Protein 8ZPI (pdb70)

Secondary structure (DSSP, 8-state):
--SSSS-TTSS--SS-TTHHHHHHHHHHHHHHHHHHHHTTTTS-S--S----------SSPPPHHHHHHHHHHHHHTS---SSTTB-SSS--PPPHHHHHHHHHHHHHT--SSSTTT-TTHHHHHHHHHHHHHHHHT--TT-EEEEESSHHHHHHHHHHHHHHHHH--SSS-SSS-SSPEEEEEETT--THHHHHHHHTTS-GGGEEEE-B-TTS-B-HHHHHHHHHHHHHSS-EEEEEEEEBS-TTT--B--HHHHHHHHHHHT-EEEEE-TTGGGGGG-TTTGGGGTTGGG-SEEEE-HHHHS---S--EEEEES-HHHIIIII----------SSPPTTTTSS-SS----HHHHHHHHHHH-HHHHHHHHHHHHHHHHHHHHHHSS-TTEEESS--SSSEEEEEE--SS--HHHHHHHHHHHHHHHHHHH--B-B--EETTEE-EEEE---TT--HHHHHHHHHHHHHHHHHSHHHH-/--SSSS-TTSS--SS-TTHHHHHHHHHHHHHHHHHHHHTTTTS-S--S----------SSPPPHHHHHHHHHHHHHTS---SSTTB-SSS--PPPHHHHHHHHHHHHHT--SSSTTT-TTHHHHHHHHHHHHHHHHT--TT-EEEEESSHHHHHHHHHHHHHHHHH--SSS-SSS-SSPEEEEEETT--THHHHHHHHTTS-GGGEEEE-B-TTS-B-HHHHHHHHHHHHHSS-EEEEEEEEBS-SSS--B--HHHHHHHHHHHT-EEEEEETTGGGGGG-TTTGGGGTTGGG-SEEEE-HHHHS---S--EEEEES-HHHIIIII----------SSPPTTTTSS-SS----HHHHHHHHHHH-HHHHHHHHHHHHHHHHHHHHHHSS-TTEEESS--SSSEEEEEE--SS--HHHHHHHHHHHHHHHHHHH--B-B--EETTEE-EEEE---TT--HHHHHHHHHHHHHHHHHSHHHH-

InterPro domains:
  IPR002129 Pyridoxal phosphate-dependent decarboxylase, major domain [PF00282] (70-407)
  IPR015421 Pyridoxal phosphate-dependent transferase, major domain [G3DSA:3.40.640.10] (110-352)
  IPR015424 Pyridoxal phosphate-dependent transferase [SSF53383] (18-472)

Solvent-accessible surface area: 34821 Å² total; per-residue (Å²): 204,135,43,112,43,14,45,95,15,1,9,18,39,1,52,21,132,19,57,113,64,0,35,60,4,3,129,81,2,8,64,28,4,10,113,28,6,15,44,1,48,102,56,71,1,53,37,184,107,61,17,161,108,31,8,136,16,26,101,123,33,60,90,40,109,25,2,18,109,49,3,78,60,2,3,128,9,6,7,4,2,14,1,19,20,8,5,0,24,22,12,8,4,12,1,7,3,0,4,0,0,6,1,0,4,3,14,17,12,8,4,1,62,14,29,74,10,1,7,1,1,0,29,0,5,57,43,0,3,47,64,1,0,123,50,5,42,5,86,124,108,0,4,20,3,3,1,12,2,14,19,0,0,3,5,0,0,1,0,0,0,0,0,75,78,32,80,1,56,112,100,5,0,26,65,47,167,74,33,0,0,4,0,1,5,98,15,29,76,62,7,7,55,24,3,0,0,4,0,0,1,0,21,64,0,20,30,60,1,114,24,66,126,50,1,40,7,54,45,48,7,0,56,128,43,0,73,103,6,86,131,92,50,52,56,19,6,0,0,1,0,6,1,8,7,57,34,2,0,0,8,5,48,4,104,43,0,9,119,24,5,180,132,60,58,18,2,1,0,0,16,0,17,4,0,0,1,0,8,12,0,96,143,26,89,108,97,4,64,4,5,66,102,0,42,0,0,0,1,7,0,17,52,4,1,6,3,0,20,12,0,0,1,0,0,1,100,64,112,94,38,6,58,74,27,0,61,19,82,30,39,183,99,65,144,77,157,53,39,19,11,9,25,15,0,3,0,10,30,7,21,1,12,0,0,2,1,6,2,0,2,14,6,3,0,52,99,8,2,22,56,7,2,37,61,1,9,118,14,5,106,23,0,20,118,21,2,103,130,27,118,26,13,41,33,2,8,86,28,28,1,1,0,0,2,0,11,0,90,9,202,115,26,78,83,170,94,3,33,97,2,0,60,65,0,20,76,64,0,35,139,104,46,77,2,15,1,4,17,14,59,29,91,61,63,69,7,0,10,0,1,2,3,3,14,34,8,64,66,53,27,1,77,134,3,0,113,10,0,44,82,22,50,90,123,21,138,11,127,137,112,203,134,43,112,44,15,45,95,15,2,9,18,40,2,52,23,134,18,57,112,63,0,35,60,4,2,129,79,1,8,65,31,4,11,116,27,6,15,45,1,48,103,54,71,2,54,38,185,108,60,21,162,107,30,10,138,17,26,102,124,35,60,89,40,109,24,2,18,98,43,1,81,46,1,3,136,14,7,7,4,1,14,0,19,19,8,7,0,25,22,12,8,4,10,0,7,3,0,4,0,0,5,1,0,4,3,13,17,13,7,5,2,67,12,28,62,10,0,7,0,0,1,29,0,4,58,45,0,3,46,62,2,0,124,49,6,42,5,86,124,112,0,4,20,4,2,1,12,2,14,19,0,0,3,6,0,0,2,0,0,0,0,0,75,80,33,76,2,58,112,94,4,0,26,64,47,168,74,31,0,0,4,0,1,5,98,15,30,78,60,7,6,56,23,3,0,0,3,0,0,1,0,21,52,0,20,29,61,1,114,24,67,124,48,1,40,7,53,45,48,7,0,57,128,44,0,71,100,6,86,128,90,48,50,59,20,6,0,0,1,0,7,1,9,6,58,34,2,0,0,9,5,48,3,103,42,0,7,118,22,4,180,134,60,58,18,2,2,0,0,16,0,15,4,0,0,1,0,9,11,0,95,144,26,88,108,96,4,64,4,5,67,101,0,44,0,0,0,2,7,0,17,52,5,3,5,4,0,20,12,0,0,0,0,0,1,100,66,114,95,39,6,60,73,29,0,56,21,84,30,45,182,83,60,142,78,156,54,36,19,11,11,27,15,0,4,0,10,31,8,21,3,11,0,0,2,1,6,2,0,0,13,5,3,0,51,98,7,6,22,59,5,5,35,62,1,9,116,14,5,103,24,4,20,116,22,1,103,130,26,116,24,12,43,32,3,8,87,27,28,1,0,0,0,2,0,12,0,92,8,201,118,25,80,81,172,92,4,32,98,1,0,60,65,0,18,75,66,0,35,138,98,41,78,2,16,2,8,18,25,60,29,92,60,62,65,7,0,14,0,1,1,3,3,14,34,8,66,64,63,30,5,77,145,7,0,111,11,1,44,85,21,51,90,120,19,139,11,128,139,116

Foldseek 3Di:
DCPPVDPLQPDCDPVRPSVVVVVVLVVVVVVLVCVLLVCLQVQFQADPDDDDPDDDDDPDDDDSPVVVVVVSVRSSHDGRQAHQQEFAALDHAFDPLLVVLLVVLVVVPFWQLFCVRPVPLVVLVFVVQQVLVVLLPFDNQKGKAKDADLLQQLLLVVLLQCCVPPVCLPPHDPPDDAQEAEEEEPLADPSNLVSCVVRVSHSVRYHYFYADLASEGDLVRVVVVQVVQVVDRHHYAEYEFEQLGRFQGHGYPLQSVLVVCVVVVHAYEYECQPVSLLSLAPPQVCSCPNSNSHQKYKYFCVRQVRRPPGIIMMMGSHVVSLVPSQFDPPDDDDDDPDDRSQRSGPHNTDRSSSRSVVSSCVVQHSVNSNVLQVLLVVLQVLLVVLQPPDVQKDWSHDHSGSKTWIFGHDPPDDQVRRQVLRVVLQVCLCVPVSRHWHWDADPNHTTGMGHNRYSPHDSVNSVVSSVVVVVCVVPDPVVVD/DVPPVDPLPPDCDPVRPSVVVVVVLVVVVVVLVCVLLVCLQVQFQADPDDDDPDDDDDPDDDDSVVVVVVVSVRSSHDGRQAHQQEFAALDHAFDPLLVVLLVVLVVVPFWLLFCVRPVPLVVLVFVVQQVLVVLLPFDNQKGKAKDADLLQQLLLVVLLQCCVPPVCLPPHDPPDDAQEAEEEEPLADPSNLVSCVVRVSHSVRYHYFYADLASEGDLVRVVVVQVVQVVDRHHYAEYEFEQLGRFQGHGYPLQSVLVVCVVVVHAYEYECQPVSLLSLAPVQVCSCPNSNSHQKYKYFCVRQVRRPPGIIMMMGSHPVSLVPSQFDPPDDDDDDPDDRSQRSGPHNTDRSSSRSVVSSCVVQHSVNSNVLQVLLVVLQVLLVVLQPPDVQKDWSHDHSGSKTWIFGHDPPDDQVRRQVLRVVLQVVLCVPVSRHWHWDADPNHTTGMGHNRYSPHDSVNSVVSSVVVVVCVVPDPVVVD

B-factor: mean 50.01, std 15.39, range [26.15, 103.96]

Organism: NCBI:txid81408

Structure (mmCIF, N/CA/C/O backbone):
data_8ZPI
#
_entry.id   8ZPI
#
_cell.length_a   1.00
_cell.length_b   1.00
_cell.length_c   1.00
_cell.angle_alpha   90.00
_cell.angle_beta   90.00
_cell.angle_gamma   90.00
#
_symmetry.space_group_name_H-M   'P 1'
#
loop_
_entity.id
_entity.type
_entity.pdbx_description
1 polymer 'Diaminobutyrate-2-oxoglutarate transaminase'
2 non-polymer "PYRIDOXAL-5'-PHOSPHATE"
#
loop_
_atom_site.group_PDB
_atom_site.id
_atom_site.type_symbol
_atom_site.label_atom_id
_atom_site.label_alt_id
_atom_site.label_comp_id
_atom_site.label_asym_id
_atom_site.label_entity_id
_atom_site.label_seq_id
_atom_site.pdbx_PDB_ins_code
_atom_site.Cartn_x
_atom_site.Cartn_y
_atom_site.Cartn_z
_atom_site.occupancy
_atom_site.B_iso_or_equiv
_atom_site.auth_seq_id
_atom_site.auth_comp_id
_atom_site.auth_asym_id
_atom_site.auth_atom_id
_atom_site.pdbx_PDB_model_num
ATOM 1 N N . MET A 1 1 ? 140.93733 125.88900 139.00033 1.000 88.69547 1 MET A N 1
ATOM 2 C CA . MET A 1 1 ? 141.01733 124.43500 138.93733 1.000 88.69547 1 MET A CA 1
ATOM 3 C C . MET A 1 1 ? 139.66333 123.80100 139.23333 1.000 88.69547 1 MET A C 1
ATOM 4 O O . MET A 1 1 ? 138.78933 124.43200 139.82833 1.000 88.69547 1 MET A O 1
ATOM 9 N N . ASN A 1 2 ? 139.49633 122.54700 138.81433 1.000 83.81256 2 ASN A N 1
ATOM 10 C CA . ASN A 1 2 ? 138.25833 121.80300 139.03933 1.000 83.81256 2 ASN A CA 1
ATOM 11 C C . ASN A 1 2 ? 137.05633 122.49900 138.40733 1.000 83.81256 2 ASN A C 1
ATOM 12 O O . ASN A 1 2 ? 135.93333 122.39800 138.90733 1.000 83.81256 2 ASN A O 1
ATOM 17 N N . LEU A 1 3 ? 137.28233 123.20600 137.30133 1.000 71.63800 3 LEU A N 1
ATOM 18 C CA . LEU A 1 3 ? 136.22233 123.92400 136.59833 1.000 71.63800 3 LEU A CA 1
ATOM 19 C C . LEU A 1 3 ? 135.53933 124.93000 137.52833 1.000 71.63800 3 LEU A C 1
ATOM 20 O O . LEU A 1 3 ? 134.34333 124.84800 137.81533 1.000 71.63800 3 LEU A O 1
ATOM 25 N N . ASP A 1 4 ? 136.33533 125.89100 138.00233 1.000 72.20548 4 ASP A N 1
ATOM 26 C CA . ASP A 1 4 ? 135.81533 126.91900 138.89433 1.000 72.20548 4 ASP A CA 1
ATOM 27 C C . ASP A 1 4 ? 134.93633 127.92800 138.16833 1.000 72.20548 4 ASP A C 1
ATOM 28 O O . ASP A 1 4 ? 134.13433 128.61000 138.81433 1.000 72.20548 4 ASP A O 1
ATOM 33 N N . PHE A 1 5 ? 135.07233 128.04400 136.84633 1.000 59.04395 5 PHE A N 1
ATOM 34 C CA . PHE A 1 5 ? 134.26233 128.99300 136.09233 1.000 59.04395 5 PHE A CA 1
ATOM 35 C C . PHE A 1 5 ? 132.82433 128.52100 135.92733 1.000 59.04395 5 PHE A C 1
ATOM 36 O O . PHE A 1 5 ? 131.90733 129.34900 135.89033 1.000 59.04395 5 PHE A O 1
ATOM 44 N N . LEU A 1 6 ? 132.60533 127.21400 135.82533 1.000 56.23827 6 LEU A N 1
ATOM 45 C CA . LEU A 1 6 ? 131.26833 126.68600 135.61733 1.000 56.23827 6 LEU A CA 1
ATOM 46 C C . LEU A 1 6 ? 130.48933 126.64800 136.93033 1.000 56.23827 6 LEU A C 1
ATOM 47 O O . LEU A 1 6 ? 131.08033 126.57200 138.01033 1.000 56.23827 6 LEU A O 1
ATOM 52 N N . PRO A 1 7 ? 129.15933 126.69700 136.86133 1.000 54.15575 7 PRO A N 1
ATOM 53 C CA . PRO A 1 7 ? 128.35633 126.52500 138.07533 1.000 54.15575 7 PRO A CA 1
ATOM 54 C C . PRO A 1 7 ? 128.56633 125.14200 138.67333 1.000 54.15575 7 PRO A C 1
ATOM 55 O O . PRO A 1 7 ? 128.86633 124.17500 137.97133 1.000 54.15575 7 PRO A O 1
ATOM 59 N N . ASN A 1 8 ? 128.39833 125.05600 139.99433 1.000 56.07085 8 ASN A N 1
ATOM 60 C CA . ASN A 1 8 ? 128.69233 123.81400 140.70033 1.000 56.07085 8 ASN A CA 1
ATOM 61 C C . ASN A 1 8 ? 127.82633 122.65200 140.23133 1.000 56.07085 8 ASN A C 1
ATOM 62 O O . ASN A 1 8 ? 128.18333 121.49400 140.47433 1.000 56.07085 8 ASN A O 1
ATOM 67 N N . ASP A 1 9 ? 126.70233 122.92500 139.56933 1.000 54.55293 9 ASP A N 1
ATOM 68 C CA . ASP A 1 9 ? 125.80333 121.88100 139.09033 1.000 54.55293 9 ASP A CA 1
ATOM 69 C C . ASP A 1 9 ? 125.53933 122.00500 137.59233 1.000 54.55293 9 ASP A C 1
ATOM 70 O O . ASP A 1 9 ? 124.43833 121.71400 137.12433 1.000 54.55293 9 ASP A O 1
ATOM 75 N N . ALA A 1 10 ? 126.54133 122.44400 136.82633 1.000 50.75482 10 ALA A N 1
ATOM 76 C CA . ALA A 1 10 ? 126.38133 122.51800 135.37733 1.000 50.75482 10 ALA A CA 1
ATOM 77 C C . ALA A 1 10 ? 126.43933 121.13300 134.74633 1.000 50.75482 10 ALA A C 1
ATOM 78 O O . ALA A 1 10 ? 125.69333 120.84100 133.80533 1.000 50.75482 10 ALA A O 1
ATOM 80 N N . PHE A 1 11 ? 127.31933 120.27200 135.24733 1.000 46.66970 11 PHE A N 1
ATOM 81 C CA . PHE A 1 11 ? 127.45233 118.90500 134.77233 1.000 46.66970 11 PHE A CA 1
ATOM 82 C C . PHE A 1 11 ? 127.43133 117.96200 135.96533 1.000 46.66970 11 PHE A C 1
ATOM 83 O O . PHE A 1 11 ? 127.62433 118.37500 137.11133 1.000 46.66970 11 PHE A O 1
ATOM 91 N N . ILE A 1 12 ? 127.19133 116.68500 135.68833 1.000 52.02069 12 ILE A N 1
ATOM 92 C CA . ILE A 1 12 ? 127.33033 115.63500 136.69133 1.000 52.02069 12 ILE A CA 1
ATOM 93 C C . ILE A 1 12 ? 128.75433 115.10100 136.59433 1.000 52.02069 12 ILE A C 1
ATOM 94 O O . ILE A 1 12 ? 129.07733 114.33300 135.68533 1.000 52.02069 12 ILE A O 1
ATOM 99 N N . GLU A 1 13 ? 129.60433 115.50300 137.52833 1.000 56.61991 13 GLU A N 1
ATOM 100 C CA . GLU A 1 13 ? 131.01433 115.14300 137.45033 1.000 56.61991 13 GLU A CA 1
ATOM 101 C C . GLU A 1 13 ? 131.17833 113.63000 137.52933 1.000 56.61991 13 GLU A C 1
ATOM 102 O O . GLU A 1 13 ? 130.59833 112.99400 138.41733 1.000 56.61991 13 GLU A O 1
ATOM 108 N N . PRO A 1 14 ? 131.95133 113.01900 136.62933 1.000 56.61851 14 PRO A N 1
ATOM 109 C CA . PRO A 1 14 ? 132.14533 111.56200 136.69933 1.000 56.61851 14 PRO A CA 1
ATOM 110 C C . PRO A 1 14 ? 132.74833 111.09600 138.01133 1.000 56.61851 14 PRO A C 1
ATOM 111 O O . PRO A 1 14 ? 132.43633 109.98900 138.46933 1.000 56.61851 14 PRO A O 1
ATOM 115 N N . SER A 1 15 ? 133.61433 111.90100 138.62833 1.000 59.98621 15 SER A N 1
ATOM 116 C CA . SER A 1 15 ? 134.17133 111.52300 139.92133 1.000 59.98621 15 SER A CA 1
ATOM 117 C C . SER A 1 15 ? 133.08133 111.41800 140.98033 1.000 59.98621 15 SER A C 1
ATOM 118 O O . SER A 1 15 ? 133.10033 110.50300 141.81033 1.000 59.98621 15 SER A O 1
ATOM 121 N N . GLY A 1 16 ? 132.12833 112.34200 140.96733 1.000 58.89294 16 GLY A N 1
ATOM 122 C CA . GLY A 1 16 ? 131.05033 112.35000 141.92533 1.000 58.89294 16 GLY A CA 1
ATOM 123 C C . GLY A 1 16 ? 131.23033 113.27900 143.10333 1.000 58.89294 16 GLY A C 1
ATOM 124 O O . GLY A 1 16 ? 130.69033 112.99600 144.17733 1.000 58.89294 16 GLY A O 1
ATOM 125 N N . GLN A 1 17 ? 131.97233 114.37500 142.94033 1.000 58.90844 17 GLN A N 1
ATOM 126 C CA . GLN A 1 17 ? 132.19133 115.29600 144.04933 1.000 58.90844 17 GLN A CA 1
ATOM 127 C C . GLN A 1 17 ? 130.96933 116.16900 144.31133 1.000 58.90844 17 GLN A C 1
ATOM 128 O O . GLN A 1 17 ? 130.68733 116.51300 145.46433 1.000 58.90844 17 GLN A O 1
ATOM 134 N N . ASN A 1 18 ? 130.23733 116.53900 143.26133 1.000 57.32738 18 ASN A N 1
ATOM 135 C CA . ASN A 1 18 ? 129.07433 117.41600 143.37833 1.000 57.32738 18 ASN A CA 1
ATOM 136 C C . ASN A 1 18 ? 127.76533 116.63900 143.34333 1.000 57.32738 18 ASN A C 1
ATOM 137 O O . ASN A 1 18 ? 126.76133 117.11900 142.80933 1.000 57.32738 18 ASN A O 1
ATOM 142 N N . ILE A 1 19 ? 127.74533 115.43300 143.91433 1.000 57.76384 19 ILE A N 1
ATOM 143 C CA . ILE A 1 19 ? 126.52933 114.62700 143.89133 1.000 57.76384 19 ILE A CA 1
ATOM 144 C C . ILE A 1 19 ? 125.41133 115.30300 144.67433 1.000 57.76384 19 ILE A C 1
ATOM 145 O O . ILE A 1 19 ? 124.23933 115.22700 144.28433 1.000 57.76384 19 ILE A O 1
ATOM 150 N N . ASN A 1 20 ? 125.74133 115.96600 145.78433 1.000 60.78867 20 ASN A N 1
ATOM 151 C CA . ASN A 1 20 ? 124.71133 116.58900 146.61033 1.000 60.78867 20 ASN A CA 1
ATOM 152 C C . ASN A 1 20 ? 123.99333 117.70700 145.86233 1.000 60.78867 20 ASN A C 1
ATOM 153 O O . ASN A 1 20 ? 122.76033 117.79900 145.90633 1.000 60.78867 20 ASN A O 1
ATOM 158 N N . GLU A 1 21 ? 124.74433 118.57000 145.17433 1.000 59.43013 21 GLU A N 1
ATOM 159 C CA . GLU A 1 21 ? 124.12033 119.66600 144.43933 1.000 59.43013 21 GLU A CA 1
ATOM 160 C C . GLU A 1 21 ? 123.24933 119.14500 143.30333 1.000 59.43013 21 GLU A C 1
ATOM 161 O O . GLU A 1 21 ? 122.14533 119.65600 143.07133 1.000 59.43013 21 GLU A O 1
ATOM 167 N N . VAL A 1 22 ? 123.73133 118.13200 142.58233 1.000 54.41784 22 VAL A N 1
ATOM 168 C CA . VAL A 1 22 ? 122.94133 117.54600 141.50533 1.000 54.41784 22 VAL A CA 1
ATOM 169 C C . VAL A 1 22 ? 121.65633 116.95100 142.06033 1.000 54.41784 22 VAL A C 1
ATOM 170 O O . VAL A 1 22 ? 120.57533 117.12000 141.48233 1.000 54.41784 22 VAL A O 1
ATOM 174 N N . ALA A 1 23 ? 121.75133 116.25000 143.19133 1.000 55.99007 23 ALA A N 1
ATOM 175 C CA . ALA A 1 23 ? 120.56033 115.67300 143.80233 1.000 55.99007 23 ALA A CA 1
ATOM 176 C C . ALA A 1 23 ? 119.57033 116.75600 144.20633 1.000 55.99007 23 ALA A C 1
ATOM 177 O O . ALA A 1 23 ? 118.36133 116.61100 143.99433 1.000 55.99007 23 ALA A O 1
ATOM 179 N N . SER A 1 24 ? 120.06233 117.85000 144.79033 1.000 58.37936 24 SER A N 1
ATOM 180 C CA . SER A 1 24 ? 119.16733 118.92600 145.20333 1.000 58.37936 24 SER A CA 1
ATOM 181 C C . SER A 1 24 ? 118.46333 119.55400 144.00533 1.000 58.37936 24 SER A C 1
ATOM 182 O O . SER A 1 24 ? 117.24933 119.79800 144.04333 1.000 58.37936 24 SER A O 1
ATOM 185 N N . LEU A 1 25 ? 119.20733 119.82300 142.93033 1.000 54.83364 25 LEU A N 1
ATOM 186 C CA . LEU A 1 25 ? 118.58933 120.40900 141.74333 1.000 54.83364 25 LEU A CA 1
ATOM 187 C C . LEU A 1 25 ? 117.55833 119.46400 141.13333 1.000 54.83364 25 LEU A C 1
ATOM 188 O O . LEU A 1 25 ? 116.46733 119.89300 140.72833 1.000 54.83364 25 LEU A O 1
ATOM 193 N N . ILE A 1 26 ? 117.88533 118.17100 141.06133 1.000 55.29067 26 ILE A N 1
ATOM 194 C CA . ILE A 1 26 ? 116.94633 117.19900 140.51133 1.000 55.29067 26 ILE A CA 1
ATOM 195 C C . ILE A 1 26 ? 115.68933 117.13700 141.36433 1.000 55.29067 26 ILE A C 1
ATOM 196 O O . ILE A 1 26 ? 114.57233 117.04400 140.84333 1.000 55.29067 26 ILE A O 1
ATOM 201 N N . LYS A 1 27 ? 115.84933 117.17200 142.68833 1.000 57.04803 27 LYS A N 1
ATOM 202 C CA . LYS A 1 27 ? 114.69133 117.14900 143.57433 1.000 57.04803 27 LYS A CA 1
ATOM 203 C C . LYS A 1 27 ? 113.81533 118.37600 143.36433 1.000 57.04803 27 LYS A C 1
ATOM 204 O O . LYS A 1 27 ? 112.58333 118.27100 143.33933 1.000 57.04803 27 LYS A O 1
ATOM 210 N N . LYS A 1 28 ? 114.43133 119.55000 143.21733 1.000 54.79900 28 LYS A N 1
ATOM 211 C CA . LYS A 1 28 ? 113.64733 120.75800 142.97933 1.000 54.79900 28 LYS A CA 1
ATOM 212 C C . LYS A 1 28 ? 112.85233 120.64700 141.68333 1.000 54.79900 28 LYS A C 1
ATOM 213 O O . LYS A 1 28 ? 111.65333 120.95700 141.64333 1.000 54.79900 28 LYS A O 1
ATOM 219 N N . PHE A 1 29 ? 113.50633 120.19400 140.61033 1.000 53.41295 29 PHE A N 1
ATOM 220 C CA . PHE A 1 29 ? 112.80533 120.05800 139.33533 1.000 53.41295 29 PHE A CA 1
ATOM 221 C C . PHE A 1 29 ? 111.67133 119.04400 139.42833 1.000 53.41295 29 PHE A C 1
ATOM 222 O O . PHE A 1 29 ? 110.57533 119.27500 138.90133 1.000 53.41295 29 PHE A O 1
ATOM 230 N N . MET A 1 30 ? 111.91833 117.90900 140.08633 1.000 54.78138 30 MET A N 1
ATOM 231 C CA . MET A 1 30 ? 110.88333 116.89000 140.21733 1.000 54.78138 30 MET A CA 1
ATOM 232 C C . MET A 1 30 ? 109.69333 117.41400 141.00633 1.000 54.78138 30 MET A C 1
ATOM 233 O O . MET A 1 30 ? 108.53833 117.16800 140.63733 1.000 54.78138 30 MET A O 1
ATOM 238 N N . ASP A 1 31 ? 109.95133 118.13300 142.09933 1.000 56.48396 31 ASP A N 1
ATOM 239 C CA . ASP A 1 31 ? 108.85433 118.69300 142.87933 1.000 56.48396 31 ASP A CA 1
ATOM 240 C C . ASP A 1 31 ? 108.04533 119.68100 142.05233 1.000 56.48396 31 ASP A C 1
ATOM 241 O O . ASP A 1 31 ? 106.80833 119.66100 142.08333 1.000 56.48396 31 ASP A O 1
ATOM 246 N N . LEU A 1 32 ? 108.72333 120.55000 141.29733 1.000 54.01729 32 LEU A N 1
ATOM 247 C CA . LEU A 1 32 ? 107.99433 121.50300 140.46533 1.000 54.01729 32 LEU A CA 1
ATOM 248 C C . LEU A 1 32 ? 107.12933 120.78900 139.43333 1.000 54.01729 32 LEU A C 1
ATOM 249 O O . LEU A 1 32 ? 105.95733 121.14000 139.24233 1.000 54.01729 32 LEU A O 1
ATOM 254 N N . VAL A 1 33 ? 107.68733 119.78000 138.76033 1.000 53.36415 33 VAL A N 1
ATOM 255 C CA . VAL A 1 33 ? 106.93033 119.07100 137.73133 1.000 53.36415 33 VAL A CA 1
ATOM 256 C C . VAL A 1 33 ? 105.73133 118.35900 138.34333 1.000 53.36415 33 VAL A C 1
ATOM 257 O O . VAL A 1 33 ? 104.62733 118.37900 137.78433 1.000 53.36415 33 VAL A O 1
ATOM 261 N N . ILE A 1 34 ? 105.92833 117.70700 139.49133 1.000 54.78666 34 ILE A N 1
ATOM 262 C CA . ILE A 1 34 ? 104.83133 116.98900 140.13533 1.000 54.78666 34 ILE A CA 1
ATOM 263 C C . ILE A 1 34 ? 103.72533 117.95700 140.52933 1.000 54.78666 34 ILE A C 1
ATOM 264 O O . ILE A 1 34 ? 102.53733 117.69500 140.30833 1.000 54.78666 34 ILE A O 1
ATOM 269 N N . GLU A 1 35 ? 104.09933 119.09400 141.12133 1.000 58.15883 35 GLU A N 1
ATOM 270 C CA . GLU A 1 35 ? 103.09333 120.06900 141.52333 1.000 58.15883 35 GLU A CA 1
ATOM 271 C C . GLU A 1 35 ? 102.32533 120.59300 140.31833 1.000 58.15883 35 GLU A C 1
ATOM 272 O O . GLU A 1 35 ? 101.10033 120.75300 140.37533 1.000 58.15883 35 GLU A O 1
ATOM 278 N N . ASN A 1 36 ? 103.02533 120.87200 139.21633 1.000 58.13631 36 ASN A N 1
ATOM 279 C CA . ASN A 1 36 ? 102.34533 121.37700 138.02833 1.000 58.13631 36 ASN A CA 1
ATOM 280 C C . ASN A 1 36 ? 101.38733 120.34000 137.45333 1.000 58.13631 36 ASN A C 1
ATOM 281 O O . ASN A 1 36 ? 100.24633 120.66200 137.10533 1.000 58.13631 36 ASN A O 1
ATOM 286 N N . SER A 1 37 ? 101.83333 119.08800 137.34333 1.000 55.77777 37 SER A N 1
ATOM 287 C CA . SER A 1 37 ? 101.03733 118.06900 136.66933 1.000 55.77777 37 SER A CA 1
ATOM 288 C C . SER A 1 37 ? 99.88933 117.54200 137.52233 1.000 55.77777 37 SER A C 1
ATOM 289 O O . SER A 1 37 ? 98.87633 117.10800 136.96633 1.000 55.77777 37 SER A O 1
ATOM 292 N N . ALA A 1 38 ? 100.01933 117.56900 138.84933 1.000 58.06466 38 ALA A N 1
ATOM 293 C CA . ALA A 1 38 ? 98.97033 117.01300 139.69833 1.000 58.06466 38 ALA A CA 1
ATOM 294 C C . ALA A 1 38 ? 97.67133 117.79700 139.57033 1.000 58.06466 38 ALA A C 1
ATOM 295 O O . ALA A 1 38 ? 96.58233 117.22200 139.67633 1.000 58.06466 38 ALA A O 1
ATOM 297 N N . SER A 1 39 ? 97.76033 119.10600 139.34633 1.000 61.25739 39 SER A N 1
ATOM 298 C CA . SER A 1 39 ? 96.58833 119.97700 139.27633 1.000 61.25739 39 SER A CA 1
ATOM 299 C C . SER A 1 39 ? 96.21533 120.31600 137.84033 1.000 61.25739 39 SER A C 1
ATOM 300 O O . SER A 1 39 ? 95.76233 121.42700 137.55233 1.000 61.25739 39 SER A O 1
ATOM 303 N N . SER A 1 40 ? 96.39833 119.37100 136.91733 1.000 61.57546 40 SER A N 1
ATOM 304 C CA . SER A 1 40 ? 96.08033 119.63100 135.51733 1.000 61.57546 40 SER A CA 1
ATOM 305 C C . SER A 1 40 ? 94.59033 119.85700 135.30533 1.000 61.57546 40 SER A C 1
ATOM 306 O O . SER A 1 40 ? 94.20433 120.70900 134.49733 1.000 61.57546 40 SER A O 1
ATOM 309 N N . GLU A 1 41 ? 93.74133 119.11000 136.01333 1.000 64.39054 41 GLU A N 1
ATOM 310 C CA . GLU A 1 41 ? 92.30333 119.21300 135.79033 1.000 64.39054 41 GLU A CA 1
ATOM 311 C C . GLU A 1 41 ? 91.77833 120.59100 136.17533 1.000 64.39054 41 GLU A C 1
ATOM 312 O O . GLU A 1 41 ? 90.84633 121.10300 135.54533 1.000 64.39054 41 GLU A O 1
ATOM 318 N N . GLN A 1 42 ? 92.35733 121.20500 137.20933 1.000 66.71931 42 GLN A N 1
ATOM 319 C CA . GLN A 1 42 ? 91.89933 122.52500 137.63233 1.000 66.71931 42 GLN A CA 1
ATOM 320 C C . GLN A 1 42 ? 92.13533 123.57100 136.54933 1.000 66.71931 42 GLN A C 1
ATOM 321 O O . GLN A 1 42 ? 91.27133 124.42100 136.30133 1.000 66.71931 42 GLN A O 1
ATOM 327 N N . ARG A 1 43 ? 93.29333 123.53200 135.89833 1.000 63.78103 43 ARG A N 1
ATOM 328 C CA . ARG A 1 43 ? 93.61233 124.52900 134.89233 1.000 63.78103 43 ARG A CA 1
ATOM 329 C C . ARG A 1 43 ? 92.79833 124.29200 133.62133 1.000 63.78103 43 ARG A C 1
ATOM 330 O O . ARG A 1 43 ? 92.49533 123.14800 133.26933 1.000 63.78103 43 ARG A O 1
ATOM 338 N N . PRO A 1 44 ? 92.42933 125.36100 132.91333 1.000 67.55579 44 PRO A N 1
ATOM 339 C CA . PRO A 1 44 ? 91.65833 125.19000 131.68533 1.000 67.55579 44 PRO A CA 1
ATOM 340 C C . PRO A 1 44 ? 92.48933 124.50300 130.61733 1.000 67.55579 44 PRO A C 1
ATOM 341 O O . PRO A 1 44 ? 93.72833 124.61000 130.60933 1.000 67.55579 44 PRO A O 1
ATOM 345 N N . PRO A 1 45 ? 91.85133 123.78200 129.69233 1.000 67.63842 45 PRO A N 1
ATOM 346 C CA . PRO A 1 45 ? 92.62333 123.08200 128.65433 1.000 67.63842 45 PRO A CA 1
ATOM 347 C C . PRO A 1 45 ? 93.45633 124.00600 127.78333 1.000 67.63842 45 PRO A C 1
ATOM 348 O O . PRO A 1 45 ? 94.53733 123.60700 127.33433 1.000 67.63842 45 PRO A O 1
ATOM 352 N N . LEU A 1 46 ? 92.99133 125.22700 127.52733 1.000 74.14842 46 LEU A N 1
ATOM 353 C CA . LEU A 1 46 ? 93.70533 126.16600 126.67533 1.000 74.14842 46 LEU A CA 1
ATOM 354 C C . LEU A 1 46 ? 93.81133 127.52000 127.36233 1.000 74.14842 46 LEU A C 1
ATOM 355 O O . LEU A 1 46 ? 92.95733 127.89600 128.16933 1.000 74.14842 46 LEU A O 1
ATOM 360 N N . SER A 1 47 ? 94.87733 128.24700 127.03233 1.000 84.83753 47 SER A N 1
ATOM 361 C CA . SER A 1 47 ? 95.12233 129.58400 127.55633 1.000 84.83753 47 SER A CA 1
ATOM 362 C C . SER A 1 47 ? 95.40133 130.52500 126.39433 1.000 84.83753 47 SER A C 1
ATOM 363 O O . SER A 1 47 ? 96.21233 130.20900 125.51733 1.000 84.83753 47 SER A O 1
ATOM 366 N N . GLN A 1 48 ? 94.72933 131.67800 126.39033 1.000 89.34739 48 GLN A N 1
ATOM 367 C CA . GLN A 1 48 ? 94.87433 132.62600 125.29133 1.000 89.34739 48 GLN A CA 1
ATOM 368 C C . GLN A 1 48 ? 96.19233 133.38800 125.34833 1.000 89.34739 48 GLN A C 1
ATOM 369 O O . GLN A 1 48 ? 96.69733 133.82000 124.30633 1.000 89.34739 48 GLN A O 1
ATOM 375 N N . ILE A 1 49 ? 96.76033 133.56300 126.53633 1.000 82.17430 49 ILE A N 1
ATOM 376 C CA . ILE A 1 49 ? 97.96133 134.37500 126.70033 1.000 82.17430 49 ILE A CA 1
ATOM 377 C C . ILE A 1 49 ? 99.17833 133.59900 126.21633 1.000 82.17430 49 ILE A C 1
ATOM 378 O O . ILE A 1 49 ? 99.25733 132.37300 126.36333 1.000 82.17430 49 ILE A O 1
ATOM 383 N N . GLU A 1 50 ? 100.13533 134.31800 125.63133 1.000 73.39980 50 GLU A N 1
ATOM 384 C CA . GLU A 1 50 ? 101.38333 133.72900 125.16733 1.000 73.39980 50 GLU A CA 1
ATOM 385 C C . GLU A 1 50 ? 102.53633 134.66200 125.50533 1.000 73.39980 50 GLU A C 1
ATOM 386 O O . GLU A 1 50 ? 102.35933 135.87900 125.61033 1.000 73.39980 50 GLU A O 1
ATOM 392 N N . ASN A 1 51 ? 103.72233 134.08100 125.67033 1.000 68.41835 51 ASN A N 1
ATOM 393 C CA . ASN A 1 51 ? 104.91733 134.82200 126.04833 1.000 68.41835 51 ASN A CA 1
ATOM 394 C C . ASN A 1 51 ? 105.78833 135.07300 124.82533 1.000 68.41835 51 ASN A C 1
ATOM 395 O O . ASN A 1 51 ? 105.86333 134.23600 123.92133 1.000 68.41835 51 ASN A O 1
ATOM 400 N N . TYR A 1 52 ? 106.44833 136.23400 124.80033 1.000 68.63156 52 TYR A N 1
ATOM 401 C CA . TYR A 1 52 ? 107.23033 136.64800 123.64233 1.000 68.63156 52 TYR A CA 1
ATOM 402 C C . TYR A 1 52 ? 108.54933 137.32000 124.01033 1.000 68.63156 52 TYR A C 1
ATOM 403 O O . TYR A 1 52 ? 109.13833 137.99800 123.16133 1.000 68.63156 52 TYR A O 1
ATOM 412 N N . THR A 1 53 ? 109.02933 137.15700 125.24233 1.000 65.07336 53 THR A N 1
ATOM 413 C CA . THR A 1 53 ? 110.28033 137.77700 125.67633 1.000 65.07336 53 THR A CA 1
ATOM 414 C C . THR A 1 53 ? 111.36533 136.70500 125.74533 1.000 65.07336 53 THR A C 1
ATOM 415 O O . THR A 1 53 ? 111.64333 136.12400 126.79333 1.000 65.07336 53 THR A O 1
ATOM 419 N N . PHE A 1 54 ? 111.99533 136.45500 124.59733 1.000 53.57546 54 PHE A N 1
ATOM 420 C CA . PHE A 1 54 ? 113.07933 135.48700 124.48633 1.000 53.57546 54 PHE A CA 1
ATOM 421 C C . PHE A 1 54 ? 114.12933 136.03700 123.53033 1.000 53.57546 54 PHE A C 1
ATOM 422 O O . PHE A 1 54 ? 114.04333 137.17800 123.06733 1.000 53.57546 54 PHE A O 1
ATOM 430 N N . GLY A 1 55 ? 115.13033 135.21200 123.23133 1.000 50.09812 55 GLY A N 1
ATOM 431 C CA . GLY A 1 55 ? 116.12433 135.56900 122.24033 1.000 50.09812 55 GLY A CA 1
ATOM 432 C C . GLY A 1 55 ? 117.19333 136.53300 122.69733 1.000 50.09812 55 GLY A C 1
ATOM 433 O O . GLY A 1 55 ? 117.78233 137.22300 121.86033 1.000 50.09812 55 GLY A O 1
ATOM 434 N N . GLU A 1 56 ? 117.46433 136.61100 124.00033 1.000 49.37477 56 GLU A N 1
ATOM 435 C CA . GLU A 1 56 ? 118.51233 137.47500 124.54533 1.000 49.37477 56 GLU A CA 1
ATOM 436 C C . GLU A 1 56 ? 119.30633 136.65800 125.56033 1.000 49.37477 56 GLU A C 1
ATOM 437 O O . GLU A 1 56 ? 118.98733 136.65200 126.75233 1.000 49.37477 56 GLU A O 1
ATOM 443 N N . PHE A 1 57 ? 120.34233 135.97400 125.08633 1.000 41.58297 57 PHE A N 1
ATOM 444 C CA . PHE A 1 57 ? 121.12633 135.11900 125.96333 1.000 41.58297 57 PHE A CA 1
ATOM 445 C C . PHE A 1 57 ? 121.87133 135.96400 126.99433 1.000 41.58297 57 PHE A C 1
ATOM 446 O O . PHE A 1 57 ? 122.41233 137.02200 126.66033 1.000 41.58297 57 PHE A O 1
ATOM 454 N N . PRO A 1 58 ? 121.91333 135.52900 128.25233 1.000 43.09850 58 PRO A N 1
ATOM 455 C CA . PRO A 1 58 ? 122.62733 136.30000 129.27433 1.000 43.09850 58 PRO A CA 1
ATOM 456 C C . PRO A 1 58 ? 124.12833 136.07900 129.19733 1.000 43.09850 58 PRO A C 1
ATOM 457 O O . PRO A 1 58 ? 124.60233 134.98300 128.88933 1.000 43.09850 58 PRO A O 1
ATOM 461 N N . VAL A 1 59 ? 124.88033 137.14200 129.48233 1.000 44.23323 59 VAL A N 1
ATOM 462 C CA . VAL A 1 59 ? 126.33333 137.02900 129.52733 1.000 44.23323 59 VAL A CA 1
ATOM 463 C C . VAL A 1 59 ? 126.76833 136.19600 130.72633 1.000 44.23323 59 VAL A C 1
ATOM 464 O O . VAL A 1 59 ? 127.74033 135.43500 130.65133 1.000 44.23323 59 VAL A O 1
ATOM 468 N N . GLN A 1 60 ? 126.07033 136.33200 131.85033 1.000 49.23412 60 GLN A N 1
ATOM 469 C CA . GLN A 1 60 ? 126.37633 135.59600 133.06833 1.000 49.23412 60 GLN A CA 1
ATOM 470 C C . GLN A 1 60 ? 125.26433 134.60100 133.36833 1.000 49.23412 60 GLN A C 1
ATOM 471 O O . GLN A 1 60 ? 124.07933 134.94300 133.31033 1.000 49.23412 60 GLN A O 1
ATOM 477 N N . GLY A 1 61 ? 125.65233 133.37000 133.68933 1.000 46.85645 61 GLY A N 1
ATOM 478 C CA . GLY A 1 61 ? 124.67033 132.33000 133.94733 1.000 46.85645 61 GLY A CA 1
ATOM 479 C C . GLY A 1 61 ? 123.77133 132.69400 135.11433 1.000 46.85645 61 GLY A C 1
ATOM 480 O O . GLY A 1 61 ? 124.24733 133.07200 136.19133 1.000 46.85645 61 GLY A O 1
ATOM 481 N N . ILE A 1 62 ? 122.46633 132.58100 134.90533 1.000 49.89261 62 ILE A N 1
ATOM 482 C CA . ILE A 1 62 ? 121.50233 132.86000 135.97633 1.000 49.89261 62 ILE A CA 1
ATOM 483 C C . ILE A 1 62 ? 121.50233 131.70100 136.96533 1.000 49.89261 62 ILE A C 1
ATOM 484 O O . ILE A 1 62 ? 121.68933 130.54200 136.55333 1.000 49.89261 62 ILE A O 1
ATOM 489 N N . PRO A 1 63 ? 121.30033 131.94800 138.25733 1.000 55.11295 63 PRO A N 1
ATOM 490 C CA . PRO A 1 63 ? 121.26633 130.84500 139.22533 1.000 55.11295 63 PRO A CA 1
ATOM 491 C C . PRO A 1 63 ? 120.08233 129.92400 138.97133 1.000 55.11295 63 PRO A C 1
ATOM 492 O O . PRO A 1 63 ? 119.18833 130.21100 138.17433 1.000 55.11295 63 PRO A O 1
ATOM 496 N N . THR A 1 64 ? 120.08633 128.78700 139.67233 1.000 58.44362 64 THR A N 1
ATOM 497 C CA . THR A 1 64 ? 118.98733 127.83700 139.53233 1.000 58.44362 64 THR A CA 1
ATOM 498 C C . THR A 1 64 ? 117.65933 128.45700 139.94733 1.000 58.44362 64 THR A C 1
ATOM 499 O O . THR A 1 64 ? 116.63633 128.23500 139.28733 1.000 58.44362 64 THR A O 1
ATOM 503 N N . GLU A 1 65 ? 117.64933 129.22100 141.03533 1.000 60.78700 65 GLU A N 1
ATOM 504 C CA . GLU A 1 65 ? 116.50033 130.04900 141.36533 1.000 60.78700 65 GLU A CA 1
ATOM 505 C C . GLU A 1 65 ? 116.42733 131.20400 140.37633 1.000 60.78700 65 GLU A C 1
ATOM 506 O O . GLU A 1 65 ? 117.45833 131.73000 139.94733 1.000 60.78700 65 GLU A O 1
ATOM 512 N N . GLY A 1 66 ? 115.21233 131.59700 140.01533 1.000 59.53024 66 GLY A N 1
ATOM 513 C CA . GLY A 1 66 ? 115.03233 132.53400 138.92633 1.000 59.53024 66 GLY A CA 1
ATOM 514 C C . GLY A 1 66 ? 114.82433 131.77600 137.63433 1.000 59.53024 66 GLY A C 1
ATOM 515 O O . GLY A 1 66 ? 113.83033 131.98700 136.93333 1.000 59.53024 66 GLY A O 1
ATOM 516 N N . ILE A 1 67 ? 115.74133 130.85800 137.32633 1.000 54.85655 67 ILE A N 1
ATOM 517 C CA . ILE A 1 67 ? 115.49333 129.91900 136.23733 1.000 54.85655 67 ILE A CA 1
ATOM 518 C C . ILE A 1 67 ? 114.26233 129.08300 136.54533 1.000 54.85655 67 ILE A C 1
ATOM 519 O O . ILE A 1 67 ? 113.41333 128.85500 135.67733 1.000 54.85655 67 ILE A O 1
ATOM 524 N N . LEU A 1 68 ? 114.14133 128.61700 137.79033 1.000 54.71300 68 LEU A N 1
ATOM 525 C CA . LEU A 1 68 ? 112.95833 127.85700 138.17733 1.000 54.71300 68 LEU A CA 1
ATOM 526 C C . LEU A 1 68 ? 111.69633 128.70800 138.08533 1.000 54.71300 68 LEU A C 1
ATOM 527 O O . LEU A 1 68 ? 110.64433 128.22500 137.65233 1.000 54.71300 68 LEU A O 1
ATOM 532 N N . LEU A 1 69 ? 111.77633 129.97600 138.49433 1.000 57.01161 69 LEU A N 1
ATOM 533 C CA . LEU A 1 69 ? 110.61233 130.85400 138.41433 1.000 57.01161 69 LEU A CA 1
ATOM 534 C C . LEU A 1 69 ? 110.17833 131.06200 136.96733 1.000 57.01161 69 LEU A C 1
ATOM 535 O O . LEU A 1 69 ? 108.98533 130.99400 136.64433 1.000 57.01161 69 LEU A O 1
ATOM 540 N N . GLN A 1 70 ? 111.14133 131.31800 136.07933 1.000 56.91054 70 GLN A N 1
ATOM 541 C CA . GLN A 1 70 ? 110.82333 131.48200 134.66533 1.000 56.91054 70 GLN A CA 1
ATOM 542 C C . GLN A 1 70 ? 110.24333 130.20000 134.08133 1.000 56.91054 70 GLN A C 1
ATOM 543 O O . GLN A 1 70 ? 109.30433 130.24100 133.27633 1.000 56.91054 70 GLN A O 1
ATOM 549 N N . LEU A 1 71 ? 110.79333 129.04800 134.47133 1.000 55.70893 71 LEU A N 1
ATOM 550 C CA . LEU A 1 71 ? 110.27133 127.77700 133.98533 1.000 55.70893 71 LEU A CA 1
ATOM 551 C C . LEU A 1 71 ? 108.83633 127.56000 134.44633 1.000 55.70893 71 LEU A C 1
ATOM 552 O O . LEU A 1 71 ? 107.99633 127.08200 133.67733 1.000 55.70893 71 LEU A O 1
ATOM 557 N N . LYS A 1 72 ? 108.53833 127.89200 135.70333 1.000 56.51657 72 LYS A N 1
ATOM 558 C CA . LYS A 1 72 ? 107.17133 127.75800 136.19533 1.000 56.51657 72 LYS A CA 1
ATOM 559 C C . LYS A 1 72 ? 106.22633 128.68700 135.44633 1.000 56.51657 72 LYS A C 1
ATOM 560 O O . LYS A 1 72 ? 105.10633 128.29700 135.08933 1.000 56.51657 72 LYS A O 1
ATOM 566 N N . GLU A 1 73 ? 106.66533 129.92200 135.19033 1.000 59.79406 73 GLU A N 1
ATOM 567 C CA . GLU A 1 73 ? 105.84233 130.84900 134.42233 1.000 59.79406 73 GLU A CA 1
ATOM 568 C C . GLU A 1 73 ? 105.55933 130.30500 133.02833 1.000 59.79406 73 GLU A C 1
ATOM 569 O O . GLU A 1 73 ? 104.42933 130.39300 132.53633 1.000 59.79406 73 GLU A O 1
ATOM 575 N N . ILE A 1 74 ? 106.57633 129.74100 132.37533 1.000 57.82934 74 ILE A N 1
ATOM 576 C CA . ILE A 1 74 ? 106.37333 129.15700 131.05233 1.000 57.82934 74 ILE A CA 1
ATOM 577 C C . ILE A 1 74 ? 105.40733 127.98100 131.12633 1.000 57.82934 74 ILE A C 1
ATOM 578 O O . ILE A 1 74 ? 104.50933 127.84500 130.28833 1.000 57.82934 74 ILE A O 1
ATOM 583 N N . LEU A 1 75 ? 105.57433 127.11500 132.12733 1.000 57.46455 75 LEU A N 1
ATOM 584 C CA . LEU A 1 75 ? 104.71833 125.93900 132.24433 1.000 57.46455 75 LEU A CA 1
ATOM 585 C C . LEU A 1 75 ? 103.25933 126.33000 132.43033 1.000 57.46455 75 LEU A C 1
ATOM 586 O O . LEU A 1 75 ? 102.36433 125.71700 131.83633 1.000 57.46455 75 LEU A O 1
ATOM 591 N N . ARG A 1 76 ? 102.99433 127.33900 133.26133 1.000 62.25230 76 ARG A N 1
ATOM 592 C CA . ARG A 1 76 ? 101.61133 127.73100 133.50933 1.000 62.25230 76 ARG A CA 1
ATOM 593 C C . ARG A 1 76 ? 100.90633 128.13000 132.21833 1.000 62.25230 76 ARG A C 1
ATOM 594 O O . ARG A 1 76 ? 99.69933 127.90800 132.06733 1.000 62.25230 76 ARG A O 1
ATOM 602 N N . ASN A 1 77 ? 101.64033 128.71500 131.27533 1.000 62.99065 77 ASN A N 1
ATOM 603 C CA . ASN A 1 77 ? 101.06333 129.20600 130.03133 1.000 62.99065 77 ASN A CA 1
ATOM 604 C C . ASN A 1 77 ? 101.11633 128.18900 128.89833 1.000 62.99065 77 ASN A C 1
ATOM 605 O O . ASN A 1 77 ? 100.71733 128.51500 127.77533 1.000 62.99065 77 ASN A O 1
ATOM 610 N N . SER A 1 78 ? 101.60133 126.97900 129.15533 1.000 60.58558 78 SER A N 1
ATOM 611 C CA . SER A 1 78 ? 101.66733 125.96000 128.12233 1.000 60.58558 78 SER A CA 1
ATOM 612 C C . SER A 1 78 ? 100.30533 125.29800 127.93133 1.000 60.58558 78 SER A C 1
ATOM 613 O O . SER A 1 78 ? 99.42433 125.36500 128.79133 1.000 60.58558 78 SER A O 1
ATOM 616 N N . MET A 1 79 ? 100.14233 124.65200 126.78033 1.000 61.00685 79 MET A N 1
ATOM 617 C CA . MET A 1 79 ? 98.90533 123.94200 126.48833 1.000 61.00685 79 MET A CA 1
ATOM 618 C C . MET A 1 79 ? 98.70833 122.79900 127.47733 1.000 61.00685 79 MET A C 1
ATOM 619 O O . MET A 1 79 ? 99.67033 122.16800 127.92133 1.000 61.00685 79 MET A O 1
ATOM 624 N N . ASN A 1 80 ? 97.44733 122.53000 127.81833 1.000 60.20074 80 ASN A N 1
ATOM 625 C CA . ASN A 1 80 ? 97.09133 121.55600 128.85033 1.000 60.20074 80 ASN A CA 1
ATOM 626 C C . ASN A 1 80 ? 96.21333 120.47000 128.24433 1.000 60.20074 80 ASN A C 1
ATOM 627 O O . ASN A 1 80 ? 94.97733 120.54100 128.32533 1.000 60.20074 80 ASN A O 1
ATOM 632 N N . PRO A 1 81 ? 96.80433 119.44600 127.63233 1.000 56.60094 81 PRO A N 1
ATOM 633 C CA . PRO A 1 81 ? 96.02233 118.30700 127.14033 1.000 56.60094 81 PRO A CA 1
ATOM 634 C C . PRO A 1 81 ? 95.80633 117.20400 128.16433 1.000 56.60094 81 PRO A C 1
ATOM 635 O O . PRO A 1 81 ? 95.11633 116.22700 127.85533 1.000 56.60094 81 PRO A O 1
ATOM 639 N N . LEU A 1 82 ? 96.37533 117.33600 129.36333 1.000 53.81513 82 LEU A N 1
ATOM 640 C CA . LEU A 1 82 ? 96.27533 116.29400 130.37633 1.000 53.81513 82 LEU A CA 1
ATOM 641 C C . LEU A 1 82 ? 94.95133 116.32200 131.12733 1.000 53.81513 82 LEU A C 1
ATOM 642 O O . LEU A 1 82 ? 94.62833 115.35200 131.82033 1.000 53.81513 82 LEU A O 1
ATOM 647 N N . THR A 1 83 ? 94.18833 117.40400 131.01733 1.000 56.00240 83 THR A N 1
ATOM 648 C CA . THR A 1 83 ? 92.90433 117.47300 131.69133 1.000 56.00240 83 THR A CA 1
ATOM 649 C C . THR A 1 83 ? 91.86833 116.63100 130.94733 1.000 56.00240 83 THR A C 1
ATOM 650 O O . THR A 1 83 ? 91.93633 116.48600 129.72333 1.000 56.00240 83 THR A O 1
ATOM 654 N N . PRO A 1 84 ? 90.89933 116.06100 131.66533 1.000 52.16707 84 PRO A N 1
ATOM 655 C CA . PRO A 1 84 ? 89.87033 115.25100 130.99333 1.000 52.16707 84 PRO A CA 1
ATOM 656 C C . PRO A 1 84 ? 89.02133 116.03600 130.01133 1.000 52.16707 84 PRO A C 1
ATOM 657 O O . PRO A 1 84 ? 88.38833 115.42800 129.14033 1.000 52.16707 84 PRO A O 1
ATOM 661 N N . ASN A 1 85 ? 88.98033 117.35900 130.12033 1.000 53.18803 85 ASN A N 1
ATOM 662 C CA . ASN A 1 85 ? 88.12833 118.18600 129.28033 1.000 53.18803 85 ASN A CA 1
ATOM 663 C C . ASN A 1 85 ? 88.78833 118.58000 127.96433 1.000 53.18803 85 ASN A C 1
ATOM 664 O O . ASN A 1 85 ? 88.37733 119.57100 127.35333 1.000 53.18803 85 ASN A O 1
ATOM 669 N N . TYR A 1 86 ? 89.79833 117.84100 127.51933 1.000 52.38294 86 TYR A N 1
ATOM 670 C CA . TYR A 1 86 ? 90.47633 118.10100 126.25133 1.000 52.38294 86 TYR A CA 1
ATOM 671 C C . TYR A 1 86 ? 90.23933 116.90300 125.33833 1.000 52.38294 86 TYR A C 1
ATOM 672 O O . TYR A 1 86 ? 90.96633 115.90900 125.40233 1.000 52.38294 86 TYR A O 1
ATOM 681 N N . ILE A 1 87 ? 89.22133 117.00400 124.48633 1.000 44.73649 87 ILE A N 1
ATOM 682 C CA . ILE A 1 87 ? 88.85533 115.91700 123.58633 1.000 44.73649 87 ILE A CA 1
ATOM 683 C C . ILE A 1 87 ? 88.80033 116.43400 122.15533 1.000 44.73649 87 ILE A C 1
ATOM 684 O O . ILE A 1 87 ? 88.00633 115.95200 121.34033 1.000 44.73649 87 ILE A O 1
ATOM 689 N N . GLY A 1 88 ? 89.63933 117.41600 121.83933 1.000 44.81475 88 GLY A N 1
ATOM 690 C CA . GLY A 1 88 ? 89.60333 118.03800 120.53233 1.000 44.81475 88 GLY A CA 1
ATOM 691 C C . GLY A 1 88 ? 90.63533 117.53600 119.54333 1.000 44.81475 88 GLY A C 1
ATOM 692 O O . GLY A 1 88 ? 90.39533 117.56600 118.33433 1.000 44.81475 88 GLY A O 1
ATOM 693 N N . HIS A 1 89 ? 91.78533 117.07700 120.03233 1.000 48.50106 89 HIS A N 1
ATOM 694 C CA . HIS A 1 89 ? 92.88533 116.66400 119.17233 1.000 48.50106 89 HIS A CA 1
ATOM 695 C C . HIS A 1 89 ? 93.39033 115.29200 119.59733 1.000 48.50106 89 HIS A C 1
ATOM 696 O O . HIS A 1 89 ? 93.02333 114.76400 120.65033 1.000 48.50106 89 HIS A O 1
ATOM 703 N N . MET A 1 90 ? 94.25033 114.71800 118.75833 1.000 44.27420 90 MET A N 1
ATOM 704 C CA . MET A 1 90 ? 94.80233 113.38900 118.99033 1.000 44.27420 90 MET A CA 1
ATOM 705 C C . MET A 1 90 ? 95.82433 113.35200 120.11933 1.000 44.27420 90 MET A C 1
ATOM 706 O O . MET A 1 90 ? 96.25133 112.25900 120.50833 1.000 44.27420 90 MET A O 1
ATOM 711 N N . ASP A 1 91 ? 96.23833 114.50400 120.64033 1.000 49.90040 91 ASP A N 1
ATOM 712 C CA . ASP A 1 91 ? 97.12833 114.54500 121.79233 1.000 49.90040 91 ASP A CA 1
ATOM 713 C C . ASP A 1 91 ? 96.37333 114.14500 123.05233 1.000 49.90040 91 ASP A C 1
ATOM 714 O O . ASP A 1 91 ? 95.20433 114.49900 123.23133 1.000 49.90040 91 ASP A O 1
ATOM 719 N N . SER A 1 92 ? 97.04433 113.40600 123.93033 1.000 43.44528 92 SER A N 1
ATOM 720 C CA . SER A 1 92 ? 96.40433 112.88200 125.12933 1.000 43.44528 92 SER A CA 1
ATOM 721 C C . SER A 1 92 ? 97.43233 112.82000 126.25333 1.000 43.44528 92 SER A C 1
ATOM 722 O O . SER A 1 92 ? 98.53133 113.37300 126.14833 1.000 43.44528 92 SER A O 1
ATOM 725 N N . ILE A 1 93 ? 97.06533 112.14600 127.33433 1.000 40.74007 93 ILE A N 1
ATOM 726 C CA . ILE A 1 93 ? 97.93633 112.02500 128.50533 1.000 40.74007 93 ILE A CA 1
ATOM 727 C C . ILE A 1 93 ? 98.95133 110.91200 128.25533 1.000 40.74007 93 ILE A C 1
ATOM 728 O O . ILE A 1 93 ? 98.55733 109.80800 127.84933 1.000 40.74007 93 ILE A O 1
ATOM 733 N N . PRO A 1 94 ? 100.24133 111.15600 128.47033 1.000 37.73072 94 PRO A N 1
ATOM 734 C CA . PRO A 1 94 ? 101.24333 110.10500 128.29133 1.000 37.73072 94 PRO A CA 1
ATOM 735 C C . PRO A 1 94 ? 101.50333 109.31800 129.56533 1.000 37.73072 94 PRO A C 1
ATOM 736 O O . PRO A 1 94 ? 101.33633 109.80500 130.68433 1.000 37.73072 94 PRO A O 1
ATOM 740 N N . THR A 1 95 ? 101.92833 108.07300 129.37333 1.000 37.12322 95 THR A N 1
ATOM 741 C CA . THR A 1 95 ? 102.26633 107.21400 130.49833 1.000 37.12322 95 THR A CA 1
ATOM 742 C C . THR A 1 95 ? 103.47033 107.77200 131.24833 1.000 37.12322 95 THR A C 1
ATOM 743 O O . THR A 1 95 ? 104.39833 108.31700 130.64633 1.000 37.12322 95 THR A O 1
ATOM 747 N N . LEU A 1 96 ? 103.44733 107.63700 132.57533 1.000 37.70797 96 LEU A N 1
ATOM 748 C CA . LEU A 1 96 ? 104.54133 108.15200 133.39433 1.000 37.70797 96 LEU A CA 1
ATOM 749 C C . LEU A 1 96 ? 105.84333 107.41400 133.10833 1.000 37.70797 96 LEU A C 1
ATOM 750 O O . LEU A 1 96 ? 106.91833 108.02800 133.03633 1.000 37.70797 96 LEU A O 1
ATOM 755 N N . ILE A 1 97 ? 105.76333 106.09300 132.93833 1.000 36.85150 97 ILE A N 1
ATOM 756 C CA . ILE A 1 97 ? 106.96533 105.29500 132.72833 1.000 36.85150 97 ILE A CA 1
ATOM 757 C C . ILE A 1 97 ? 107.66333 105.70100 131.44133 1.000 36.85150 97 ILE A C 1
ATOM 758 O O . ILE A 1 97 ? 108.89533 105.67200 131.36233 1.000 36.85150 97 ILE A O 1
ATOM 763 N N . SER A 1 98 ? 106.90133 106.08100 130.41433 1.000 34.89033 98 SER A N 1
ATOM 764 C CA . SER A 1 98 ? 107.51533 106.54800 129.17533 1.000 34.89033 98 SER A CA 1
ATOM 765 C C . SER A 1 98 ? 108.31133 107.82900 129.39933 1.000 34.89033 98 SER A C 1
ATOM 766 O O . SER A 1 98 ? 109.41533 107.98100 128.86533 1.000 34.89033 98 SER A O 1
ATOM 769 N N . CYS A 1 99 ? 107.76733 108.76500 130.17933 1.000 38.63972 99 CYS A N 1
ATOM 770 C CA . CYS A 1 99 ? 108.49833 109.99300 130.47733 1.000 38.63972 99 CYS A CA 1
ATOM 771 C C . CYS A 1 99 ? 109.77433 109.70100 131.25933 1.000 38.63972 99 CYS A C 1
ATOM 772 O O . CYS A 1 99 ? 110.83933 110.26700 130.96933 1.000 38.63972 99 CYS A O 1
ATOM 775 N N . LEU A 1 100 ? 109.68933 108.82000 132.25733 1.000 41.78627 100 LEU A N 1
ATOM 776 C CA . LEU A 1 100 ? 110.88333 108.47800 133.02333 1.000 41.78627 100 LEU A CA 1
ATOM 777 C C . LEU A 1 100 ? 111.92333 107.78500 132.14833 1.000 41.78627 100 LEU A C 1
ATOM 778 O O . LEU A 1 100 ? 113.12733 108.03700 132.28133 1.000 41.78627 100 LEU A O 1
ATOM 783 N N . GLY A 1 101 ? 111.48033 106.90700 131.24733 1.000 40.43001 101 GLY A N 1
ATOM 784 C CA . GLY A 1 101 ? 112.41033 106.27100 130.33033 1.000 40.43001 101 GLY A CA 1
ATOM 785 C C . GLY A 1 101 ? 113.06633 107.26200 129.38933 1.000 40.43001 101 GLY A C 1
ATOM 786 O O . GLY A 1 101 ? 114.25033 107.14000 129.07033 1.000 40.43001 101 GLY A O 1
ATOM 787 N N . GLU A 1 102 ? 112.30533 108.25300 128.92533 1.000 43.93021 102 GLU A N 1
ATOM 788 C CA . GLU A 1 102 ? 112.89333 109.30300 128.10133 1.000 43.93021 102 GLU A CA 1
ATOM 789 C C . GLU A 1 102 ? 113.96233 110.06600 128.87133 1.000 43.93021 102 GLU A C 1
ATOM 790 O O . GLU A 1 102 ? 115.03833 110.35800 128.33433 1.000 43.93021 102 GLU A O 1
ATOM 796 N N . PHE A 1 103 ? 113.68433 110.39600 130.13433 1.000 44.03328 103 PHE A N 1
ATOM 797 C CA . PHE A 1 103 ? 114.68833 111.07900 130.94633 1.000 44.03328 103 PHE A CA 1
ATOM 798 C C . PHE A 1 103 ? 115.94033 110.22500 131.10933 1.000 44.03328 103 PHE A C 1
ATOM 799 O O . PHE A 1 103 ? 117.06633 110.72800 130.99933 1.000 44.03328 103 PHE A O 1
ATOM 807 N N . VAL A 1 104 ? 115.76433 108.93000 131.37133 1.000 41.89865 104 VAL A N 1
ATOM 808 C CA . VAL A 1 104 ? 116.91333 108.04400 131.53033 1.000 41.89865 104 VAL A CA 1
ATOM 809 C C . VAL A 1 104 ? 117.72333 107.98400 130.24233 1.000 41.89865 104 VAL A C 1
ATOM 810 O O . VAL A 1 104 ? 118.96033 108.02800 130.26533 1.000 41.89865 104 VAL A O 1
ATOM 814 N N . THR A 1 105 ? 117.04333 107.87900 129.09933 1.000 43.32289 105 THR A N 1
ATOM 815 C CA . THR A 1 105 ? 117.74733 107.82100 127.82333 1.000 43.32289 105 THR A CA 1
ATOM 816 C C . THR A 1 105 ? 118.53233 109.10000 127.56833 1.000 43.32289 105 THR A C 1
ATOM 817 O O . THR A 1 105 ? 119.66933 109.05200 127.08633 1.000 43.32289 105 THR A O 1
ATOM 821 N N . THR A 1 106 ? 117.94133 110.25700 127.87733 1.000 43.39911 106 THR A N 1
ATOM 822 C CA . THR A 1 106 ? 118.67133 111.51000 127.71233 1.000 43.39911 106 THR A CA 1
ATOM 823 C C . THR A 1 106 ? 119.89333 111.55800 128.61833 1.000 43.39911 106 THR A C 1
ATOM 824 O O . THR A 1 106 ? 120.96133 112.02500 128.20533 1.000 43.39911 106 THR A O 1
ATOM 828 N N . THR A 1 107 ? 119.75933 111.08500 129.85933 1.000 43.95192 107 THR A N 1
ATOM 829 C CA . THR A 1 107 ? 120.90533 111.07300 130.76333 1.000 43.95192 107 THR A CA 1
ATOM 830 C C . THR A 1 107 ? 122.01733 110.16800 130.24333 1.000 43.95192 107 THR A C 1
ATOM 831 O O . THR A 1 107 ? 123.20033 110.51100 130.33833 1.000 43.95192 107 THR A O 1
ATOM 835 N N . LEU A 1 108 ? 121.65933 109.00100 129.70033 1.000 48.16876 108 LEU A N 1
ATOM 836 C CA . LEU A 1 108 ? 122.67733 108.07700 129.20433 1.000 48.16876 108 LEU A CA 1
ATOM 837 C C . LEU A 1 108 ? 123.46733 108.68200 128.05133 1.000 48.16876 108 LEU A C 1
ATOM 838 O O . LEU A 1 108 ? 124.69633 108.55800 127.99833 1.000 48.16876 108 LEU A O 1
ATOM 843 N N . ASN A 1 109 ? 122.77933 109.33600 127.11633 1.000 47.67459 109 ASN A N 1
ATOM 844 C CA . ASN A 1 109 ? 123.42033 109.99500 125.97733 1.000 47.67459 109 ASN A CA 1
ATOM 845 C C . ASN A 1 109 ? 124.07733 108.98300 125.03733 1.000 47.67459 109 ASN A C 1
ATOM 846 O O . ASN A 1 109 ? 125.24833 109.10800 124.67333 1.000 47.67459 109 ASN A O 1
ATOM 851 N N . ASN A 1 110 ? 123.30833 107.97300 124.63933 1.000 52.30983 110 ASN A N 1
ATOM 852 C CA . ASN A 1 110 ? 123.74433 107.03300 123.62033 1.000 52.30983 110 ASN A CA 1
ATOM 853 C C . ASN A 1 110 ? 123.26033 107.49600 122.24733 1.000 52.30983 110 ASN A C 1
ATOM 854 O O . ASN A 1 110 ? 122.53933 108.48800 122.11433 1.000 52.30983 110 ASN A O 1
ATOM 859 N N . ASN A 1 111 ? 123.66233 106.76900 121.20633 1.000 55.34316 111 ASN A N 1
ATOM 860 C CA . ASN A 1 111 ? 123.31833 107.13100 119.84033 1.000 55.34316 111 ASN A CA 1
ATOM 861 C C . ASN A 1 111 ? 122.88933 105.89100 119.06933 1.000 55.34316 111 ASN A C 1
ATOM 862 O O . ASN A 1 111 ? 123.38833 104.78800 119.30533 1.000 55.34316 111 ASN A O 1
ATOM 867 N N . MET A 1 112 ? 121.95933 106.09000 118.13833 1.000 54.76094 112 MET A N 1
ATOM 868 C CA . MET A 1 112 ? 121.46133 105.02900 117.27533 1.000 54.76094 112 MET A CA 1
ATOM 869 C C . MET A 1 112 ? 122.16333 104.99500 115.92533 1.000 54.76094 112 MET A C 1
ATOM 870 O O . MET A 1 112 ? 121.73033 104.26100 115.03233 1.000 54.76094 112 MET A O 1
ATOM 875 N N . LEU A 1 113 ? 123.22733 105.78100 115.75333 1.000 58.40324 113 LEU A N 1
ATOM 876 C CA . LEU A 1 113 ? 123.93233 105.80700 114.47733 1.000 58.40324 113 LEU A CA 1
ATOM 877 C C . LEU A 1 113 ? 124.54033 104.44900 114.15033 1.000 58.40324 113 LEU A C 1
ATOM 878 O O . LEU A 1 113 ? 124.46533 103.99000 113.00433 1.000 58.40324 113 LEU A O 1
ATOM 883 N N . SER A 1 114 ? 125.14233 103.79100 115.13733 1.000 62.07746 114 SER A N 1
ATOM 884 C CA . SER A 1 114 ? 125.80633 102.51500 114.92733 1.000 62.07746 114 SER A CA 1
ATOM 885 C C . SER A 1 114 ? 125.63033 101.64600 116.16333 1.000 62.07746 114 SER A C 1
ATOM 886 O O . SER A 1 114 ? 125.25033 102.12100 117.23633 1.000 62.07746 114 SER A O 1
ATOM 889 N N . LEU A 1 115 ? 125.91033 100.35100 116.00033 1.000 64.17703 115 LEU A N 1
ATOM 890 C CA . LEU A 1 115 ? 125.77833 99.42100 117.11533 1.000 64.17703 115 LEU A CA 1
ATOM 891 C C . LEU A 1 115 ? 126.73533 99.76100 118.24933 1.000 64.17703 115 LEU A C 1
ATOM 892 O O . LEU A 1 115 ? 126.36733 99.64600 119.42333 1.000 64.17703 115 LEU A O 1
ATOM 897 N N . GLU A 1 116 ? 127.96033 100.18100 117.92233 1.000 66.32376 116 GLU A N 1
ATOM 898 C CA . GLU A 1 116 ? 128.93133 100.50900 118.96133 1.000 66.32376 116 GLU A CA 1
ATOM 899 C C . GLU A 1 116 ? 128.38933 101.57100 119.90733 1.000 66.32376 116 GLU A C 1
ATOM 900 O O . GLU A 1 116 ? 128.62333 101.51300 121.12033 1.000 66.32376 116 GLU A O 1
ATOM 906 N N . MET A 1 117 ? 127.66933 102.55600 119.37033 1.000 63.25970 117 MET A N 1
ATOM 907 C CA . MET A 1 117 ? 127.11533 103.62000 120.19533 1.000 63.25970 117 MET A CA 1
ATOM 908 C C . MET A 1 117 ? 125.90033 103.17500 120.99833 1.000 63.25970 117 MET A C 1
ATOM 909 O O . MET A 1 117 ? 125.63033 103.75300 122.05633 1.000 63.25970 117 MET A O 1
ATOM 914 N N . SER A 1 118 ? 125.16233 102.17300 120.52433 1.000 60.08397 118 SER A N 1
ATOM 915 C CA . SER A 1 118 ? 123.99533 101.63700 121.22533 1.000 60.08397 118 SER A CA 1
ATOM 916 C C . SER A 1 118 ? 124.10733 100.11900 121.25933 1.000 60.08397 118 SER A C 1
ATOM 917 O O . SER A 1 118 ? 123.43833 99.41600 120.49033 1.000 60.08397 118 SER A O 1
ATOM 920 N N . PRO A 1 119 ? 124.95433 99.57600 122.13633 1.000 63.04036 119 PRO A N 1
ATOM 921 C CA . PRO A 1 119 ? 125.15533 98.11800 122.13933 1.000 63.04036 119 PRO A CA 1
ATOM 922 C C . PRO A 1 119 ? 123.88433 97.32600 122.38833 1.000 63.04036 119 PRO A C 1
ATOM 923 O O . PRO A 1 119 ? 123.70333 96.25400 121.79733 1.000 63.04036 119 PRO A O 1
ATOM 927 N N . VAL A 1 120 ? 122.99433 97.82100 123.24733 1.000 58.32495 120 VAL A N 1
ATOM 928 C CA . VAL A 1 120 ? 121.79433 97.08800 123.61333 1.000 58.32495 120 VAL A CA 1
ATOM 929 C C . VAL A 1 120 ? 120.52933 97.68200 123.00233 1.000 58.32495 120 VAL A C 1
ATOM 930 O O . VAL A 1 120 ? 119.60233 96.92900 122.67633 1.000 58.32495 120 VAL A O 1
ATOM 934 N N . PHE A 1 121 ? 120.46033 99.00700 122.84633 1.000 51.44809 121 PHE A N 1
ATOM 935 C CA . PHE A 1 121 ? 119.25933 99.62800 122.29933 1.000 51.44809 121 PHE A CA 1
ATOM 936 C C . PHE A 1 121 ? 118.99833 99.16900 120.87133 1.000 51.44809 121 PHE A C 1
ATOM 937 O O . PHE A 1 121 ? 117.84233 99.00600 120.47333 1.000 51.44809 121 PHE A O 1
ATOM 945 N N . SER A 1 122 ? 120.05233 98.96800 120.08033 1.000 55.60306 122 SER A N 1
ATOM 946 C CA . SER A 1 122 ? 119.86133 98.52200 118.70433 1.000 55.60306 122 SER A CA 1
ATOM 947 C C . SER A 1 122 ? 119.16533 97.16700 118.65833 1.000 55.60306 122 SER A C 1
ATOM 948 O O . SER A 1 122 ? 118.18233 96.98000 117.92833 1.000 55.60306 122 SER A O 1
ATOM 951 N N . GLN A 1 123 ? 119.65833 96.20700 119.44233 1.000 55.41160 123 GLN A N 1
ATOM 952 C CA . GLN A 1 123 ? 119.03833 94.88600 119.47233 1.000 55.41160 123 GLN A CA 1
ATOM 953 C C . GLN A 1 123 ? 117.62733 94.95100 120.04033 1.000 55.41160 123 GLN A C 1
ATOM 954 O O . GLN A 1 123 ? 116.72033 94.26900 119.54533 1.000 55.41160 123 GLN A O 1
ATOM 960 N N . MET A 1 124 ? 117.42233 95.76100 121.08333 1.000 46.10864 124 MET A N 1
ATOM 961 C CA . MET A 1 124 ? 116.08433 95.89500 121.64633 1.000 46.10864 124 MET A CA 1
ATOM 962 C C . MET A 1 124 ? 115.10733 96.42300 120.60733 1.000 46.10864 124 MET A C 1
ATOM 963 O O . MET A 1 124 ? 113.99233 95.90500 120.47233 1.000 46.10864 124 MET A O 1
ATOM 968 N N . GLU A 1 125 ? 115.51033 97.45200 119.86033 1.000 45.69282 125 GLU A N 1
ATOM 969 C CA . GLU A 1 125 ? 114.64233 98.01200 118.83133 1.000 45.69282 125 GLU A CA 1
ATOM 970 C C . GLU A 1 125 ? 114.35533 96.98800 117.74633 1.000 45.69282 125 GLU A C 1
ATOM 971 O O . GLU A 1 125 ? 113.21133 96.84300 117.30133 1.000 45.69282 125 GLU A O 1
ATOM 977 N N . VAL A 1 126 ? 115.38433 96.26400 117.30433 1.000 44.76376 126 VAL A N 1
ATOM 978 C CA . VAL A 1 126 ? 115.17933 95.27100 116.25533 1.000 44.76376 126 VAL A CA 1
ATOM 979 C C . VAL A 1 126 ? 114.15433 94.23800 116.70433 1.000 44.76376 126 VAL A C 1
ATOM 980 O O . VAL A 1 126 ? 113.19633 93.93000 115.98433 1.000 44.76376 126 VAL A O 1
ATOM 984 N N . GLN A 1 127 ? 114.32533 93.70700 117.91733 1.000 45.65026 127 GLN A N 1
ATOM 985 C CA . GLN A 1 127 ? 113.42533 92.66000 118.39033 1.000 45.65026 127 GLN A CA 1
ATOM 986 C C . GLN A 1 127 ? 112.00833 93.18500 118.60233 1.000 45.65026 127 GLN A C 1
ATOM 987 O O . GLN A 1 127 ? 111.03133 92.51600 118.23933 1.000 45.65026 127 GLN A O 1
ATOM 993 N N . VAL A 1 128 ? 111.86933 94.37800 119.18533 1.000 40.58638 128 VAL A N 1
ATOM 994 C CA . VAL A 1 128 ? 110.53933 94.92000 119.44233 1.000 40.58638 128 VAL A CA 1
ATOM 995 C C . VAL A 1 128 ? 109.80933 95.20100 118.13433 1.000 40.58638 128 VAL A C 1
ATOM 996 O O . VAL A 1 128 ? 108.61833 94.89200 117.99433 1.000 40.58638 128 VAL A O 1
ATOM 1000 N N . LEU A 1 129 ? 110.49933 95.79500 117.15833 1.000 37.83006 129 LEU A N 1
ATOM 1001 C CA . LEU A 1 129 ? 109.86933 96.04100 115.86733 1.000 37.83006 129 LEU A CA 1
ATOM 1002 C C . LEU A 1 129 ? 109.51733 94.74100 115.15933 1.000 37.83006 129 LEU A C 1
ATOM 1003 O O . LEU A 1 129 ? 108.48433 94.66900 114.48533 1.000 37.83006 129 LEU A O 1
ATOM 1008 N N . ARG A 1 130 ? 110.35033 93.70700 115.29333 1.000 39.45200 130 ARG A N 1
ATOM 1009 C CA . ARG A 1 130 ? 109.99833 92.41500 114.71433 1.000 39.45200 130 ARG A CA 1
ATOM 1010 C C . ARG A 1 130 ? 108.73133 91.85700 115.34933 1.000 39.45200 130 ARG A C 1
ATOM 1011 O O . ARG A 1 130 ? 107.86033 91.32200 114.65333 1.000 39.45200 130 ARG A O 1
ATOM 1019 N N . LYS A 1 131 ? 108.60933 91.97500 116.67333 1.000 37.95612 131 LYS A N 1
ATOM 1020 C CA . LYS A 1 131 ? 107.39833 91.50500 117.34133 1.000 37.95612 131 LYS A CA 1
ATOM 1021 C C . LYS A 1 131 ? 106.17233 92.27800 116.86933 1.000 37.95612 131 LYS A C 1
ATOM 1022 O O . LYS A 1 131 ? 105.11033 91.69100 116.63033 1.000 37.95612 131 LYS A O 1
ATOM 1028 N N . ILE A 1 132 ? 106.29833 93.59900 116.72933 1.000 34.86920 132 ILE A N 1
ATOM 1029 C CA . ILE A 1 132 ? 105.17133 94.40100 116.25733 1.000 34.86920 132 ILE A CA 1
ATOM 1030 C C . ILE A 1 132 ? 104.77533 93.98700 114.84533 1.000 34.86920 132 ILE A C 1
ATOM 1031 O O . ILE A 1 132 ? 103.58633 93.83100 114.53533 1.000 34.86920 132 ILE A O 1
ATOM 1036 N N . ALA A 1 133 ? 105.76333 93.80100 113.96833 1.000 34.49836 133 ALA A N 1
ATOM 1037 C CA . ALA A 1 133 ? 105.46733 93.38200 112.60333 1.000 34.49836 133 ALA A CA 1
ATOM 1038 C C . ALA A 1 133 ? 104.77533 92.02800 112.58633 1.000 34.49836 133 ALA A C 1
ATOM 1039 O O . ALA A 1 133 ? 103.84433 91.80700 111.80333 1.000 34.49836 133 ALA A O 1
ATOM 1041 N N . ARG A 1 134 ? 105.21733 91.10500 113.44133 1.000 38.07697 134 ARG A N 1
ATOM 1042 C CA . ARG A 1 134 ? 104.53733 89.81900 113.54533 1.000 38.07697 134 ARG A CA 1
ATOM 1043 C C . ARG A 1 134 ? 103.09433 90.00100 113.99733 1.000 38.07697 134 ARG A C 1
ATOM 1044 O O . ARG A 1 134 ? 102.19133 89.30700 113.51633 1.000 38.07697 134 ARG A O 1
ATOM 1052 N N . MET A 1 135 ? 102.85933 90.92700 114.92833 1.000 35.58362 135 MET A N 1
ATOM 1053 C CA . MET A 1 135 ? 101.49733 91.20200 115.37333 1.000 35.58362 135 MET A CA 1
ATOM 1054 C C . MET A 1 135 ? 100.63133 91.79300 114.26733 1.000 35.58362 135 MET A C 1
ATOM 1055 O O . MET A 1 135 ? 99.41733 91.56800 114.26733 1.000 35.58362 135 MET A O 1
ATOM 1060 N N . PHE A 1 136 ? 101.21733 92.54700 113.33433 1.000 33.19438 136 PHE A N 1
ATOM 1061 C CA . PHE A 1 136 ? 100.45433 93.03600 112.18933 1.000 33.19438 136 PHE A CA 1
ATOM 1062 C C . PHE A 1 136 ? 100.12833 91.94900 111.17333 1.000 33.19438 136 PHE A C 1
ATOM 1063 O O . PHE A 1 136 ? 99.27233 92.17400 110.31233 1.000 33.19438 136 PHE A O 1
ATOM 1071 N N . GLY A 1 137 ? 100.77533 90.78700 111.24633 1.000 35.78742 137 GLY A N 1
ATOM 1072 C CA . GLY A 1 137 ? 100.51133 89.69600 110.32733 1.000 35.78742 137 GLY A CA 1
ATOM 1073 C C . GLY A 1 137 ? 101.61033 89.40400 109.32833 1.000 35.78742 137 GLY A C 1
ATOM 1074 O O . GLY A 1 137 ? 101.41033 88.55500 108.45233 1.000 35.78742 137 GLY A O 1
ATOM 1075 N N . TYR A 1 138 ? 102.75733 90.07100 109.42133 1.000 34.74021 138 TYR A N 1
ATOM 1076 C CA . TYR A 1 138 ? 103.87433 89.79600 108.53333 1.000 34.74021 138 TYR A CA 1
ATOM 1077 C C . TYR A 1 138 ? 104.64033 88.55200 108.98033 1.000 34.74021 138 TYR A C 1
ATOM 1078 O O . TYR A 1 138 ? 104.49233 88.05900 110.10133 1.000 34.74021 138 TYR A O 1
ATOM 1087 N N . ASP A 1 139 ? 105.47033 88.04600 108.07133 1.000 43.42703 139 ASP A N 1
ATOM 1088 C CA . ASP A 1 139 ? 106.26933 86.85400 108.30733 1.000 43.42703 139 ASP A CA 1
ATOM 1089 C C . ASP A 1 139 ? 107.62233 87.24600 108.89833 1.000 43.42703 139 ASP A C 1
ATOM 1090 O O . ASP A 1 139 ? 107.82933 88.37700 109.34433 1.000 43.42703 139 ASP A O 1
ATOM 1095 N N . GLU A 1 140 ? 108.56333 86.30000 108.91533 1.000 44.06320 140 GLU A N 1
ATOM 1096 C CA . GLU A 1 140 ? 109.88833 86.58800 109.45133 1.000 44.06320 140 GLU A CA 1
ATOM 1097 C C . GLU A 1 140 ? 110.70433 87.46300 108.50833 1.000 44.06320 140 GLU A C 1
ATOM 1098 O O . GLU A 1 140 ? 111.64333 88.13500 108.95033 1.000 44.06320 140 GLU A O 1
ATOM 1104 N N . GLN A 1 141 ? 110.37333 87.46800 107.21533 1.000 42.58635 141 GLN A N 1
ATOM 1105 C CA . GLN A 1 141 ? 111.09133 88.30900 106.26533 1.000 42.58635 141 GLN A CA 1
ATOM 1106 C C . GLN A 1 141 ? 110.80233 89.79000 106.45433 1.000 42.58635 141 GLN A C 1
ATOM 1107 O O . GLN A 1 141 ? 111.55833 90.61900 105.93933 1.000 42.58635 141 GLN A O 1
ATOM 1113 N N . SER A 1 142 ? 109.73933 90.14100 107.17033 1.000 37.44159 142 SER A N 1
ATOM 1114 C CA . SER A 1 142 ? 109.40233 91.53900 107.37733 1.000 37.44159 142 SER A CA 1
ATOM 1115 C C . SER A 1 142 ? 110.44033 92.21500 108.26633 1.000 37.44159 142 SER A C 1
ATOM 1116 O O . SER A 1 142 ? 111.14233 91.57200 109.04933 1.000 37.44159 142 SER A O 1
ATOM 1119 N N . GLY A 1 143 ? 110.53433 93.53400 108.13333 1.000 33.55123 143 GLY A N 1
ATOM 1120 C CA . GLY A 1 143 ? 111.47233 94.29500 108.93533 1.000 33.55123 143 GLY A CA 1
ATOM 1121 C C . GLY A 1 143 ? 111.12133 95.76500 108.99633 1.000 33.55123 143 GLY A C 1
ATOM 1122 O O . GLY A 1 143 ? 110.56333 96.30600 108.04333 1.000 33.55123 143 GLY A O 1
ATOM 1123 N N . GLY A 1 144 ? 111.45033 96.43500 110.09733 1.000 32.97597 144 GLY A N 1
ATOM 1124 C CA . GLY A 1 144 ? 111.01733 97.80600 110.26633 1.000 32.97597 144 GLY A CA 1
ATOM 1125 C C . GLY A 1 144 ? 112.13733 98.70500 110.73633 1.000 32.97597 144 GLY A C 1
ATOM 1126 O O . GLY A 1 144 ? 113.24733 98.25900 111.03433 1.000 32.97597 144 GLY A O 1
ATOM 1127 N N . VAL A 1 145 ? 111.82333 99.99600 110.78933 1.000 32.22151 145 VAL A N 1
ATOM 1128 C CA . VAL A 1 145 ? 112.74133 101.00600 111.29733 1.000 32.22151 145 VAL A CA 1
ATOM 1129 C C . VAL A 1 145 ? 111.93633 102.11500 111.95733 1.000 32.22151 145 VAL A C 1
ATOM 1130 O O . VAL A 1 145 ? 110.85733 102.48800 111.48833 1.000 32.22151 145 VAL A O 1
ATOM 1134 N N . MET A 1 146 ? 112.47233 102.64700 113.05233 1.000 34.71533 146 MET A N 1
ATOM 1135 C CA . MET A 1 146 ? 111.83733 103.74500 113.76233 1.000 34.71533 146 MET A CA 1
ATOM 1136 C C . MET A 1 146 ? 112.34933 105.08400 113.25233 1.000 34.71533 146 MET A C 1
ATOM 1137 O O . MET A 1 146 ? 113.54033 105.24500 112.97133 1.000 34.71533 146 MET A O 1
ATOM 1142 N N . VAL A 1 147 ? 111.43533 106.04200 113.13533 1.000 35.59268 147 VAL A N 1
ATOM 1143 C CA . VAL A 1 147 ? 111.72833 107.38000 112.65533 1.000 35.59268 147 VAL A CA 1
ATOM 1144 C C . VAL A 1 147 ? 111.11533 108.38500 113.62533 1.000 35.59268 147 VAL A C 1
ATOM 1145 O O . VAL A 1 147 ? 110.61333 108.02400 114.68833 1.000 35.59268 147 VAL A O 1
ATOM 1149 N N . SER A 1 148 ? 111.17633 109.66100 113.25233 1.000 38.98908 148 SER A N 1
ATOM 1150 C CA . SER A 1 148 ? 110.60633 110.74300 114.05333 1.000 38.98908 148 SER A CA 1
ATOM 1151 C C . SER A 1 148 ? 109.35233 111.24900 113.34533 1.000 38.98908 148 SER A C 1
ATOM 1152 O O . SER A 1 148 ? 109.39733 112.20100 112.56633 1.000 38.98908 148 SER A O 1
ATOM 1155 N N . GLY A 1 149 ? 108.22533 110.60800 113.62633 1.000 37.33231 149 GLY A N 1
ATOM 1156 C CA . GLY A 1 149 ? 106.95933 111.00800 113.05233 1.000 37.33231 149 GLY A CA 1
ATOM 1157 C C . GLY A 1 149 ? 106.57833 110.16500 111.84633 1.000 37.33231 149 GLY A C 1
ATOM 1158 O O . GLY A 1 149 ? 107.40833 109.50900 111.21433 1.000 37.33231 149 GLY A O 1
ATOM 1159 N N . GLY A 1 150 ? 105.28333 110.18800 111.52633 1.000 38.01206 150 GLY A N 1
ATOM 1160 C CA . GLY A 1 150 ? 104.77633 109.41300 110.40833 1.000 38.01206 150 GLY A CA 1
ATOM 1161 C C . GLY A 1 150 ? 105.10533 109.99100 109.04833 1.000 38.01206 150 GLY A C 1
ATOM 1162 O O . GLY A 1 150 ? 105.08333 109.25800 108.05533 1.000 38.01206 150 GLY A O 1
ATOM 1163 N N . SER A 1 151 ? 105.40333 111.28900 108.97733 1.000 36.57525 151 SER A N 1
ATOM 1164 C CA . SER A 1 151 ? 105.76733 111.88800 107.69833 1.000 36.57525 151 SER A CA 1
ATOM 1165 C C . SER A 1 151 ? 107.04533 111.26800 107.14933 1.000 36.57525 151 SER A C 1
ATOM 1166 O O . SER A 1 151 ? 107.13733 110.96400 105.95333 1.000 36.57525 151 SER A O 1
ATOM 1169 N N . LEU A 1 152 ? 108.04033 111.06300 108.01433 1.000 35.16225 152 LEU A N 1
ATOM 1170 C CA . LEU A 1 152 ? 109.27733 110.42500 107.58233 1.000 35.16225 152 LEU A CA 1
ATOM 1171 C C . LEU A 1 152 ? 109.03133 108.98500 107.15133 1.000 35.16225 152 LEU A C 1
ATOM 1172 O O . LEU A 1 152 ? 109.64733 108.50300 106.19633 1.000 35.16225 152 LEU A O 1
ATOM 1177 N N . ALA A 1 153 ? 108.14133 108.27800 107.85033 1.000 32.73235 153 ALA A N 1
ATOM 1178 C CA . ALA A 1 153 ? 107.81533 106.91100 107.45433 1.000 32.73235 153 ALA A CA 1
ATOM 1179 C C . ALA A 1 153 ? 107.17033 106.87300 106.07433 1.000 32.73235 153 ALA A C 1
ATOM 1180 O O . ALA A 1 153 ? 107.52133 106.03100 105.23733 1.000 32.73235 153 ALA A O 1
ATOM 1182 N N . ASN A 1 154 ? 106.22333 107.77700 105.81833 1.000 31.35905 154 ASN A N 1
ATOM 1183 C CA . ASN A 1 154 ? 105.60433 107.83400 104.49933 1.000 31.35905 154 ASN A CA 1
ATOM 1184 C C . ASN A 1 154 ? 106.63633 108.15600 103.42833 1.000 31.35905 154 ASN A C 1
ATOM 1185 O O . ASN A 1 154 ? 106.63933 107.54600 102.35133 1.000 31.35905 154 ASN A O 1
ATOM 1190 N N . LEU A 1 155 ? 107.52433 109.11300 103.70833 1.000 32.97889 155 LEU A N 1
ATOM 1191 C CA . LEU A 1 155 ? 108.56333 109.46200 102.74533 1.000 32.97889 155 LEU A CA 1
ATOM 1192 C C . LEU A 1 155 ? 109.46833 108.27300 102.45433 1.000 32.97889 155 LEU A C 1
ATOM 1193 O O . LEU A 1 155 ? 109.81133 108.01400 101.29633 1.000 32.97889 155 LEU A O 1
ATOM 1198 N N . GLN A 1 156 ? 109.86733 107.53800 103.49433 1.000 35.19443 156 GLN A N 1
ATOM 1199 C CA . GLN A 1 156 ? 110.73833 106.38500 103.29733 1.000 35.19443 156 GLN A CA 1
ATOM 1200 C C . GLN A 1 156 ? 110.05233 105.30400 102.47433 1.000 35.19443 156 GLN A C 1
ATOM 1201 O O . GLN A 1 156 ? 110.65933 104.72600 101.56433 1.000 35.19443 156 GLN A O 1
ATOM 1207 N N . ALA A 1 157 ? 108.78433 105.01500 102.77633 1.000 32.52572 157 ALA A N 1
ATOM 1208 C CA . ALA A 1 157 ? 108.06733 103.99700 102.01633 1.000 32.52572 157 ALA A CA 1
ATOM 1209 C C . ALA A 1 157 ? 107.92833 104.39600 100.55333 1.000 32.52572 157 ALA A C 1
ATOM 1210 O O . ALA A 1 157 ? 108.14533 103.57500 99.65133 1.000 32.52572 157 ALA A O 1
ATOM 1212 N N . LEU A 1 158 ? 107.57233 105.65600 100.29533 1.000 32.28178 158 LEU A N 1
ATOM 1213 C CA . LEU A 1 158 ? 107.42433 106.10700 98.91633 1.000 32.28178 158 LEU A CA 1
ATOM 1214 C C . LEU A 1 158 ? 108.75433 106.07300 98.17433 1.000 32.28178 158 LEU A C 1
ATOM 1215 O O . LEU A 1 158 ? 108.80433 105.69400 96.99933 1.000 32.28178 158 LEU A O 1
ATOM 1220 N N . ALA A 1 159 ? 109.84333 106.46900 98.83933 1.000 33.63649 159 ALA A N 1
ATOM 1221 C CA . ALA A 1 159 ? 111.15433 106.41800 98.20133 1.000 33.63649 159 ALA A CA 1
ATOM 1222 C C . ALA A 1 159 ? 111.55033 104.98600 97.86633 1.000 33.63649 159 ALA A C 1
ATOM 1223 O O . ALA A 1 159 ? 112.08033 104.71800 96.78133 1.000 33.63649 159 ALA A O 1
ATOM 1225 N N . VAL A 1 160 ? 111.29833 104.05000 98.78433 1.000 35.21188 160 VAL A N 1
ATOM 1226 C CA . VAL A 1 160 ? 111.62433 102.65300 98.51633 1.000 35.21188 160 VAL A CA 1
ATOM 1227 C C . VAL A 1 160 ? 110.81633 102.13600 97.33233 1.000 35.21188 160 VAL A C 1
ATOM 1228 O O . VAL A 1 160 ? 111.34833 101.44900 96.45233 1.000 35.21188 160 VAL A O 1
ATOM 1232 N N . ALA A 1 161 ? 109.52133 102.45400 97.28933 1.000 35.78721 161 ALA A N 1
ATOM 1233 C CA . ALA A 1 161 ? 108.69533 101.99900 96.17433 1.000 35.78721 161 ALA A CA 1
ATOM 1234 C C . ALA A 1 161 ? 109.18533 102.57500 94.85133 1.000 35.78721 161 ALA A C 1
ATOM 1235 O O . ALA A 1 161 ? 109.26233 101.86000 93.84033 1.000 35.78721 161 ALA A O 1
ATOM 1237 N N . ARG A 1 162 ? 109.50933 103.87000 94.83433 1.000 37.53742 162 ARG A N 1
ATOM 1238 C CA . ARG A 1 162 ? 109.97533 104.49800 93.60433 1.000 37.53742 162 ARG A CA 1
ATOM 1239 C C . ARG A 1 162 ? 111.28033 103.87400 93.13233 1.000 37.53742 162 ARG A C 1
ATOM 1240 O O . ARG A 1 162 ? 111.43833 103.57100 91.94233 1.000 37.53742 162 ARG A O 1
ATOM 1248 N N . ASN A 1 163 ? 112.22433 103.66000 94.05233 1.000 40.85813 163 ASN A N 1
ATOM 1249 C CA . ASN A 1 163 ? 113.48333 103.03100 93.67433 1.000 40.85813 163 ASN A CA 1
ATOM 1250 C C . ASN A 1 163 ? 113.26833 101.61300 93.16633 1.000 40.85813 163 ASN A C 1
ATOM 1251 O O . ASN A 1 163 ? 113.93233 101.19200 92.21233 1.000 40.85813 163 ASN A O 1
ATOM 1256 N N . HIS A 1 164 ? 112.35633 100.86300 93.78833 1.000 42.38173 164 HIS A N 1
ATOM 1257 C CA . HIS A 1 164 ? 112.14033 99.48100 93.37833 1.000 42.38173 164 HIS A CA 1
ATOM 1258 C C . HIS A 1 164 ? 111.52433 99.39700 91.98733 1.000 42.38173 164 HIS A C 1
ATOM 1259 O O . HIS A 1 164 ? 111.96033 98.58700 91.16233 1.000 42.38173 164 HIS A O 1
ATOM 1266 N N . TYR A 1 165 ? 110.51233 100.22100 91.70033 1.000 40.69970 165 TYR A N 1
ATOM 1267 C CA . TYR A 1 165 ? 109.85833 100.10900 90.39633 1.000 40.69970 165 TYR A CA 1
ATOM 1268 C C . TYR A 1 165 ? 110.64633 100.77700 89.27433 1.000 40.69970 165 TYR A C 1
ATOM 1269 O O . TYR A 1 165 ? 110.66633 100.26300 88.15033 1.000 40.69970 165 TYR A O 1
ATOM 1278 N N . PHE A 1 166 ? 111.29833 101.91000 89.53433 1.000 43.29255 166 PHE A N 1
ATOM 1279 C CA . PHE A 1 166 ? 111.95033 102.63700 88.45133 1.000 43.29255 166 PHE A CA 1
ATOM 1280 C C . PHE A 1 166 ? 113.46433 102.47900 88.42233 1.000 43.29255 166 PHE A C 1
ATOM 1281 O O . PHE A 1 166 ? 114.06933 102.69000 87.36633 1.000 43.29255 166 PHE A O 1
ATOM 1289 N N . SER A 1 167 ? 114.08733 102.10900 89.53933 1.000 46.53159 167 SER A N 1
ATOM 1290 C CA . SER A 1 167 ? 115.53633 101.93500 89.60333 1.000 46.53159 167 SER A CA 1
ATOM 1291 C C . SER A 1 167 ? 116.25733 103.23600 89.24133 1.000 46.53159 167 SER A C 1
ATOM 1292 O O . SER A 1 167 ? 117.06133 103.30300 88.30933 1.000 46.53159 167 SER A O 1
ATOM 1295 N N . VAL A 1 168 ? 115.94433 104.27900 90.00233 1.000 45.17371 168 VAL A N 1
ATOM 1296 C CA . VAL A 1 168 ? 116.58533 105.57700 89.86133 1.000 45.17371 168 VAL A CA 1
ATOM 1297 C C . VAL A 1 168 ? 117.52433 105.85200 91.03233 1.000 45.17371 168 VAL A C 1
ATOM 1298 O O . VAL A 1 168 ? 117.80333 107.00500 91.35033 1.000 45.17371 168 VAL A O 1
ATOM 1302 N N . LYS A 1 169 ? 118.01133 104.79500 91.68333 1.000 49.33401 169 LYS A N 1
ATOM 1303 C CA . LYS A 1 169 ? 118.87533 104.96600 92.84533 1.000 49.33401 169 LYS A CA 1
ATOM 1304 C C . LYS A 1 169 ? 120.19433 105.62400 92.46533 1.000 49.33401 169 LYS A C 1
ATOM 1305 O O . LYS A 1 169 ? 120.71333 106.46200 93.21133 1.000 49.33401 169 LYS A O 1
ATOM 1311 N N . GLU A 1 170 ? 120.75433 105.26000 91.31133 1.000 52.26272 170 GLU A N 1
ATOM 1312 C CA . GLU A 1 170 ? 122.05333 105.76200 90.89233 1.000 52.26272 170 GLU A CA 1
ATOM 1313 C C . GLU A 1 170 ? 121.99833 106.68900 89.68633 1.000 52.26272 170 GLU A C 1
ATOM 1314 O O . GLU A 1 170 ? 122.98133 107.39100 89.42633 1.000 52.26272 170 GLU A O 1
ATOM 1320 N N . ASP A 1 171 ? 120.88833 106.72100 88.94833 1.000 50.46029 171 ASP A N 1
ATOM 1321 C CA . ASP A 1 171 ? 120.79033 107.53100 87.73833 1.000 50.46029 171 ASP A CA 1
ATOM 1322 C C . ASP A 1 171 ? 119.97433 108.80100 87.95733 1.000 50.46029 171 ASP A C 1
ATOM 1323 O O . ASP A 1 171 ? 120.48133 109.90900 87.76133 1.000 50.46029 171 ASP A O 1
ATOM 1328 N N . GLY A 1 172 ? 118.72233 108.66100 88.36833 1.000 45.14538 172 GLY A N 1
ATOM 1329 C CA . GLY A 1 172 ? 117.83133 109.78800 88.55233 1.000 45.14538 172 GLY A CA 1
ATOM 1330 C C . GLY A 1 172 ? 116.57133 109.66200 87.71233 1.000 45.14538 172 GLY A C 1
ATOM 1331 O O . GLY A 1 172 ? 116.39133 108.73000 86.93133 1.000 45.14538 172 GLY A O 1
ATOM 1332 N N . LEU A 1 173 ? 115.69433 110.64500 87.89533 1.000 46.21286 173 LEU A N 1
ATOM 1333 C CA . LEU A 1 173 ? 114.38933 110.65600 87.24833 1.000 46.21286 173 LEU A CA 1
ATOM 1334 C C . LEU A 1 173 ? 114.37233 111.43600 85.94033 1.000 46.21286 173 LEU A C 1
ATOM 1335 O O . LEU A 1 173 ? 113.31733 111.52200 85.30433 1.000 46.21286 173 LEU A O 1
ATOM 1340 N N . THR A 1 174 ? 115.50433 112.00800 85.52533 1.000 51.65762 174 THR A N 1
ATOM 1341 C CA . THR A 1 174 ? 115.51633 112.81800 84.31133 1.000 51.65762 174 THR A CA 1
ATOM 1342 C C . THR A 1 174 ? 115.31433 111.97500 83.05833 1.000 51.65762 174 THR A C 1
ATOM 1343 O O . THR A 1 174 ? 114.65133 112.42000 82.11533 1.000 51.65762 174 THR A O 1
ATOM 1347 N N . GLY A 1 175 ? 115.87333 110.76700 83.02433 1.000 54.09533 175 GLY A N 1
ATOM 1348 C CA . GLY A 1 175 ? 115.76533 109.93200 81.84233 1.000 54.09533 175 GLY A CA 1
ATOM 1349 C C . GLY A 1 175 ? 114.43333 109.24400 81.64733 1.000 54.09533 175 GLY A C 1
ATOM 1350 O O . GLY A 1 175 ? 114.15933 108.76000 80.54533 1.000 54.09533 175 GLY A O 1
ATOM 1351 N N . LEU A 1 176 ? 113.59833 109.18800 82.68133 1.000 52.47648 176 LEU A N 1
ATOM 1352 C CA . LEU A 1 176 ? 112.30933 108.52500 82.56233 1.000 52.47648 176 LEU A CA 1
ATOM 1353 C C . LEU A 1 176 ? 111.41733 109.25100 81.56233 1.000 52.47648 176 LEU A C 1
ATOM 1354 O O . LEU A 1 176 ? 111.43933 110.47900 81.44833 1.000 52.47648 176 LEU A O 1
ATOM 1359 N N . ILE A 1 177 ? 110.62533 108.47200 80.83133 1.000 56.75128 177 ILE A N 1
ATOM 1360 C CA . ILE A 1 177 ? 109.74533 109.02100 79.80433 1.000 56.75128 177 ILE A CA 1
ATOM 1361 C C . ILE A 1 177 ? 108.38133 109.38400 80.37533 1.000 56.75128 177 ILE A C 1
ATOM 1362 O O . ILE A 1 177 ? 107.89533 110.50200 80.18533 1.000 56.75128 177 ILE A O 1
ATOM 1367 N N . GLU A 1 178 ? 107.74433 108.45500 81.08233 1.000 55.90136 178 GLU A N 1
ATOM 1368 C CA . GLU A 1 178 ? 106.40833 108.66200 81.62433 1.000 55.90136 178 GLU A CA 1
ATOM 1369 C C . GLU A 1 178 ? 106.48533 109.05000 83.09433 1.000 55.90136 178 GLU A C 1
ATOM 1370 O O . GLU A 1 178 ? 107.26133 108.47300 83.86133 1.000 55.90136 178 GLU A O 1
ATOM 1376 N N . GLN A 1 179 ? 105.67533 110.02600 83.47833 1.000 50.33678 179 GLN A N 1
ATOM 1377 C CA . GLN A 1 179 ? 105.67633 110.50200 84.85633 1.000 50.33678 179 GLN A CA 1
ATOM 1378 C C . GLN A 1 179 ? 105.00333 109.48100 85.76833 1.000 50.33678 179 GLN A C 1
ATOM 1379 O O . GLN A 1 179 ? 103.88033 109.04800 85.48333 1.000 50.33678 179 GLN A O 1
ATOM 1385 N N . PRO A 1 180 ? 105.64633 109.07100 86.85833 1.000 45.65442 180 PRO A N 1
ATOM 1386 C CA . PRO A 1 180 ? 104.99533 108.14800 87.79433 1.000 45.65442 180 PRO A CA 1
ATOM 1387 C C . PRO A 1 180 ? 103.80233 108.80000 88.47333 1.000 45.65442 180 PRO A C 1
ATOM 1388 O O . PRO A 1 180 ? 103.75433 110.01700 88.66533 1.000 45.65442 180 PRO A O 1
ATOM 1392 N N . VAL A 1 181 ? 102.82833 107.97000 88.83933 1.000 40.93978 181 VAL A N 1
ATOM 1393 C CA . VAL A 1 181 ? 101.59333 108.44000 89.45533 1.000 40.93978 181 VAL A CA 1
ATOM 1394 C C . VAL A 1 181 ? 101.33533 107.65300 90.73233 1.000 40.93978 181 VAL A C 1
ATOM 1395 O O . VAL A 1 181 ? 101.51433 106.43000 90.76433 1.000 40.93978 181 VAL A O 1
ATOM 1399 N N . ILE A 1 182 ? 100.91633 108.35900 91.78133 1.000 38.25953 182 ILE A N 1
ATOM 1400 C CA . ILE A 1 182 ? 100.50533 107.76200 93.04633 1.000 38.25953 182 ILE A CA 1
ATOM 1401 C C . ILE A 1 182 ? 99.04833 108.13500 93.28333 1.000 38.25953 182 ILE A C 1
ATOM 1402 O O . ILE A 1 182 ? 98.70233 109.32100 93.28133 1.000 38.25953 182 ILE A O 1
ATOM 1407 N N . LEU A 1 183 ? 98.20333 107.13200 93.49533 1.000 36.08606 183 LEU A N 1
ATOM 1408 C CA . LEU A 1 183 ? 96.77833 107.34800 93.70833 1.000 36.08606 183 LEU A CA 1
ATOM 1409 C C . LEU A 1 183 ? 96.47533 107.31000 95.19933 1.000 36.08606 183 LEU A C 1
ATOM 1410 O O . LEU A 1 183 ? 96.86433 106.36500 95.89133 1.000 36.08606 183 LEU A O 1
ATOM 1415 N N . ALA A 1 184 ? 95.78233 108.33600 95.68933 1.000 34.53898 184 ALA A N 1
ATOM 1416 C CA . ALA A 1 184 ? 95.46033 108.43800 97.10433 1.000 34.53898 184 ALA A CA 1
ATOM 1417 C C . ALA A 1 184 ? 94.00733 108.85600 97.26633 1.000 34.53898 184 ALA A C 1
ATOM 1418 O O . ALA A 1 184 ? 93.41033 109.46000 96.37433 1.000 34.53898 184 ALA A O 1
ATOM 1420 N N . SER A 1 185 ? 93.44033 108.52200 98.42133 1.000 36.52570 185 SER A N 1
ATOM 1421 C CA . SER A 1 185 ? 92.07633 108.92700 98.72433 1.000 36.52570 185 SER A CA 1
ATOM 1422 C C . SER A 1 185 ? 91.99933 110.43800 98.90733 1.000 36.52570 185 SER A C 1
ATOM 1423 O O . SER A 1 185 ? 92.96333 111.08700 99.31933 1.000 36.52570 185 SER A O 1
ATOM 1426 N N . GLU A 1 186 ? 90.83133 111.00000 98.59433 1.000 38.84012 186 GLU A N 1
ATOM 1427 C CA . GLU A 1 186 ? 90.64733 112.44000 98.71733 1.000 38.84012 186 GLU A CA 1
ATOM 1428 C C . GLU A 1 186 ? 90.63533 112.91000 100.16533 1.000 38.84012 186 GLU A C 1
ATOM 1429 O O . GLU A 1 186 ? 90.67833 114.12100 100.40533 1.000 38.84012 186 GLU A O 1
ATOM 1435 N N . ALA A 1 187 ? 90.57133 111.99200 101.12933 1.000 37.73588 187 ALA A N 1
ATOM 1436 C CA . ALA A 1 187 ? 90.65633 112.32500 102.54433 1.000 37.73588 187 ALA A CA 1
ATOM 1437 C C . ALA A 1 187 ? 91.99133 111.90800 103.15133 1.000 37.73588 187 ALA A C 1
ATOM 1438 O O . ALA A 1 187 ? 92.08933 111.74000 104.37033 1.000 37.73588 187 ALA A O 1
ATOM 1440 N N . SER A 1 188 ? 93.01833 111.73600 102.32433 1.000 36.55949 188 SER A N 1
ATOM 1441 C CA . SER A 1 188 ? 94.32133 111.30000 102.79333 1.000 36.55949 188 SER A CA 1
ATOM 1442 C C . SER A 1 188 ? 95.04133 112.43400 103.51833 1.000 36.55949 188 SER A C 1
ATOM 1443 O O . SER A 1 188 ? 94.63333 113.59800 103.47733 1.000 36.55949 188 SER A O 1
ATOM 1446 N N . HIS A 1 189 ? 96.13033 112.07900 104.19433 1.000 40.30311 189 HIS A N 1
ATOM 1447 C CA . HIS A 1 189 ? 96.89733 113.06000 104.94333 1.000 40.30311 189 HIS A CA 1
ATOM 1448 C C . HIS A 1 189 ? 97.66033 113.98600 104.00133 1.000 40.30311 189 HIS A C 1
ATOM 1449 O O . HIS A 1 189 ? 97.94533 113.65400 102.84833 1.000 40.30311 189 HIS A O 1
ATOM 1456 N N . THR A 1 190 ? 97.99233 115.16900 104.51633 1.000 45.09604 190 THR A N 1
ATOM 1457 C CA . THR A 1 190 ? 98.71633 116.16600 103.74133 1.000 45.09604 190 THR A CA 1
ATOM 1458 C C . THR A 1 190 ? 100.19233 115.83300 103.57433 1.000 45.09604 190 THR A C 1
ATOM 1459 O O . THR A 1 190 ? 100.87433 116.50200 102.79133 1.000 45.09604 190 THR A O 1
ATOM 1463 N N . SER A 1 191 ? 100.70233 114.82800 104.28733 1.000 41.02224 191 SER A N 1
ATOM 1464 C CA . SER A 1 191 ? 102.10933 114.47100 104.16233 1.000 41.02224 191 SER A CA 1
ATOM 1465 C C . SER A 1 191 ? 102.41433 113.77200 102.84633 1.000 41.02224 191 SER A C 1
ATOM 1466 O O . SER A 1 191 ? 103.57633 113.74600 102.42833 1.000 41.02224 191 SER A O 1
ATOM 1469 N N . LEU A 1 192 ? 101.40333 113.20000 102.18933 1.000 40.38933 192 LEU A N 1
ATOM 1470 C CA . LEU A 1 192 ? 101.63933 112.53900 100.91133 1.000 40.38933 192 LEU A CA 1
ATOM 1471 C C . LEU A 1 192 ? 102.10433 113.53100 99.85433 1.000 40.38933 192 LEU A C 1
ATOM 1472 O O . LEU A 1 192 ? 103.01433 113.23200 99.07333 1.000 40.38933 192 LEU A O 1
ATOM 1477 N N . HIS A 1 193 ? 101.49233 114.71600 99.81233 1.000 40.99107 193 HIS A N 1
ATOM 1478 C CA . HIS A 1 193 ? 101.90633 115.72500 98.84333 1.000 40.99107 193 HIS A CA 1
ATOM 1479 C C . HIS A 1 193 ? 103.34333 116.16700 99.08733 1.000 40.99107 193 HIS A C 1
ATOM 1480 O O . HIS A 1 193 ? 104.12733 116.30800 98.14133 1.000 40.99107 193 HIS A O 1
ATOM 1487 N N . LYS A 1 194 ? 103.70733 116.38800 100.35033 1.000 40.07066 194 LYS A N 1
ATOM 1488 C CA . LYS A 1 194 ? 105.07433 116.78900 100.66533 1.000 40.07066 194 LYS A CA 1
ATOM 1489 C C . LYS A 1 194 ? 106.06733 115.69200 100.30733 1.000 40.07066 194 LYS A C 1
ATOM 1490 O O . LYS A 1 194 ? 107.14033 115.96800 99.75833 1.000 40.07066 194 LYS A O 1
ATOM 1496 N N . ALA A 1 195 ? 105.72833 114.43600 100.60733 1.000 35.87724 195 ALA A N 1
ATOM 1497 C CA . ALA A 1 195 ? 106.61433 113.33200 100.26033 1.000 35.87724 195 ALA A CA 1
ATOM 1498 C C . ALA A 1 195 ? 106.79233 113.22300 98.75233 1.000 35.87724 195 ALA A C 1
ATOM 1499 O O . ALA A 1 195 ? 107.90433 112.99000 98.26633 1.000 35.87724 195 ALA A O 1
ATOM 1501 N N . ALA A 1 196 ? 105.70633 113.38400 97.99333 1.000 35.35794 196 ALA A N 1
ATOM 1502 C CA . ALA A 1 196 ? 105.81033 113.34600 96.53933 1.000 35.35794 196 ALA A CA 1
ATOM 1503 C C . ALA A 1 196 ? 106.66133 114.49400 96.01733 1.000 35.35794 196 ALA A C 1
ATOM 1504 O O . ALA A 1 196 ? 107.44733 114.31500 95.08133 1.000 35.35794 196 ALA A O 1
ATOM 1506 N N . MET A 1 197 ? 106.50833 115.68600 96.59733 1.000 37.28084 197 MET A N 1
ATOM 1507 C CA . MET A 1 197 ? 107.30733 116.82600 96.15833 1.000 37.28084 197 MET A CA 1
ATOM 1508 C C . MET A 1 197 ? 108.78733 116.60900 96.44133 1.000 37.28084 197 MET A C 1
ATOM 1509 O O . MET A 1 197 ? 109.63633 116.92000 95.59933 1.000 37.28084 197 MET A O 1
ATOM 1514 N N . LEU A 1 198 ? 109.11533 116.07400 97.61933 1.000 33.87274 198 LEU A N 1
ATOM 1515 C CA . LEU A 1 198 ? 110.51333 115.92000 98.00733 1.000 33.87274 198 LEU A CA 1
ATOM 1516 C C . LEU A 1 198 ? 111.23733 114.85900 97.19233 1.000 33.87274 198 LEU A C 1
ATOM 1517 O O . LEU A 1 198 ? 112.46633 114.91000 97.09233 1.000 33.87274 198 LEU A O 1
ATOM 1522 N N . LEU A 1 199 ? 110.51333 113.90600 96.61233 1.000 31.69787 199 LEU A N 1
ATOM 1523 C CA . LEU A 1 199 ? 111.11533 112.82800 95.84133 1.000 31.69787 199 LEU A CA 1
ATOM 1524 C C . LEU A 1 199 ? 111.24633 113.15400 94.36133 1.000 31.69787 199 LEU A C 1
ATOM 1525 O O . LEU A 1 199 ? 111.66933 112.29100 93.58833 1.000 31.69787 199 LEU A O 1
ATOM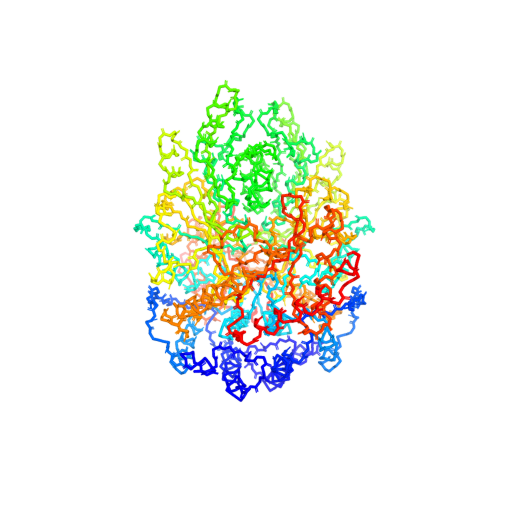 1530 N N . GLY A 1 200 ? 110.88733 114.36500 93.94733 1.000 37.03545 200 GLY A N 1
ATOM 1531 C CA . GLY A 1 200 ? 110.97733 114.75000 92.55733 1.000 37.03545 200 GLY A CA 1
ATOM 1532 C C . GLY A 1 200 ? 109.82633 114.29700 91.68933 1.000 37.03545 200 GLY A C 1
ATOM 1533 O O . GLY A 1 200 ? 109.82933 114.58900 90.48733 1.000 37.03545 200 GLY A O 1
ATOM 1534 N N . LEU A 1 201 ? 108.84333 113.59200 92.25233 1.000 36.07674 201 LEU A N 1
ATOM 1535 C CA . LEU A 1 201 ? 107.71833 113.12800 91.44933 1.000 36.07674 201 LEU A CA 1
ATOM 1536 C C . LEU A 1 201 ? 106.81033 114.28400 91.04833 1.000 36.07674 201 LEU A C 1
ATOM 1537 O O . LEU A 1 201 ? 106.29733 114.31600 89.92433 1.000 36.07674 201 LEU A O 1
ATOM 1542 N N . GLY A 1 202 ? 106.60433 115.24300 91.94733 1.000 42.13320 202 GLY A N 1
ATOM 1543 C CA . GLY A 1 202 ? 105.75833 116.38400 91.66033 1.000 42.13320 202 GLY A CA 1
ATOM 1544 C C . GLY A 1 202 ? 104.53933 116.46100 92.55533 1.000 42.13320 202 GLY A C 1
ATOM 1545 O O . GLY A 1 202 ? 103.87033 115.45200 92.79033 1.000 42.13320 202 GLY A O 1
ATOM 1546 N N . THR A 1 203 ? 104.23533 117.66000 93.05733 1.000 44.99636 203 THR A N 1
ATOM 1547 C CA . THR A 1 203 ? 103.09233 117.81500 93.95233 1.000 44.99636 203 THR A CA 1
ATOM 1548 C C . THR A 1 203 ? 101.79233 117.41700 93.26433 1.000 44.99636 203 THR A C 1
ATOM 1549 O O . THR A 1 203 ? 100.84833 116.96400 93.92133 1.000 44.99636 203 THR A O 1
ATOM 1553 N N . SER A 1 204 ? 101.72333 117.58100 91.94533 1.000 46.63636 204 SER A N 1
ATOM 1554 C CA . SER A 1 204 ? 100.54633 117.18700 91.18333 1.000 46.63636 204 SER A CA 1
ATOM 1555 C C . SER A 1 204 ? 100.55733 115.71300 90.80533 1.000 46.63636 204 SER A C 1
ATOM 1556 O O . SER A 1 204 ? 99.61233 115.25000 90.15733 1.000 46.63636 204 SER A O 1
ATOM 1559 N N . SER A 1 205 ? 101.60133 114.97200 91.18133 1.000 41.71233 205 SER A N 1
ATOM 1560 C CA . SER A 1 205 ? 101.64633 113.54600 90.88033 1.000 41.71233 205 SER A CA 1
ATOM 1561 C C . SER A 1 205 ? 100.56033 112.77800 91.62033 1.000 41.71233 205 SER A C 1
ATOM 1562 O O . SER A 1 205 ? 100.02533 111.80000 91.08733 1.000 41.71233 205 SER A O 1
ATOM 1565 N N . VAL A 1 206 ? 100.22133 113.19700 92.83833 1.000 40.92338 206 VAL A N 1
ATOM 1566 C CA . VAL A 1 206 ? 99.20733 112.49600 93.61533 1.000 40.92338 206 VAL A CA 1
ATOM 1567 C C . VAL A 1 206 ? 97.83533 112.75200 93.00933 1.000 40.92338 206 VAL A C 1
ATOM 1568 O O . VAL A 1 206 ? 97.42233 113.90500 92.82433 1.000 40.92338 206 VAL A O 1
ATOM 1572 N N . VAL A 1 207 ? 97.11733 111.67400 92.70733 1.000 38.35165 207 VAL A N 1
ATOM 1573 C CA . VAL A 1 207 ? 95.80233 111.73400 92.07933 1.000 38.35165 207 VAL A CA 1
ATOM 1574 C C . VAL A 1 207 ? 94.76033 111.33100 93.11133 1.000 38.35165 207 VAL A C 1
ATOM 1575 O O . VAL A 1 207 ? 94.84533 110.24600 93.69833 1.000 38.35165 207 VAL A O 1
ATOM 1579 N N . ALA A 1 208 ? 93.77633 112.20000 93.32533 1.000 38.19265 208 ALA A N 1
ATOM 1580 C CA . ALA A 1 208 ? 92.77533 111.97900 94.35833 1.000 38.19265 208 ALA A CA 1
ATOM 1581 C C . ALA A 1 208 ? 91.63533 111.11200 93.84233 1.000 38.19265 208 ALA A C 1
ATOM 1582 O O . ALA A 1 208 ? 91.17433 111.27200 92.70933 1.000 38.19265 208 ALA A O 1
ATOM 1584 N N . VAL A 1 209 ? 91.18133 110.19200 94.69033 1.000 39.78021 209 VAL A N 1
ATOM 1585 C CA . VAL A 1 209 ? 90.09733 109.27200 94.37033 1.000 39.78021 209 VAL A CA 1
ATOM 1586 C C . VAL A 1 209 ? 88.88133 109.63800 95.20933 1.000 39.78021 209 VAL A C 1
ATOM 1587 O O . VAL A 1 209 ? 89.01833 110.12200 96.33933 1.000 39.78021 209 VAL A O 1
ATOM 1591 N N . LYS A 1 210 ? 87.69333 109.40700 94.65633 1.000 43.62972 210 LYS A N 1
ATOM 1592 C CA . LYS A 1 210 ? 86.46233 109.76200 95.34533 1.000 43.62972 210 LYS A CA 1
ATOM 1593 C C . LYS A 1 210 ? 86.23833 108.86000 96.55633 1.000 43.62972 210 LYS A C 1
ATOM 1594 O O . LYS A 1 210 ? 86.79833 107.76700 96.66633 1.000 43.62972 210 LYS A O 1
ATOM 1600 N N . THR A 1 211 ? 85.40433 109.33800 97.47433 1.000 41.46917 211 THR A N 1
ATOM 1601 C CA . THR A 1 211 ? 85.07733 108.61700 98.69433 1.000 41.46917 211 THR A CA 1
ATOM 1602 C C . THR A 1 211 ? 83.56533 108.53800 98.85033 1.000 41.46917 211 THR A C 1
ATOM 1603 O O . THR A 1 211 ? 82.82333 109.39200 98.36033 1.000 41.46917 211 THR A O 1
ATOM 1607 N N . ASN A 1 212 ? 83.11533 107.49800 99.54533 1.000 42.62114 212 ASN A N 1
ATOM 1608 C CA . ASN A 1 212 ? 81.69533 107.31000 99.80233 1.000 42.62114 212 ASN A CA 1
ATOM 1609 C C . ASN A 1 212 ? 81.26033 108.25200 100.92333 1.000 42.62114 212 ASN A C 1
ATOM 1610 O O . ASN A 1 212 ? 82.01133 109.12800 101.35933 1.000 42.62114 212 ASN A O 1
ATOM 1615 N N . GLN A 1 213 ? 80.02733 108.08500 101.40333 1.000 44.54201 213 GLN A N 1
ATOM 1616 C CA . GLN A 1 213 ? 79.51533 108.98100 102.43333 1.000 44.54201 213 GLN A CA 1
ATOM 1617 C C . GLN A 1 213 ? 80.29133 108.85100 103.73733 1.000 44.54201 213 GLN A C 1
ATOM 1618 O O . GLN A 1 213 ? 80.34633 109.80600 104.51933 1.000 44.54201 213 GLN A O 1
ATOM 1624 N N . ASN A 1 214 ? 80.89333 107.68900 103.99133 1.000 42.02113 214 ASN A N 1
ATOM 1625 C CA . ASN A 1 214 ? 81.62633 107.43800 105.22333 1.000 42.02113 214 ASN A CA 1
ATOM 1626 C C . ASN A 1 214 ? 83.10933 107.76900 105.10733 1.000 42.02113 214 ASN A C 1
ATOM 1627 O O . ASN A 1 214 ? 83.91233 107.25100 105.89133 1.000 42.02113 214 ASN A O 1
ATOM 1632 N N . SER A 1 215 ? 83.49133 108.61400 104.15133 1.000 42.69561 215 SER A N 1
ATOM 1633 C CA . SER A 1 215 ? 84.88533 109.02100 103.98033 1.000 42.69561 215 SER A CA 1
ATOM 1634 C C . SER A 1 215 ? 85.79233 107.82200 103.71733 1.000 42.69561 215 SER A C 1
ATOM 1635 O O . SER A 1 215 ? 86.91933 107.75300 104.21133 1.000 42.69561 215 SER A O 1
ATOM 1638 N N . GLN A 1 216 ? 85.30233 106.87000 102.93033 1.000 41.42004 216 GLN A N 1
ATOM 1639 C CA . GLN A 1 216 ? 86.05833 105.68100 102.57033 1.000 41.42004 216 GLN A CA 1
ATOM 1640 C C . GLN A 1 216 ? 86.27933 105.64400 101.06533 1.000 41.42004 216 GLN A C 1
ATOM 1641 O O . GLN A 1 216 ? 85.45133 106.12800 100.28733 1.000 41.42004 216 GLN A O 1
ATOM 1647 N N . MET A 1 217 ? 87.40533 105.06500 100.65933 1.000 40.39606 217 MET A N 1
ATOM 1648 C CA . MET A 1 217 ? 87.75633 105.03900 99.24733 1.000 40.39606 217 MET A CA 1
ATOM 1649 C C . MET A 1 217 ? 86.73133 104.24200 98.45433 1.000 40.39606 217 MET A C 1
ATOM 1650 O O . MET A 1 217 ? 86.17733 103.25100 98.93733 1.000 40.39606 217 MET A O 1
ATOM 1655 N N . ASP A 1 218 ? 86.47833 104.68600 97.22733 1.000 46.77359 218 ASP A N 1
ATOM 1656 C CA . ASP A 1 218 ? 85.54533 104.02600 96.32233 1.000 46.77359 218 ASP A CA 1
ATOM 1657 C C . ASP A 1 218 ? 86.35833 103.17800 95.34933 1.000 46.77359 218 ASP A C 1
ATOM 1658 O O . ASP A 1 218 ? 87.08533 103.71200 94.50633 1.000 46.77359 218 ASP A O 1
ATOM 1663 N N . THR A 1 219 ? 86.23133 101.85400 95.46733 1.000 46.45370 219 THR A N 1
ATOM 1664 C CA . THR A 1 219 ? 87.06433 100.95600 94.67333 1.000 46.45370 219 THR A CA 1
ATOM 1665 C C . THR A 1 219 ? 86.81633 101.13600 93.18133 1.000 46.45370 219 THR A C 1
ATOM 1666 O O . THR A 1 219 ? 87.76033 101.12600 92.38233 1.000 46.45370 219 THR A O 1
ATOM 1670 N N . SER A 1 220 ? 85.55233 101.28900 92.78233 1.000 48.07763 220 SER A N 1
ATOM 1671 C CA . SER A 1 220 ? 85.25733 101.50800 91.37033 1.000 48.07763 220 SER A CA 1
ATOM 1672 C C . SER A 1 220 ? 85.90133 102.79500 90.87233 1.000 48.07763 220 SER A C 1
ATOM 1673 O O . SER A 1 220 ? 86.44433 102.84100 89.76133 1.000 48.07763 220 SER A O 1
ATOM 1676 N N . ASP A 1 221 ? 85.85233 103.85300 91.68533 1.000 46.96758 221 ASP A N 1
ATOM 1677 C CA . ASP A 1 221 ? 86.51633 105.09900 91.31833 1.000 46.96758 221 ASP A CA 1
ATOM 1678 C C . ASP A 1 221 ? 88.02333 104.91000 91.21333 1.000 46.96758 221 ASP A C 1
ATOM 1679 O O . ASP A 1 221 ? 88.66633 105.48400 90.32933 1.000 46.96758 221 ASP A O 1
ATOM 1684 N N . LEU A 1 222 ? 88.60833 104.12100 92.11633 1.000 45.31626 222 LEU A N 1
ATOM 1685 C CA . LEU A 1 222 ? 90.03933 103.84600 92.03833 1.000 45.31626 222 LEU A CA 1
ATOM 1686 C C . LEU A 1 222 ? 90.39133 103.14100 90.73533 1.000 45.31626 222 LEU A C 1
ATOM 1687 O O . LEU A 1 222 ? 91.37033 103.49800 90.06833 1.000 45.31626 222 LEU A O 1
ATOM 1692 N N . GLU A 1 223 ? 89.59933 102.13900 90.35433 1.000 48.44838 223 GLU A N 1
ATOM 1693 C CA . GLU A 1 223 ? 89.85133 101.43600 89.10133 1.000 48.44838 223 GLU A CA 1
ATOM 1694 C C . GLU A 1 223 ? 89.71533 102.37200 87.90633 1.000 48.44838 223 GLU A C 1
ATOM 1695 O O . GLU A 1 223 ? 90.53833 102.34000 86.98133 1.000 48.44838 223 GLU A O 1
ATOM 1701 N N . LYS A 1 224 ? 88.67933 103.21500 87.90833 1.000 49.02779 224 LYS A N 1
ATOM 1702 C CA . LYS A 1 224 ? 88.49133 104.15200 86.80533 1.000 49.02779 224 LYS A CA 1
ATOM 1703 C C . LYS A 1 224 ? 89.65333 105.13000 86.70833 1.000 49.02779 224 LYS A C 1
ATOM 1704 O O . LYS A 1 224 ? 90.12333 105.43900 85.60833 1.000 49.02779 224 LYS A O 1
ATOM 1710 N N . LYS A 1 225 ? 90.12433 105.63700 87.84933 1.000 46.50605 225 LYS A N 1
ATOM 1711 C CA . LYS A 1 225 ? 91.26433 106.54700 87.83833 1.000 46.50605 225 LYS A CA 1
ATOM 1712 C C . LYS A 1 225 ? 92.51333 105.85300 87.31733 1.000 46.50605 225 LYS A C 1
ATOM 1713 O O . LYS A 1 225 ? 93.28233 106.44100 86.54833 1.000 46.50605 225 LYS A O 1
ATOM 1719 N N . ILE A 1 226 ? 92.73833 104.60300 87.72833 1.000 47.74994 226 ILE A N 1
ATOM 1720 C CA . ILE A 1 226 ? 93.90233 103.86500 87.24233 1.000 47.74994 226 ILE A CA 1
ATOM 1721 C C . ILE A 1 226 ? 93.84533 103.73400 85.72733 1.000 47.74994 226 ILE A C 1
ATOM 1722 O O . ILE A 1 226 ? 94.82833 103.99700 85.02433 1.000 47.74994 226 ILE A O 1
ATOM 1727 N N . ASN A 1 227 ? 92.68633 103.33300 85.20133 1.000 51.09213 227 ASN A N 1
ATOM 1728 C CA . ASN A 1 227 ? 92.55433 103.17300 83.75533 1.000 51.09213 227 ASN A CA 1
ATOM 1729 C C . ASN A 1 227 ? 92.74233 104.49900 83.02533 1.000 51.09213 227 ASN A C 1
ATOM 1730 O O . ASN A 1 227 ? 93.41733 104.55800 81.98933 1.000 51.09213 227 ASN A O 1
ATOM 1735 N N . LYS A 1 228 ? 92.14733 105.57500 83.54833 1.000 52.30535 228 LYS A N 1
ATOM 1736 C CA . LYS A 1 228 ? 92.23833 106.87500 82.89233 1.000 52.30535 228 LYS A CA 1
ATOM 1737 C C . LYS A 1 228 ? 93.66633 107.40300 82.89033 1.000 52.30535 228 LYS A C 1
ATOM 1738 O O . LYS A 1 228 ? 94.10933 108.00600 81.90733 1.000 52.30535 228 LYS A O 1
ATOM 1744 N N . THR A 1 229 ? 94.39533 107.21100 83.98633 1.000 51.11571 229 THR A N 1
ATOM 1745 C CA . THR A 1 229 ? 95.78433 107.64600 84.01433 1.000 51.11571 229 THR A CA 1
ATOM 1746 C C . THR A 1 229 ? 96.67033 106.76900 83.14133 1.000 51.11571 229 THR A C 1
ATOM 1747 O O . THR A 1 229 ? 97.64233 107.26600 82.56433 1.000 51.11571 229 THR A O 1
ATOM 1751 N N . ILE A 1 230 ? 96.36033 105.47500 83.02833 1.000 51.24255 230 ILE A N 1
ATOM 1752 C CA . ILE A 1 230 ? 97.14533 104.61000 82.15333 1.000 51.24255 230 ILE A CA 1
ATOM 1753 C C . ILE A 1 230 ? 96.94933 104.99700 80.69433 1.000 51.24255 230 ILE A C 1
ATOM 1754 O O . ILE A 1 230 ? 97.91233 105.04800 79.92033 1.000 51.24255 230 ILE A O 1
ATOM 1759 N N . GLU A 1 231 ? 95.70633 105.27600 80.28833 1.000 56.88204 231 GLU A N 1
ATOM 1760 C CA . GLU A 1 231 ? 95.47833 105.66100 78.89933 1.000 56.88204 231 GLU A CA 1
ATOM 1761 C C . GLU A 1 231 ? 96.27933 106.90800 78.54933 1.000 56.88204 231 GLU A C 1
ATOM 1762 O O . GLU A 1 231 ? 96.84533 107.00700 77.45533 1.000 56.88204 231 GLU A O 1
ATOM 1768 N N . GLU A 1 232 ? 96.34133 107.86800 79.46933 1.000 56.94078 232 GLU A N 1
ATOM 1769 C CA . GLU A 1 232 ? 97.20133 109.02600 79.30333 1.000 56.94078 232 GLU A CA 1
ATOM 1770 C C . GLU A 1 232 ? 98.66833 108.60300 79.37133 1.000 56.94078 232 GLU A C 1
ATOM 1771 O O . GLU A 1 232 ? 99.00133 107.42800 79.54933 1.000 56.94078 232 GLU A O 1
ATOM 1777 N N . GLY A 1 233 ? 99.55833 109.58400 79.22033 1.000 55.40885 233 GLY A N 1
ATOM 1778 C CA . GLY A 1 233 ? 100.98133 109.29500 79.25233 1.000 55.40885 233 GLY A CA 1
ATOM 1779 C C . GLY A 1 233 ? 101.47133 108.74600 80.57533 1.000 55.40885 233 GLY A C 1
ATOM 1780 O O . GLY A 1 233 ? 102.36033 107.88800 80.58833 1.000 55.40885 233 GLY A O 1
ATOM 1781 N N . LYS A 1 234 ? 100.90733 109.20800 81.68733 1.000 50.69556 234 LYS A N 1
ATOM 1782 C CA . LYS A 1 234 ? 101.39833 108.82100 83.00033 1.000 50.69556 234 LYS A CA 1
ATOM 1783 C C . LYS A 1 234 ? 101.14133 107.33900 83.26133 1.000 50.69556 234 LYS A C 1
ATOM 1784 O O . LYS A 1 234 ? 100.29933 106.70200 82.62333 1.000 50.69556 234 LYS A O 1
ATOM 1790 N N . GLN A 1 235 ? 101.89233 106.78800 84.22033 1.000 48.77392 235 GLN A N 1
ATOM 1791 C CA . GLN A 1 235 ? 101.77233 105.38800 84.60833 1.000 48.77392 235 GLN A CA 1
ATOM 1792 C C . GLN A 1 235 ? 101.69433 105.30300 86.12933 1.000 48.77392 235 GLN A C 1
ATOM 1793 O O . GLN A 1 235 ? 102.53633 105.89700 86.82533 1.000 48.77392 235 GLN A O 1
ATOM 1799 N N . PRO A 1 236 ? 100.69833 104.61200 86.67333 1.000 42.10683 236 PRO A N 1
ATOM 1800 C CA . PRO A 1 236 ? 100.61933 104.44800 88.12733 1.000 42.10683 236 PRO A CA 1
ATOM 1801 C C . PRO A 1 236 ? 101.65533 103.46400 88.64233 1.000 42.10683 236 PRO A C 1
ATOM 1802 O O . PRO A 1 236 ? 102.04333 102.51400 87.95833 1.000 42.10683 236 PRO A O 1
ATOM 1806 N N . PHE A 1 237 ? 102.11233 103.70600 89.87033 1.000 36.49950 237 PHE A N 1
ATOM 1807 C CA . PHE A 1 237 ? 102.99133 102.74000 90.52533 1.000 36.49950 237 PHE A CA 1
ATOM 1808 C C . PHE A 1 237 ? 102.66233 102.46100 91.98533 1.000 36.49950 237 PHE A C 1
ATOM 1809 O O . PHE A 1 237 ? 103.06433 101.40500 92.48533 1.000 36.49950 237 PHE A O 1
ATOM 1817 N N . ALA A 1 238 ? 101.94333 103.33300 92.69033 1.000 33.49859 238 ALA A N 1
ATOM 1818 C CA . ALA A 1 238 ? 101.64733 103.11200 94.09733 1.000 33.49859 238 ALA A CA 1
ATOM 1819 C C . ALA A 1 238 ? 100.20533 103.49200 94.39333 1.000 33.49859 238 ALA A C 1
ATOM 1820 O O . ALA A 1 238 ? 99.62033 104.34500 93.72433 1.000 33.49859 238 ALA A O 1
ATOM 1822 N N . VAL A 1 239 ? 99.64333 102.83900 95.40633 1.000 29.60308 239 VAL A N 1
ATOM 1823 C CA . VAL A 1 239 ? 98.31533 103.14100 95.92633 1.000 29.60308 239 VAL A CA 1
ATOM 1824 C C . VAL A 1 239 ? 98.41533 103.21700 97.44133 1.000 29.60308 239 VAL A C 1
ATOM 1825 O O . VAL A 1 239 ? 99.00433 102.33200 98.07233 1.000 29.60308 239 VAL A O 1
ATOM 1829 N N . VAL A 1 240 ? 97.83233 104.26300 98.02233 1.000 28.09090 240 VAL A N 1
ATOM 1830 C CA . VAL A 1 240 ? 97.93233 104.53700 99.45133 1.000 28.09090 240 VAL A CA 1
ATOM 1831 C C . VAL A 1 240 ? 96.56233 104.32500 100.08133 1.000 28.09090 240 VAL A C 1
ATOM 1832 O O . VAL A 1 240 ? 95.57433 104.93800 99.65833 1.000 28.09090 240 VAL A O 1
ATOM 1836 N N . ALA A 1 241 ? 96.50733 103.46200 101.09233 1.000 29.71314 241 ALA A N 1
ATOM 1837 C CA . ALA A 1 241 ? 95.29233 103.19000 101.84533 1.000 29.71314 241 ALA A CA 1
ATOM 1838 C C . ALA A 1 241 ? 95.45233 103.72600 103.26033 1.000 29.71314 241 ALA A C 1
ATOM 1839 O O . ALA A 1 241 ? 96.40933 103.37300 103.95933 1.000 29.71314 241 ALA A O 1
ATOM 1841 N N . THR A 1 242 ? 94.51133 104.56500 103.68233 1.000 31.20873 242 THR A N 1
ATOM 1842 C CA . THR A 1 242 ? 94.57933 105.24700 104.96833 1.000 31.20873 242 THR A CA 1
ATOM 1843 C C . THR A 1 242 ? 93.62133 104.58000 105.94433 1.000 31.20873 242 THR A C 1
ATOM 1844 O O . THR A 1 242 ? 92.42333 104.46900 105.66633 1.000 31.20873 242 THR A O 1
ATOM 1848 N N . ALA A 1 243 ? 94.15033 104.14200 107.08033 1.000 30.42743 243 ALA A N 1
ATOM 1849 C CA . ALA A 1 243 ? 93.35233 103.61200 108.17633 1.000 30.42743 243 ALA A CA 1
ATOM 1850 C C . ALA A 1 243 ? 93.30833 104.66300 109.27433 1.000 30.42743 243 ALA A C 1
ATOM 1851 O O . ALA A 1 243 ? 94.35533 105.07600 109.78333 1.000 30.42743 243 ALA A O 1
ATOM 1853 N N . GLY A 1 244 ? 92.10333 105.09000 109.63933 1.000 32.86856 244 GLY A N 1
ATOM 1854 C CA . GLY A 1 244 ? 91.95633 106.16400 110.59933 1.000 32.86856 244 GLY A CA 1
ATOM 1855 C C . GLY A 1 244 ? 92.34733 107.51300 110.03233 1.000 32.86856 244 GLY A C 1
ATOM 1856 O O . GLY A 1 244 ? 93.36633 108.08400 110.42833 1.000 32.86856 244 GLY A O 1
ATOM 1857 N N . THR A 1 245 ? 91.55333 108.02700 109.09633 1.000 34.14457 245 THR A N 1
ATOM 1858 C CA . THR A 1 245 ? 91.84133 109.32200 108.50033 1.000 34.14457 245 THR A CA 1
ATOM 1859 C C . THR A 1 245 ? 91.86733 110.40700 109.57733 1.000 34.14457 245 THR A C 1
ATOM 1860 O O . THR A 1 245 ? 91.45233 110.20400 110.71933 1.000 34.14457 245 THR A O 1
ATOM 1864 N N . THR A 1 246 ? 92.37233 111.57900 109.19433 1.000 35.17510 246 THR A N 1
ATOM 1865 C CA . THR A 1 246 ? 92.61433 112.63300 110.17333 1.000 35.17510 246 THR A CA 1
ATOM 1866 C C . THR A 1 246 ? 91.31033 113.20800 110.71633 1.000 35.17510 246 THR A C 1
ATOM 1867 O O . THR A 1 246 ? 91.14233 113.34600 111.93233 1.000 35.17510 246 THR A O 1
ATOM 1871 N N . VAL A 1 247 ? 90.37333 113.54400 109.83333 1.000 34.73067 247 VAL A N 1
ATOM 1872 C CA . VAL A 1 247 ? 89.20033 114.30900 110.25133 1.000 34.73067 247 VAL A CA 1
ATOM 1873 C C . VAL A 1 247 ? 88.19233 113.41700 110.96433 1.000 34.73067 247 VAL A C 1
ATOM 1874 O O . VAL A 1 247 ? 87.89533 113.60900 112.14833 1.000 34.73067 247 VAL A O 1
ATOM 1878 N N . THR A 1 248 ? 87.65233 112.42500 110.25733 1.000 34.44586 248 THR A N 1
ATOM 1879 C CA . THR A 1 248 ? 86.58733 111.59600 110.80433 1.000 34.44586 248 THR A CA 1
ATOM 1880 C C . THR A 1 248 ? 87.08333 110.29400 111.41833 1.000 34.44586 248 THR A C 1
ATOM 1881 O O . THR A 1 248 ? 86.29433 109.58900 112.05333 1.000 34.44586 248 THR A O 1
ATOM 1885 N N . GLY A 1 249 ? 88.35933 109.96400 111.25733 1.000 34.02255 249 GLY A N 1
ATOM 1886 C CA . GLY A 1 249 ? 88.87933 108.72700 111.81233 1.000 34.02255 249 GLY A CA 1
ATOM 1887 C C . GLY A 1 249 ? 88.25433 107.47700 111.23433 1.000 34.02255 249 GLY A C 1
ATOM 1888 O O . GLY A 1 249 ? 87.93733 106.54600 111.98433 1.000 34.02255 249 GLY A O 1
ATOM 1889 N N . ASN A 1 250 ? 88.06833 107.43100 109.91933 1.000 34.33301 250 ASN A N 1
ATOM 1890 C CA . ASN A 1 250 ? 87.49033 106.28100 109.24133 1.000 34.33301 250 ASN A CA 1
ATOM 1891 C C . ASN A 1 250 ? 88.58733 105.39700 108.65533 1.000 34.33301 250 ASN A C 1
ATOM 1892 O O . ASN A 1 250 ? 89.74633 105.79600 108.53133 1.000 34.33301 250 ASN A O 1
ATOM 1897 N N . ILE A 1 251 ? 88.20133 104.17700 108.29033 1.000 33.31111 251 ILE A N 1
ATOM 1898 C CA . ILE A 1 251 ? 89.12533 103.16400 107.79533 1.000 33.31111 251 ILE A CA 1
ATOM 1899 C C . ILE A 1 251 ? 88.69933 102.75900 106.39133 1.000 33.31111 251 ILE A C 1
ATOM 1900 O O . ILE A 1 251 ? 87.51733 102.48500 106.15033 1.000 33.31111 251 ILE A O 1
ATOM 1905 N N . ASP A 1 252 ? 89.65933 102.72800 105.47033 1.000 36.73637 252 ASP A N 1
ATOM 1906 C CA . ASP A 1 252 ? 89.38333 102.33300 104.10133 1.000 36.73637 252 ASP A CA 1
ATOM 1907 C C . ASP A 1 252 ? 89.24833 100.81600 103.99233 1.000 36.73637 252 ASP A C 1
ATOM 1908 O O . ASP A 1 252 ? 89.72733 100.07500 104.85233 1.000 36.73637 252 ASP A O 1
ATOM 1913 N N . PRO A 1 253 ? 88.59133 100.33000 102.93633 1.000 37.36299 253 PRO A N 1
ATOM 1914 C CA . PRO A 1 253 ? 88.51733 98.88000 102.71433 1.000 37.36299 253 PRO A CA 1
ATOM 1915 C C . PRO A 1 253 ? 89.81933 98.32400 102.15933 1.000 37.36299 253 PRO A C 1
ATOM 1916 O O . PRO A 1 253 ? 89.96833 98.16300 100.94433 1.000 37.36299 253 PRO A O 1
ATOM 1920 N N . ILE A 1 254 ? 90.76833 98.02600 103.05033 1.000 35.51635 254 ILE A N 1
ATOM 1921 C CA . ILE A 1 254 ? 92.11733 97.66400 102.62333 1.000 35.51635 254 ILE A CA 1
ATOM 1922 C C . ILE A 1 254 ? 92.12133 96.38700 101.79733 1.000 35.51635 254 ILE A C 1
ATOM 1923 O O . ILE A 1 254 ? 92.98833 96.20300 100.93633 1.000 35.51635 254 ILE A O 1
ATOM 1928 N N . LEU A 1 255 ? 91.17433 95.48300 102.04333 1.000 38.19906 255 LEU A N 1
ATOM 1929 C CA . LEU A 1 255 ? 91.17833 94.19900 101.34733 1.000 38.19906 255 LEU A CA 1
ATOM 1930 C C . LEU A 1 255 ? 90.92033 94.37800 99.85433 1.000 38.19906 255 LEU A C 1
ATOM 1931 O O . LEU A 1 255 ? 91.66433 93.85400 99.01533 1.000 38.19906 255 LEU A O 1
ATOM 1936 N N . SER A 1 256 ? 89.86933 95.12200 99.50333 1.000 37.68376 256 SER A N 1
ATOM 1937 C CA . SER A 1 256 ? 89.55833 95.35400 98.09633 1.000 37.68376 256 SER A CA 1
ATOM 1938 C C . SER A 1 256 ? 90.65433 96.16100 97.41033 1.000 37.68376 256 SER A C 1
ATOM 1939 O O . SER A 1 256 ? 90.99533 95.89800 96.25033 1.000 37.68376 256 SER A O 1
ATOM 1942 N N . ILE A 1 257 ? 91.20833 97.15500 98.10633 1.000 36.25007 257 ILE A N 1
ATOM 1943 C CA . ILE A 1 257 ? 92.28733 97.95100 97.52933 1.000 36.25007 257 ILE A CA 1
ATOM 1944 C C . ILE A 1 257 ? 93.49633 97.07200 97.24333 1.000 36.25007 257 ILE A C 1
ATOM 1945 O O . ILE A 1 257 ? 94.13733 97.19400 96.19233 1.000 36.25007 257 ILE A O 1
ATOM 1950 N N . ALA A 1 258 ? 93.83633 96.18300 98.17933 1.000 37.66355 258 ALA A N 1
ATOM 1951 C CA . ALA A 1 258 ? 94.95333 95.27000 97.96433 1.000 37.66355 258 ALA A CA 1
ATOM 1952 C C . ALA A 1 258 ? 94.68233 94.34100 96.79133 1.000 37.66355 258 ALA A C 1
ATOM 1953 O O . ALA A 1 258 ? 95.57933 94.06400 95.98833 1.000 37.66355 258 ALA A O 1
ATOM 1955 N N . GLU A 1 259 ? 93.44933 93.84700 96.67633 1.000 41.81113 259 GLU A N 1
ATOM 1956 C CA . GLU A 1 259 ? 93.10933 93.00200 95.53733 1.000 41.81113 259 GLU A CA 1
ATOM 1957 C C . GLU A 1 259 ? 93.29533 93.75100 94.22433 1.000 41.81113 259 GLU A C 1
ATOM 1958 O O . GLU A 1 259 ? 93.86833 93.21400 93.26933 1.000 41.81113 259 GLU A O 1
ATOM 1964 N N . ILE A 1 260 ? 92.82933 94.99900 94.16233 1.000 39.36592 260 ILE A N 1
ATOM 1965 C CA . ILE A 1 260 ? 92.95233 95.77400 92.93033 1.000 39.36592 260 ILE A CA 1
ATOM 1966 C C . ILE A 1 260 ? 94.41733 96.03700 92.60133 1.000 39.36592 260 ILE A C 1
ATOM 1967 O O . ILE A 1 260 ? 94.84033 95.91300 91.44433 1.000 39.36592 260 ILE A O 1
ATOM 1972 N N . THR A 1 261 ? 95.21433 96.41100 93.60433 1.000 35.87791 261 THR A N 1
ATOM 1973 C CA . THR A 1 261 ? 96.62933 96.67400 93.35833 1.000 35.87791 261 THR A CA 1
ATOM 1974 C C . THR A 1 261 ? 97.34433 95.41700 92.88133 1.000 35.87791 261 THR A C 1
ATOM 1975 O O . THR A 1 261 ? 98.19333 95.48100 91.98633 1.000 35.87791 261 THR A O 1
ATOM 1979 N N . LYS A 1 262 ? 97.02033 94.26300 93.46833 1.000 39.10858 262 LYS A N 1
ATOM 1980 C CA . LYS A 1 262 ? 97.59633 93.01200 92.98833 1.000 39.10858 262 LYS A CA 1
ATOM 1981 C C . LYS A 1 262 ? 97.18633 92.74000 91.54933 1.000 39.10858 262 LYS A C 1
ATOM 1982 O O . LYS A 1 262 ? 97.99433 92.26800 90.74233 1.000 39.10858 262 LYS A O 1
ATOM 1988 N N . LYS A 1 263 ? 95.92933 93.03000 91.20933 1.000 43.23919 263 LYS A N 1
ATOM 1989 C CA . LYS A 1 263 ? 95.47633 92.84200 89.83633 1.000 43.23919 263 LYS A CA 1
ATOM 1990 C C . LYS A 1 263 ? 96.26433 93.71700 88.87033 1.000 43.23919 263 LYS A C 1
ATOM 1991 O O . LYS A 1 263 ? 96.62833 93.27300 87.77633 1.000 43.23919 263 LYS A O 1
ATOM 1997 N N . TYR A 1 264 ? 96.53033 94.96500 89.25233 1.000 43.12751 264 TYR A N 1
ATOM 1998 C CA . TYR A 1 264 ? 97.24133 95.90200 88.39133 1.000 43.12751 264 TYR A CA 1
ATOM 1999 C C . TYR A 1 264 ? 98.73033 96.00500 88.69933 1.000 43.12751 264 TYR A C 1
ATOM 2000 O O . TYR A 1 264 ? 99.42733 96.78500 88.04533 1.000 43.12751 264 TYR A O 1
ATOM 2009 N N . GLY A 1 265 ? 99.23633 95.23900 89.66233 1.000 39.30459 265 GLY A N 1
ATOM 2010 C CA . GLY A 1 265 ? 100.65633 95.24300 89.96433 1.000 39.30459 265 GLY A CA 1
ATOM 2011 C C . GLY A 1 265 ? 101.21333 96.55400 90.48633 1.000 39.30459 265 GLY A C 1
ATOM 2012 O O . GLY A 1 265 ? 102.25033 97.02200 90.01033 1.000 39.30459 265 GLY A O 1
ATOM 2013 N N . LEU A 1 266 ? 100.53833 97.15600 91.46233 1.000 35.33926 266 LEU A N 1
ATOM 2014 C CA . LEU A 1 266 ? 100.97533 98.39900 92.07733 1.000 35.33926 266 LEU A CA 1
ATOM 2015 C C . LEU A 1 266 ? 101.43333 98.14300 93.50733 1.000 35.33926 266 LEU A C 1
ATOM 2016 O O . LEU A 1 266 ? 101.09733 97.12600 94.11933 1.000 35.33926 266 LEU A O 1
ATOM 2021 N N . TRP A 1 267 ? 102.21133 99.08500 94.03633 1.000 31.60616 267 TRP A N 1
ATOM 2022 C CA . TRP A 1 267 ? 102.73233 98.99300 95.39533 1.000 31.60616 267 TRP A CA 1
ATOM 2023 C C . TRP A 1 267 ? 101.71233 99.56200 96.37433 1.000 31.60616 267 TRP A C 1
ATOM 2024 O O . TRP A 1 267 ? 101.39533 100.75300 96.32133 1.000 31.60616 267 TRP A O 1
ATOM 2035 N N . LEU A 1 268 ? 101.20633 98.72400 97.27533 1.000 28.56783 268 LEU A N 1
ATOM 2036 C CA . LEU A 1 268 ? 100.19133 99.13400 98.23833 1.000 28.56783 268 LEU A CA 1
ATOM 2037 C C . LEU A 1 268 ? 100.86833 99.55400 99.53633 1.000 28.56783 268 LEU A C 1
ATOM 2038 O O . LEU A 1 268 ? 101.62833 98.77800 100.12333 1.000 28.56783 268 LEU A O 1
ATOM 2043 N N . HIS A 1 269 ? 100.58933 100.77600 99.98233 1.000 26.14785 269 HIS A N 1
ATOM 2044 C CA . HIS A 1 269 ? 101.16033 101.32000 101.20733 1.000 26.14785 269 HIS A CA 1
ATOM 2045 C C . HIS A 1 269 ? 100.03233 101.68400 102.15833 1.000 26.14785 269 HIS A C 1
ATOM 2046 O O . HIS A 1 269 ? 99.12533 102.43400 101.78633 1.000 26.14785 269 HIS A O 1
ATOM 2053 N N . VAL A 1 270 ? 100.09033 101.16800 103.38433 1.000 27.46382 270 VAL A N 1
ATOM 2054 C CA . VAL A 1 270 ? 99.04733 101.38600 104.37933 1.000 27.46382 270 VAL A CA 1
ATOM 2055 C C . VAL A 1 270 ? 99.56233 102.37300 105.41633 1.000 27.46382 270 VAL A C 1
ATOM 2056 O O . VAL A 1 270 ? 100.65633 102.19300 105.96733 1.000 27.46382 270 VAL A O 1
ATOM 2060 N N . ASP A 1 271 ? 98.77933 103.41300 105.67833 1.000 29.19025 271 ASP A N 1
ATOM 2061 C CA . ASP A 1 271 ? 99.13633 104.45200 106.64133 1.000 29.19025 271 ASP A CA 1
ATOM 2062 C C . ASP A 1 271 ? 98.21533 104.31300 107.85133 1.000 29.19025 271 ASP A C 1
ATOM 2063 O O . ASP A 1 271 ? 97.18433 104.97900 107.94233 1.000 29.19025 271 ASP A O 1
ATOM 2068 N N . ALA A 1 272 ? 98.59833 103.44800 108.78733 1.000 29.80946 272 ALA A N 1
ATOM 2069 C CA . ALA A 1 272 ? 97.80333 103.16100 109.97333 1.000 29.80946 272 ALA A CA 1
ATOM 2070 C C . ALA A 1 272 ? 98.35933 103.89300 111.19033 1.000 29.80946 272 ALA A C 1
ATOM 2071 O O . ALA A 1 272 ? 98.42933 103.34100 112.28833 1.000 29.80946 272 ALA A O 1
ATOM 2073 N N . ALA A 1 273 ? 98.77633 105.14700 110.99433 1.000 31.40924 273 ALA A N 1
ATOM 2074 C CA . ALA A 1 273 ? 99.38033 105.91000 112.08133 1.000 31.40924 273 ALA A CA 1
ATOM 2075 C C . ALA A 1 273 ? 98.47633 105.95000 113.30633 1.000 31.40924 273 ALA A C 1
ATOM 2076 O O . ALA A 1 273 ? 98.95933 105.92200 114.44333 1.000 31.40924 273 ALA A O 1
ATOM 2078 N N . TYR A 1 274 ? 97.16233 106.01800 113.09933 1.000 30.12837 274 TYR A N 1
ATOM 2079 C CA . TYR A 1 274 ? 96.20633 106.00800 114.19933 1.000 30.12837 274 TYR A CA 1
ATOM 2080 C C . TYR A 1 274 ? 95.50133 104.66700 114.34833 1.000 30.12837 274 TYR A C 1
ATOM 2081 O O . TYR A 1 274 ? 95.29833 104.19500 115.47033 1.000 30.12837 274 TYR A O 1
ATOM 2090 N N . GLY A 1 275 ? 95.12433 104.03600 113.23533 1.000 31.37705 275 GLY A N 1
ATOM 2091 C CA . GLY A 1 275 ? 94.39933 102.78100 113.30633 1.000 31.37705 275 GLY A CA 1
ATOM 2092 C C . GLY A 1 275 ? 95.24333 101.59400 113.71833 1.000 31.37705 275 GLY A C 1
ATOM 2093 O O . GLY A 1 275 ? 94.69333 100.59000 114.18033 1.000 31.37705 275 GLY A O 1
ATOM 2094 N N . GLY A 1 276 ? 96.56633 101.68700 113.57433 1.000 32.62249 276 GLY A N 1
ATOM 2095 C CA . GLY A 1 276 ? 97.43033 100.56300 113.89233 1.000 32.62249 276 GLY A CA 1
ATOM 2096 C C . GLY A 1 276 ? 97.26133 100.03900 115.30133 1.000 32.62249 276 GLY A C 1
ATOM 2097 O O . GLY A 1 276 ? 97.36833 98.82700 115.52133 1.000 32.62249 276 GLY A O 1
ATOM 2098 N N . ALA A 1 277 ? 96.96433 100.91600 116.25933 1.000 33.09023 277 ALA A N 1
ATOM 2099 C CA . ALA A 1 277 ? 96.79333 100.47500 117.63533 1.000 33.09023 277 ALA A CA 1
ATOM 2100 C C . ALA A 1 277 ? 95.69733 99.43400 117.77333 1.000 33.09023 277 ALA A C 1
ATOM 2101 O O . ALA A 1 277 ? 95.69333 98.69100 118.76033 1.000 33.09023 277 ALA A O 1
ATOM 2103 N N . LEU A 1 278 ? 94.77833 99.35700 116.80933 1.000 34.66604 278 LEU A N 1
ATOM 2104 C CA . LEU A 1 278 ? 93.73533 98.34300 116.85833 1.000 34.66604 278 LEU A CA 1
ATOM 2105 C C . LEU A 1 278 ? 94.30733 96.93600 116.92133 1.000 34.66604 278 LEU A C 1
ATOM 2106 O O . LEU A 1 278 ? 93.64633 96.03700 117.45233 1.000 34.66604 278 LEU A O 1
ATOM 2111 N N . VAL A 1 279 ? 95.52133 96.71800 116.40733 1.000 34.94282 279 VAL A N 1
ATOM 2112 C CA . VAL A 1 279 ? 96.11933 95.38800 116.46933 1.000 34.94282 279 VAL A CA 1
ATOM 2113 C C . VAL A 1 279 ? 96.40333 94.94400 117.89433 1.000 34.94282 279 VAL A C 1
ATOM 2114 O O . VAL A 1 279 ? 96.73033 93.77300 118.11633 1.000 34.94282 279 VAL A O 1
ATOM 2118 N N . PHE A 1 280 ? 96.29533 95.84800 118.86433 1.000 35.08271 280 PHE A N 1
ATOM 2119 C CA . PHE A 1 280 ? 96.42433 95.50100 120.27133 1.000 35.08271 280 PHE A CA 1
ATOM 2120 C C . PHE A 1 280 ? 95.08733 95.18400 120.92533 1.000 35.08271 280 PHE A C 1
ATOM 2121 O O . PHE A 1 280 ? 95.06033 94.85000 122.11333 1.000 35.08271 280 PHE A O 1
ATOM 2129 N N . SER A 1 281 ? 93.98533 95.27700 120.18633 1.000 39.21779 281 SER A N 1
ATOM 2130 C CA . SER A 1 281 ? 92.65233 95.02100 120.71533 1.000 39.21779 281 SER A CA 1
ATOM 2131 C C . SER A 1 281 ? 92.10833 93.74500 120.09233 1.000 39.21779 281 SER A C 1
ATOM 2132 O O . SER A 1 281 ? 92.01633 93.64000 118.86433 1.000 39.21779 281 SER A O 1
ATOM 2135 N N . ASP A 1 282 ? 91.74333 92.78200 120.94033 1.000 42.74082 282 ASP A N 1
ATOM 2136 C CA . ASP A 1 282 ? 91.24033 91.50600 120.44433 1.000 42.74082 282 ASP A CA 1
ATOM 2137 C C . ASP A 1 282 ? 89.90033 91.67000 119.73933 1.000 42.74082 282 ASP A C 1
ATOM 2138 O O . ASP A 1 282 ? 89.65333 91.03600 118.70633 1.000 42.74082 282 ASP A O 1
ATOM 2143 N N . LYS A 1 283 ? 89.02033 92.51000 120.28633 1.000 44.60464 283 LYS A N 1
ATOM 2144 C CA . LYS A 1 283 ? 87.66933 92.62100 119.74733 1.000 44.60464 283 LYS A CA 1
ATOM 2145 C C . LYS A 1 283 ? 87.64333 93.39000 118.43133 1.000 44.60464 283 LYS A C 1
ATOM 2146 O O . LYS A 1 283 ? 86.92133 93.01200 117.50233 1.000 44.60464 283 LYS A O 1
ATOM 2152 N N . HIS A 1 284 ? 88.41433 94.47300 118.33233 1.000 40.92383 284 HIS A N 1
ATOM 2153 C CA . HIS A 1 284 ? 88.31433 95.39500 117.20833 1.000 40.92383 284 HIS A CA 1
ATOM 2154 C C . HIS A 1 284 ? 89.46933 95.27600 116.22233 1.000 40.92383 284 HIS A C 1
ATOM 2155 O O . HIS A 1 284 ? 89.56433 96.09000 115.29933 1.000 40.92383 284 HIS A O 1
ATOM 2162 N N . ARG A 1 285 ? 90.34533 94.28600 116.38633 1.000 39.98109 285 ARG A N 1
ATOM 2163 C CA . ARG A 1 285 ? 91.44833 94.12700 115.44433 1.000 39.98109 285 ARG A CA 1
ATOM 2164 C C . ARG A 1 285 ? 90.94433 93.84500 114.03633 1.000 39.98109 285 ARG A C 1
ATOM 2165 O O . ARG A 1 285 ? 91.55233 94.29200 113.05533 1.000 39.98109 285 ARG A O 1
ATOM 2173 N N . GLU A 1 286 ? 89.82333 93.13600 113.91533 1.000 39.33914 286 GLU A N 1
ATOM 2174 C CA . GLU A 1 286 ? 89.32633 92.72900 112.60833 1.000 39.33914 286 GLU A CA 1
ATOM 2175 C C . GLU A 1 286 ? 88.99033 93.91100 111.71333 1.000 39.33914 286 GLU A C 1
ATOM 2176 O O . GLU A 1 286 ? 88.85333 93.72600 110.49933 1.000 39.33914 286 GLU A O 1
ATOM 2182 N N . ARG A 1 287 ? 88.85033 95.11400 112.27433 1.000 34.55041 287 ARG A N 1
ATOM 2183 C CA . ARG A 1 287 ? 88.60833 96.29000 111.44933 1.000 34.55041 287 ARG A CA 1
ATOM 2184 C C . ARG A 1 287 ? 89.75633 96.56600 110.48933 1.000 34.55041 287 ARG A C 1
ATOM 2185 O O . ARG A 1 287 ? 89.56733 97.29700 109.51333 1.000 34.55041 287 ARG A O 1
ATOM 2193 N N . LEU A 1 288 ? 90.93933 96.00500 110.74433 1.000 33.40493 288 LEU A N 1
ATOM 2194 C CA . LEU A 1 288 ? 92.10033 96.20400 109.88433 1.000 33.40493 288 LEU A CA 1
ATOM 2195 C C . LEU A 1 288 ? 92.36033 95.00800 108.97633 1.000 33.40493 288 LEU A C 1
ATOM 2196 O O . LEU A 1 288 ? 93.50533 94.76800 108.58333 1.000 33.40493 288 LEU A O 1
ATOM 2201 N N . SER A 1 289 ? 91.31933 94.25400 108.63433 1.000 33.59169 289 SER A N 1
ATOM 2202 C CA . SER A 1 289 ? 91.50133 93.05800 107.82333 1.000 33.59169 289 SER A CA 1
ATOM 2203 C C . SER A 1 289 ? 92.14233 93.41000 106.48933 1.000 33.59169 289 SER A C 1
ATOM 2204 O O . SER A 1 289 ? 91.80333 94.41800 105.86333 1.000 33.59169 289 SER A O 1
ATOM 2207 N N . GLY A 1 290 ? 93.07433 92.56800 106.05333 1.000 34.16548 290 GLY A N 1
ATOM 2208 C CA . GLY A 1 290 ? 93.78233 92.78400 104.81333 1.000 34.16548 290 GLY A CA 1
ATOM 2209 C C . GLY A 1 290 ? 95.03033 93.63000 104.92033 1.000 34.16548 290 GLY A C 1
ATOM 2210 O O . GLY A 1 290 ? 95.70533 93.83600 103.90433 1.000 34.16548 290 GLY A O 1
ATOM 2211 N N . ILE A 1 291 ? 95.36333 94.12600 106.11433 1.000 32.19217 291 ILE A N 1
ATOM 2212 C CA . ILE A 1 291 ? 96.56533 94.93500 106.27133 1.000 32.19217 291 ILE A CA 1
ATOM 2213 C C . ILE A 1 291 ? 97.82633 94.13100 105.99533 1.000 32.19217 291 ILE A C 1
ATOM 2214 O O . ILE A 1 291 ? 98.87833 94.71400 105.71433 1.000 32.19217 291 ILE A O 1
ATOM 2219 N N . GLU A 1 292 ? 97.75233 92.80100 106.07333 1.000 35.06796 292 GLU A N 1
ATOM 2220 C CA . GLU A 1 292 ? 98.90233 91.95600 105.77433 1.000 35.06796 292 GLU A CA 1
ATOM 2221 C C . GLU A 1 292 ? 99.23433 91.91600 104.29033 1.000 35.06796 292 GLU A C 1
ATOM 2222 O O . GLU A 1 292 ? 100.29233 91.39200 103.92733 1.000 35.06796 292 GLU A O 1
ATOM 2228 N N . LYS A 1 293 ? 98.35933 92.43700 103.43033 1.000 32.67404 293 LYS A N 1
ATOM 2229 C CA . LYS A 1 293 ? 98.60733 92.47500 101.99533 1.000 32.67404 293 LYS A CA 1
ATOM 2230 C C . LYS A 1 293 ? 99.46733 93.65600 101.57033 1.000 32.67404 293 LYS A C 1
ATOM 2231 O O . LYS A 1 293 ? 99.98533 93.65200 100.44833 1.000 32.67404 293 LYS A O 1
ATOM 2237 N N . ALA A 1 294 ? 99.63433 94.65600 102.42933 1.000 29.62284 294 ALA A N 1
ATOM 2238 C CA . ALA A 1 294 ? 100.37233 95.85300 102.06233 1.000 29.62284 294 ALA A CA 1
ATOM 2239 C C . ALA A 1 294 ? 101.86633 95.57100 101.97633 1.000 29.62284 294 ALA A C 1
ATOM 2240 O O . ALA A 1 294 ? 102.40933 94.74400 102.71233 1.000 29.62284 294 ALA A O 1
ATOM 2242 N N . ASP A 1 295 ? 102.53433 96.27700 101.06233 1.000 30.41127 295 ASP A N 1
ATOM 2243 C CA . ASP A 1 295 ? 103.98233 96.17300 100.93933 1.000 30.41127 295 ASP A CA 1
ATOM 2244 C C . ASP A 1 295 ? 104.71933 97.00300 101.98033 1.000 30.41127 295 ASP A C 1
ATOM 2245 O O . ASP A 1 295 ? 105.92833 96.81800 102.15333 1.000 30.41127 295 ASP A O 1
ATOM 2250 N N . SER A 1 296 ? 104.02933 97.91500 102.66233 1.000 26.90547 296 SER A N 1
ATOM 2251 C CA . SER A 1 296 ? 104.63133 98.68400 103.74233 1.000 26.90547 296 SER A CA 1
ATOM 2252 C C . SER A 1 296 ? 103.52733 99.29300 104.59333 1.000 26.90547 296 SER A C 1
ATOM 2253 O O . SER A 1 296 ? 102.41533 99.53400 104.11433 1.000 26.90547 296 SER A O 1
ATOM 2256 N N . ILE A 1 297 ? 103.85633 99.54500 105.85933 1.000 27.49396 297 ILE A N 1
ATOM 2257 C CA . ILE A 1 297 ? 102.91733 100.07300 106.84433 1.000 27.49396 297 ILE A CA 1
ATOM 2258 C C . ILE A 1 297 ? 103.58933 101.19200 107.62533 1.000 27.49396 297 ILE A C 1
ATOM 2259 O O . ILE A 1 297 ? 104.78033 101.11300 107.93833 1.000 27.49396 297 ILE A O 1
ATOM 2264 N N . THR A 1 298 ? 102.82633 102.23600 107.93633 1.000 29.09503 298 THR A N 1
ATOM 2265 C CA . THR A 1 298 ? 103.28933 103.33600 108.77833 1.000 29.09503 298 THR A CA 1
ATOM 2266 C C . THR A 1 298 ? 102.46833 103.34900 110.06133 1.000 29.09503 298 THR A C 1
ATOM 2267 O O . THR A 1 298 ? 101.23833 103.44000 110.00433 1.000 29.09503 298 THR A O 1
ATOM 2271 N N . PHE A 1 299 ? 103.14133 103.28300 111.21433 1.000 30.80347 299 PHE A N 1
ATOM 2272 C CA . PHE A 1 299 ? 102.46733 103.14300 112.50133 1.000 30.80347 299 PHE A CA 1
ATOM 2273 C C . PHE A 1 299 ? 103.02433 104.16200 113.48833 1.000 30.80347 299 PHE A C 1
ATOM 2274 O O . PHE A 1 299 ? 104.23533 104.39600 113.52433 1.000 30.80347 299 PHE A O 1
ATOM 2282 N N . ASN A 1 300 ? 102.14233 104.78700 114.26633 1.000 31.79025 300 ASN A N 1
ATOM 2283 C CA . ASN A 1 300 ? 102.53433 105.77600 115.27433 1.000 31.79025 300 ASN A CA 1
ATOM 2284 C C . ASN A 1 300 ? 102.05233 105.34900 116.65233 1.000 31.79025 300 ASN A C 1
ATOM 2285 O O . ASN A 1 300 ? 100.89833 105.62900 117.02233 1.000 31.79025 300 ASN A O 1
ATOM 2290 N N . PRO A 1 301 ? 102.88533 104.68500 117.45333 1.000 31.85662 301 PRO A N 1
ATOM 2291 C CA . PRO A 1 301 ? 102.44433 104.29100 118.80033 1.000 31.85662 301 PRO A CA 1
ATOM 2292 C C . PRO A 1 301 ? 102.13333 105.46300 119.71233 1.000 31.85662 301 PRO A C 1
ATOM 2293 O O . PRO A 1 301 ? 101.44333 105.27300 120.71933 1.000 31.85662 301 PRO A O 1
ATOM 2297 N N . GLN A 1 302 ? 102.61933 106.66700 119.40333 1.000 34.05896 302 GLN A N 1
ATOM 2298 C CA . GLN A 1 302 ? 102.44633 107.79400 120.31233 1.000 34.05896 302 GLN A CA 1
ATOM 2299 C C . GLN A 1 302 ? 101.00933 108.29300 120.37433 1.000 34.05896 302 GLN A C 1
ATOM 2300 O O . GLN A 1 302 ? 100.66933 109.03600 121.29933 1.000 34.05896 302 GLN A O 1
ATOM 2306 N N . LYS A 1 303 ? 100.16333 107.92100 119.41333 1.000 30.64017 303 LYS A N 1
ATOM 2307 C CA . LYS A 1 303 ? 98.81233 108.46900 119.37033 1.000 30.64017 303 LYS A CA 1
ATOM 2308 C C . LYS A 1 303 ? 97.85433 107.68800 120.26533 1.000 30.64017 303 LYS A C 1
ATOM 2309 O O . LYS A 1 303 ? 97.35433 108.21300 121.26433 1.000 30.64017 303 LYS A O 1
ATOM 2315 N N . TRP A 1 304 ? 97.59333 106.42800 119.92533 1.000 29.86902 304 TRP A N 1
ATOM 2316 C CA . TRP A 1 304 ? 96.59933 105.62500 120.62433 1.000 29.86902 304 TRP A CA 1
ATOM 2317 C C . TRP A 1 304 ? 97.20533 104.69300 121.66433 1.000 29.86902 304 TRP A C 1
ATOM 2318 O O . TRP A 1 304 ? 96.47233 103.91400 122.27833 1.000 29.86902 304 TRP A O 1
ATOM 2329 N N . MET A 1 305 ? 98.51833 104.75100 121.87833 1.000 31.48954 305 MET A N 1
ATOM 2330 C CA . MET A 1 305 ? 99.18233 103.91500 122.86833 1.000 31.48954 305 MET A CA 1
ATOM 2331 C C . MET A 1 305 ? 99.69133 104.71600 124.05933 1.000 31.48954 305 MET A C 1
ATOM 2332 O O . MET A 1 305 ? 100.28133 104.13700 124.97633 1.000 31.48954 305 MET A O 1
ATOM 2337 N N . TYR A 1 306 ? 99.47333 106.03000 124.06933 1.000 32.94013 306 TYR A N 1
ATOM 2338 C CA . TYR A 1 306 ? 99.84433 106.88200 125.19633 1.000 32.94013 306 TYR A CA 1
ATOM 2339 C C . TYR A 1 306 ? 101.33833 106.78300 125.50033 1.000 32.94013 306 TYR A C 1
ATOM 2340 O O . TYR A 1 306 ? 101.75233 106.54100 126.63533 1.000 32.94013 306 TYR A O 1
ATOM 2349 N N . VAL A 1 307 ? 102.15333 106.97600 124.46833 1.000 34.15334 307 VAL A N 1
ATOM 2350 C CA . VAL A 1 307 ? 103.60533 106.99400 124.59033 1.000 34.15334 307 VAL A CA 1
ATOM 2351 C C . VAL A 1 307 ? 104.09333 108.40700 124.30933 1.000 34.15334 307 VAL A C 1
ATOM 2352 O O . VAL A 1 307 ? 103.67233 109.03700 123.33233 1.000 34.15334 307 VAL A O 1
ATOM 2356 N N . ALA A 1 308 ? 104.97933 108.90600 125.16733 1.000 34.26397 308 ALA A N 1
ATOM 2357 C CA . ALA A 1 308 ? 105.47133 110.26800 125.01933 1.000 34.26397 308 ALA A CA 1
ATOM 2358 C C . ALA A 1 308 ? 106.13133 110.45400 123.65933 1.000 34.26397 308 ALA A C 1
ATOM 2359 O O . ALA A 1 308 ? 106.83933 109.57200 123.16733 1.000 34.26397 308 ALA A O 1
ATOM 2361 N N . LYS A 1 309 ? 105.88933 111.61000 123.04833 1.000 38.95605 309 LYS A N 1
ATOM 2362 C CA . LYS A 1 309 ? 106.44633 111.89600 121.73433 1.000 38.95605 309 LYS A CA 1
ATOM 2363 C C . LYS A 1 309 ? 107.96733 111.95200 121.79533 1.000 38.95605 309 LYS A C 1
ATOM 2364 O O . LYS A 1 309 ? 108.54833 112.42000 122.77733 1.000 38.95605 309 LYS A O 1
ATOM 2370 N N . THR A 1 310 ? 108.61333 111.47200 120.73633 1.000 38.43133 310 THR A N 1
ATOM 2371 C CA . THR A 1 310 ? 107.91433 110.93600 119.57333 1.000 38.43133 310 THR A CA 1
ATOM 2372 C C . THR A 1 310 ? 108.27333 109.47300 119.33533 1.000 38.43133 310 THR A C 1
ATOM 2373 O O . THR A 1 310 ? 109.42533 109.07600 119.49233 1.000 38.43133 310 THR A O 1
ATOM 2377 N N . CYS A 1 311 ? 107.27633 108.67600 118.95533 1.000 34.60457 311 CYS A N 1
ATOM 2378 C CA . CYS A 1 311 ? 107.47833 107.26600 118.64133 1.000 34.60457 311 CYS A CA 1
ATOM 2379 C C . CYS A 1 311 ? 106.71933 106.94200 117.36533 1.000 34.60457 311 CYS A C 1
ATOM 2380 O O . CYS A 1 311 ? 105.49533 107.09200 117.31933 1.000 34.60457 311 CYS A O 1
ATOM 2383 N N . ALA A 1 312 ? 107.43833 106.50600 116.33333 1.000 30.76438 312 ALA A N 1
ATOM 2384 C CA . ALA A 1 312 ? 106.81733 106.15800 115.06433 1.000 30.76438 312 ALA A CA 1
ATOM 2385 C C . ALA A 1 312 ? 107.72233 105.18700 114.32333 1.000 30.76438 312 ALA A C 1
ATOM 2386 O O . ALA A 1 312 ? 108.94633 105.28500 114.41433 1.000 30.76438 312 ALA A O 1
ATOM 2388 N N . MET A 1 313 ? 107.11533 104.26800 113.57533 1.000 30.21224 313 MET A N 1
ATOM 2389 C CA . MET A 1 313 ? 107.85833 103.22800 112.88233 1.000 30.21224 313 MET A CA 1
ATOM 2390 C C . MET A 1 313 ? 107.25233 102.97800 111.50933 1.000 30.21224 313 MET A C 1
ATOM 2391 O O . MET A 1 313 ? 106.08333 103.27800 111.25033 1.000 30.21224 313 MET A O 1
ATOM 2396 N N . VAL A 1 314 ? 108.08133 102.43100 110.62333 1.000 28.50250 314 VAL A N 1
ATOM 2397 C CA . VAL A 1 314 ? 107.66133 101.99500 109.29833 1.000 28.50250 314 VAL A CA 1
ATOM 2398 C C . VAL A 1 314 ? 108.11333 100.55500 109.11333 1.000 28.50250 314 VAL A C 1
ATOM 2399 O O . VAL A 1 314 ? 109.27433 100.22100 109.37433 1.000 28.50250 314 VAL A O 1
ATOM 2403 N N . LEU A 1 315 ? 107.19433 99.70600 108.66333 1.000 28.21431 315 LEU A N 1
ATOM 2404 C CA . LEU A 1 315 ? 107.42233 98.27500 108.52833 1.000 28.21431 315 LEU A CA 1
ATOM 2405 C C . LEU A 1 315 ? 107.32133 97.87700 107.06333 1.000 28.21431 315 LEU A C 1
ATOM 2406 O O . LEU A 1 315 ? 106.49133 98.41400 106.32533 1.000 28.21431 315 LEU A O 1
ATOM 2411 N N . PHE A 1 316 ? 108.15433 96.92400 106.65033 1.000 30.83767 316 PHE A N 1
ATOM 2412 C CA . PHE A 1 316 ? 108.23433 96.47900 105.26933 1.000 30.83767 316 PHE A CA 1
ATOM 2413 C C . PHE A 1 316 ? 108.06133 94.97100 105.20833 1.000 30.83767 316 PHE A C 1
ATOM 2414 O O . PHE A 1 316 ? 108.58133 94.24000 106.05833 1.000 30.83767 316 PHE A O 1
ATOM 2422 N N . LYS A 1 317 ? 107.33433 94.51500 104.18633 1.000 34.27126 317 LYS A N 1
ATOM 2423 C CA . LYS A 1 317 ? 107.09033 93.08800 104.01533 1.000 34.27126 317 LYS A CA 1
ATOM 2424 C C . LYS A 1 317 ? 108.37933 92.32000 103.76033 1.000 34.27126 317 LYS A C 1
ATOM 2425 O O . LYS A 1 317 ? 108.49533 91.15600 104.15733 1.000 34.27126 317 LYS A O 1
ATOM 2431 N N . ASN A 1 318 ? 109.34833 92.94300 103.09533 1.000 40.54902 318 ASN A N 1
ATOM 2432 C CA . ASN A 1 318 ? 110.61233 92.30100 102.76033 1.000 40.54902 318 ASN A CA 1
ATOM 2433 C C . ASN A 1 318 ? 111.75933 93.16700 103.25433 1.000 40.54902 318 ASN A C 1
ATOM 2434 O O . ASN A 1 318 ? 111.78433 94.37400 102.99833 1.000 40.54902 318 ASN A O 1
ATOM 2439 N N . ARG A 1 319 ? 112.70433 92.55000 103.96533 1.000 44.74648 319 ARG A N 1
ATOM 2440 C CA . ARG A 1 319 ? 113.87533 93.27600 104.44333 1.000 44.74648 319 ARG A CA 1
ATOM 2441 C C . ARG A 1 319 ? 114.88833 93.52200 103.33233 1.000 44.74648 319 ARG A C 1
ATOM 2442 O O . ARG A 1 319 ? 115.59833 94.53500 103.35733 1.000 44.74648 319 ARG A O 1
ATOM 2450 N N . ASP A 1 320 ? 114.97533 92.61200 102.36133 1.000 49.51969 320 ASP A N 1
ATOM 2451 C CA . ASP A 1 320 ? 115.93833 92.77900 101.27933 1.000 49.51969 320 ASP A CA 1
ATOM 2452 C C . ASP A 1 320 ? 115.65033 94.03100 100.46433 1.000 49.51969 320 ASP A C 1
ATOM 2453 O O . ASP A 1 320 ? 116.57933 94.66200 99.94733 1.000 49.51969 320 ASP A O 1
ATOM 2458 N N . LEU A 1 321 ? 114.37733 94.40700 100.33333 1.000 47.99676 321 LEU A N 1
ATOM 2459 C CA . LEU A 1 321 ? 114.05033 95.63600 99.62033 1.000 47.99676 321 LEU A CA 1
ATOM 2460 C C . LEU A 1 321 ? 114.67933 96.84500 100.29933 1.000 47.99676 321 LEU A C 1
ATOM 2461 O O . LEU A 1 321 ? 115.24433 97.71600 99.63233 1.000 47.99676 321 LEU A O 1
ATOM 2466 N N . LEU A 1 322 ? 114.59133 96.91700 101.62733 1.000 48.26515 322 LEU A N 1
ATOM 2467 C CA . LEU A 1 322 ? 115.25333 98.00000 102.34633 1.000 48.26515 322 LEU A CA 1
ATOM 2468 C C . LEU A 1 322 ? 116.76733 97.89100 102.23333 1.000 48.26515 322 LEU A C 1
ATOM 2469 O O . LEU A 1 322 ? 117.46033 98.90500 102.09433 1.000 48.26515 322 LEU A O 1
ATOM 2474 N N . GLU A 1 323 ? 117.30133 96.66900 102.29633 1.000 55.47087 323 GLU A N 1
ATOM 2475 C CA . GLU A 1 323 ? 118.74933 96.49600 102.23533 1.000 55.47087 323 GLU A CA 1
ATOM 2476 C C . GLU A 1 323 ? 119.31933 96.93200 100.89233 1.000 55.47087 323 GLU A C 1
ATOM 2477 O O . GLU A 1 323 ? 120.46133 97.39900 100.83133 1.000 55.47087 323 GLU A O 1
ATOM 2483 N N . THR A 1 324 ? 118.55433 96.78000 99.81133 1.000 54.53339 324 THR A N 1
ATOM 2484 C CA . THR A 1 324 ? 119.05133 97.06400 98.46733 1.000 54.53339 324 THR A CA 1
ATOM 2485 C C . THR A 1 324 ? 118.62533 98.43800 97.95733 1.000 54.53339 324 THR A C 1
ATOM 2486 O O . THR A 1 324 ? 119.47333 99.26400 97.61033 1.000 54.53339 324 THR A O 1
ATOM 2490 N N . GLU A 1 325 ? 117.31733 98.69600 97.89933 1.000 53.42007 325 GLU A N 1
ATOM 2491 C CA . GLU A 1 325 ? 116.82733 99.92400 97.28033 1.000 53.42007 325 GLU A CA 1
ATOM 2492 C C . GLU A 1 325 ? 117.28033 101.16300 98.04433 1.000 53.42007 325 GLU A C 1
ATOM 2493 O O . GLU A 1 325 ? 117.67633 102.16200 97.43333 1.000 53.42007 325 GLU A O 1
ATOM 2499 N N . PHE A 1 326 ? 117.22733 101.12400 99.37433 1.000 48.53194 326 PHE A N 1
ATOM 2500 C CA . PHE A 1 326 ? 117.52833 102.30700 100.17133 1.000 48.53194 326 PHE A CA 1
ATOM 2501 C C . PHE A 1 326 ? 118.98433 102.36600 100.61333 1.000 48.53194 326 PHE A C 1
ATOM 2502 O O . PHE A 1 326 ? 119.59733 103.43700 100.57733 1.000 48.53194 326 PHE A O 1
ATOM 2510 N N . ARG A 1 327 ? 119.55033 101.23800 101.03033 1.000 61.27373 327 ARG A N 1
ATOM 2511 C CA . ARG A 1 327 ? 120.89233 101.23800 101.59433 1.000 61.27373 327 ARG A CA 1
ATOM 2512 C C . ARG A 1 327 ? 121.92733 101.63300 100.54933 1.000 61.27373 327 ARG A C 1
ATOM 2513 O O . ARG A 1 327 ? 121.84933 101.22900 99.38633 1.000 61.27373 327 ARG A O 1
ATOM 2521 N N . ILE A 1 328 ? 122.90133 102.43200 100.97433 1.000 68.47180 328 ILE A N 1
ATOM 2522 C CA . ILE A 1 328 ? 124.03133 102.82900 100.14333 1.000 68.47180 328 ILE A CA 1
ATOM 2523 C C . ILE A 1 328 ? 125.30933 102.41900 100.85933 1.000 68.47180 328 ILE A C 1
ATOM 2524 O O . ILE A 1 328 ? 125.49733 102.74600 102.03733 1.000 68.47180 328 ILE A O 1
ATOM 2529 N N . SER A 1 329 ? 126.18233 101.70800 100.15033 1.000 80.06488 329 SER A N 1
ATOM 2530 C CA . SER A 1 329 ? 127.41433 101.19300 100.73233 1.000 80.06488 329 SER A CA 1
ATOM 2531 C C . SER A 1 329 ? 128.51933 102.23800 100.81533 1.000 80.06488 329 SER A C 1
ATOM 2532 O O . SER A 1 329 ? 129.68033 101.87200 101.02733 1.000 80.06488 329 SER A O 1
ATOM 2535 N N . ALA A 1 330 ? 128.19133 103.51900 100.65033 1.000 85.18462 330 ALA A N 1
ATOM 2536 C CA . ALA A 1 330 ? 129.21533 104.56000 100.71733 1.000 85.18462 330 ALA A CA 1
ATOM 2537 C C . ALA A 1 330 ? 129.93333 104.59200 102.05833 1.000 85.18462 330 ALA A C 1
ATOM 2538 O O . ALA A 1 330 ? 131.17433 104.66400 102.06933 1.000 85.18462 330 ALA A O 1
ATOM 2540 N N . PRO A 1 331 ? 129.24933 104.55000 103.20233 1.000 85.74702 331 PRO A N 1
ATOM 2541 C CA . PRO A 1 331 ? 129.96433 104.58100 104.48433 1.000 85.74702 331 PRO A CA 1
ATOM 2542 C C . PRO A 1 331 ? 130.93233 103.41400 104.61033 1.000 85.74702 331 PRO A C 1
ATOM 2543 O O . PRO A 1 331 ? 130.65633 102.30000 104.15833 1.000 85.74702 331 PRO A O 1
ATOM 2547 N N . TYR A 1 332 ? 132.07633 103.68000 105.23533 1.000 93.99694 332 TYR A N 1
ATOM 2548 C CA . TYR A 1 332 ? 133.14933 102.70200 105.39733 1.000 93.99694 332 TYR A CA 1
ATOM 2549 C C . TYR A 1 332 ? 133.54333 102.58000 106.86433 1.000 93.99694 332 TYR A C 1
ATOM 2550 O O . TYR A 1 332 ? 134.72233 102.60600 107.22533 1.000 93.99694 332 TYR A O 1
ATOM 2559 N N . MET A 1 333 ? 132.54733 102.44900 107.73533 1.000 101.16453 333 MET A N 1
ATOM 2560 C CA . MET A 1 333 ? 132.79833 102.27900 109.15733 1.000 101.16453 333 MET A CA 1
ATOM 2561 C C . MET A 1 333 ? 133.27533 100.85600 109.44433 1.000 101.16453 333 MET A C 1
ATOM 2562 O O . MET A 1 333 ? 133.48733 100.04500 108.53833 1.000 101.16453 333 MET A O 1
ATOM 2567 N N . ASN A 1 334 ? 133.44933 100.55100 110.72833 1.000 99.26976 334 ASN A N 1
ATOM 2568 C CA . ASN A 1 334 ? 133.92733 99.23400 111.12433 1.000 99.26976 334 ASN A CA 1
ATOM 2569 C C . ASN A 1 334 ? 132.98333 98.15000 110.62133 1.000 99.26976 334 ASN A C 1
ATOM 2570 O O . ASN A 1 334 ? 131.75833 98.29300 110.67433 1.000 99.26976 334 ASN A O 1
ATOM 2575 N N . ASP A 1 335 ? 133.56333 97.05800 110.13033 1.000 101.70714 335 ASP A N 1
ATOM 2576 C CA . ASP A 1 335 ? 132.78233 95.96500 109.56833 1.000 101.70714 335 ASP A CA 1
ATOM 2577 C C . ASP A 1 335 ? 132.12233 95.17400 110.69133 1.000 101.70714 335 ASP A C 1
ATOM 2578 O O . ASP A 1 335 ? 132.79833 94.72200 111.62133 1.000 101.70714 335 ASP A O 1
ATOM 2583 N N . THR A 1 336 ? 130.80433 95.01200 110.60433 1.000 96.90780 336 THR A N 1
ATOM 2584 C CA . THR A 1 336 ? 130.04433 94.23800 111.57233 1.000 96.90780 336 THR A CA 1
ATOM 2585 C C . THR A 1 336 ? 128.87133 93.57500 110.86733 1.000 96.90780 336 THR A C 1
ATOM 2586 O O . THR A 1 336 ? 128.28633 94.13900 109.93933 1.000 96.90780 336 THR A O 1
ATOM 2590 N N . ASP A 1 337 ? 128.53333 92.36400 111.31633 1.000 91.63963 337 ASP A N 1
ATOM 2591 C CA . ASP A 1 337 ? 127.41433 91.64700 110.71233 1.000 91.63963 337 ASP A CA 1
ATOM 2592 C C . ASP A 1 337 ? 126.10633 92.40300 110.90433 1.000 91.63963 337 ASP A C 1
ATOM 2593 O O . ASP A 1 337 ? 125.30033 92.50700 109.97133 1.000 91.63963 337 ASP A O 1
ATOM 2598 N N . PHE A 1 338 ? 125.87733 92.93700 112.10033 1.000 78.16465 338 PHE A N 1
ATOM 2599 C CA . PHE A 1 338 ? 124.66633 93.70300 112.35933 1.000 78.16465 338 PHE A CA 1
ATOM 2600 C C . PHE A 1 338 ? 124.65433 94.95800 111.49633 1.000 78.16465 338 PHE A C 1
ATOM 2601 O O . PHE A 1 338 ? 125.63533 95.70600 111.45533 1.000 78.16465 338 PHE A O 1
ATOM 2609 N N . THR A 1 339 ? 123.54133 95.18800 110.80533 1.000 73.66888 339 THR A N 1
ATOM 2610 C CA . THR A 1 339 ? 123.42033 96.34300 109.92733 1.000 73.66888 339 THR A CA 1
ATOM 2611 C C . THR A 1 339 ? 123.15033 97.59700 110.74833 1.000 73.66888 339 THR A C 1
ATOM 2612 O O . THR A 1 339 ? 122.24233 97.62000 111.58333 1.000 73.66888 339 THR A O 1
ATOM 2616 N N . ASN A 1 340 ? 123.94133 98.63900 110.50933 1.000 66.55618 340 ASN A N 1
ATOM 2617 C CA . ASN A 1 340 ? 123.76033 99.89100 111.22833 1.000 66.55618 340 ASN A CA 1
ATOM 2618 C C . ASN A 1 340 ? 122.41333 100.51000 110.88133 1.000 66.55618 340 ASN A C 1
ATOM 2619 O O . ASN A 1 340 ? 122.00533 100.54000 109.71833 1.000 66.55618 340 ASN A O 1
ATOM 2624 N N . LEU A 1 341 ? 121.71933 101.00900 111.90533 1.000 60.77353 341 LEU A N 1
ATOM 2625 C CA . LEU A 1 341 ? 120.39333 101.57400 111.69133 1.000 60.77353 341 LEU A CA 1
ATOM 2626 C C . LEU A 1 341 ? 120.43933 102.89600 110.93933 1.000 60.77353 341 LEU A C 1
ATOM 2627 O O . LEU A 1 341 ? 119.41133 103.32300 110.40133 1.000 60.77353 341 LEU A O 1
ATOM 2632 N N . GLY A 1 342 ? 121.59833 103.55700 110.89333 1.000 58.37900 342 GLY A N 1
ATOM 2633 C CA . GLY A 1 342 ? 121.70833 104.81000 110.16833 1.000 58.37900 342 GLY A CA 1
ATOM 2634 C C . GLY A 1 342 ? 121.83333 104.66300 108.66933 1.000 58.37900 342 GLY A C 1
ATOM 2635 O O . GLY A 1 342 ? 121.55533 105.61900 107.93933 1.000 58.37900 342 GLY A O 1
ATOM 2636 N N . GLU A 1 343 ? 122.24833 103.48800 108.19333 1.000 60.56663 343 GLU A N 1
ATOM 2637 C CA . GLU A 1 343 ? 122.40633 103.27400 106.76033 1.000 60.56663 343 GLU A CA 1
ATOM 2638 C C . GLU A 1 343 ? 121.07433 103.05400 106.05633 1.000 60.56663 343 GLU A C 1
ATOM 2639 O O . GLU A 1 343 ? 120.90533 103.48600 104.91133 1.000 60.56663 343 GLU A O 1
ATOM 2645 N N . ILE A 1 344 ? 120.12533 102.39300 106.71233 1.000 54.13502 344 ILE A N 1
ATOM 2646 C CA . ILE A 1 344 ? 118.83733 102.08600 106.11133 1.000 54.13502 344 ILE A CA 1
ATOM 2647 C C . ILE A 1 344 ? 117.74133 103.02100 106.62533 1.000 54.13502 344 ILE A C 1
ATOM 2648 O O . ILE A 1 344 ? 116.56333 102.67200 106.58233 1.000 54.13502 344 ILE A O 1
ATOM 2653 N N . SER A 1 345 ? 118.10933 104.20300 107.10833 1.000 50.74774 345 SER A N 1
ATOM 2654 C CA . SER A 1 345 ? 117.15433 105.15700 107.64833 1.000 50.74774 345 SER A CA 1
ATOM 2655 C C . SER A 1 345 ? 117.34033 106.51000 106.97733 1.000 50.74774 345 SER A C 1
ATOM 2656 O O . SER A 1 345 ? 118.41033 106.82800 106.45233 1.000 50.74774 345 SER A O 1
ATOM 2659 N N . VAL A 1 346 ? 116.27133 107.30800 106.99733 1.000 47.20931 346 VAL A N 1
ATOM 2660 C CA . VAL A 1 346 ? 116.32933 108.64600 106.41633 1.000 47.20931 346 VAL A CA 1
ATOM 2661 C C . VAL A 1 346 ? 117.30133 109.52700 107.19133 1.000 47.20931 346 VAL A C 1
ATOM 2662 O O . VAL A 1 346 ? 117.98133 110.38200 106.61333 1.000 47.20931 346 VAL A O 1
ATOM 2666 N N . GLN A 1 347 ? 117.37633 109.34100 108.50633 1.000 46.45991 347 GLN A N 1
ATOM 2667 C CA . GLN A 1 347 ? 118.24733 110.12500 109.36733 1.000 46.45991 347 GLN A CA 1
ATOM 2668 C C . GLN A 1 347 ? 119.30133 109.22800 110.00333 1.000 46.45991 347 GLN A C 1
ATOM 2669 O O . GLN A 1 347 ? 119.05533 108.04900 110.27433 1.000 46.45991 347 GLN A O 1
ATOM 2675 N N . GLY A 1 348 ? 120.48033 109.79900 110.23733 1.000 49.79625 348 GLY A N 1
ATOM 2676 C CA . GLY A 1 348 ? 121.58533 109.05300 110.80733 1.000 49.79625 348 GLY A CA 1
ATOM 2677 C C . GLY A 1 348 ? 121.58933 109.00400 112.32133 1.000 49.79625 348 GLY A C 1
ATOM 2678 O O . GLY A 1 348 ? 121.56933 107.92000 112.91133 1.000 49.79625 348 GLY A O 1
ATOM 2679 N N . THR A 1 349 ? 121.61233 110.16900 112.96333 1.000 47.79378 349 THR A N 1
ATOM 2680 C CA . THR A 1 349 ? 121.62833 110.25600 114.41833 1.000 47.79378 349 THR A CA 1
ATOM 2681 C C . THR A 1 349 ? 120.20133 110.41500 114.92733 1.000 47.79378 349 THR A C 1
ATOM 2682 O O . THR A 1 349 ? 119.50233 111.35900 114.54433 1.000 47.79378 349 THR A O 1
ATOM 2686 N N . ARG A 1 350 ? 119.77433 109.49700 115.78933 1.000 50.66066 350 ARG A N 1
ATOM 2687 C CA . ARG A 1 350 ? 118.42633 109.51700 116.33533 1.000 50.66066 350 ARG A CA 1
ATOM 2688 C C . ARG A 1 350 ? 118.46933 109.21400 117.82433 1.000 50.66066 350 ARG A C 1
ATOM 2689 O O . ARG A 1 350 ? 119.23833 108.35900 118.27033 1.000 50.66066 350 ARG A O 1
ATOM 2697 N N . HIS A 1 351 ? 117.64033 109.92300 118.58633 1.000 45.44504 351 HIS A N 1
ATOM 2698 C CA . HIS A 1 351 ? 117.49933 109.64200 120.00833 1.000 45.44504 351 HIS A CA 1
ATOM 2699 C C . HIS A 1 351 ? 116.81033 108.29800 120.21133 1.000 45.44504 351 HIS A C 1
ATOM 2700 O O . HIS A 1 351 ? 115.89933 107.93000 119.46533 1.000 45.44504 351 HIS A O 1
ATOM 2707 N N . ALA A 1 352 ? 117.24533 107.56500 121.23333 1.000 45.98936 352 ALA A N 1
ATOM 2708 C CA . ALA A 1 352 ? 116.74033 106.21700 121.48633 1.000 45.98936 352 ALA A CA 1
ATOM 2709 C C . ALA A 1 352 ? 115.30233 106.30100 121.98033 1.000 45.98936 352 ALA A C 1
ATOM 2710 O O . ALA A 1 352 ? 115.04933 106.54900 123.16133 1.000 45.98936 352 ALA A O 1
ATOM 2712 N N . ASP A 1 353 ? 114.34933 106.08500 121.07633 1.000 43.91496 353 ASP A N 1
ATOM 2713 C CA . ASP A 1 353 ? 112.93233 106.12600 121.40833 1.000 43.91496 353 ASP A CA 1
ATOM 2714 C C . ASP A 1 353 ? 112.35633 104.75500 121.73833 1.000 43.91496 353 ASP A C 1
ATOM 2715 O O . ASP A 1 353 ? 111.19033 104.67000 122.13633 1.000 43.91496 353 ASP A O 1
ATOM 2720 N N . ILE A 1 354 ? 113.13633 103.68500 121.58233 1.000 41.25492 354 ILE A N 1
ATOM 2721 C CA . ILE A 1 354 ? 112.61833 102.34800 121.85233 1.000 41.25492 354 ILE A CA 1
ATOM 2722 C C . ILE A 1 354 ? 112.38633 102.14200 123.34233 1.000 41.25492 354 ILE A C 1
ATOM 2723 O O . ILE A 1 354 ? 111.48733 101.38900 123.73933 1.000 41.25492 354 ILE A O 1
ATOM 2728 N N . LEU A 1 355 ? 113.18833 102.78900 124.19033 1.000 39.95414 355 LEU A N 1
ATOM 2729 C CA . LEU A 1 355 ? 113.12033 102.51300 125.62133 1.000 39.95414 355 LEU A CA 1
ATOM 2730 C C . LEU A 1 355 ? 111.76233 102.88100 126.20333 1.000 39.95414 355 LEU A C 1
ATOM 2731 O O . LEU A 1 355 ? 111.21633 102.13500 127.02133 1.000 39.95414 355 LEU A O 1
ATOM 2736 N N . LYS A 1 356 ? 111.20633 104.03000 125.81633 1.000 36.67933 356 LYS A N 1
ATOM 2737 C CA . LYS A 1 356 ? 109.92033 104.42700 126.38133 1.000 36.67933 356 LYS A CA 1
ATOM 2738 C C . LYS A 1 356 ? 108.80733 103.47500 125.95733 1.000 36.67933 356 LYS A C 1
ATOM 2739 O O . LYS A 1 356 ? 107.95633 103.10900 126.77433 1.000 36.67933 356 LYS A O 1
ATOM 2745 N N . LEU A 1 357 ? 108.79433 103.05900 124.68833 1.000 35.32352 357 LEU A N 1
ATOM 2746 C CA . LEU A 1 357 ? 107.78433 102.10300 124.24133 1.000 35.32352 357 LEU A CA 1
ATOM 2747 C C . LEU A 1 357 ? 107.92333 100.77100 124.96933 1.000 35.32352 357 LEU A C 1
ATOM 2748 O O . LEU A 1 357 ? 106.92533 100.18300 125.40633 1.000 35.32352 357 LEU A O 1
ATOM 2753 N N . TYR A 1 358 ? 109.15733 100.28200 125.11033 1.000 38.33065 358 TYR A N 1
ATOM 2754 C CA . TYR A 1 358 ? 109.38433 99.02200 125.81033 1.000 38.33065 358 TYR A CA 1
ATOM 2755 C C . TYR A 1 358 ? 108.93333 99.11000 127.26333 1.000 38.33065 358 TYR A C 1
ATOM 2756 O O . TYR A 1 358 ? 108.26633 98.20200 127.77533 1.000 38.33065 358 TYR A O 1
ATOM 2765 N N . LEU A 1 359 ? 109.27933 100.20600 127.94133 1.000 36.08873 359 LEU A N 1
ATOM 2766 C CA . LEU A 1 359 ? 108.88433 100.38100 129.33233 1.000 36.08873 359 LEU A CA 1
ATOM 2767 C C . LEU A 1 359 ? 107.37233 100.48100 129.47233 1.000 36.08873 359 LEU A C 1
ATOM 2768 O O . LEU A 1 359 ? 106.79533 99.92300 130.41033 1.000 36.08873 359 LEU A O 1
ATOM 2773 N N . SER A 1 360 ? 106.71233 101.19600 128.55833 1.000 36.90769 360 SER A N 1
ATOM 2774 C CA . SER A 1 360 ? 105.25733 101.29400 128.60933 1.000 36.90769 360 SER A CA 1
ATOM 2775 C C . SER A 1 360 ? 104.61533 99.92500 128.44233 1.000 36.90769 360 SER A C 1
ATOM 2776 O O . SER A 1 360 ? 103.70233 99.55600 129.19233 1.000 36.90769 360 SER A O 1
ATOM 2779 N N . LEU A 1 361 ? 105.08933 99.14800 127.46533 1.000 37.33810 361 LEU A N 1
ATOM 2780 C CA . LEU A 1 361 ? 104.52233 97.82200 127.24633 1.000 37.33810 361 LEU A CA 1
ATOM 2781 C C . LEU A 1 361 ? 104.73333 96.92600 128.45933 1.000 37.33810 361 LEU A C 1
ATOM 2782 O O . LEU A 1 361 ? 103.84133 96.15900 128.83633 1.000 37.33810 361 LEU A O 1
ATOM 2787 N N . GLN A 1 362 ? 105.91433 96.99900 129.07733 1.000 40.69694 362 GLN A N 1
ATOM 2788 C CA . GLN A 1 362 ? 106.17133 96.17700 130.25633 1.000 40.69694 362 GLN A CA 1
ATOM 2789 C C . GLN A 1 362 ? 105.30033 96.59800 131.43533 1.000 40.69694 362 GLN A C 1
ATOM 2790 O O . GLN A 1 362 ? 104.75633 95.74500 132.14533 1.000 40.69694 362 GLN A O 1
ATOM 2796 N N . HIS A 1 363 ? 105.15633 97.90400 131.66233 1.000 40.35521 363 HIS A N 1
ATOM 2797 C CA . HIS A 1 363 ? 104.44333 98.37500 132.84533 1.000 40.35521 363 HIS A CA 1
ATOM 2798 C C . HIS A 1 363 ? 102.94133 98.15500 132.72333 1.000 40.35521 363 HIS A C 1
ATOM 2799 O O . HIS A 1 363 ? 102.30033 97.69100 133.67233 1.000 40.35521 363 HIS A O 1
ATOM 2806 N N . ILE A 1 364 ? 102.35933 98.48000 131.57033 1.000 38.95525 364 ILE A N 1
ATOM 2807 C CA . ILE A 1 364 ? 100.90833 98.39500 131.42533 1.000 38.95525 364 ILE A CA 1
ATOM 2808 C C . ILE A 1 364 ? 100.47933 96.96600 131.11533 1.000 38.95525 364 ILE A C 1
ATOM 2809 O O . ILE A 1 364 ? 99.65233 96.38000 131.82433 1.000 38.95525 364 ILE A O 1
ATOM 2814 N N . GLY A 1 365 ? 101.03433 96.38300 130.06033 1.000 39.10076 365 GLY A N 1
ATOM 2815 C CA . GLY A 1 365 ? 100.67933 95.04300 129.64533 1.000 39.10076 365 GLY A CA 1
ATOM 2816 C C . GLY A 1 365 ? 99.71733 95.04300 128.47033 1.000 39.10076 365 GLY A C 1
ATOM 2817 O O . GLY A 1 365 ? 99.16033 96.06800 128.07133 1.000 39.10076 365 GLY A O 1
ATOM 2818 N N . LEU A 1 366 ? 99.53133 93.85100 127.90133 1.000 39.45540 366 LEU A N 1
ATOM 2819 C CA . LEU A 1 366 ? 98.65633 93.71800 126.74033 1.000 39.45540 366 LEU A CA 1
ATOM 2820 C C . LEU A 1 366 ? 97.18733 93.84600 127.12833 1.000 39.45540 366 LEU A C 1
ATOM 2821 O O . LEU A 1 366 ? 96.41533 94.54500 126.45633 1.000 39.45540 366 LEU A O 1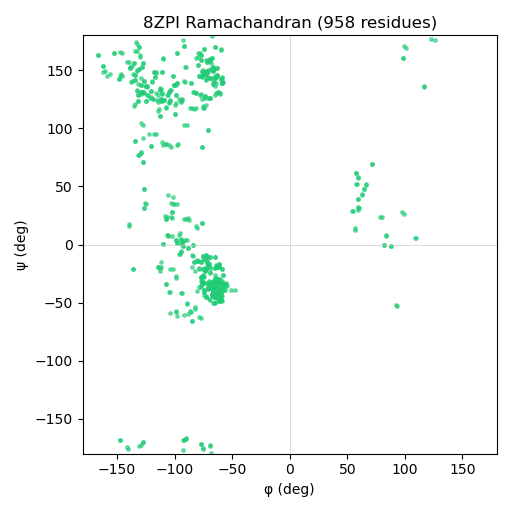
ATOM 2826 N N . LYS A 1 367 ? 96.78333 93.18400 128.21533 1.000 41.80992 367 LYS A N 1
ATOM 2827 C CA . LYS A 1 367 ? 95.38233 93.20600 128.61733 1.000 41.80992 367 LYS A CA 1
ATOM 2828 C C . LYS A 1 367 ? 94.92833 94.61600 128.96533 1.000 41.80992 367 LYS A C 1
ATOM 2829 O O . LYS A 1 367 ? 93.80733 95.01600 128.63133 1.000 41.80992 367 LYS A O 1
ATOM 2835 N N . SER A 1 368 ? 95.78033 95.38500 129.64533 1.000 41.59829 368 SER A N 1
ATOM 2836 C CA . SER A 1 368 ? 95.41033 96.74900 130.00633 1.000 41.59829 368 SER A CA 1
ATOM 2837 C C . SER A 1 368 ? 95.24233 97.62700 128.77133 1.000 41.59829 368 SER A C 1
ATOM 2838 O O . SER A 1 368 ? 94.33533 98.46500 128.72133 1.000 41.59829 368 SER A O 1
ATOM 2841 N N . TYR A 1 369 ? 96.10933 97.46600 127.77033 1.000 37.82800 369 TYR A N 1
ATOM 2842 C CA . TYR A 1 369 ? 95.94633 98.23200 126.53733 1.000 37.82800 369 TYR A CA 1
ATOM 2843 C C . TYR A 1 369 ? 94.65633 97.85200 125.81933 1.000 37.82800 369 TYR A C 1
ATOM 2844 O O . TYR A 1 369 ? 93.94233 98.72300 125.29933 1.000 37.82800 369 TYR A O 1
ATOM 2853 N N . ASP A 1 370 ? 94.33733 96.55700 125.78833 1.000 40.56703 370 ASP A N 1
ATOM 2854 C CA . ASP A 1 370 ? 93.06933 96.13400 125.20533 1.000 40.56703 370 ASP A CA 1
ATOM 2855 C C . ASP A 1 370 ? 91.89533 96.76700 125.94233 1.000 40.56703 370 ASP A C 1
ATOM 2856 O O . ASP A 1 370 ? 90.93733 97.24100 125.31833 1.000 40.56703 370 ASP A O 1
ATOM 2861 N N . GLN A 1 371 ? 91.96233 96.79700 127.27433 1.000 42.60546 371 GLN A N 1
ATOM 2862 C CA . GLN A 1 371 ? 90.89333 97.40200 128.06133 1.000 42.60546 371 GLN A CA 1
ATOM 2863 C C . GLN A 1 371 ? 90.77033 98.89400 127.77733 1.000 42.60546 371 GLN A C 1
ATOM 2864 O O . GLN A 1 371 ? 89.65933 99.42700 127.69333 1.000 42.60546 371 GLN A O 1
ATOM 2870 N N . LEU A 1 372 ? 91.90133 99.58800 127.64333 1.000 40.12699 372 LEU A N 1
ATOM 2871 C CA . LEU A 1 372 ? 91.86333 101.01700 127.34533 1.000 40.12699 372 LEU A CA 1
ATOM 2872 C C . LEU A 1 372 ? 91.20033 101.28000 125.99833 1.000 40.12699 372 LEU A C 1
ATOM 2873 O O . LEU A 1 372 ? 90.37033 102.19200 125.86633 1.000 40.12699 372 LEU A O 1
ATOM 2878 N N . ILE A 1 373 ? 91.55033 100.48500 124.98533 1.000 37.87348 373 ILE A N 1
ATOM 2879 C CA . ILE A 1 373 ? 90.92933 100.65300 123.67333 1.000 37.87348 373 ILE A CA 1
ATOM 2880 C C . ILE A 1 373 ? 89.43133 100.37900 123.75333 1.000 37.87348 373 ILE A C 1
ATOM 2881 O O . ILE A 1 373 ? 88.61633 101.09600 123.15333 1.000 37.87348 373 ILE A O 1
ATOM 2886 N N . ASN A 1 374 ? 89.04333 99.34100 124.49633 1.000 40.60570 374 ASN A N 1
ATOM 2887 C CA . ASN A 1 374 ? 87.62333 99.03700 124.64533 1.000 40.60570 374 ASN A CA 1
ATOM 2888 C C . ASN A 1 374 ? 86.88133 100.18300 125.32133 1.000 40.60570 374 ASN A C 1
ATOM 2889 O O . ASN A 1 374 ? 85.76033 100.52200 124.92833 1.000 40.60570 374 ASN A O 1
ATOM 2894 N N . GLU A 1 375 ? 87.48333 100.78000 126.35133 1.000 40.80586 375 GLU A N 1
ATOM 2895 C CA . GLU A 1 375 ? 86.84533 101.90400 127.03033 1.000 40.80586 375 GLU A CA 1
ATOM 2896 C C . GLU A 1 375 ? 86.68133 103.09200 126.09133 1.000 40.80586 375 GLU A C 1
ATOM 2897 O O . GLU A 1 375 ? 85.64633 103.77200 126.11133 1.000 40.80586 375 GLU A O 1
ATOM 2903 N N . GLY A 1 376 ? 87.69533 103.36400 125.26833 1.000 37.83321 376 GLY A N 1
ATOM 2904 C CA . GLY A 1 376 ? 87.55633 104.42900 124.28633 1.000 37.83321 376 GLY A CA 1
ATOM 2905 C C . GLY A 1 376 ? 86.41533 104.17600 123.31733 1.000 37.83321 376 GLY A C 1
ATOM 2906 O O . GLY A 1 376 ? 85.63933 105.08400 122.99733 1.000 37.83321 376 GLY A O 1
ATOM 2907 N N . TYR A 1 377 ? 86.29233 102.93500 122.84233 1.000 38.18010 377 TYR A N 1
ATOM 2908 C CA . TYR A 1 377 ? 85.18833 102.60400 121.94533 1.000 38.18010 377 TYR A CA 1
ATOM 2909 C C . TYR A 1 377 ? 83.84233 102.74700 122.64433 1.000 38.18010 377 TYR A C 1
ATOM 2910 O O . TYR A 1 377 ? 82.86233 103.18400 122.03433 1.000 38.18010 377 TYR A O 1
ATOM 2919 N N . LEU A 1 378 ? 83.76833 102.37200 123.92133 1.000 40.20608 378 LEU A N 1
ATOM 2920 C CA . LEU A 1 378 ? 82.52433 102.55100 124.66433 1.000 40.20608 378 LEU A CA 1
ATOM 2921 C C . LEU A 1 378 ? 82.14733 104.02400 124.74633 1.000 40.20608 378 LEU A C 1
ATOM 2922 O O . LEU A 1 378 ? 80.98033 104.39300 124.55233 1.000 40.20608 378 LEU A O 1
ATOM 2927 N N . ARG A 1 379 ? 83.12733 104.88200 125.03233 1.000 39.40018 379 ARG A N 1
ATOM 2928 C CA . ARG A 1 379 ? 82.85133 106.31300 125.09533 1.000 39.40018 379 ARG A CA 1
ATOM 2929 C C . ARG A 1 379 ? 82.36433 106.83700 123.75133 1.000 39.40018 379 ARG A C 1
ATOM 2930 O O . ARG A 1 379 ? 81.42133 107.63600 123.69233 1.000 39.40018 379 ARG A O 1
ATOM 2938 N N . VAL A 1 380 ? 82.99133 106.40000 122.65533 1.000 42.10784 380 VAL A N 1
ATOM 2939 C CA . VAL A 1 380 ? 82.56333 106.89100 121.34633 1.000 42.10784 380 VAL A CA 1
ATOM 2940 C C . VAL A 1 380 ? 81.16633 106.38600 121.00233 1.000 42.10784 380 VAL A C 1
ATOM 2941 O O . VAL A 1 380 ? 80.37733 107.10400 120.37733 1.000 42.10784 380 VAL A O 1
ATOM 2945 N N . GLU A 1 381 ? 80.83733 105.14800 121.38133 1.000 44.77083 381 GLU A N 1
ATOM 2946 C CA . GLU A 1 381 ? 79.49233 104.63400 121.13633 1.000 44.77083 381 GLU A CA 1
ATOM 2947 C C . GLU A 1 381 ? 78.45033 105.43300 121.90833 1.000 44.77083 381 GLU A C 1
ATOM 2948 O O . GLU A 1 381 ? 77.38333 105.75800 121.37333 1.000 44.77083 381 GLU A O 1
ATOM 2954 N N . GLU A 1 382 ? 78.74033 105.75900 123.17033 1.000 47.18285 382 GLU A N 1
ATOM 2955 C CA . GLU A 1 382 ? 77.82433 106.60000 123.93733 1.000 47.18285 382 GLU A CA 1
ATOM 2956 C C . GLU A 1 382 ? 77.68633 107.98000 123.30633 1.000 47.18285 382 GLU A C 1
ATOM 2957 O O . GLU A 1 382 ? 76.58533 108.54200 123.25233 1.000 47.18285 382 GLU A O 1
ATOM 2963 N N . PHE A 1 383 ? 78.79633 108.54400 122.82933 1.000 46.32335 383 PHE A N 1
ATOM 2964 C CA . PHE A 1 383 ? 78.74633 109.84400 122.16933 1.000 46.32335 383 PHE A CA 1
ATOM 2965 C C . PHE A 1 383 ? 77.86433 109.79900 120.92833 1.000 46.32335 383 PHE A C 1
ATOM 2966 O O . PHE A 1 383 ? 77.04933 110.70100 120.70333 1.000 46.32335 383 PHE A O 1
ATOM 2974 N N . VAL A 1 384 ? 78.01233 108.75600 120.10933 1.000 46.40651 384 VAL A N 1
ATOM 2975 C CA . VAL A 1 384 ? 77.18733 108.63100 118.91133 1.000 46.40651 384 VAL A CA 1
ATOM 2976 C C . VAL A 1 384 ? 75.72033 108.47000 119.28733 1.000 46.40651 384 VAL A C 1
ATOM 2977 O O . VAL A 1 384 ? 74.83733 109.06400 118.65933 1.000 46.40651 384 VAL A O 1
ATOM 2981 N N . LYS A 1 385 ? 75.43433 107.66400 120.31133 1.000 48.32733 385 LYS A N 1
ATOM 2982 C CA . LYS A 1 385 ? 74.05133 107.50100 120.74833 1.000 48.32733 385 LYS A CA 1
ATOM 2983 C C . LYS A 1 385 ? 73.44933 108.83200 121.17233 1.000 48.32733 385 LYS A C 1
ATOM 2984 O O . LYS A 1 385 ? 72.30633 109.14600 120.82333 1.000 48.32733 385 LYS A O 1
ATOM 2990 N N . GLN A 1 386 ? 74.20433 109.63100 121.92833 1.000 55.17443 386 GLN A N 1
ATOM 2991 C CA . GLN A 1 386 ? 73.69033 110.92700 122.35833 1.000 55.17443 386 GLN A CA 1
ATOM 2992 C C . GLN A 1 386 ? 73.54033 111.89200 121.18933 1.000 55.17443 386 GLN A C 1
ATOM 2993 O O . GLN A 1 386 ? 72.62833 112.72500 121.19033 1.000 55.17443 386 GLN A O 1
ATOM 2999 N N . VAL A 1 387 ? 74.41833 111.79800 120.18733 1.000 52.66575 387 VAL A N 1
ATOM 3000 C CA . VAL A 1 387 ? 74.34333 112.70600 119.04533 1.000 52.66575 387 VAL A CA 1
ATOM 3001 C C . VAL A 1 387 ? 73.02533 112.52700 118.30633 1.000 52.66575 387 VAL A C 1
ATOM 3002 O O . VAL A 1 387 ? 72.37433 113.50600 117.92333 1.000 52.66575 387 VAL A O 1
ATOM 3006 N N . LYS A 1 388 ? 72.60933 111.28500 118.09633 1.000 54.97757 388 LYS A N 1
ATOM 3007 C CA . LYS A 1 388 ? 71.32233 111.01300 117.47433 1.000 54.97757 388 LYS A CA 1
ATOM 3008 C C . LYS A 1 388 ? 70.21933 111.42700 118.44633 1.000 54.97757 388 LYS A C 1
ATOM 3009 O O . LYS A 1 388 ? 70.46933 112.03200 119.49133 1.000 54.97757 388 LYS A O 1
ATOM 3015 N N . GLN A 1 389 ? 68.97533 111.11600 118.09733 1.000 60.12813 389 GLN A N 1
ATOM 3016 C CA . GLN A 1 389 ? 67.79133 111.49100 118.86433 1.000 60.12813 389 GLN A CA 1
ATOM 3017 C C . GLN A 1 389 ? 67.68733 112.99600 119.07333 1.000 60.12813 389 GLN A C 1
ATOM 3018 O O . GLN A 1 389 ? 66.90033 113.44900 119.91033 1.000 60.12813 389 GLN A O 1
ATOM 3024 N N . ARG A 1 390 ? 68.46333 113.78100 118.33633 1.000 62.18590 390 ARG A N 1
ATOM 3025 C CA . ARG A 1 390 ? 68.36733 115.24000 118.36633 1.000 62.18590 390 ARG A CA 1
ATOM 3026 C C . ARG A 1 390 ? 68.26233 115.75400 116.93933 1.000 62.18590 390 ARG A C 1
ATOM 3027 O O . ARG A 1 390 ? 69.27533 115.77500 116.21533 1.000 62.18590 390 ARG A O 1
ATOM 3035 N N . PRO A 1 391 ? 67.07633 116.16600 116.48933 1.000 64.82549 391 PRO A N 1
ATOM 3036 C CA . PRO A 1 391 ? 66.91433 116.53800 115.08133 1.000 64.82549 391 PRO A CA 1
ATOM 3037 C C . PRO A 1 391 ? 67.94833 117.52500 114.56833 1.000 64.82549 391 PRO A C 1
ATOM 3038 O O . PRO A 1 391 ? 68.39533 117.39200 113.42233 1.000 64.82549 391 PRO A O 1
ATOM 3042 N N . TYR A 1 392 ? 68.34333 118.51500 115.37133 1.000 67.87396 392 TYR A N 1
ATOM 3043 C CA . TYR A 1 392 ? 69.21633 119.56600 114.86133 1.000 67.87396 392 TYR A CA 1
ATOM 3044 C C . TYR A 1 392 ? 70.65733 119.10400 114.68733 1.000 67.87396 392 TYR A C 1
ATOM 3045 O O . TYR A 1 392 ? 71.44533 119.81100 114.05033 1.000 67.87396 392 TYR A O 1
ATOM 3054 N N . LEU A 1 393 ? 71.02133 117.94600 115.23033 1.000 60.33766 393 LEU A N 1
ATOM 3055 C CA . LEU A 1 393 ? 72.38933 117.45400 115.14533 1.000 60.33766 393 LEU A CA 1
ATOM 3056 C C . LEU A 1 393 ? 72.51833 116.40700 114.04633 1.000 60.33766 393 LEU A C 1
ATOM 3057 O O . LEU A 1 393 ? 71.65733 115.53600 113.89533 1.000 60.33766 393 LEU A O 1
ATOM 3062 N N . GLU A 1 394 ? 73.60333 116.50100 113.27933 1.000 57.10408 394 GLU A N 1
ATOM 3063 C CA . GLU A 1 394 ? 73.88133 115.56100 112.20533 1.000 57.10408 394 GLU A CA 1
ATOM 3064 C C . GLU A 1 394 ? 75.34133 115.13600 112.26333 1.000 57.10408 394 GLU A C 1
ATOM 3065 O O . GLU A 1 394 ? 76.22533 115.92600 112.60733 1.000 57.10408 394 GLU A O 1
ATOM 3071 N N . LEU A 1 395 ? 75.58333 113.87900 111.90433 1.000 49.22713 395 LEU A N 1
ATOM 3072 C CA . LEU A 1 395 ? 76.91533 113.29100 111.91033 1.000 49.22713 395 LEU A CA 1
ATOM 3073 C C . LEU A 1 395 ? 77.50433 113.32000 110.50733 1.000 49.22713 395 LEU A C 1
ATOM 3074 O O . LEU A 1 395 ? 76.80733 113.05500 109.52333 1.000 49.22713 395 LEU A O 1
ATOM 3079 N N . ALA A 1 396 ? 78.79633 113.64400 110.42033 1.000 45.94759 396 ALA A N 1
ATOM 3080 C CA . ALA A 1 396 ? 79.47333 113.61300 109.12933 1.000 45.94759 396 ALA A CA 1
ATOM 3081 C C . ALA A 1 396 ? 79.49033 112.20400 108.55233 1.000 45.94759 396 ALA A C 1
ATOM 3082 O O . ALA A 1 396 ? 79.26833 112.01300 107.35133 1.000 45.94759 396 ALA A O 1
ATOM 3084 N N . SER A 1 397 ? 79.75733 111.20700 109.39033 1.000 44.74046 397 SER A N 1
ATOM 3085 C CA . SER A 1 397 ? 79.75333 109.81200 108.96833 1.000 44.74046 397 SER A CA 1
ATOM 3086 C C . SER A 1 397 ? 79.76733 108.94200 110.21733 1.000 44.74046 397 SER A C 1
ATOM 3087 O O . SER A 1 397 ? 80.08533 109.40600 111.31533 1.000 44.74046 397 SER A O 1
ATOM 3090 N N . GLU A 1 398 ? 79.41833 107.67600 110.03533 1.000 43.49936 398 GLU A N 1
ATOM 3091 C CA . GLU A 1 398 ? 79.40333 106.74000 111.15433 1.000 43.49936 398 GLU A CA 1
ATOM 3092 C C . GLU A 1 398 ? 80.82933 106.45400 111.61133 1.000 43.49936 398 GLU A C 1
ATOM 3093 O O . GLU A 1 398 ? 81.66933 106.05800 110.79533 1.000 43.49936 398 GLU A O 1
ATOM 3099 N N . PRO A 1 399 ? 81.14033 106.63600 112.89033 1.000 39.55363 399 PRO A N 1
ATOM 3100 C CA . PRO A 1 399 ? 82.52733 106.48600 113.34033 1.000 39.55363 399 PRO A CA 1
ATOM 3101 C C . PRO A 1 399 ? 83.02533 105.05400 113.22533 1.000 39.55363 399 PRO A C 1
ATOM 3102 O O . PRO A 1 399 ? 82.26333 104.09100 113.33233 1.000 39.55363 399 PRO A O 1
ATOM 3106 N N . ASP A 1 400 ? 84.33633 104.92900 112.99533 1.000 36.91360 400 ASP A N 1
ATOM 3107 C CA . ASP A 1 400 ? 85.03533 103.65500 113.07933 1.000 36.91360 400 ASP A CA 1
ATOM 3108 C C . ASP A 1 400 ? 86.05833 103.60800 114.20433 1.000 36.91360 400 ASP A C 1
ATOM 3109 O O . ASP A 1 400 ? 86.45833 102.51300 114.60833 1.000 36.91360 400 ASP A O 1
ATOM 3114 N N . THR A 1 401 ? 86.48633 104.76200 114.70933 1.000 35.48796 401 THR A N 1
ATOM 3115 C CA . THR A 1 401 ? 87.39433 104.84900 115.84433 1.000 35.48796 401 THR A CA 1
ATOM 3116 C C . THR A 1 401 ? 86.78433 105.76800 116.89433 1.000 35.48796 401 THR A C 1
ATOM 3117 O O . THR A 1 401 ? 85.61433 106.14300 116.78533 1.000 35.48796 401 THR A O 1
ATOM 3121 N N . ASN A 1 402 ? 87.55533 106.13500 117.91433 1.000 33.35645 402 ASN A N 1
ATOM 3122 C CA . ASN A 1 402 ? 87.04833 106.98000 118.98633 1.000 33.35645 402 ASN A CA 1
ATOM 3123 C C . ASN A 1 402 ? 86.92233 108.44900 118.58533 1.000 33.35645 402 ASN A C 1
ATOM 3124 O O . ASN A 1 402 ? 86.83633 109.30900 119.46833 1.000 33.35645 402 ASN A O 1
ATOM 3129 N N . ILE A 1 403 ? 86.90733 108.75800 117.29033 1.000 33.36385 403 ILE A N 1
ATOM 3130 C CA . ILE A 1 403 ? 86.76233 110.12500 116.79733 1.000 33.36385 403 ILE A CA 1
ATOM 3131 C C . ILE A 1 403 ? 85.34933 110.30300 116.26233 1.000 33.36385 403 ILE A C 1
ATOM 3132 O O . ILE A 1 403 ? 84.86833 109.47700 115.47733 1.000 33.36385 403 ILE A O 1
ATOM 3137 N N . CYS A 1 404 ? 84.68333 111.37800 116.68133 1.000 38.96459 404 CYS A N 1
ATOM 3138 C CA . CYS A 1 404 ? 83.32333 111.67400 116.24433 1.000 38.96459 404 CYS A CA 1
ATOM 3139 C C . CYS A 1 404 ? 83.24233 113.12900 115.80933 1.000 38.96459 404 CYS A C 1
ATOM 3140 O O . CYS A 1 404 ? 83.56033 114.03100 116.59033 1.000 38.96459 404 CYS A O 1
ATOM 3143 N N . CYS A 1 405 ? 82.81333 113.35500 114.56933 1.000 42.06281 405 CYS A N 1
ATOM 3144 C CA . CYS A 1 405 ? 82.64133 114.69300 114.01333 1.000 42.06281 405 CYS A CA 1
ATOM 3145 C C . CYS A 1 405 ? 81.15433 114.92100 113.77433 1.000 42.06281 405 CYS A C 1
ATOM 3146 O O . CYS A 1 405 ? 80.53933 114.22600 112.95933 1.000 42.06281 405 CYS A O 1
ATOM 3149 N N . PHE A 1 406 ? 80.57933 115.89700 114.47233 1.000 47.91043 406 PHE A N 1
ATOM 3150 C CA . PHE A 1 406 ? 79.15833 116.19400 114.36233 1.000 47.91043 406 PHE A CA 1
ATOM 3151 C C . PHE A 1 406 ? 78.95833 117.69700 114.23433 1.000 47.91043 406 PHE A C 1
ATOM 3152 O O . PHE A 1 406 ? 79.86933 118.48900 114.47633 1.000 47.91043 406 PHE A O 1
ATOM 3160 N N . ARG A 1 407 ? 77.74833 118.09400 113.84833 1.000 57.60223 407 ARG A N 1
ATOM 3161 C CA . ARG A 1 407 ? 77.46633 119.51100 113.66633 1.000 57.60223 407 ARG A CA 1
ATOM 3162 C C . ARG A 1 407 ? 75.98433 119.77100 113.88733 1.000 57.60223 407 ARG A C 1
ATOM 3163 O O . ARG A 1 407 ? 75.16733 118.84800 113.92733 1.000 57.60223 407 ARG A O 1
ATOM 3171 N N . GLY A 1 408 ? 75.65033 121.04800 114.05833 1.000 63.57324 408 GLY A N 1
ATOM 3172 C CA . GLY A 1 408 ? 74.27433 121.47000 114.24833 1.000 63.57324 408 GLY A CA 1
ATOM 3173 C C . GLY A 1 408 ? 73.72633 122.08600 112.97533 1.000 63.57324 408 GLY A C 1
ATOM 3174 O O . GLY A 1 408 ? 74.37633 122.92500 112.34733 1.000 63.57324 408 GLY A O 1
ATOM 3175 N N . ARG A 1 409 ? 72.52133 121.65900 112.60433 1.000 69.47782 409 ARG A N 1
ATOM 3176 C CA . ARG A 1 409 ? 71.87833 122.07800 111.35933 1.000 69.47782 409 ARG A CA 1
ATOM 3177 C C . ARG A 1 409 ? 70.46533 122.56100 111.65633 1.000 69.47782 409 ARG A C 1
ATOM 3178 O O . ARG A 1 409 ? 69.48833 121.83000 111.44633 1.000 69.47782 409 ARG A O 1
ATOM 3186 N N . PRO A 1 410 ? 70.31833 123.78800 112.15133 1.000 77.52361 410 PRO A N 1
ATOM 3187 C CA . PRO A 1 410 ? 68.97333 124.34200 112.33833 1.000 77.52361 410 PRO A CA 1
ATOM 3188 C C . PRO A 1 410 ? 68.22433 124.39600 111.01533 1.000 77.52361 410 PRO A C 1
ATOM 3189 O O . PRO A 1 410 ? 68.79933 124.68900 109.96433 1.000 77.52361 410 PRO A O 1
ATOM 3193 N N . LYS A 1 411 ? 66.92233 124.11000 111.07633 1.000 83.92739 411 LYS A N 1
ATOM 3194 C CA . LYS A 1 411 ? 66.12733 124.04100 109.85433 1.000 83.92739 411 LYS A CA 1
ATOM 3195 C C . LYS A 1 411 ? 66.05533 125.39200 109.15333 1.000 83.92739 411 LYS A C 1
ATOM 3196 O O . LYS A 1 411 ? 66.17233 125.46600 107.92433 1.000 83.92739 411 LYS A O 1
ATOM 3202 N N . ASN A 1 412 ? 65.86133 126.47000 109.91333 1.000 86.79724 412 ASN A N 1
ATOM 3203 C CA . ASN A 1 412 ? 65.68533 127.78400 109.30533 1.000 86.79724 412 ASN A CA 1
ATOM 3204 C C . ASN A 1 412 ? 66.99833 128.38500 108.82033 1.000 86.79724 412 ASN A C 1
ATOM 3205 O O . ASN A 1 412 ? 66.99733 129.16900 107.86533 1.000 86.79724 412 ASN A O 1
ATOM 3210 N N . LEU A 1 413 ? 68.11533 128.03800 109.45233 1.000 85.30410 413 LEU A N 1
ATOM 3211 C CA . LEU A 1 413 ? 69.39433 128.65100 109.12633 1.000 85.30410 413 LEU A CA 1
ATOM 3212 C C . LEU A 1 413 ? 69.95333 128.10700 107.81533 1.000 85.30410 413 LEU A C 1
ATOM 3213 O O . LEU A 1 413 ? 69.70333 126.96000 107.43433 1.000 85.30410 413 LEU A O 1
ATOM 3218 N N . ASP A 1 414 ? 70.71833 128.95000 107.12533 1.000 83.68111 414 ASP A N 1
ATOM 3219 C CA . ASP A 1 414 ? 71.38833 128.56300 105.89333 1.000 83.68111 414 ASP A CA 1
ATOM 3220 C C . ASP A 1 414 ? 72.80233 128.07300 106.21233 1.000 83.68111 414 ASP A C 1
ATOM 3221 O O . ASP A 1 414 ? 73.15733 127.83900 107.37033 1.000 83.68111 414 ASP A O 1
ATOM 3226 N N . GLU A 1 415 ? 73.62833 127.91400 105.17533 1.000 79.35652 415 GLU A N 1
ATOM 3227 C CA . GLU A 1 415 ? 74.96433 127.35700 105.36733 1.000 79.35652 415 GLU A CA 1
ATOM 3228 C C . GLU A 1 415 ? 75.83733 128.27400 106.21833 1.000 79.35652 415 GLU A C 1
ATOM 3229 O O . GLU A 1 415 ? 76.46733 127.82600 107.18333 1.000 79.35652 415 GLU A O 1
ATOM 3235 N N . LYS A 1 416 ? 75.89833 129.56200 105.87133 1.000 82.25751 416 LYS A N 1
ATOM 3236 C CA . LYS A 1 416 ? 76.72033 130.49000 106.64233 1.000 82.25751 416 LYS A CA 1
ATOM 3237 C C . LYS A 1 416 ? 76.20333 130.63100 108.06933 1.000 82.25751 416 LYS A C 1
ATOM 3238 O O . LYS A 1 416 ? 76.99233 130.66400 109.02433 1.000 82.25751 416 LYS A O 1
ATOM 3244 N N . GLN A 1 417 ? 74.88333 130.72200 108.23433 1.000 81.38911 417 GLN A N 1
ATOM 3245 C CA . GLN A 1 417 ? 74.31833 130.75900 109.57633 1.000 81.38911 417 GLN A CA 1
ATOM 3246 C C . GLN A 1 417 ? 74.61233 129.47400 110.33733 1.000 81.38911 417 GLN A C 1
ATOM 3247 O O . GLN A 1 417 ? 74.87233 129.52000 111.54333 1.000 81.38911 417 GLN A O 1
ATOM 3253 N N . CYS A 1 418 ? 74.58333 128.32600 109.65733 1.000 76.02842 418 CYS A N 1
ATOM 3254 C CA . CYS A 1 418 ? 74.93133 127.07100 110.31733 1.000 76.02842 418 CYS A CA 1
ATOM 3255 C C . CYS A 1 418 ? 76.38033 127.07900 110.79033 1.000 76.02842 418 CYS A C 1
ATOM 3256 O O . CYS A 1 418 ? 76.68233 126.62800 111.90233 1.000 76.02842 418 CYS A O 1
ATOM 3259 N N . ASP A 1 419 ? 77.29533 127.57700 109.95433 1.000 72.72644 419 ASP A N 1
ATOM 3260 C CA . ASP A 1 419 ? 78.69833 127.63900 110.35133 1.000 72.72644 419 ASP A CA 1
ATOM 3261 C C . ASP A 1 419 ? 78.89433 128.57000 111.54133 1.000 72.72644 419 ASP A C 1
ATOM 3262 O O . ASP A 1 419 ? 79.63933 128.25100 112.47833 1.000 72.72644 419 ASP A O 1
ATOM 3267 N N . GLN A 1 420 ? 78.23533 129.72900 111.52033 1.000 71.88338 420 GLN A N 1
ATOM 3268 C CA . GLN A 1 420 ? 78.32733 130.63800 112.65633 1.000 71.88338 420 GLN A CA 1
ATOM 3269 C C . GLN A 1 420 ? 77.75833 129.99700 113.91533 1.000 71.88338 420 GLN A C 1
ATOM 3270 O O . GLN A 1 420 ? 78.31333 130.15400 115.00833 1.000 71.88338 420 GLN A O 1
ATOM 3276 N N . TRP A 1 421 ? 76.64833 129.26900 113.77833 1.000 69.46213 421 TRP A N 1
ATOM 3277 C CA . TRP A 1 421 ? 76.06033 128.57300 114.91633 1.000 69.46213 421 TRP A CA 1
ATOM 3278 C C . TRP A 1 421 ? 77.03233 127.55300 115.49233 1.000 69.46213 421 TRP A C 1
ATOM 3279 O O . TRP A 1 421 ? 77.18833 127.45300 116.71333 1.000 69.46213 421 TRP A O 1
ATOM 3290 N N . ASN A 1 422 ? 77.70033 126.78900 114.62533 1.000 66.53048 422 ASN A N 1
ATOM 3291 C CA . ASN A 1 422 ? 78.66133 125.79800 115.09933 1.000 66.53048 422 ASN A CA 1
ATOM 3292 C C . ASN A 1 422 ? 79.82933 126.45900 115.82033 1.000 66.53048 422 ASN A C 1
ATOM 3293 O O . ASN A 1 422 ? 80.26333 125.99000 116.88033 1.000 66.53048 422 ASN A O 1
ATOM 3298 N N . LEU A 1 423 ? 80.35933 127.54800 115.25733 1.000 66.78289 423 LEU A N 1
ATOM 3299 C CA . LEU A 1 423 ? 81.47133 128.23500 115.90933 1.000 66.78289 423 LEU A CA 1
ATOM 3300 C C . LEU A 1 423 ? 81.05633 128.79100 117.26633 1.000 66.78289 423 LEU A C 1
ATOM 3301 O O . LEU A 1 423 ? 81.79933 128.67800 118.25333 1.000 66.78289 423 LEU A O 1
ATOM 3306 N N . GLU A 1 424 ? 79.86733 129.39100 117.33833 1.000 68.58528 424 GLU A N 1
ATOM 3307 C CA . GLU A 1 424 ? 79.38733 129.92400 118.60533 1.000 68.58528 424 GLU A CA 1
ATOM 3308 C C . GLU A 1 424 ? 79.18233 128.81200 119.62333 1.000 68.58528 424 GLU A C 1
ATOM 3309 O O . GLU A 1 424 ? 79.47433 128.98900 120.80933 1.000 68.58528 424 GLU A O 1
ATOM 3315 N N . LEU A 1 425 ? 78.67333 127.66000 119.18133 1.000 64.10272 425 LEU A N 1
ATOM 3316 C CA . LEU A 1 425 ? 78.50633 126.53500 120.09433 1.000 64.10272 425 LEU A CA 1
ATOM 3317 C C . LEU A 1 425 ? 79.84833 126.04800 120.62033 1.000 64.10272 425 LEU A C 1
ATOM 3318 O O . LEU A 1 425 ? 79.97733 125.72600 121.80633 1.000 64.10272 425 LEU A O 1
ATOM 3323 N N . GLN A 1 426 ? 80.85933 125.97500 119.75233 1.000 60.20483 426 GLN A N 1
ATOM 3324 C CA . GLN A 1 426 ? 82.17933 125.56100 120.21633 1.000 60.20483 426 GLN A CA 1
ATOM 3325 C C . GLN A 1 426 ? 82.71333 126.53000 121.26133 1.000 60.20483 426 GLN A C 1
ATOM 3326 O O . GLN A 1 426 ? 83.23233 126.11600 122.30533 1.000 60.20483 426 GLN A O 1
ATOM 3332 N N . GLN A 1 427 ? 82.59033 127.83400 120.99633 1.000 66.01718 427 GLN A N 1
ATOM 3333 C CA . GLN A 1 427 ? 83.06733 128.82300 121.96033 1.000 66.01718 427 GLN A CA 1
ATOM 3334 C C . GLN A 1 427 ? 82.30933 128.71900 123.27933 1.000 66.01718 427 GLN A C 1
ATOM 3335 O O . GLN A 1 427 ? 82.91033 128.79000 124.35933 1.000 66.01718 427 GLN A O 1
ATOM 3341 N N . PHE A 1 428 ? 80.98833 128.55100 123.20933 1.000 63.99227 428 PHE A N 1
ATOM 3342 C CA . PHE A 1 428 ? 80.17833 128.44100 124.41633 1.000 63.99227 428 PHE A CA 1
ATOM 3343 C C . PHE A 1 428 ? 80.57033 127.21800 125.23533 1.000 63.99227 428 PHE A C 1
ATOM 3344 O O . PHE A 1 428 ? 80.70633 127.29900 126.46133 1.000 63.99227 428 PHE A O 1
ATOM 3352 N N . LEU A 1 429 ? 80.75833 126.07400 124.57333 1.000 62.18662 429 LEU A N 1
ATOM 3353 C CA . LEU A 1 429 ? 81.17133 124.87100 125.28733 1.000 62.18662 429 LEU A CA 1
ATOM 3354 C C . LEU A 1 429 ? 82.54433 125.05000 125.91933 1.000 62.18662 429 LEU A C 1
ATOM 3355 O O . LEU A 1 429 ? 82.76333 124.64600 127.06633 1.000 62.18662 429 LEU A O 1
ATOM 3360 N N . LEU A 1 430 ? 83.48133 125.65900 125.19033 1.000 61.82787 430 LEU A N 1
ATOM 3361 C CA . LEU A 1 430 ? 84.81433 125.86700 125.74233 1.000 61.82787 430 LEU A CA 1
ATOM 3362 C C . LEU A 1 430 ? 84.76933 126.77300 126.96433 1.000 61.82787 430 LEU A C 1
ATOM 3363 O O . LEU A 1 430 ? 85.47733 126.53500 127.95033 1.000 61.82787 430 LEU A O 1
ATOM 3368 N N . HIS A 1 431 ? 83.94433 127.82100 126.91933 1.000 67.04554 431 HIS A N 1
ATOM 3369 C CA . HIS A 1 431 ? 83.93233 128.79800 128.00333 1.000 67.04554 431 HIS A CA 1
ATOM 3370 C C . HIS A 1 431 ? 83.08933 128.35400 129.19433 1.000 67.04554 431 HIS A C 1
ATOM 3371 O O . HIS A 1 431 ? 83.30733 128.84200 130.30833 1.000 67.04554 431 HIS A O 1
ATOM 3378 N N . LYS A 1 432 ? 82.13233 127.44600 128.99533 1.000 68.03166 432 LYS A N 1
ATOM 3379 C CA . LYS A 1 432 ? 81.24333 127.05700 130.08833 1.000 68.03166 432 LYS A CA 1
ATOM 3380 C C . LYS A 1 432 ? 81.80733 125.90400 130.91733 1.000 68.03166 432 LYS A C 1
ATOM 3381 O O . LYS A 1 432 ? 82.01133 126.04600 132.12633 1.000 68.03166 432 LYS A O 1
ATOM 3387 N N . GLU A 1 433 ? 82.05733 124.75800 130.28633 1.000 67.45500 433 GLU A N 1
ATOM 3388 C CA . GLU A 1 433 ? 82.55833 123.58200 130.98533 1.000 67.45500 433 GLU A CA 1
ATOM 3389 C C . GLU A 1 433 ? 84.02333 123.29200 130.69133 1.000 67.45500 433 GLU A C 1
ATOM 3390 O O . GLU A 1 433 ? 84.53033 122.24500 131.10133 1.000 67.45500 433 GLU A O 1
ATOM 3396 N N . ARG A 1 434 ? 84.71633 124.19200 129.99733 1.000 63.07876 434 ARG A N 1
ATOM 3397 C CA . ARG A 1 434 ? 86.12633 124.00200 129.66833 1.000 63.07876 434 ARG A CA 1
ATOM 3398 C C . ARG A 1 434 ? 86.34833 122.74100 128.83733 1.000 63.07876 434 ARG A C 1
ATOM 3399 O O . ARG A 1 434 ? 87.39833 122.10200 128.92633 1.000 63.07876 434 ARG A O 1
ATOM 3407 N N . VAL A 1 435 ? 85.36333 122.37800 128.02233 1.000 56.19364 435 VAL A N 1
ATOM 3408 C CA . VAL A 1 435 ? 85.46733 121.22800 127.13233 1.000 56.19364 435 VAL A CA 1
ATOM 3409 C C . VAL A 1 435 ? 85.90633 121.71600 125.75933 1.000 56.19364 435 VAL A C 1
ATOM 3410 O O . VAL A 1 435 ? 85.26533 122.59300 125.16833 1.000 56.19364 435 VAL A O 1
ATOM 3414 N N . PHE A 1 436 ? 86.99533 121.15100 125.24933 1.000 51.18571 436 PHE A N 1
ATOM 3415 C CA . PHE A 1 436 ? 87.59533 121.59900 124.00033 1.000 51.18571 436 PHE A CA 1
ATOM 3416 C C . PHE A 1 436 ? 87.16033 120.68400 122.86133 1.000 51.18571 436 PHE A C 1
ATOM 3417 O O . PHE A 1 436 ? 87.39733 119.47200 122.90533 1.000 51.18571 436 PHE A O 1
ATOM 3425 N N . PHE A 1 437 ? 86.52633 121.26900 121.84933 1.000 48.70991 437 PHE A N 1
ATOM 3426 C CA . PHE A 1 437 ? 86.16833 120.58000 120.61833 1.000 48.70991 437 PHE A CA 1
ATOM 3427 C C . PHE A 1 437 ? 86.92933 121.21700 119.46733 1.000 48.70991 437 PHE A C 1
ATOM 3428 O O . PHE A 1 437 ? 86.91933 122.44300 119.31933 1.000 48.70991 437 PHE A O 1
ATOM 3436 N N . SER A 1 438 ? 87.58633 120.39600 118.65433 1.000 45.03479 438 SER A N 1
ATOM 3437 C CA . SER A 1 438 ? 88.25033 120.95900 117.49133 1.000 45.03479 438 SER A CA 1
ATOM 3438 C C . SER A 1 438 ? 87.20833 121.37400 116.45833 1.000 45.03479 438 SER A C 1
ATOM 3439 O O . SER A 1 438 ? 86.07433 120.89500 116.45933 1.000 45.03479 438 SER A O 1
ATOM 3442 N N . LEU A 1 439 ? 87.59933 122.28300 115.56933 1.000 49.55974 439 LEU A N 1
ATOM 3443 C CA . LEU A 1 439 ? 86.68333 122.85400 114.58333 1.000 49.55974 439 LEU A CA 1
ATOM 3444 C C . LEU A 1 439 ? 87.28833 122.71200 113.19433 1.000 49.55974 439 LEU A C 1
ATOM 3445 O O . LEU A 1 439 ? 87.71533 123.70000 112.58433 1.000 49.55974 439 LEU A O 1
ATOM 3450 N N . PRO A 1 440 ? 87.34233 121.49500 112.66533 1.000 48.80740 440 PRO A N 1
ATOM 3451 C CA . PRO A 1 440 ? 87.84233 121.29900 111.30433 1.000 48.80740 440 PRO A CA 1
ATOM 3452 C C . PRO A 1 440 ? 86.80733 121.68100 110.25633 1.000 48.80740 440 PRO A C 1
ATOM 3453 O O . PRO A 1 440 ? 85.61233 121.82100 110.52933 1.000 48.80740 440 PRO A O 1
ATOM 3457 N N . THR A 1 441 ? 87.30433 121.85900 109.03533 1.000 52.53894 441 THR A N 1
ATOM 3458 C CA . THR A 1 441 ? 86.48433 122.16300 107.86933 1.000 52.53894 441 THR A CA 1
ATOM 3459 C C . THR A 1 441 ? 86.55033 120.96800 106.92933 1.000 52.53894 441 THR A C 1
ATOM 3460 O O . THR A 1 441 ? 87.59733 120.69800 106.33233 1.000 52.53894 441 THR A O 1
ATOM 3464 N N . TYR A 1 442 ? 85.43633 120.25600 106.80233 1.000 49.96669 442 TYR A N 1
ATOM 3465 C CA . TYR A 1 442 ? 85.34533 119.07500 105.95833 1.000 49.96669 442 TYR A CA 1
ATOM 3466 C C . TYR A 1 442 ? 84.19033 119.24400 104.98433 1.000 49.96669 442 TYR A C 1
ATOM 3467 O O . TYR A 1 442 ? 83.11233 119.71100 105.36233 1.000 49.96669 442 TYR A O 1
ATOM 3476 N N . ARG A 1 443 ? 84.42633 118.87600 103.72633 1.000 51.87300 443 ARG A N 1
ATOM 3477 C CA . ARG A 1 443 ? 83.39933 118.93300 102.68833 1.000 51.87300 443 ARG A CA 1
ATOM 3478 C C . ARG A 1 443 ? 82.77633 120.32200 102.58233 1.000 51.87300 443 ARG A C 1
ATOM 3479 O O . ARG A 1 443 ? 81.61433 120.46600 102.19433 1.000 51.87300 443 ARG A O 1
ATOM 3487 N N . GLY A 1 444 ? 83.54433 121.35500 102.92133 1.000 55.98514 444 GLY A N 1
ATOM 3488 C CA . GLY A 1 444 ? 83.06833 122.71900 102.82633 1.000 55.98514 444 GLY A CA 1
ATOM 3489 C C . GLY A 1 444 ? 82.25433 123.21400 103.99933 1.000 55.98514 444 GLY A C 1
ATOM 3490 O O . GLY A 1 444 ? 81.69433 124.31300 103.91933 1.000 55.98514 444 GLY A O 1
ATOM 3491 N N . LYS A 1 445 ? 82.16533 122.44700 105.08333 1.000 55.87377 445 LYS A N 1
ATOM 3492 C CA . LYS A 1 445 ? 81.39933 122.84600 106.25433 1.000 55.87377 445 LYS A CA 1
ATOM 3493 C C . LYS A 1 445 ? 82.22233 122.61600 107.51233 1.000 55.87377 445 LYS A C 1
ATOM 3494 O O . LYS A 1 445 ? 83.06833 121.72100 107.56533 1.000 55.87377 445 LYS A O 1
ATOM 3500 N N . ARG A 1 446 ? 81.96633 123.43400 108.52933 1.000 54.74502 446 ARG A N 1
ATOM 3501 C CA . ARG A 1 446 ? 82.66433 123.30700 109.80033 1.000 54.74502 446 ARG A CA 1
ATOM 3502 C C . ARG A 1 446 ? 81.99233 122.24700 110.66433 1.000 54.74502 446 ARG A C 1
ATOM 3503 O O . ARG A 1 446 ? 80.76933 122.25300 110.82933 1.000 54.74502 446 ARG A O 1
ATOM 3511 N N . TRP A 1 447 ? 82.79333 121.33700 111.21833 1.000 49.83917 447 TRP A N 1
ATOM 3512 C CA . TRP A 1 447 ? 82.28333 120.27700 112.07533 1.000 49.83917 447 TRP A CA 1
ATOM 3513 C C . TRP A 1 447 ? 82.98533 120.31700 113.42333 1.000 49.83917 447 TRP A C 1
ATOM 3514 O O . TRP A 1 447 ? 84.20433 120.48000 113.49833 1.000 49.83917 447 TRP A O 1
ATOM 3525 N N . LEU A 1 448 ? 82.20833 120.16400 114.49433 1.000 44.59695 448 LEU A N 1
ATOM 3526 C CA . LEU A 1 448 ? 82.78133 119.98700 115.82033 1.000 44.59695 448 LEU A CA 1
ATOM 3527 C C . LEU A 1 448 ? 83.31833 118.56600 115.92333 1.000 44.59695 448 LEU A C 1
ATOM 3528 O O . LEU A 1 448 ? 82.55833 117.59800 115.80933 1.000 44.59695 448 LEU A O 1
ATOM 3533 N N . ARG A 1 449 ? 84.62433 118.44400 116.12533 1.000 39.16615 449 ARG A N 1
ATOM 3534 C CA . ARG A 1 449 ? 85.31533 117.16500 116.15233 1.000 39.16615 449 ARG A CA 1
ATOM 3535 C C . ARG A 1 449 ? 85.77933 116.87100 117.57033 1.000 39.16615 449 ARG A C 1
ATOM 3536 O O . ARG A 1 449 ? 86.40633 117.72300 118.21133 1.000 39.16615 449 ARG A O 1
ATOM 3544 N N . ALA A 1 450 ? 85.46833 115.66900 118.05233 1.000 37.45584 450 ALA A N 1
ATOM 3545 C CA . ALA A 1 450 ? 85.85133 115.22300 119.38333 1.000 37.45584 450 ALA A CA 1
ATOM 3546 C C . ALA A 1 450 ? 86.61433 113.91300 119.26233 1.000 37.45584 450 ALA A C 1
ATOM 3547 O O . ALA A 1 450 ? 86.09933 112.94000 118.70033 1.000 37.45584 450 ALA A O 1
ATOM 3549 N N . VAL A 1 451 ? 87.83233 113.89000 119.79233 1.000 37.10056 451 VAL A N 1
ATOM 3550 C CA . VAL A 1 451 ? 88.65333 112.68800 119.85633 1.000 37.10056 451 VAL A CA 1
ATOM 3551 C C . VAL A 1 451 ? 88.68833 112.24100 121.30933 1.000 37.10056 451 VAL A C 1
ATOM 3552 O O . VAL A 1 451 ? 89.17633 112.97100 122.18033 1.000 37.10056 451 VAL A O 1
ATOM 3556 N N . LEU A 1 452 ? 88.17033 111.04300 121.57033 1.000 35.65787 452 LEU A N 1
ATOM 3557 C CA . LEU A 1 452 ? 87.98033 110.55000 122.93233 1.000 35.65787 452 LEU A CA 1
ATOM 3558 C C . LEU A 1 452 ? 89.15933 109.65600 123.30233 1.000 35.65787 452 LEU A C 1
ATOM 3559 O O . LEU A 1 452 ? 89.12433 108.43600 123.15833 1.000 35.65787 452 LEU A O 1
ATOM 3564 N N . LEU A 1 453 ? 90.22533 110.29000 123.79633 1.000 37.75411 453 LEU A N 1
ATOM 3565 C CA . LEU A 1 453 ? 91.43733 109.58200 124.18033 1.000 37.75411 453 LEU A CA 1
ATOM 3566 C C . LEU A 1 453 ? 91.71733 109.59500 125.67533 1.000 37.75411 453 LEU A C 1
ATOM 3567 O O . LEU A 1 453 ? 92.42933 108.70900 126.15633 1.000 37.75411 453 LEU A O 1
ATOM 3572 N N . ASN A 1 454 ? 91.18533 110.55600 126.41333 1.000 42.96178 454 ASN A N 1
ATOM 3573 C CA . ASN A 1 454 ? 91.51533 110.67900 127.82733 1.000 42.96178 454 ASN A CA 1
ATOM 3574 C C . ASN A 1 454 ? 90.83633 109.56900 128.61833 1.000 42.96178 454 ASN A C 1
ATOM 3575 O O . ASN A 1 454 ? 89.60233 109.48800 128.61533 1.000 42.96178 454 ASN A O 1
ATOM 3580 N N . PRO A 1 455 ? 91.58533 108.70700 129.30933 1.000 40.41994 455 PRO A N 1
ATOM 3581 C CA . PRO A 1 455 ? 90.94633 107.59900 130.03633 1.000 40.41994 455 PRO A CA 1
ATOM 3582 C C . PRO A 1 455 ? 90.02733 108.04500 131.15933 1.000 40.41994 455 PRO A C 1
ATOM 3583 O O . PRO A 1 455 ? 89.19333 107.24500 131.60133 1.000 40.41994 455 PRO A O 1
ATOM 3587 N N . PHE A 1 456 ? 90.15033 109.27900 131.63933 1.000 45.31333 456 PHE A N 1
ATOM 3588 C CA . PHE A 1 456 ? 89.41433 109.73100 132.81133 1.000 45.31333 456 PHE A CA 1
ATOM 3589 C C . PHE A 1 456 ? 88.10633 110.43700 132.47733 1.000 45.31333 456 PHE A C 1
ATOM 3590 O O . PHE A 1 456 ? 87.43933 110.92900 133.39333 1.000 45.31333 456 PHE A O 1
ATOM 3598 N N . THR A 1 457 ? 87.71833 110.50100 131.21033 1.000 45.61442 457 THR A N 1
ATOM 3599 C CA . THR A 1 457 ? 86.46233 111.14600 130.84933 1.000 45.61442 457 THR A CA 1
ATOM 3600 C C . THR A 1 457 ? 85.30333 110.18300 131.08133 1.000 45.61442 457 THR A C 1
ATOM 3601 O O . THR A 1 457 ? 85.24933 109.13000 130.43633 1.000 45.61442 457 THR A O 1
ATOM 3605 N N . PRO A 1 458 ? 84.37233 110.49400 131.97633 1.000 51.54197 458 PRO A N 1
ATOM 3606 C CA . PRO A 1 458 ? 83.24633 109.59700 132.23533 1.000 51.54197 458 PRO A CA 1
ATOM 3607 C C . PRO A 1 458 ? 82.03833 109.92300 131.36133 1.000 51.54197 458 PRO A C 1
ATOM 3608 O O . PRO A 1 458 ? 81.99233 110.93700 130.66333 1.000 51.54197 458 PRO A O 1
ATOM 3612 N N . ILE A 1 459 ? 81.04933 109.02900 131.42033 1.000 53.81936 459 ILE A N 1
ATOM 3613 C CA . ILE A 1 459 ? 79.82633 109.21400 130.64533 1.000 53.81936 459 ILE A CA 1
ATOM 3614 C C . ILE A 1 459 ? 79.05133 110.42600 131.14433 1.000 53.81936 459 ILE A C 1
ATOM 3615 O O . ILE A 1 459 ? 78.40933 111.13800 130.36033 1.000 53.81936 459 ILE A O 1
ATOM 3620 N N . SER A 1 460 ? 79.08333 110.67300 132.45633 1.000 56.91823 460 SER A N 1
ATOM 3621 C CA . SER A 1 460 ? 78.37833 111.82400 133.00733 1.000 56.91823 460 SER A CA 1
ATOM 3622 C C . SER A 1 460 ? 78.84933 113.11900 132.35933 1.000 56.91823 460 SER A C 1
ATOM 3623 O O . SER A 1 460 ? 78.05433 114.04400 132.15433 1.000 56.91823 460 SER A O 1
ATOM 3626 N N . THR A 1 461 ? 80.13833 113.20500 132.02733 1.000 56.14328 461 THR A N 1
ATOM 3627 C CA . THR A 1 461 ? 80.64033 114.38600 131.33233 1.000 56.14328 461 THR A CA 1
ATOM 3628 C C . THR A 1 461 ? 79.97733 114.54300 129.97033 1.000 56.14328 461 THR A C 1
ATOM 3629 O O . THR A 1 461 ? 79.60233 115.65300 129.57833 1.000 56.14328 461 THR A O 1
ATOM 3633 N N . ILE A 1 462 ? 79.82033 113.44000 129.23633 1.000 55.11979 462 ILE A N 1
ATOM 3634 C CA . ILE A 1 462 ? 79.17133 113.50200 127.92933 1.000 55.11979 462 ILE A CA 1
ATOM 3635 C C . ILE A 1 462 ? 77.71833 113.93000 128.07533 1.000 55.11979 462 ILE A C 1
ATOM 3636 O O . ILE A 1 462 ? 77.21433 114.76100 127.30533 1.000 55.11979 462 ILE A O 1
ATOM 3641 N N . GLN A 1 463 ? 77.01733 113.36900 129.06233 1.000 58.61503 463 GLN A N 1
ATOM 3642 C CA . GLN A 1 463 ? 75.62333 113.74200 129.27433 1.000 58.61503 463 GLN A CA 1
ATOM 3643 C C . GLN A 1 463 ? 75.49533 115.21800 129.63133 1.000 58.61503 463 GLN A C 1
ATOM 3644 O O . GLN A 1 463 ? 74.59833 115.90900 129.13433 1.000 58.61503 463 GLN A O 1
ATOM 3650 N N . LYS A 1 464 ? 76.38333 115.72100 130.49233 1.000 60.89268 464 LYS A N 1
ATOM 3651 C CA . LYS A 1 464 ? 76.34933 117.13600 130.85033 1.000 60.89268 464 LYS A CA 1
ATOM 3652 C C . LYS A 1 464 ? 76.66333 118.01800 129.64833 1.000 60.89268 464 LYS A C 1
ATOM 3653 O O . LYS A 1 464 ? 76.05533 119.08100 129.47433 1.000 60.89268 464 LYS A O 1
ATOM 3659 N N . ILE A 1 465 ? 77.61033 117.59600 128.80933 1.000 61.17638 465 ILE A N 1
ATOM 3660 C CA . ILE A 1 465 ? 77.93133 118.36100 127.60833 1.000 61.17638 465 ILE A CA 1
ATOM 3661 C C . ILE A 1 465 ? 76.71833 118.44500 126.69533 1.000 61.17638 465 ILE A C 1
ATOM 3662 O O . ILE A 1 465 ? 76.41033 119.50600 126.14033 1.000 61.17638 465 ILE A O 1
ATOM 3667 N N . PHE A 1 466 ? 76.00733 117.33000 126.52233 1.000 60.41753 466 PHE A N 1
ATOM 3668 C CA . PHE A 1 466 ? 74.83533 117.35600 125.65433 1.000 60.41753 466 PHE A CA 1
ATOM 3669 C C . PHE A 1 466 ? 73.69433 118.15900 126.26733 1.000 60.41753 466 PHE A C 1
ATOM 3670 O O . PHE A 1 466 ? 72.94533 118.82100 125.54033 1.000 60.41753 466 PHE A O 1
ATOM 3678 N N . LYS A 1 467 ? 73.54533 118.12800 127.59333 1.000 64.21705 467 LYS A N 1
ATOM 3679 C CA . LYS A 1 467 ? 72.55533 118.98800 128.23433 1.000 64.21705 467 LYS A CA 1
ATOM 3680 C C . LYS A 1 467 ? 72.88133 120.45900 128.00133 1.000 64.21705 467 LYS A C 1
ATOM 3681 O O . LYS A 1 467 ? 71.98733 121.26800 127.72333 1.000 64.21705 467 LYS A O 1
ATOM 3687 N N . THR A 1 468 ? 74.15933 120.82300 128.11233 1.000 65.97898 468 THR A N 1
ATOM 3688 C CA . THR A 1 468 ? 74.56433 122.19300 127.81733 1.000 65.97898 468 THR A CA 1
ATOM 3689 C C . THR A 1 468 ? 74.29833 122.54100 126.35933 1.000 65.97898 468 THR A C 1
ATOM 3690 O O . THR A 1 468 ? 73.91033 123.67100 126.04333 1.000 65.97898 468 THR A O 1
ATOM 3694 N N . ILE A 1 469 ? 74.52233 121.58800 125.45433 1.000 66.65818 469 ILE A N 1
ATOM 3695 C CA . ILE A 1 469 ? 74.23233 121.82400 124.04233 1.000 66.65818 469 ILE A CA 1
ATOM 3696 C C . ILE A 1 469 ? 72.74933 122.10900 123.84733 1.000 66.65818 469 ILE A C 1
ATOM 3697 O O . ILE A 1 469 ? 72.36733 123.02500 123.10833 1.000 66.65818 469 ILE A O 1
ATOM 3702 N N . ASP A 1 470 ? 71.89133 121.32300 124.49933 1.000 69.78837 470 ASP A N 1
ATOM 3703 C CA . ASP A 1 470 ? 70.45333 121.55600 124.39933 1.000 69.78837 470 ASP A CA 1
ATOM 3704 C C . ASP A 1 470 ? 70.08033 122.92300 124.95933 1.000 69.78837 470 ASP A C 1
ATOM 3705 O O . ASP A 1 470 ? 69.24233 123.63100 124.38633 1.000 69.78837 470 ASP A O 1
ATOM 3710 N N . GLU A 1 471 ? 70.68333 123.30700 126.08533 1.000 74.29258 471 GLU A N 1
ATOM 3711 C CA . GLU A 1 471 ? 70.39833 124.61700 126.66233 1.000 74.29258 471 GLU A CA 1
ATOM 3712 C C . GLU A 1 471 ? 70.81833 125.73700 125.71733 1.000 74.29258 471 GLU A C 1
ATOM 3713 O O . GLU A 1 471 ? 70.09233 126.72200 125.54733 1.000 74.29258 471 GLU A O 1
ATOM 3719 N N . PHE A 1 472 ? 71.99133 125.60400 125.09633 1.000 72.25544 472 PHE A N 1
ATOM 3720 C CA . PHE A 1 472 ? 72.43533 126.60900 124.13533 1.000 72.25544 472 PHE A CA 1
ATOM 3721 C C . PHE A 1 472 ? 71.49033 126.68500 122.94633 1.000 72.25544 472 PHE A C 1
ATOM 3722 O O . PHE A 1 472 ? 71.15433 127.77900 122.47733 1.000 72.25544 472 PHE A O 1
ATOM 3730 N N . TYR A 1 473 ? 71.05233 125.53100 122.43933 1.000 75.96731 473 TYR A N 1
ATOM 3731 C CA . TYR A 1 473 ? 70.12933 125.52800 121.30933 1.000 75.96731 473 TYR A CA 1
ATOM 3732 C C . TYR A 1 473 ? 68.81633 126.20800 121.66833 1.000 75.96731 473 TYR A C 1
ATOM 3733 O O . TYR A 1 473 ? 68.28133 126.99700 120.88033 1.000 75.96731 473 TYR A O 1
ATOM 3742 N N . ILE A 1 474 ? 68.27933 125.91600 122.85433 1.000 79.43079 474 ILE A N 1
ATOM 3743 C CA . ILE A 1 474 ? 67.00933 126.51400 123.24833 1.000 79.43079 474 ILE A CA 1
ATOM 3744 C C . ILE A 1 474 ? 67.16333 128.01000 123.48933 1.000 79.43079 474 ILE A C 1
ATOM 3745 O O . ILE A 1 474 ? 66.26133 128.79300 123.16933 1.000 79.43079 474 ILE A O 1
ATOM 3750 N N . ASN A 1 475 ? 68.29333 128.43600 124.05133 1.000 82.77494 475 ASN A N 1
ATOM 3751 C CA . ASN A 1 475 ? 68.50733 129.83700 124.38533 1.000 82.77494 475 ASN A CA 1
ATOM 3752 C C . ASN A 1 475 ? 69.01933 130.66500 123.21433 1.000 82.77494 475 ASN A C 1
ATOM 3753 O O . ASN A 1 475 ? 69.07133 131.89500 123.32333 1.000 82.77494 475 ASN A O 1
ATOM 3758 N N . HIS A 1 476 ? 69.39833 130.03200 122.10733 1.000 86.61784 476 HIS A N 1
ATOM 3759 C CA . HIS A 1 476 ? 69.89333 130.77100 120.95433 1.000 86.61784 476 HIS A CA 1
ATOM 3760 C C . HIS A 1 476 ? 68.75333 131.52400 120.27633 1.000 86.61784 476 HIS A C 1
ATOM 3761 O O . HIS A 1 476 ? 67.59533 131.10000 120.30233 1.000 86.61784 476 HIS A O 1
ATOM 3768 N N . HIS A 1 477 ? 69.09433 132.65900 119.66333 1.000 92.94815 477 HIS A N 1
ATOM 3769 C CA . HIS 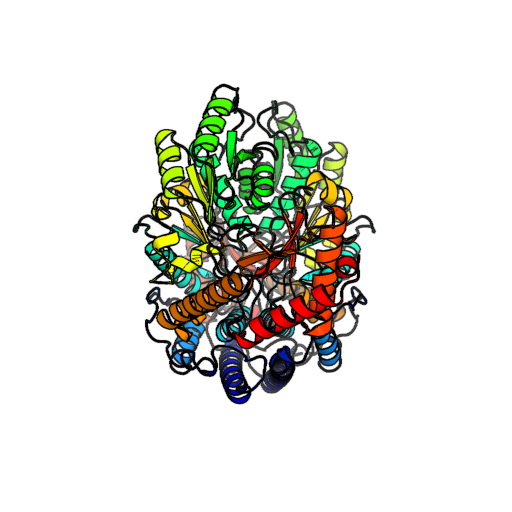A 1 477 ? 68.07633 133.52500 119.07833 1.000 92.94815 477 HIS A CA 1
ATOM 3770 C C . HIS A 1 477 ? 67.42833 132.93200 117.83433 1.000 92.94815 477 HIS A C 1
ATOM 3771 O O . HIS A 1 477 ? 66.33133 133.36700 117.46533 1.000 92.94815 477 HIS A O 1
ATOM 3778 N N . SER A 1 478 ? 68.06733 131.95900 117.18233 1.000 94.54761 478 SER A N 1
ATOM 3779 C CA . SER A 1 478 ? 67.47833 131.37100 115.98333 1.000 94.54761 478 SER A CA 1
ATOM 3780 C C . SER A 1 478 ? 66.16033 130.67800 116.30033 1.000 94.54761 478 SER A C 1
ATOM 3781 O O . SER A 1 478 ? 65.19933 130.77000 115.52633 1.000 94.54761 478 SER A O 1
ATOM 3784 N N . TYR A 1 479 ? 66.09333 129.97900 117.43533 1.000 97.46876 479 TYR A N 1
ATOM 3785 C CA . TYR A 1 479 ? 64.88233 129.24400 117.78233 1.000 97.46876 479 TYR A CA 1
ATOM 3786 C C . TYR A 1 479 ? 63.67833 130.16800 117.90633 1.000 97.46876 479 TYR A C 1
ATOM 3787 O O . TYR A 1 479 ? 62.56633 129.78800 117.52333 1.000 97.46876 479 TYR A O 1
ATOM 3796 N N . ASN A 1 480 ? 63.87433 131.37800 118.43633 1.000 102.28939 480 ASN A N 1
ATOM 3797 C CA . ASN A 1 480 ? 62.76233 132.31300 118.57133 1.000 102.28939 480 ASN A CA 1
ATOM 3798 C C . ASN A 1 480 ? 62.17033 132.66800 117.21433 1.000 102.28939 480 ASN A C 1
ATOM 3799 O O . ASN A 1 480 ? 60.94433 132.71900 117.05733 1.000 102.28939 480 ASN A O 1
ATOM 3804 N N . SER A 1 481 ? 63.02033 132.91600 116.22433 1.000 103.12397 481 SER A N 1
ATOM 3805 C CA . SER A 1 481 ? 62.55733 133.26900 114.88733 1.000 103.12397 481 SER A CA 1
ATOM 3806 C C . SER A 1 481 ? 61.75633 132.13000 114.26733 1.000 103.12397 481 SER A C 1
ATOM 3807 O O . SER A 1 481 ? 61.78333 130.99900 114.75133 1.000 103.12397 481 SER A O 1
ATOM 3811 N N . MET B 1 1 ? 85.73633 100.72100 138.90433 1.000 89.80126 1 MET B N 1
ATOM 3812 C CA . MET B 1 1 ? 85.62933 102.17500 138.89933 1.000 89.80126 1 MET B CA 1
ATOM 3813 C C . MET B 1 1 ? 86.97533 102.82300 139.20233 1.000 89.80126 1 MET B C 1
ATOM 3814 O O . MET B 1 1 ? 87.85133 102.20200 139.80433 1.000 89.80126 1 MET B O 1
ATOM 3819 N N . ASN B 1 2 ? 87.13233 104.07800 138.78333 1.000 84.89622 2 ASN B N 1
ATOM 3820 C CA . ASN B 1 2 ? 88.36133 104.83400 139.01333 1.000 84.89622 2 ASN B CA 1
ATOM 3821 C C . ASN B 1 2 ? 89.57333 104.14500 138.39433 1.000 84.89622 2 ASN B C 1
ATOM 3822 O O . ASN B 1 2 ? 90.68833 104.24300 138.91233 1.000 84.89622 2 ASN B O 1
ATOM 3827 N N . LEU B 1 3 ? 89.36733 103.44700 137.27833 1.000 71.56545 3 LEU B N 1
ATOM 3828 C CA . LEU B 1 3 ? 90.43933 102.73600 136.58633 1.000 71.56545 3 LEU B CA 1
ATOM 3829 C C . LEU B 1 3 ? 91.11633 101.73200 137.52233 1.000 71.56545 3 LEU B C 1
ATOM 3830 O O . LEU B 1 3 ? 92.31033 101.81700 137.81833 1.000 71.56545 3 LEU B O 1
ATOM 3835 N N . ASP B 1 4 ? 90.31933 100.77000 137.99033 1.000 71.91617 4 ASP B N 1
ATOM 3836 C CA . ASP B 1 4 ? 90.83533 99.74300 138.88633 1.000 71.91617 4 ASP B CA 1
ATOM 3837 C C . ASP B 1 4 ? 91.72333 98.73600 138.16733 1.000 71.91617 4 ASP B C 1
ATOM 3838 O O . ASP B 1 4 ? 92.52333 98.05800 138.82033 1.000 71.91617 4 ASP B O 1
ATOM 3843 N N . PHE B 1 5 ? 91.59833 98.62000 136.84433 1.000 58.52140 5 PHE B N 1
ATOM 3844 C CA . PHE B 1 5 ? 92.41633 97.67200 136.09833 1.000 58.52140 5 PHE B CA 1
ATOM 3845 C C . PHE B 1 5 ? 93.85433 98.14800 135.94233 1.000 58.52140 5 PHE B C 1
ATOM 3846 O O . PHE B 1 5 ? 94.77433 97.32300 135.91133 1.000 58.52140 5 PHE B O 1
ATOM 3854 N N . LEU B 1 6 ? 94.06933 99.45600 135.84033 1.000 55.72173 6 LEU B N 1
ATOM 3855 C CA . LEU B 1 6 ? 95.40633 99.98600 135.63533 1.000 55.72173 6 LEU B CA 1
ATOM 3856 C C . LEU B 1 6 ? 96.18333 100.02600 136.95033 1.000 55.72173 6 LEU B C 1
ATOM 3857 O O . LEU B 1 6 ? 95.58933 100.10200 138.02933 1.000 55.72173 6 LEU B O 1
ATOM 3862 N N . PRO B 1 7 ? 97.51233 99.97700 136.88433 1.000 53.55055 7 PRO B N 1
ATOM 3863 C CA . PRO B 1 7 ? 98.31333 100.15200 138.09933 1.000 53.55055 7 PRO B CA 1
ATOM 3864 C C . PRO B 1 7 ? 98.10633 101.53800 138.69033 1.000 53.55055 7 PRO B C 1
ATOM 3865 O O . PRO B 1 7 ? 97.80233 102.50100 137.98333 1.000 53.55055 7 PRO B O 1
ATOM 3869 N N . ASN B 1 8 ? 98.28233 101.63300 140.00933 1.000 55.28751 8 ASN B N 1
ATOM 3870 C CA . ASN B 1 8 ? 97.99433 102.88000 140.70833 1.000 55.28751 8 ASN B CA 1
ATOM 3871 C C . ASN B 1 8 ? 98.85733 104.03700 140.22433 1.000 55.28751 8 ASN B C 1
ATOM 3872 O O . ASN B 1 8 ? 98.50233 105.19800 140.45833 1.000 55.28751 8 ASN B O 1
ATOM 3877 N N . ASP B 1 9 ? 99.97933 103.75700 139.56033 1.000 53.93255 9 ASP B N 1
ATOM 3878 C CA . ASP B 1 9 ? 100.87233 104.80200 139.07233 1.000 53.93255 9 ASP B CA 1
ATOM 3879 C C . ASP B 1 9 ? 101.13333 104.66100 137.57633 1.000 53.93255 9 ASP B C 1
ATOM 3880 O O . ASP B 1 9 ? 102.23933 104.93700 137.10633 1.000 53.93255 9 ASP B O 1
ATOM 3885 N N . ALA B 1 10 ? 100.12733 104.22500 136.81433 1.000 49.92895 10 ALA B N 1
ATOM 3886 C CA . ALA B 1 10 ? 100.28433 104.15100 135.36533 1.000 49.92895 10 ALA B CA 1
ATOM 3887 C C . ALA B 1 10 ? 100.22433 105.53500 134.73233 1.000 49.92895 10 ALA B C 1
ATOM 3888 O O . ALA B 1 10 ? 100.97133 105.82800 133.79333 1.000 49.92895 10 ALA B O 1
ATOM 3890 N N . PHE B 1 11 ? 99.34233 106.39400 135.23333 1.000 45.36935 11 PHE B N 1
ATOM 3891 C CA . PHE B 1 11 ? 99.20733 107.76100 134.76033 1.000 45.36935 11 PHE B CA 1
ATOM 3892 C C . PHE B 1 11 ? 99.22133 108.70100 135.95733 1.000 45.36935 11 PHE B C 1
ATOM 3893 O O . PHE B 1 11 ? 98.99233 108.29000 137.09733 1.000 45.36935 11 PHE B O 1
ATOM 3901 N N . ILE B 1 12 ? 99.49633 109.97300 135.68933 1.000 51.10243 12 ILE B N 1
ATOM 3902 C CA . ILE B 1 12 ? 99.35633 111.02200 136.69233 1.000 51.10243 12 ILE B CA 1
ATOM 3903 C C . ILE B 1 12 ? 97.93033 111.55100 136.60033 1.000 51.10243 12 ILE B C 1
ATOM 3904 O O . ILE B 1 12 ? 97.60033 112.31800 135.69233 1.000 51.10243 12 ILE B O 1
ATOM 3909 N N . GLU B 1 13 ? 97.08533 111.14600 137.53733 1.000 55.94412 13 GLU B N 1
ATOM 3910 C CA . GLU B 1 13 ? 95.67333 111.49900 137.46333 1.000 55.94412 13 GLU B CA 1
ATOM 3911 C C . GLU B 1 13 ? 95.50233 113.01200 137.54133 1.000 55.94412 13 GLU B C 1
ATOM 3912 O O . GLU B 1 13 ? 96.07833 113.65000 138.43033 1.000 55.94412 13 GLU B O 1
ATOM 3918 N N . PRO B 1 14 ? 94.72833 113.61900 136.63933 1.000 56.09976 14 PRO B N 1
ATOM 3919 C CA . PRO B 1 14 ? 94.53133 115.07500 136.70733 1.000 56.09976 14 PRO B CA 1
ATOM 3920 C C . PRO B 1 14 ? 93.92433 115.54200 138.01733 1.000 56.09976 14 PRO B C 1
ATOM 3921 O O . PRO B 1 14 ? 94.23633 116.64800 138.47633 1.000 56.09976 14 PRO B O 1
ATOM 3925 N N . SER B 1 15 ? 93.05633 114.73800 138.63233 1.000 59.47324 15 SER B N 1
ATOM 3926 C CA . SER B 1 15 ? 92.49033 115.12000 139.92033 1.000 59.47324 15 SER B CA 1
ATOM 3927 C C . SER B 1 15 ? 93.57333 115.23200 140.98533 1.000 59.47324 15 SER B C 1
ATOM 3928 O O . SER B 1 15 ? 93.54833 116.15500 141.80833 1.000 59.47324 15 SER B O 1
ATOM 3931 N N . GLY B 1 16 ? 94.52533 114.30900 140.98733 1.000 58.70897 16 GLY B N 1
ATOM 3932 C CA . GLY B 1 16 ? 95.59833 114.31000 141.95133 1.000 58.70897 16 GLY B CA 1
ATOM 3933 C C . GLY B 1 16 ? 95.42133 113.37400 143.12433 1.000 58.70897 16 GLY B C 1
ATOM 3934 O O . GLY B 1 16 ? 95.98033 113.64000 144.19333 1.000 58.70897 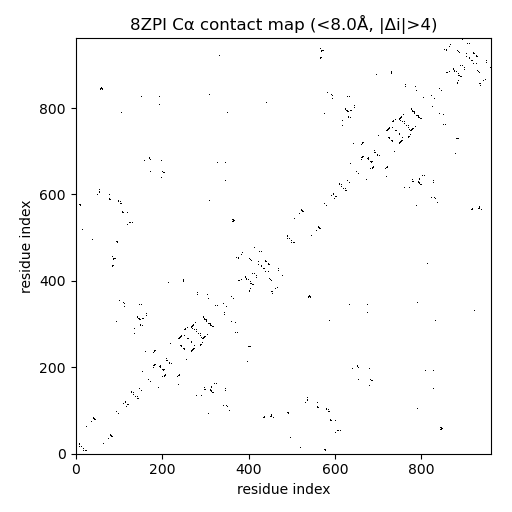16 GLY B O 1
ATOM 3935 N N . GLN B 1 17 ? 94.66333 112.29000 142.96333 1.000 58.19404 17 GLN B N 1
ATOM 3936 C CA . GLN B 1 17 ? 94.44133 111.36600 144.07033 1.000 58.19404 17 GLN B CA 1
ATOM 3937 C C . GLN B 1 17 ? 95.66033 110.48900 144.33033 1.000 58.19404 17 GLN B C 1
ATOM 3938 O O . GLN B 1 17 ? 95.92133 110.11200 145.47833 1.000 58.19404 17 GLN B O 1
ATOM 3944 N N . ASN B 1 18 ? 96.41733 110.15400 143.28333 1.000 56.87696 18 ASN B N 1
ATOM 3945 C CA . ASN B 1 18 ? 97.57733 109.27900 143.40033 1.000 56.87696 18 ASN B CA 1
ATOM 3946 C C . ASN B 1 18 ? 98.89333 110.04900 143.35033 1.000 56.87696 18 ASN B C 1
ATOM 3947 O O . ASN B 1 18 ? 99.88233 109.55400 142.80033 1.000 56.87696 18 ASN B O 1
ATOM 3952 N N . ILE B 1 19 ? 98.92733 111.25200 143.92633 1.000 57.03303 19 ILE B N 1
ATOM 3953 C CA . ILE B 1 19 ? 100.15033 112.04800 143.89533 1.000 57.03303 19 ILE B CA 1
ATOM 3954 C C . ILE B 1 19 ? 101.26433 111.36800 144.67933 1.000 57.03303 19 ILE B C 1
ATOM 3955 O O . ILE B 1 19 ? 102.43833 111.44600 144.29533 1.000 57.03303 19 ILE B O 1
ATOM 3960 N N . ASN B 1 20 ? 100.92833 110.69700 145.78333 1.000 59.61462 20 ASN B N 1
ATOM 3961 C CA . ASN B 1 20 ? 101.95533 110.07000 146.61033 1.000 59.61462 20 ASN B CA 1
ATOM 3962 C C . ASN B 1 20 ? 102.67433 108.95300 145.86133 1.000 59.61462 20 ASN B C 1
ATOM 3963 O O . ASN B 1 20 ? 103.90733 108.86200 145.90533 1.000 59.61462 20 ASN B O 1
ATOM 3968 N N . GLU B 1 21 ? 101.92333 108.09100 145.17233 1.000 58.70527 21 GLU B N 1
ATOM 3969 C CA . GLU B 1 21 ? 102.54733 106.99600 144.43533 1.000 58.70527 21 GLU B CA 1
ATOM 3970 C C . GLU B 1 21 ? 103.41833 107.51800 143.30133 1.000 58.70527 21 GLU B C 1
ATOM 3971 O O . GLU B 1 21 ? 104.52333 107.00700 143.06833 1.000 58.70527 21 GLU B O 1
ATOM 3977 N N . VAL B 1 22 ? 102.93633 108.53200 142.58033 1.000 53.48696 22 VAL B N 1
ATOM 3978 C CA . VAL B 1 22 ? 103.72633 109.11900 141.50433 1.000 53.48696 22 VAL B CA 1
ATOM 3979 C C . VAL B 1 22 ? 105.01233 109.71300 142.05933 1.000 53.48696 22 VAL B C 1
ATOM 3980 O O . VAL B 1 22 ? 106.09333 109.54500 141.48133 1.000 53.48696 22 VAL B O 1
ATOM 3984 N N . ALA B 1 23 ? 104.91733 110.41400 143.19133 1.000 54.57597 23 ALA B N 1
ATOM 3985 C CA . ALA B 1 23 ? 106.10733 110.99000 143.80333 1.000 54.57597 23 ALA B CA 1
ATOM 3986 C C . ALA B 1 23 ? 107.09733 109.90600 144.20633 1.000 54.57597 23 ALA B C 1
ATOM 3987 O O . ALA B 1 23 ? 108.30633 110.05200 143.99533 1.000 54.57597 23 ALA B O 1
ATOM 3989 N N . SER B 1 24 ? 106.60533 108.81200 144.79033 1.000 57.13717 24 SER B N 1
ATOM 3990 C CA . SER B 1 24 ? 107.50033 107.73600 145.20233 1.000 57.13717 24 SER B CA 1
ATOM 3991 C C . SER B 1 24 ? 108.20433 107.10900 144.00433 1.000 57.13717 24 SER B C 1
ATOM 3992 O O . SER B 1 24 ? 109.41833 106.86500 144.04233 1.000 57.13717 24 SER B O 1
ATOM 3995 N N . LEU B 1 25 ? 107.46133 106.84000 142.92933 1.000 54.08236 25 LEU B N 1
ATOM 3996 C CA . LEU B 1 25 ? 108.07933 106.25400 141.74233 1.000 54.08236 25 LEU B CA 1
ATOM 3997 C C . LEU B 1 25 ? 109.10933 107.20000 141.13233 1.000 54.08236 25 LEU B C 1
ATOM 3998 O O . LEU B 1 25 ? 110.20133 106.77100 140.72733 1.000 54.08236 25 LEU B O 1
ATOM 4003 N N . ILE B 1 26 ? 108.78233 108.49200 141.06033 1.000 54.09832 26 ILE B N 1
ATOM 4004 C CA . ILE B 1 26 ? 109.72033 109.46500 140.51133 1.000 54.09832 26 ILE B CA 1
ATOM 4005 C C . ILE B 1 26 ? 110.97733 109.52800 141.36433 1.000 54.09832 26 ILE B C 1
ATOM 4006 O O . ILE B 1 26 ? 112.09433 109.62200 140.84333 1.000 54.09832 26 ILE B O 1
ATOM 4011 N N . LYS B 1 27 ? 110.81733 109.49200 142.68833 1.000 55.67480 27 LYS B N 1
ATOM 4012 C CA . LYS B 1 27 ? 111.97633 109.51500 143.57333 1.000 55.67480 27 LYS B CA 1
ATOM 4013 C C . LYS B 1 27 ? 112.85233 108.28900 143.36333 1.000 55.67480 27 LYS B C 1
ATOM 4014 O O . LYS B 1 27 ? 114.08433 108.39400 143.33833 1.000 55.67480 27 LYS B O 1
ATOM 4020 N N . LYS B 1 28 ? 112.23833 107.11500 143.21633 1.000 53.89269 28 LYS B N 1
ATOM 4021 C CA . LYS B 1 28 ? 113.02233 105.90700 142.97833 1.000 53.89269 28 LYS B CA 1
ATOM 4022 C C . LYS B 1 28 ? 113.81633 106.01900 141.68133 1.000 53.89269 28 LYS B C 1
ATOM 4023 O O . LYS B 1 28 ? 115.01633 105.71100 141.64133 1.000 53.89269 28 LYS B O 1
ATOM 4029 N N . PHE B 1 29 ? 113.16233 106.47200 140.60933 1.000 52.99568 29 PHE B N 1
ATOM 4030 C CA . PHE B 1 29 ? 113.86233 106.60800 139.33333 1.000 52.99568 29 PHE B CA 1
ATOM 4031 C C . PHE B 1 29 ? 114.99533 107.62400 139.42633 1.000 52.99568 29 PHE B C 1
ATOM 4032 O O . PHE B 1 29 ? 116.09133 107.39400 138.89833 1.000 52.99568 29 PHE B O 1
ATOM 4040 N N . MET B 1 30 ? 114.74733 108.75800 140.08533 1.000 54.14737 30 MET B N 1
ATOM 4041 C CA . MET B 1 30 ? 115.78033 109.77900 140.21533 1.000 54.14737 30 MET B CA 1
ATOM 4042 C C . MET B 1 30 ? 116.97233 109.25600 141.00333 1.000 54.14737 30 MET B C 1
ATOM 4043 O O . MET B 1 30 ? 118.12633 109.50400 140.63333 1.000 54.14737 30 MET B O 1
ATOM 4048 N N . ASP B 1 31 ? 116.71633 108.53600 142.09633 1.000 55.70428 31 ASP B N 1
ATOM 4049 C CA . ASP B 1 31 ? 117.81433 107.97700 142.87533 1.000 55.70428 31 ASP B CA 1
ATOM 4050 C C . ASP B 1 31 ? 118.62433 106.99100 142.04733 1.000 55.70428 31 ASP B C 1
ATOM 4051 O O . ASP B 1 31 ? 119.86133 107.01300 142.07733 1.000 55.70428 31 ASP B O 1
ATOM 4056 N N . LEU B 1 32 ? 117.94733 106.12200 141.29233 1.000 53.70108 32 LEU B N 1
ATOM 4057 C CA . LEU B 1 32 ? 118.67733 105.17000 140.45933 1.000 53.70108 32 LEU B CA 1
ATOM 4058 C C . LEU B 1 32 ? 119.54033 105.88700 139.42633 1.000 53.70108 32 LEU B C 1
ATOM 4059 O O . LEU B 1 32 ? 120.71333 105.53800 139.23433 1.000 53.70108 32 LEU B O 1
ATOM 4064 N N . VAL B 1 33 ? 118.97933 106.89600 138.75533 1.000 53.12270 33 VAL B N 1
ATOM 4065 C CA . VAL B 1 33 ? 119.73433 107.60700 137.72633 1.000 53.12270 33 VAL B CA 1
ATOM 4066 C C . VAL B 1 33 ? 120.93233 108.32000 138.33733 1.000 53.12270 33 VAL B C 1
ATOM 4067 O O . VAL B 1 33 ? 122.03533 108.30400 137.77633 1.000 53.12270 33 VAL B O 1
ATOM 4071 N N . ILE B 1 34 ? 120.73633 108.96900 139.48733 1.000 54.82577 34 ILE B N 1
ATOM 4072 C CA . ILE B 1 34 ? 121.83233 109.68800 140.13133 1.000 54.82577 34 ILE B CA 1
ATOM 4073 C C . ILE B 1 34 ? 122.94033 108.72100 140.52333 1.000 54.82577 34 ILE B C 1
ATOM 4074 O O . ILE B 1 34 ? 124.12733 108.98500 140.30133 1.000 54.82577 34 ILE B O 1
ATOM 4079 N N . GLU B 1 35 ? 122.56833 107.58200 141.11133 1.000 57.91610 35 GLU B N 1
ATOM 4080 C CA . GLU B 1 35 ? 123.57633 106.60700 141.51133 1.000 57.91610 35 GLU B CA 1
ATOM 4081 C C . GLU B 1 35 ? 124.34533 106.08800 140.30533 1.000 57.91610 35 GLU B C 1
ATOM 4082 O O . GLU B 1 35 ? 125.57033 105.93200 140.36233 1.000 57.91610 35 GLU B O 1
ATOM 4088 N N . ASN B 1 36 ? 123.64633 105.81100 139.20233 1.000 58.20086 36 ASN B N 1
ATOM 4089 C CA . ASN B 1 36 ? 124.32833 105.31200 138.01233 1.000 58.20086 36 ASN B CA 1
ATOM 4090 C C . ASN B 1 36 ? 125.28133 106.35400 137.43933 1.000 58.20086 36 ASN B C 1
ATOM 4091 O O . ASN B 1 36 ? 126.42233 106.03700 137.08633 1.000 58.20086 36 ASN B O 1
ATOM 4096 N N . SER B 1 37 ? 124.83033 107.60600 137.33833 1.000 55.47003 37 SER B N 1
ATOM 4097 C CA . SER B 1 37 ? 125.62733 108.62600 136.66433 1.000 55.47003 37 SER B CA 1
ATOM 4098 C C . SER B 1 37 ? 126.77933 109.13700 137.52033 1.000 55.47003 37 SER B C 1
ATOM 4099 O O . SER B 1 37 ? 127.79733 109.56700 136.96933 1.000 55.47003 37 SER B O 1
ATOM 4102 N N . ALA B 1 38 ? 126.64833 109.10200 138.84833 1.000 57.79998 38 ALA B N 1
ATOM 4103 C CA . ALA B 1 38 ? 127.70233 109.63500 139.70433 1.000 57.79998 38 ALA B CA 1
ATOM 4104 C C . ALA B 1 38 ? 129.00033 108.85300 139.54633 1.000 57.79998 38 ALA B C 1
ATOM 4105 O O . ALA B 1 38 ? 130.08833 109.43800 139.56933 1.000 57.79998 38 ALA B O 1
ATOM 4107 N N . SER B 1 39 ? 128.90933 107.53400 139.39133 1.000 61.59666 39 SER B N 1
ATOM 4108 C CA . SER B 1 39 ? 130.08233 106.66500 139.31133 1.000 61.59666 39 SER B CA 1
ATOM 4109 C C . SER B 1 39 ? 130.44933 106.33100 137.87233 1.000 61.59666 39 SER B C 1
ATOM 4110 O O . SER B 1 39 ? 130.91433 105.22700 137.58033 1.000 61.59666 39 SER B O 1
ATOM 4113 N N . SER B 1 40 ? 130.24633 107.27400 136.94933 1.000 61.67613 40 SER B N 1
ATOM 4114 C CA . SER B 1 40 ? 130.55533 107.01700 135.54733 1.000 61.67613 40 SER B CA 1
ATOM 4115 C C . SER B 1 40 ? 132.04633 106.80800 135.32233 1.000 61.67613 40 SER B C 1
ATOM 4116 O O . SER B 1 40 ? 132.43533 105.97600 134.49533 1.000 61.67613 40 SER B O 1
ATOM 4119 N N . GLU B 1 41 ? 132.89233 107.54900 136.04133 1.000 65.00546 41 GLU B N 1
ATOM 4120 C CA . GLU B 1 41 ? 134.33033 107.45500 135.81633 1.000 65.00546 41 GLU B CA 1
ATOM 4121 C C . GLU B 1 41 ? 134.86033 106.07200 136.17733 1.000 65.00546 41 GLU B C 1
ATOM 4122 O O . GLU B 1 41 ? 135.77333 105.56100 135.51933 1.000 65.00546 41 GLU B O 1
ATOM 4128 N N . GLN B 1 42 ? 134.30633 105.45400 137.22333 1.000 67.22971 42 GLN B N 1
ATOM 4129 C CA . GLN B 1 42 ? 134.77533 104.13300 137.63133 1.000 67.22971 42 GLN B CA 1
ATOM 4130 C C . GLN B 1 42 ? 134.53633 103.09400 136.54133 1.000 67.22971 42 GLN B C 1
ATOM 4131 O O . GLN B 1 42 ? 135.40333 102.25200 136.27933 1.000 67.22971 42 GLN B O 1
ATOM 4137 N N . ARG B 1 43 ? 133.37133 103.13100 135.90133 1.000 63.60836 43 ARG B N 1
ATOM 4138 C CA . ARG B 1 43 ? 133.04933 102.13700 134.89333 1.000 63.60836 43 ARG B CA 1
ATOM 4139 C C . ARG B 1 43 ? 133.86233 102.37700 133.62133 1.000 63.60836 43 ARG B C 1
ATOM 4140 O O . ARG B 1 43 ? 134.16433 103.52100 133.27133 1.000 63.60836 43 ARG B O 1
ATOM 4148 N N . PRO B 1 44 ? 134.23133 101.30800 132.91133 1.000 67.45523 44 PRO B N 1
ATOM 4149 C CA . PRO B 1 44 ? 135.00133 101.48200 131.68333 1.000 67.45523 44 PRO B CA 1
ATOM 4150 C C . PRO B 1 44 ? 134.16933 102.16900 130.61733 1.000 67.45523 44 PRO B C 1
ATOM 4151 O O . PRO B 1 44 ? 132.93133 102.06200 130.60933 1.000 67.45523 44 PRO B O 1
ATOM 4155 N N . PRO B 1 45 ? 134.80733 102.89000 129.69133 1.000 67.33948 45 PRO B N 1
ATOM 4156 C CA . PRO B 1 45 ? 134.03433 103.59100 128.65333 1.000 67.33948 45 PRO B CA 1
ATOM 4157 C C . PRO B 1 45 ? 133.20133 102.66600 127.78333 1.000 67.33948 45 PRO B C 1
ATOM 4158 O O . PRO B 1 45 ? 132.11933 103.06600 127.33433 1.000 67.33948 45 PRO B O 1
ATOM 4162 N N . LEU B 1 46 ? 133.66633 101.44500 127.52633 1.000 73.30770 46 LEU B N 1
ATOM 4163 C CA . LEU B 1 46 ? 132.95133 100.50700 126.67433 1.000 73.30770 46 LEU B CA 1
ATOM 4164 C C . LEU B 1 46 ? 132.84433 99.15300 127.36033 1.000 73.30770 46 LEU B C 1
ATOM 4165 O O . LEU B 1 46 ? 133.69833 98.77600 128.16633 1.000 73.30770 46 LEU B O 1
ATOM 4170 N N . SER B 1 47 ? 131.77733 98.42700 127.03033 1.000 84.60491 47 SER B N 1
ATOM 4171 C CA . SER B 1 47 ? 131.53133 97.09000 127.55433 1.000 84.60491 47 SER B CA 1
ATOM 4172 C C . SER B 1 47 ? 131.25033 96.14900 126.39333 1.000 84.60491 47 SER B C 1
ATOM 4173 O O . SER B 1 47 ? 130.43933 96.46500 125.51633 1.000 84.60491 47 SER B O 1
ATOM 4176 N N . GLN B 1 48 ? 131.92233 94.99600 126.38833 1.000 90.00608 48 GLN B N 1
ATOM 4177 C CA . GLN B 1 48 ? 131.77533 94.04700 125.28933 1.000 90.00608 48 GLN B CA 1
ATOM 4178 C C . GLN B 1 48 ? 130.45733 93.28400 125.34933 1.000 90.00608 48 GLN B C 1
ATOM 4179 O O . GLN B 1 48 ? 129.95033 92.85400 124.30833 1.000 90.00608 48 GLN B O 1
ATOM 4185 N N . ILE B 1 49 ? 129.89333 93.10700 126.53933 1.000 83.31393 49 ILE B N 1
ATOM 4186 C CA . ILE B 1 49 ? 128.69433 92.29400 126.70533 1.000 83.31393 49 ILE B CA 1
ATOM 4187 C C . ILE B 1 49 ? 127.47333 93.06800 126.22933 1.000 83.31393 49 ILE B C 1
ATOM 4188 O O . ILE B 1 49 ? 127.38233 94.29000 126.40133 1.000 83.31393 49 ILE B O 1
ATOM 4193 N N . GLU B 1 50 ? 126.52733 92.35400 125.62033 1.000 74.88903 50 GLU B N 1
ATOM 4194 C CA . GLU B 1 50 ? 125.27833 92.94200 125.16133 1.000 74.88903 50 GLU B CA 1
ATOM 4195 C C . GLU B 1 50 ? 124.12533 92.01000 125.50733 1.000 74.88903 50 GLU B C 1
ATOM 4196 O O . GLU B 1 50 ? 124.30533 90.79500 125.62833 1.000 74.88903 50 GLU B O 1
ATOM 4202 N N . ASN B 1 51 ? 122.93833 92.59100 125.66133 1.000 70.15516 51 ASN B N 1
ATOM 4203 C CA . ASN B 1 51 ? 121.74233 91.85200 126.04233 1.000 70.15516 51 ASN B CA 1
ATOM 4204 C C . ASN B 1 51 ? 120.86933 91.60100 124.82033 1.000 70.15516 51 ASN B C 1
ATOM 4205 O O . ASN B 1 51 ? 120.79833 92.43500 123.91433 1.000 70.15516 51 ASN B O 1
ATOM 4210 N N . TYR B 1 52 ? 120.20433 90.44300 124.80033 1.000 69.25635 52 TYR B N 1
ATOM 4211 C CA . TYR B 1 52 ? 119.41833 90.03000 123.64433 1.000 69.25635 52 TYR B CA 1
ATOM 4212 C C . TYR B 1 52 ? 118.09633 89.36500 124.01533 1.000 69.25635 52 TYR B C 1
ATOM 4213 O O . TYR B 1 52 ? 117.48633 88.71500 123.15933 1.000 69.25635 52 TYR B O 1
ATOM 4222 N N . THR B 1 53 ? 117.63633 89.50400 125.25833 1.000 66.00765 53 THR B N 1
ATOM 4223 C CA . THR B 1 53 ? 116.38733 88.88200 125.69733 1.000 66.00765 53 THR B CA 1
ATOM 4224 C C . THR B 1 53 ? 115.29833 89.95100 125.75933 1.000 66.00765 53 THR B C 1
ATOM 4225 O O . THR B 1 53 ? 114.99733 90.51600 126.80933 1.000 66.00765 53 THR B O 1
ATOM 4229 N N . PHE B 1 54 ? 114.69233 90.21800 124.60233 1.000 54.74574 54 PHE B N 1
ATOM 4230 C CA . PHE B 1 54 ? 113.60633 91.18200 124.48533 1.000 54.74574 54 PHE B CA 1
ATOM 4231 C C . PHE B 1 54 ? 112.56433 90.63000 123.52133 1.000 54.74574 54 PHE B C 1
ATOM 4232 O O . PHE B 1 54 ? 112.67533 89.50400 123.02833 1.000 54.74574 54 PHE B O 1
ATOM 4240 N N . GLY B 1 55 ? 111.54133 91.43700 123.24933 1.000 51.81312 55 GLY B N 1
ATOM 4241 C CA . GLY B 1 55 ? 110.54933 91.08000 122.25533 1.000 51.81312 55 GLY B CA 1
ATOM 4242 C C . GLY B 1 55 ? 109.47833 90.11800 122.71033 1.000 51.81312 55 GLY B C 1
ATOM 4243 O O . GLY B 1 55 ? 108.89333 89.42400 121.87233 1.000 51.81312 55 GLY B O 1
ATOM 4244 N N . GLU B 1 56 ? 109.20133 90.04400 124.01133 1.000 50.74541 56 GLU B N 1
ATOM 4245 C CA . GLU B 1 56 ? 108.15033 89.18300 124.55533 1.000 50.74541 56 GLU B CA 1
ATOM 4246 C C . GLU B 1 56 ? 107.35633 90.00200 125.56833 1.000 50.74541 56 GLU B C 1
ATOM 4247 O O . GLU B 1 56 ? 107.67233 90.00700 126.76033 1.000 50.74541 56 GLU B O 1
ATOM 4253 N N . PHE B 1 57 ? 106.32433 90.69000 125.09133 1.000 41.91623 57 PHE B N 1
ATOM 4254 C CA . PHE B 1 57 ? 105.54033 91.54600 125.96633 1.000 41.91623 57 PHE B CA 1
ATOM 4255 C C . PHE B 1 57 ? 104.79033 90.70400 126.99533 1.000 41.91623 57 PHE B C 1
ATOM 4256 O O . PHE B 1 57 ? 104.24633 89.64800 126.65833 1.000 41.91623 57 PHE B O 1
ATOM 4264 N N . PRO B 1 58 ? 104.74733 91.13600 128.25133 1.000 42.54333 58 PRO B N 1
ATOM 4265 C CA . PRO B 1 58 ? 104.02833 90.37200 129.27133 1.000 42.54333 58 PRO B CA 1
ATOM 4266 C C . PRO B 1 58 ? 102.52833 90.59700 129.19833 1.000 42.54333 58 PRO B C 1
ATOM 4267 O O . PRO B 1 58 ? 102.04933 91.69100 128.89033 1.000 42.54333 58 PRO B O 1
ATOM 4271 N N . VAL B 1 59 ? 101.78333 89.53000 129.48733 1.000 43.54416 59 VAL B N 1
ATOM 4272 C CA . VAL B 1 59 ? 100.32933 89.63700 129.53733 1.000 43.54416 59 VAL B CA 1
ATOM 4273 C C . VAL B 1 59 ? 99.89433 90.47300 130.73533 1.000 43.54416 59 VAL B C 1
ATOM 4274 O O . VAL B 1 59 ? 98.91633 91.22500 130.66233 1.000 43.54416 59 VAL B O 1
ATOM 4278 N N . GLN B 1 60 ? 100.60133 90.34900 131.85433 1.000 49.12045 60 GLN B N 1
ATOM 4279 C CA . GLN B 1 60 ? 100.29333 91.08600 133.07133 1.000 49.12045 60 GLN B CA 1
ATOM 4280 C C . GLN B 1 60 ? 101.40633 92.08100 133.37333 1.000 49.12045 60 GLN B C 1
ATOM 4281 O O . GLN B 1 60 ? 102.59133 91.74400 133.29833 1.000 49.12045 60 GLN B O 1
ATOM 4287 N N . GLY B 1 61 ? 101.01633 93.30600 133.71433 1.000 47.22633 61 GLY B N 1
ATOM 4288 C CA . GLY B 1 61 ? 101.99833 94.34600 133.97733 1.000 47.22633 61 GLY B CA 1
ATOM 4289 C C . GLY B 1 61 ? 102.90333 93.97400 135.13633 1.000 47.22633 61 GLY B C 1
ATOM 4290 O O . GLY B 1 61 ? 102.43233 93.58600 136.21233 1.000 47.22633 61 GLY B O 1
ATOM 4291 N N . ILE B 1 62 ? 104.20633 94.08900 134.92233 1.000 50.36463 62 ILE B N 1
ATOM 4292 C CA . ILE B 1 62 ? 105.17433 93.80800 135.98933 1.000 50.36463 62 ILE B CA 1
ATOM 4293 C C . ILE B 1 62 ? 105.18233 94.96700 136.97733 1.000 50.36463 62 ILE B C 1
ATOM 4294 O O . ILE B 1 62 ? 104.99933 96.12700 136.56633 1.000 50.36463 62 ILE B O 1
ATOM 4299 N N . PRO B 1 63 ? 105.38633 94.72000 138.26933 1.000 55.19826 63 PRO B N 1
ATOM 4300 C CA . PRO B 1 63 ? 105.42933 95.82400 139.23633 1.000 55.19826 63 PRO B CA 1
ATOM 4301 C C . PRO B 1 63 ? 106.62233 96.73300 138.98133 1.000 55.19826 63 PRO B C 1
ATOM 4302 O O . PRO B 1 63 ? 107.51733 96.43400 138.19033 1.000 55.19826 63 PRO B O 1
ATOM 4306 N N . THR B 1 64 ? 106.62533 97.87300 139.67633 1.000 58.75273 64 THR B N 1
ATOM 4307 C CA . THR B 1 64 ? 107.72933 98.81600 139.53233 1.000 58.75273 64 THR B CA 1
ATOM 4308 C C . THR B 1 64 ? 109.05433 98.19200 139.95233 1.000 58.75273 64 THR B C 1
ATOM 4309 O O . THR B 1 64 ? 110.08033 98.41100 139.29633 1.000 58.75273 64 THR B O 1
ATOM 4313 N N . GLU B 1 65 ? 109.05733 97.42900 141.04133 1.000 60.97054 65 GLU B N 1
ATOM 4314 C CA . GLU B 1 65 ? 110.20333 96.59900 141.37733 1.000 60.97054 65 GLU B CA 1
ATOM 4315 C C . GLU B 1 65 ? 110.28333 95.45000 140.38333 1.000 60.97054 65 GLU B C 1
ATOM 4316 O O . GLU B 1 65 ? 109.25533 94.92100 139.95033 1.000 60.97054 65 GLU B O 1
ATOM 4322 N N . GLY B 1 66 ? 111.50033 95.06400 140.02133 1.000 59.31860 66 GLY B N 1
ATOM 4323 C CA . GLY B 1 66 ? 111.68433 94.13200 138.92833 1.000 59.31860 66 GLY B CA 1
ATOM 4324 C C . GLY B 1 66 ? 111.87733 94.89600 137.63733 1.000 59.31860 66 GLY B C 1
ATOM 4325 O O . GLY B 1 66 ? 112.85833 94.68400 136.91833 1.000 59.31860 66 GLY B O 1
ATOM 4326 N N . ILE B 1 67 ? 110.95833 95.81900 137.34833 1.000 55.15930 67 ILE B N 1
ATOM 4327 C CA . ILE B 1 67 ? 111.19333 96.76200 136.26133 1.000 55.15930 67 ILE B CA 1
ATOM 4328 C C . ILE B 1 67 ? 112.43433 97.58900 136.55333 1.000 55.15930 67 ILE B C 1
ATOM 4329 O O . ILE B 1 67 ? 113.27333 97.80900 135.67433 1.000 55.15930 67 ILE B O 1
ATOM 4334 N N . LEU B 1 68 ? 112.57733 98.05300 137.79633 1.000 54.43522 68 LEU B N 1
ATOM 4335 C CA . LEU B 1 68 ? 113.77733 98.79600 138.16833 1.000 54.43522 68 LEU B CA 1
ATOM 4336 C C . LEU B 1 68 ? 115.02533 97.92300 138.07333 1.000 54.43522 68 LEU B C 1
ATOM 4337 O O . LEU B 1 68 ? 116.08533 98.39000 137.64033 1.000 54.43522 68 LEU B O 1
ATOM 4342 N N . LEU B 1 69 ? 114.92333 96.65600 138.48233 1.000 56.84665 69 LEU B N 1
ATOM 4343 C CA . LEU B 1 69 ? 116.06133 95.74600 138.37833 1.000 56.84665 69 LEU B CA 1
ATOM 4344 C C . LEU B 1 69 ? 116.50633 95.58600 136.92933 1.000 56.84665 69 LEU B C 1
ATOM 4345 O O . LEU B 1 69 ? 117.69833 95.69800 136.61133 1.000 56.84665 69 LEU B O 1
ATOM 4350 N N . GLN B 1 70 ? 115.55233 95.32000 136.03433 1.000 56.85417 70 GLN B N 1
ATOM 4351 C CA . GLN B 1 70 ? 115.87633 95.18300 134.61933 1.000 56.85417 70 GLN B CA 1
ATOM 4352 C C . GLN B 1 70 ? 116.43333 96.48500 134.05733 1.000 56.85417 70 GLN B C 1
ATOM 4353 O O . GLN B 1 70 ? 117.36333 96.47200 133.24233 1.000 56.85417 70 GLN B O 1
ATOM 4359 N N . LEU B 1 71 ? 115.88033 97.62100 134.48233 1.000 55.99158 71 LEU B N 1
ATOM 4360 C CA . LEU B 1 71 ? 116.36633 98.90500 133.99733 1.000 55.99158 71 LEU B CA 1
ATOM 4361 C C . LEU B 1 71 ? 117.81833 99.12800 134.39933 1.000 55.99158 71 LEU B C 1
ATOM 4362 O O . LEU B 1 71 ? 118.63333 99.58700 133.59333 1.000 55.99158 71 LEU B O 1
ATOM 4367 N N . LYS B 1 72 ? 118.16433 98.80900 135.64833 1.000 57.12987 72 LYS B N 1
ATOM 4368 C CA . LYS B 1 72 ? 119.54233 99.02600 136.07433 1.000 57.12987 72 LYS B CA 1
ATOM 4369 C C . LYS B 1 72 ? 120.49433 98.04100 135.40933 1.000 57.12987 72 LYS B C 1
ATOM 4370 O O . LYS B 1 72 ? 121.62533 98.41000 135.06933 1.000 57.12987 72 LYS B O 1
ATOM 4376 N N . GLU B 1 73 ? 120.06433 96.79100 135.20833 1.000 59.08125 73 GLU B N 1
ATOM 4377 C CA . GLU B 1 73 ? 120.91533 95.85400 134.48233 1.000 59.08125 73 GLU B CA 1
ATOM 4378 C C . GLU B 1 73 ? 121.15733 96.33500 133.05633 1.000 59.08125 73 GLU B C 1
ATOM 4379 O O . GLU B 1 73 ? 122.26833 96.20400 132.53033 1.000 59.08125 73 GLU B O 1
ATOM 4385 N N . ILE B 1 74 ? 120.13133 96.90300 132.41633 1.000 57.79159 74 ILE B N 1
ATOM 4386 C CA . ILE B 1 74 ? 120.31733 97.49200 131.09333 1.000 57.79159 74 ILE B CA 1
ATOM 4387 C C . ILE B 1 74 ? 121.29133 98.66000 131.15833 1.000 57.79159 74 ILE B C 1
ATOM 4388 O O . ILE B 1 74 ? 122.18833 98.78500 130.31733 1.000 57.79159 74 ILE B O 1
ATOM 4393 N N . LEU B 1 75 ? 121.13233 99.53300 132.15433 1.000 57.69947 75 LEU B N 1
ATOM 4394 C CA . LEU B 1 75 ? 121.98133 100.71600 132.25133 1.000 57.69947 75 LEU B CA 1
ATOM 4395 C C . LEU B 1 75 ? 123.44733 100.33700 132.41233 1.000 57.69947 75 LEU B C 1
ATOM 4396 O O . LEU B 1 75 ? 124.32533 100.94900 131.79333 1.000 57.69947 75 LEU B O 1
ATOM 4401 N N . ARG B 1 76 ? 123.73333 99.33700 133.24733 1.000 62.64626 76 ARG B N 1
ATOM 4402 C CA . ARG B 1 76 ? 125.12233 98.95200 133.47333 1.000 62.64626 76 ARG B CA 1
ATOM 4403 C C . ARG B 1 76 ? 125.81033 98.53300 132.18133 1.000 62.64626 76 ARG B C 1
ATOM 4404 O O . ARG B 1 76 ? 127.02133 98.73200 132.03233 1.000 62.64626 76 ARG B O 1
ATOM 4412 N N . ASN B 1 77 ? 125.06633 97.95900 131.24133 1.000 63.67645 77 ASN B N 1
ATOM 4413 C CA . ASN B 1 77 ? 125.62933 97.46300 129.99233 1.000 63.67645 77 ASN B CA 1
ATOM 4414 C C . ASN B 1 77 ? 125.56833 98.48000 128.85933 1.000 63.67645 77 ASN B C 1
ATOM 4415 O O . ASN B 1 77 ? 125.95333 98.15300 127.73233 1.000 63.67645 77 ASN B O 1
ATOM 4420 N N . SER B 1 78 ? 125.09433 99.69200 129.12333 1.000 60.94558 78 SER B N 1
ATOM 4421 C CA . SER B 1 78 ? 125.02333 100.71200 128.09133 1.000 60.94558 78 SER B CA 1
ATOM 4422 C C . SER B 1 78 ? 126.38133 101.38400 127.90733 1.000 60.94558 78 SER B C 1
ATOM 4423 O O . SER B 1 78 ? 127.25833 101.32400 128.77233 1.000 60.94558 78 SER B O 1
ATOM 4426 N N . MET B 1 79 ? 126.54533 102.03000 126.75633 1.000 61.31638 79 MET B N 1
ATOM 4427 C CA . MET B 1 79 ? 127.78233 102.74400 126.47033 1.000 61.31638 79 MET B CA 1
ATOM 4428 C C . MET B 1 79 ? 127.97633 103.88300 127.46233 1.000 61.31638 79 MET B C 1
ATOM 4429 O O . MET B 1 79 ? 127.01233 104.51400 127.90433 1.000 61.31638 79 MET B O 1
ATOM 4434 N N . ASN B 1 80 ? 129.23633 104.15000 127.80933 1.000 60.50211 80 ASN B N 1
ATOM 4435 C CA . ASN B 1 80 ? 129.58933 105.12100 128.84433 1.000 60.50211 80 ASN B CA 1
ATOM 4436 C C . ASN B 1 80 ? 130.47233 106.20600 128.24433 1.000 60.50211 80 ASN B C 1
ATOM 4437 O O . ASN B 1 80 ? 131.70733 106.13300 128.32933 1.000 60.50211 80 ASN B O 1
ATOM 4442 N N . PRO B 1 81 ? 129.88433 107.23400 127.63233 1.000 56.90019 81 PRO B N 1
ATOM 4443 C CA . PRO B 1 81 ? 130.67133 108.37100 127.14433 1.000 56.90019 81 PRO B CA 1
ATOM 4444 C C . PRO B 1 81 ? 130.88933 109.47100 128.17133 1.000 56.90019 81 PRO B C 1
ATOM 4445 O O . PRO B 1 81 ? 131.58533 110.44500 127.86633 1.000 56.90019 81 PRO B O 1
ATOM 4449 N N . LEU B 1 82 ? 130.31833 109.33900 129.36833 1.000 54.36718 82 LEU B N 1
ATOM 4450 C CA . LEU B 1 82 ? 130.42133 110.37700 130.38533 1.000 54.36718 82 LEU B CA 1
ATOM 4451 C C . LEU B 1 82 ? 131.74233 110.33600 131.14233 1.000 54.36718 82 LEU B C 1
ATOM 4452 O O . LEU B 1 82 ? 132.06233 111.29500 131.85233 1.000 54.36718 82 LEU B O 1
ATOM 4457 N N . THR B 1 83 ? 132.50533 109.25500 131.01933 1.000 56.99483 83 THR B N 1
ATOM 4458 C CA . THR B 1 83 ? 133.78533 109.17300 131.69933 1.000 56.99483 83 THR B CA 1
ATOM 4459 C C . THR B 1 83 ? 134.82833 110.01900 130.96933 1.000 56.99483 83 THR B C 1
ATOM 4460 O O . THR B 1 83 ? 134.76433 110.18200 129.74833 1.000 56.99483 83 THR B O 1
ATOM 4464 N N . PRO B 1 84 ? 135.80133 110.57000 131.69733 1.000 54.11596 84 PRO B N 1
ATOM 4465 C CA . PRO B 1 84 ? 136.83933 111.37900 131.03833 1.000 54.11596 84 PRO B CA 1
ATOM 4466 C C . PRO B 1 84 ? 137.68133 110.59900 130.04633 1.000 54.11596 84 PRO B C 1
ATOM 4467 O O . PRO B 1 84 ? 138.32433 111.21400 129.18733 1.000 54.11596 84 PRO B O 1
ATOM 4471 N N . ASN B 1 85 ? 137.70533 109.27400 130.13333 1.000 54.69353 85 ASN B N 1
ATOM 4472 C CA . ASN B 1 85 ? 138.55233 108.45100 129.28333 1.000 54.69353 85 ASN B CA 1
ATOM 4473 C C . ASN B 1 85 ? 137.88333 108.06000 127.97133 1.000 54.69353 85 ASN B C 1
ATOM 4474 O O . ASN B 1 85 ? 138.26833 107.05200 127.37133 1.000 54.69353 85 ASN B O 1
ATOM 4479 N N . TYR B 1 86 ? 136.89333 108.82100 127.51733 1.000 52.91204 86 TYR B N 1
ATOM 4480 C CA . TYR B 1 86 ? 136.20833 108.56400 126.25233 1.000 52.91204 86 TYR B CA 1
ATOM 4481 C C . TYR B 1 86 ? 136.44033 109.76500 125.34133 1.000 52.91204 86 TYR B C 1
ATOM 4482 O O . TYR B 1 86 ? 135.71233 110.75900 125.41033 1.000 52.91204 86 TYR B O 1
ATOM 4491 N N . ILE B 1 87 ? 137.45533 109.66800 124.48533 1.000 44.52126 87 ILE B N 1
ATOM 4492 C CA . ILE B 1 87 ? 137.81733 110.75800 123.58833 1.000 44.52126 87 ILE B CA 1
ATOM 4493 C C . ILE B 1 87 ? 137.86933 110.24700 122.15533 1.000 44.52126 87 ILE B C 1
ATOM 4494 O O . ILE B 1 87 ? 138.65233 110.74100 121.33733 1.000 44.52126 87 ILE B O 1
ATOM 4499 N N . GLY B 1 88 ? 137.04133 109.25500 121.84133 1.000 44.44703 88 GLY B N 1
ATOM 4500 C CA . GLY B 1 88 ? 137.08033 108.63700 120.53133 1.000 44.44703 88 GLY B CA 1
ATOM 4501 C C . GLY B 1 88 ? 136.03933 109.12700 119.54633 1.000 44.44703 88 GLY B C 1
ATOM 4502 O O . GLY B 1 88 ? 136.26533 109.07600 118.33533 1.000 44.44703 88 GLY B O 1
ATOM 4503 N N . HIS B 1 89 ? 134.89633 109.59800 120.03933 1.000 47.90842 89 HIS B N 1
ATOM 4504 C CA . HIS B 1 89 ? 133.79133 110.00600 119.18333 1.000 47.90842 89 HIS B CA 1
ATOM 4505 C C . HIS B 1 89 ? 133.28633 111.37900 119.60433 1.000 47.90842 89 HIS B C 1
ATOM 4506 O O . HIS B 1 89 ? 133.65533 111.91000 120.65533 1.000 47.90842 89 HIS B O 1
ATOM 4513 N N . MET B 1 90 ? 132.42433 111.95000 118.76533 1.000 43.78832 90 MET B N 1
ATOM 4514 C CA . MET B 1 90 ? 131.87033 113.27800 118.99533 1.000 43.78832 90 MET B CA 1
ATOM 4515 C C . MET B 1 90 ? 130.84833 113.31500 120.12533 1.000 43.78832 90 MET B C 1
ATOM 4516 O O . MET B 1 90 ? 130.41933 114.40700 120.51133 1.000 43.78832 90 MET B O 1
ATOM 4521 N N . ASP B 1 91 ? 130.43933 112.16300 120.65033 1.000 49.82780 91 ASP B N 1
ATOM 4522 C CA . ASP B 1 91 ? 129.54933 112.12200 121.80133 1.000 49.82780 91 ASP B CA 1
ATOM 4523 C C . ASP B 1 91 ? 130.30333 112.52800 123.06133 1.000 49.82780 91 ASP B C 1
ATOM 4524 O O . ASP B 1 91 ? 131.47333 112.18000 123.24033 1.000 49.82780 91 ASP B O 1
ATOM 4529 N N . SER B 1 92 ? 129.62833 113.26600 123.93733 1.000 43.50092 92 SER B N 1
ATOM 4530 C CA . SER B 1 92 ? 130.26633 113.79500 125.13533 1.000 43.50092 92 SER B CA 1
ATOM 4531 C C . SER B 1 92 ? 129.23733 113.85400 126.25933 1.000 43.50092 92 SER B C 1
ATOM 4532 O O . SER B 1 92 ? 128.14133 113.29600 126.15433 1.000 43.50092 92 SER B O 1
ATOM 4535 N N . ILE B 1 93 ? 129.60233 114.52900 127.34033 1.000 41.32463 93 ILE B N 1
ATOM 4536 C CA . ILE B 1 93 ? 128.73033 114.64800 128.51133 1.000 41.32463 93 ILE B CA 1
ATOM 4537 C C . ILE B 1 93 ? 127.71533 115.76000 128.26133 1.000 41.32463 93 ILE B C 1
ATOM 4538 O O . ILE B 1 93 ? 128.10833 116.86600 127.85933 1.000 41.32463 93 ILE B O 1
ATOM 4543 N N . PRO B 1 94 ? 126.42433 115.51400 128.47133 1.000 38.20089 94 PRO B N 1
ATOM 4544 C CA . PRO B 1 94 ? 125.42033 116.56200 128.28833 1.000 38.20089 94 PRO B CA 1
ATOM 4545 C C . PRO B 1 94 ? 125.16333 117.34900 129.56733 1.000 38.20089 94 PRO B C 1
ATOM 4546 O O . PRO B 1 94 ? 125.33433 116.85900 130.68533 1.000 38.20089 94 PRO B O 1
ATOM 4550 N N . THR B 1 95 ? 124.73733 118.59400 129.37533 1.000 37.62376 95 THR B N 1
ATOM 4551 C CA . THR B 1 95 ? 124.40033 119.45200 130.50033 1.000 37.62376 95 THR B CA 1
ATOM 4552 C C . THR B 1 95 ? 123.19633 118.89400 131.25033 1.000 37.62376 95 THR B C 1
ATOM 4553 O O . THR B 1 95 ? 122.26833 118.34900 130.64933 1.000 37.62376 95 THR B O 1
ATOM 4557 N N . LEU B 1 96 ? 123.21933 119.03000 132.57833 1.000 38.20164 96 LEU B N 1
ATOM 4558 C CA . LEU B 1 96 ? 122.12433 118.51500 133.39633 1.000 38.20164 96 LEU B CA 1
ATOM 4559 C C . LEU B 1 96 ? 120.82333 119.25300 133.11033 1.000 38.20164 96 LEU B C 1
ATOM 4560 O O . LEU B 1 96 ? 119.74733 118.63900 133.03733 1.000 38.20164 96 LEU B O 1
ATOM 4565 N N . ILE B 1 97 ? 120.90233 120.57400 132.93933 1.000 37.56508 97 ILE B N 1
ATOM 4566 C CA . ILE B 1 97 ? 119.70133 121.37200 132.72933 1.000 37.56508 97 ILE B CA 1
ATOM 4567 C C . ILE B 1 97 ? 119.00333 120.96600 131.44233 1.000 37.56508 97 ILE B C 1
ATOM 4568 O O . ILE B 1 97 ? 117.77133 120.99500 131.36233 1.000 37.56508 97 ILE B O 1
ATOM 4573 N N . SER B 1 98 ? 119.76533 120.58600 130.41533 1.000 35.46341 98 SER B N 1
ATOM 4574 C CA . SER B 1 98 ? 119.15133 120.11800 129.17633 1.000 35.46341 98 SER B CA 1
ATOM 4575 C C . SER B 1 98 ? 118.35633 118.83700 129.40033 1.000 35.46341 98 SER B C 1
ATOM 4576 O O . SER B 1 98 ? 117.25133 118.68600 128.86633 1.000 35.46341 98 SER B O 1
ATOM 4579 N N . CYS B 1 99 ? 118.89933 117.90100 130.18033 1.000 39.03503 99 CYS B N 1
ATOM 4580 C CA . CYS B 1 99 ? 118.16733 116.67300 130.47833 1.000 39.03503 99 CYS B CA 1
ATOM 4581 C C . CYS B 1 99 ? 116.89133 116.96600 131.25933 1.000 39.03503 99 CYS B C 1
ATOM 4582 O O . CYS B 1 99 ? 115.82733 116.39900 130.97033 1.000 39.03503 99 CYS B O 1
ATOM 4585 N N . LEU B 1 100 ? 116.97733 117.84700 132.25833 1.000 42.43064 100 LEU B N 1
ATOM 4586 C CA . LEU B 1 100 ? 115.78333 118.18900 133.02433 1.000 42.43064 100 LEU B CA 1
ATOM 4587 C C . LEU B 1 100 ? 114.74333 118.88200 132.14933 1.000 42.43064 100 LEU B C 1
ATOM 4588 O O . LEU B 1 100 ? 113.53933 118.63000 132.28233 1.000 42.43064 100 LEU B O 1
ATOM 4593 N N . GLY B 1 101 ? 115.18533 119.76000 131.24833 1.000 41.18008 101 GLY B N 1
ATOM 4594 C CA . GLY B 1 101 ? 114.25533 120.39600 130.33133 1.000 41.18008 101 GLY B CA 1
ATOM 4595 C C . GLY B 1 101 ? 113.60033 119.40500 129.39033 1.000 41.18008 101 GLY B C 1
ATOM 4596 O O . GLY B 1 101 ? 112.41633 119.52700 129.07133 1.000 41.18008 101 GLY B O 1
ATOM 4597 N N . GLU B 1 102 ? 114.36133 118.41400 128.92633 1.000 44.55186 102 GLU B N 1
ATOM 4598 C CA . GLU B 1 102 ? 113.77433 117.36400 128.10233 1.000 44.55186 102 GLU B CA 1
ATOM 4599 C C . GLU B 1 102 ? 112.70533 116.60100 128.87133 1.000 44.55186 102 GLU B C 1
ATOM 4600 O O . GLU B 1 102 ? 111.62933 116.30900 128.33333 1.000 44.55186 102 GLU B O 1
ATOM 4606 N N . PHE B 1 103 ? 112.98233 116.27100 130.13433 1.000 44.45004 103 PHE B N 1
ATOM 4607 C CA . PHE B 1 103 ? 111.97833 115.58800 130.94633 1.000 44.45004 103 PHE B CA 1
ATOM 4608 C C . PHE B 1 103 ? 110.72733 116.44100 131.11033 1.000 44.45004 103 PHE B C 1
ATOM 4609 O O . PHE B 1 103 ? 109.60133 115.93900 130.99933 1.000 44.45004 103 PHE B O 1
ATOM 4617 N N . VAL B 1 104 ? 110.90333 117.73700 131.37133 1.000 42.33880 104 VAL B N 1
ATOM 4618 C CA . VAL B 1 104 ? 109.75333 118.62300 131.53033 1.000 42.33880 104 VAL B CA 1
ATOM 4619 C C . VAL B 1 104 ? 108.94333 118.68300 130.24333 1.000 42.33880 104 VAL B C 1
ATOM 4620 O O . VAL B 1 104 ? 107.70633 118.63900 130.26533 1.000 42.33880 104 VAL B O 1
ATOM 4624 N N . THR B 1 105 ? 109.62333 118.78700 129.10033 1.000 43.76005 105 THR B N 1
ATOM 4625 C CA . THR B 1 105 ? 108.91933 118.84500 127.82333 1.000 43.76005 105 THR B CA 1
ATOM 4626 C C . THR B 1 105 ? 108.13433 117.56600 127.56933 1.000 43.76005 105 THR B C 1
ATOM 4627 O O . THR B 1 105 ? 106.99733 117.61300 127.08733 1.000 43.76005 105 THR B O 1
ATOM 4631 N N . THR B 1 106 ? 108.72633 116.40900 127.87833 1.000 43.46514 106 THR B N 1
ATOM 4632 C CA . THR B 1 106 ? 107.99633 115.15500 127.71333 1.000 43.46514 106 THR B CA 1
ATOM 4633 C C . THR B 1 106 ? 106.77433 115.10700 128.62033 1.000 43.46514 106 THR B C 1
ATOM 4634 O O . THR B 1 106 ? 105.70633 114.64000 128.20733 1.000 43.46514 106 THR B O 1
ATOM 4638 N N . THR B 1 107 ? 106.90933 115.58000 129.86033 1.000 43.89520 107 THR B N 1
ATOM 4639 C CA . THR B 1 107 ? 105.76233 115.59300 130.76533 1.000 43.89520 107 THR B CA 1
ATOM 4640 C C . THR B 1 107 ? 104.65133 116.49800 130.24433 1.000 43.89520 107 THR B C 1
ATOM 4641 O O . THR B 1 107 ? 103.46733 116.15500 130.34133 1.000 43.89520 107 THR B O 1
ATOM 4645 N N . LEU B 1 108 ? 105.00933 117.66400 129.70033 1.000 48.45950 108 LEU B N 1
ATOM 4646 C CA . LEU B 1 108 ? 103.99133 118.58500 129.19933 1.000 48.45950 108 LEU B CA 1
ATOM 4647 C C . LEU B 1 108 ? 103.20333 117.97500 128.04733 1.000 48.45950 108 LEU B C 1
ATOM 4648 O O . LEU B 1 108 ? 101.97533 118.09900 127.99133 1.000 48.45950 108 LEU B O 1
ATOM 4653 N N . ASN B 1 109 ? 103.89233 117.31500 127.11733 1.000 47.80363 109 ASN B N 1
ATOM 4654 C CA . ASN B 1 109 ? 103.25333 116.65100 125.98133 1.000 47.80363 109 ASN B CA 1
ATOM 4655 C C . ASN B 1 109 ? 102.59433 117.65800 125.03733 1.000 47.80363 109 ASN B C 1
ATOM 4656 O O . ASN B 1 109 ? 101.42033 117.53900 124.68533 1.000 47.80363 109 ASN B O 1
ATOM 4661 N N . ASN B 1 110 ? 103.36733 118.65700 124.62033 1.000 52.77424 110 ASN B N 1
ATOM 4662 C CA . ASN B 1 110 ? 102.93333 119.60400 123.60733 1.000 52.77424 110 ASN B CA 1
ATOM 4663 C C . ASN B 1 110 ? 103.37933 119.12000 122.22933 1.000 52.77424 110 ASN B C 1
ATOM 4664 O O . ASN B 1 110 ? 103.96133 118.04300 122.07633 1.000 52.77424 110 ASN B O 1
ATOM 4669 N N . ASN B 1 111 ? 103.10133 119.93000 121.20933 1.000 55.88121 111 ASN B N 1
ATOM 4670 C CA . ASN B 1 111 ? 103.42133 119.56800 119.83633 1.000 55.88121 111 ASN B CA 1
ATOM 4671 C C . ASN B 1 111 ? 103.81233 120.80900 119.04833 1.000 55.88121 111 ASN B C 1
ATOM 4672 O O . ASN B 1 111 ? 103.27133 121.89500 119.27233 1.000 55.88121 111 ASN B O 1
ATOM 4677 N N . MET B 1 112 ? 104.75433 120.63600 118.12133 1.000 55.41333 112 MET B N 1
ATOM 4678 C CA . MET B 1 112 ? 105.21333 121.70300 117.24433 1.000 55.41333 112 MET B CA 1
ATOM 4679 C C . MET B 1 112 ? 104.50233 121.69900 115.89733 1.000 55.41333 112 MET B C 1
ATOM 4680 O O . MET B 1 112 ? 104.92433 122.41400 114.98133 1.000 55.41333 112 MET B O 1
ATOM 4685 N N . LEU B 1 113 ? 103.44333 120.90200 115.75333 1.000 59.53798 113 LEU B N 1
ATOM 4686 C CA . LEU B 1 113 ? 102.71933 120.85500 114.48833 1.000 59.53798 113 LEU B CA 1
ATOM 4687 C C . LEU B 1 113 ? 102.09533 122.20500 114.15633 1.000 59.53798 113 LEU B C 1
ATOM 4688 O O . LEU B 1 113 ? 102.13533 122.64500 113.00233 1.000 59.53798 113 LEU B O 1
ATOM 4693 N N . SER B 1 114 ? 101.51933 122.87600 115.15033 1.000 63.45317 114 SER B N 1
ATOM 4694 C CA . SER B 1 114 ? 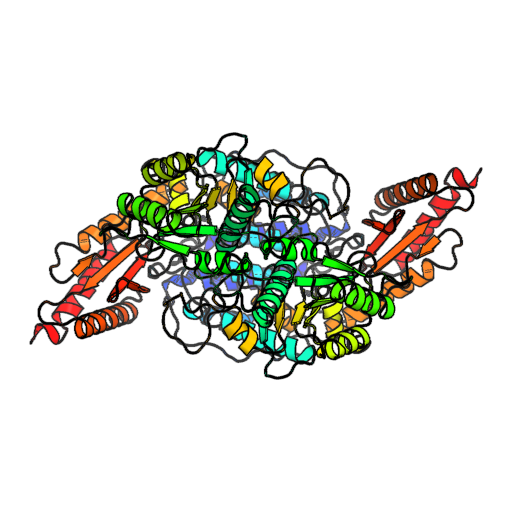100.84833 124.14700 114.92833 1.000 63.45317 114 SER B CA 1
ATOM 4695 C C . SER B 1 114 ? 101.01833 125.01900 116.16333 1.000 63.45317 114 SER B C 1
ATOM 4696 O O . SER B 1 114 ? 101.40433 124.54900 117.23533 1.000 63.45317 114 SER B O 1
ATOM 4699 N N . LEU B 1 115 ? 100.72733 126.31100 115.99533 1.000 65.12746 115 LEU B N 1
ATOM 4700 C CA . LEU B 1 115 ? 100.86133 127.24700 117.10633 1.000 65.12746 115 LEU B CA 1
ATOM 4701 C C . LEU B 1 115 ? 99.91633 126.90600 118.24933 1.000 65.12746 115 LEU B C 1
ATOM 4702 O O . LEU B 1 115 ? 100.29433 127.02900 119.41933 1.000 65.12746 115 LEU B O 1
ATOM 4707 N N . GLU B 1 116 ? 98.69033 126.47800 117.93633 1.000 68.60606 116 GLU B N 1
ATOM 4708 C CA . GLU B 1 116 ? 97.73333 126.14700 118.98733 1.000 68.60606 116 GLU B CA 1
ATOM 4709 C C . GLU B 1 116 ? 98.29233 125.08700 119.92633 1.000 68.60606 116 GLU B C 1
ATOM 4710 O O . GLU B 1 116 ? 98.07733 125.14800 121.14333 1.000 68.60606 116 GLU B O 1
ATOM 4716 N N . MET B 1 117 ? 99.00533 124.10300 119.38033 1.000 64.36631 117 MET B N 1
ATOM 4717 C CA . MET B 1 117 ? 99.55233 123.03100 120.20233 1.000 64.36631 117 MET B CA 1
ATOM 4718 C C . MET B 1 117 ? 100.75833 123.48600 121.01533 1.000 64.36631 117 MET B C 1
ATOM 4719 O O . MET B 1 117 ? 101.02133 122.92700 122.08533 1.000 64.36631 117 MET B O 1
ATOM 4724 N N . SER B 1 118 ? 101.49933 124.48100 120.53133 1.000 60.53538 118 SER B N 1
ATOM 4725 C CA . SER B 1 118 ? 102.66433 125.02300 121.23133 1.000 60.53538 118 SER B CA 1
ATOM 4726 C C . SER B 1 118 ? 102.55033 126.54100 121.25733 1.000 60.53538 118 SER B C 1
ATOM 4727 O O . SER B 1 118 ? 103.21533 127.24100 120.48333 1.000 60.53538 118 SER B O 1
ATOM 4730 N N . PRO B 1 119 ? 101.70533 127.08700 122.13533 1.000 62.81782 119 PRO B N 1
ATOM 4731 C CA . PRO B 1 119 ? 101.50633 128.54600 122.13633 1.000 62.81782 119 PRO B CA 1
ATOM 4732 C C . PRO B 1 119 ? 102.77933 129.33600 122.38333 1.000 62.81782 119 PRO B C 1
ATOM 4733 O O . PRO B 1 119 ? 102.96133 130.40600 121.79133 1.000 62.81782 119 PRO B O 1
ATOM 4737 N N . VAL B 1 120 ? 103.66933 128.84000 123.24233 1.000 57.85965 120 VAL B N 1
ATOM 4738 C CA . VAL B 1 120 ? 104.86733 129.57400 123.61133 1.000 57.85965 120 VAL B CA 1
ATOM 4739 C C . VAL B 1 120 ? 106.13333 128.98100 123.00133 1.000 57.85965 120 VAL B C 1
ATOM 4740 O O . VAL B 1 120 ? 107.06033 129.73600 122.67633 1.000 57.85965 120 VAL B O 1
ATOM 4744 N N . PHE B 1 121 ? 106.20533 127.65700 122.84433 1.000 51.50793 121 PHE B N 1
ATOM 4745 C CA . PHE B 1 121 ? 107.40633 127.03800 122.29733 1.000 51.50793 121 PHE B CA 1
ATOM 4746 C C . PHE B 1 121 ? 107.66933 127.49800 120.87033 1.000 51.50793 121 PHE B C 1
ATOM 4747 O O . PHE B 1 121 ? 108.82533 127.66200 120.47333 1.000 51.50793 121 PHE B O 1
ATOM 4755 N N . SER B 1 122 ? 106.61533 127.69800 120.07833 1.000 55.11237 122 SER B N 1
ATOM 4756 C CA . SER B 1 122 ? 106.80633 128.14500 118.70233 1.000 55.11237 122 SER B CA 1
ATOM 4757 C C . SER B 1 122 ? 107.50133 129.50200 118.65833 1.000 55.11237 122 SER B C 1
ATOM 4758 O O . SER B 1 122 ? 108.48333 129.69100 117.92733 1.000 55.11237 122 SER B O 1
ATOM 4761 N N . GLN B 1 123 ? 107.00633 130.46000 119.44333 1.000 54.98211 123 GLN B N 1
ATOM 4762 C CA . GLN B 1 123 ? 107.62333 131.78100 119.47433 1.000 54.98211 123 GLN B CA 1
ATOM 4763 C C . GLN B 1 123 ? 109.03433 131.71900 120.04233 1.000 54.98211 123 GLN B C 1
ATOM 4764 O O . GLN B 1 123 ? 109.94133 132.40200 119.54733 1.000 54.98211 123 GLN B O 1
ATOM 4770 N N . MET B 1 124 ? 109.24033 130.90900 121.08433 1.000 46.47399 124 MET B N 1
ATOM 4771 C CA . MET B 1 124 ? 110.57933 130.77700 121.64833 1.000 46.47399 124 MET B CA 1
ATOM 4772 C C . MET B 1 124 ? 111.55733 130.25100 120.60933 1.000 46.47399 124 MET B C 1
ATOM 4773 O O . MET B 1 124 ? 112.67033 130.77200 120.47233 1.000 46.47399 124 MET B O 1
ATOM 4778 N N . GLU B 1 125 ? 111.15633 129.22000 119.86233 1.000 45.71508 125 GLU B N 1
ATOM 4779 C CA . GLU B 1 125 ? 112.02433 128.66600 118.83233 1.000 45.71508 125 GLU B CA 1
ATOM 4780 C C . GLU B 1 125 ? 112.30733 129.68900 117.74633 1.000 45.71508 125 GLU B C 1
ATOM 4781 O O . GLU B 1 125 ? 113.45233 129.83200 117.30133 1.000 45.71508 125 GLU B O 1
ATOM 4787 N N . VAL B 1 126 ? 111.27933 130.41500 117.30533 1.000 44.50974 126 VAL B N 1
ATOM 4788 C CA . VAL B 1 126 ? 111.48633 131.40500 116.25233 1.000 44.50974 126 VAL B CA 1
ATOM 4789 C C . VAL B 1 126 ? 112.50633 132.44200 116.70233 1.000 44.50974 126 VAL B C 1
ATOM 4790 O O . VAL B 1 126 ? 113.46333 132.75400 115.98133 1.000 44.50974 126 VAL B O 1
ATOM 4794 N N . GLN B 1 127 ? 112.33433 132.97200 117.91533 1.000 45.12475 127 GLN B N 1
ATOM 4795 C CA . GLN B 1 127 ? 113.23233 134.01900 118.39033 1.000 45.12475 127 GLN B CA 1
ATOM 4796 C C . GLN B 1 127 ? 114.65033 133.49600 118.59933 1.000 45.12475 127 GLN B C 1
ATOM 4797 O O . GLN B 1 127 ? 115.62533 134.16500 118.23333 1.000 45.12475 127 GLN B O 1
ATOM 4803 N N . VAL B 1 128 ? 114.79033 132.30300 119.18233 1.000 40.29434 128 VAL B N 1
ATOM 4804 C CA . VAL B 1 128 ? 116.12133 131.76200 119.44033 1.000 40.29434 128 VAL B CA 1
ATOM 4805 C C . VAL B 1 128 ? 116.85233 131.48300 118.13133 1.000 40.29434 128 VAL B C 1
ATOM 4806 O O . VAL B 1 128 ? 118.04333 131.79000 117.99233 1.000 40.29434 128 VAL B O 1
ATOM 4810 N N . LEU B 1 129 ? 116.16133 130.89200 117.15333 1.000 37.90740 129 LEU B N 1
ATOM 4811 C CA . LEU B 1 129 ? 116.79333 130.64400 115.86433 1.000 37.90740 129 LEU B CA 1
ATOM 4812 C C . LEU B 1 129 ? 117.14333 131.94200 115.15333 1.000 37.90740 129 LEU B C 1
ATOM 4813 O O . LEU B 1 129 ? 118.17533 132.01400 114.47833 1.000 37.90740 129 LEU B O 1
ATOM 4818 N N . ARG B 1 130 ? 116.30933 132.97600 115.28733 1.000 39.06400 130 ARG B N 1
ATOM 4819 C CA . ARG B 1 130 ? 116.66233 134.26700 114.70833 1.000 39.06400 130 ARG B CA 1
ATOM 4820 C C . ARG B 1 130 ? 117.93133 134.82300 115.34233 1.000 39.06400 130 ARG B C 1
ATOM 4821 O O . ARG B 1 130 ? 118.80333 135.35500 114.64533 1.000 39.06400 130 ARG B O 1
ATOM 4829 N N . LYS B 1 131 ? 118.05433 134.70500 116.66633 1.000 37.39660 131 LYS B N 1
ATOM 4830 C CA . LYS B 1 131 ? 119.26533 135.17400 117.33333 1.000 37.39660 131 LYS B CA 1
ATOM 4831 C C . LYS B 1 131 ? 120.49133 134.40100 116.86033 1.000 37.39660 131 LYS B C 1
ATOM 4832 O O . LYS B 1 131 ? 121.55233 134.98800 116.61533 1.000 37.39660 131 LYS B O 1
ATOM 4838 N N . ILE B 1 132 ? 120.36533 133.08000 116.72533 1.000 34.80424 132 ILE B N 1
ATOM 4839 C CA . ILE B 1 132 ? 121.49333 132.27600 116.25733 1.000 34.80424 132 ILE B CA 1
ATOM 4840 C C . ILE B 1 132 ? 121.89033 132.68400 114.84333 1.000 34.80424 132 ILE B C 1
ATOM 4841 O O . ILE B 1 132 ? 123.08033 132.83900 114.53233 1.000 34.80424 132 ILE B O 1
ATOM 4846 N N . ALA B 1 133 ? 120.90233 132.86600 113.96433 1.000 34.49518 133 ALA B N 1
ATOM 4847 C CA . ALA B 1 133 ? 121.19833 133.28000 112.59833 1.000 34.49518 133 ALA B CA 1
ATOM 4848 C C . ALA B 1 133 ? 121.89133 134.63400 112.57633 1.000 34.49518 133 ALA B C 1
ATOM 4849 O O . ALA B 1 133 ? 122.82333 134.85000 111.79533 1.000 34.49518 133 ALA B O 1
ATOM 4851 N N . ARG B 1 134 ? 121.44733 135.56100 113.42733 1.000 38.07037 134 ARG B N 1
ATOM 4852 C CA . ARG B 1 134 ? 122.13333 136.84400 113.53033 1.000 38.07037 134 ARG B CA 1
ATOM 4853 C C . ARG B 1 134 ? 123.57433 136.65500 113.98633 1.000 38.07037 134 ARG B C 1
ATOM 4854 O O . ARG B 1 134 ? 124.47733 137.36300 113.52733 1.000 38.07037 134 ARG B O 1
ATOM 4862 N N . MET B 1 135 ? 123.80633 135.70700 114.89633 1.000 36.18873 135 MET B N 1
ATOM 4863 C CA . MET B 1 135 ? 125.16633 135.43100 115.34533 1.000 36.18873 135 MET B CA 1
ATOM 4864 C C . MET B 1 135 ? 126.04133 134.85400 114.23933 1.000 36.18873 135 MET B C 1
ATOM 4865 O O . MET B 1 135 ? 127.25033 135.10700 114.23433 1.000 36.18873 135 MET B O 1
ATOM 4870 N N . PHE B 1 136 ? 125.47233 134.08000 113.31133 1.000 33.62900 136 PHE B N 1
ATOM 4871 C CA . PHE B 1 136 ? 126.24533 133.63100 112.15533 1.000 33.62900 136 PHE B CA 1
ATOM 4872 C C . PHE B 1 136 ? 126.54333 134.74100 111.15633 1.000 33.62900 136 PHE B C 1
ATOM 4873 O O . PHE B 1 136 ? 127.39233 134.54600 110.28133 1.000 33.62900 136 PHE B O 1
ATOM 4881 N N . GLY B 1 137 ? 125.88133 135.89200 111.25733 1.000 36.65829 137 GLY B N 1
ATOM 4882 C CA . GLY B 1 137 ? 126.12933 137.00500 110.36033 1.000 36.65829 137 GLY B CA 1
ATOM 4883 C C . GLY B 1 137 ? 125.03133 137.29200 109.35733 1.000 36.65829 137 GLY B C 1
ATOM 4884 O O . GLY B 1 137 ? 125.22333 138.15500 108.49433 1.000 36.65829 137 GLY B O 1
ATOM 4885 N N . TYR B 1 138 ? 123.89633 136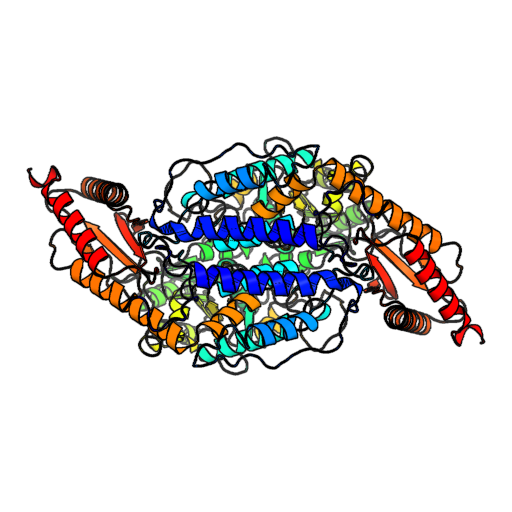.60400 109.43333 1.000 35.11635 138 TYR B N 1
ATOM 4886 C CA . TYR B 1 138 ? 122.78033 136.87500 108.54133 1.000 35.11635 138 TYR B CA 1
ATOM 4887 C C . TYR B 1 138 ? 122.00833 138.11500 108.98833 1.000 35.11635 138 TYR B C 1
ATOM 4888 O O . TYR B 1 138 ? 122.14633 138.60300 110.11233 1.000 35.11635 138 TYR B O 1
ATOM 4897 N N . ASP B 1 139 ? 121.18333 138.62300 108.07633 1.000 43.64245 139 ASP B N 1
ATOM 4898 C CA . ASP B 1 139 ? 120.38133 139.81300 108.31233 1.000 43.64245 139 ASP B CA 1
ATOM 4899 C C . ASP B 1 139 ? 119.02833 139.41700 108.89933 1.000 43.64245 139 ASP B C 1
ATOM 4900 O O . ASP B 1 139 ? 118.82233 138.28300 109.33933 1.000 43.64245 139 ASP B O 1
ATOM 4905 N N . GLU B 1 140 ? 118.08633 140.36200 108.91933 1.000 44.15204 140 GLU B N 1
ATOM 4906 C CA . GLU B 1 140 ? 116.76133 140.07000 109.45133 1.000 44.15204 140 GLU B CA 1
ATOM 4907 C C . GLU B 1 140 ? 115.94733 139.19900 108.50233 1.000 44.15204 140 GLU B C 1
ATOM 4908 O O . GLU B 1 140 ? 115.00333 138.53100 108.93733 1.000 44.15204 140 GLU B O 1
ATOM 4914 N N . GLN B 1 141 ? 116.28633 139.19600 107.21133 1.000 43.16674 141 GLN B N 1
ATOM 4915 C CA . GLN B 1 141 ? 115.57333 138.35900 106.25433 1.000 43.16674 141 GLN B CA 1
ATOM 4916 C C . GLN B 1 141 ? 115.85533 136.87600 106.44333 1.000 43.16674 141 GLN B C 1
ATOM 4917 O O . GLN B 1 141 ? 115.10333 136.05100 105.91733 1.000 43.16674 141 GLN B O 1
ATOM 4923 N N . SER B 1 142 ? 116.91033 136.52100 107.17033 1.000 37.77136 142 SER B N 1
ATOM 4924 C CA . SER B 1 142 ? 117.24533 135.12200 107.37333 1.000 37.77136 142 SER B CA 1
ATOM 4925 C C . SER B 1 142 ? 116.20233 134.44400 108.25633 1.000 37.77136 142 SER B C 1
ATOM 4926 O O . SER B 1 142 ? 115.47633 135.08900 109.01533 1.000 37.77136 142 SER B O 1
ATOM 4929 N N . GLY B 1 143 ? 116.13433 133.12100 108.14733 1.000 33.66079 143 GLY B N 1
ATOM 4930 C CA . GLY B 1 143 ? 115.19733 132.35900 108.94933 1.000 33.66079 143 GLY B CA 1
ATOM 4931 C C . GLY B 1 143 ? 115.55033 130.89000 109.01833 1.000 33.66079 143 GLY B C 1
ATOM 4932 O O . GLY B 1 143 ? 116.10233 130.34200 108.06633 1.000 33.66079 143 GLY B O 1
ATOM 4933 N N . GLY B 1 144 ? 115.23033 130.23000 110.12833 1.000 32.95312 144 GLY B N 1
ATOM 4934 C CA . GLY B 1 144 ? 115.66433 128.86100 110.30933 1.000 32.95312 144 GLY B CA 1
ATOM 4935 C C . GLY B 1 144 ? 114.54233 127.96400 110.77833 1.000 32.95312 144 GLY B C 1
ATOM 4936 O O . GLY B 1 144 ? 113.43633 128.41400 111.08533 1.000 32.95312 144 GLY B O 1
ATOM 4937 N N . VAL B 1 145 ? 114.84833 126.67000 110.81933 1.000 32.35862 145 VAL B N 1
ATOM 4938 C CA . VAL B 1 145 ? 113.92933 125.66300 111.33033 1.000 32.35862 145 VAL B CA 1
ATOM 4939 C C . VAL B 1 145 ? 114.73633 124.54500 111.97433 1.000 32.35862 145 VAL B C 1
ATOM 4940 O O . VAL B 1 145 ? 115.80733 124.16900 111.49033 1.000 32.35862 145 VAL B O 1
ATOM 4944 N N . MET B 1 146 ? 114.21033 124.00900 113.07233 1.000 34.56753 146 MET B N 1
ATOM 4945 C CA . MET B 1 146 ? 114.84833 122.89800 113.76233 1.000 34.56753 146 MET B CA 1
ATOM 4946 C C . MET B 1 146 ? 114.32833 121.56700 113.24133 1.000 34.56753 146 MET B C 1
ATOM 4947 O O . MET B 1 146 ? 113.13533 121.40900 112.97333 1.000 34.56753 146 MET B O 1
ATOM 4952 N N . VAL B 1 147 ? 115.24133 120.61000 113.10233 1.000 35.19488 147 VAL B N 1
ATOM 4953 C CA . VAL B 1 147 ? 114.94633 119.27300 112.62333 1.000 35.19488 147 VAL B CA 1
ATOM 4954 C C . VAL B 1 147 ? 115.54833 118.26900 113.60133 1.000 35.19488 147 VAL B C 1
ATOM 4955 O O . VAL B 1 147 ? 116.03833 118.63100 114.66933 1.000 35.19488 147 VAL B O 1
ATOM 4959 N N . SER B 1 148 ? 115.49233 116.99500 113.22933 1.000 38.92902 148 SER B N 1
ATOM 4960 C CA . SER B 1 148 ? 116.05433 115.90900 114.02933 1.000 38.92902 148 SER B CA 1
ATOM 4961 C C . SER B 1 148 ? 117.31433 115.40500 113.32633 1.000 38.92902 148 SER B C 1
ATOM 4962 O O . SER B 1 148 ? 117.26933 114.45300 112.54633 1.000 38.92902 148 SER B O 1
ATOM 4965 N N . GLY B 1 149 ? 118.43933 116.04600 113.61433 1.000 37.16677 149 GLY B N 1
ATOM 4966 C CA . GLY B 1 149 ? 119.70733 115.64900 113.04433 1.000 37.16677 149 GLY B CA 1
ATOM 4967 C C . GLY B 1 149 ? 120.09033 116.49300 111.83933 1.000 37.16677 149 GLY B C 1
ATOM 4968 O O . GLY B 1 149 ? 119.26233 117.14900 111.20633 1.000 37.16677 149 GLY B O 1
ATOM 4969 N N . GLY B 1 150 ? 121.38633 116.47000 111.52033 1.000 37.25442 150 GLY B N 1
ATOM 4970 C CA . GLY B 1 150 ? 121.89333 117.24600 110.40333 1.000 37.25442 150 GLY B CA 1
ATOM 4971 C C . GLY B 1 150 ? 121.56433 116.66900 109.04333 1.000 37.25442 150 GLY B C 1
ATOM 4972 O O . GLY B 1 150 ? 121.58533 117.40400 108.05033 1.000 37.25442 150 GLY B O 1
ATOM 4973 N N . SER B 1 151 ? 121.26533 115.37100 108.97033 1.000 36.29723 151 SER B N 1
ATOM 4974 C CA . SER B 1 151 ? 120.89833 114.77500 107.69033 1.000 36.29723 151 SER B CA 1
ATOM 4975 C C . SER B 1 151 ? 119.62033 115.39600 107.14433 1.000 36.29723 151 SER B C 1
ATOM 4976 O O . SER B 1 151 ? 119.52733 115.70200 105.94833 1.000 36.29723 151 SER B O 1
ATOM 4979 N N . LEU B 1 152 ? 118.62533 115.59700 108.01033 1.000 35.01462 152 LEU B N 1
ATOM 4980 C CA . LEU B 1 152 ? 117.38833 116.23800 107.58133 1.000 35.01462 152 LEU B CA 1
ATOM 4981 C C . LEU B 1 152 ? 117.63733 117.67700 107.14833 1.000 35.01462 152 LEU B C 1
ATOM 4982 O O . LEU B 1 152 ? 117.02233 118.15900 106.19333 1.000 35.01462 152 LEU B O 1
ATOM 4987 N N . ALA B 1 153 ? 118.52833 118.38500 107.84733 1.000 32.69885 153 ALA B N 1
ATOM 4988 C CA . ALA B 1 153 ? 118.85433 119.75100 107.45233 1.000 32.69885 153 ALA B CA 1
ATOM 4989 C C . ALA B 1 153 ? 119.49733 119.79000 106.07133 1.000 32.69885 153 ALA B C 1
ATOM 4990 O O . ALA B 1 153 ? 119.14633 120.63200 105.23533 1.000 32.69885 153 ALA B O 1
ATOM 4992 N N . ASN B 1 154 ? 120.44533 118.88600 105.81433 1.000 31.29289 154 ASN B N 1
ATOM 4993 C CA . ASN B 1 154 ? 121.06333 118.83000 104.49433 1.000 31.29289 154 ASN B CA 1
ATOM 4994 C C . ASN B 1 154 ? 120.03133 118.50900 103.42333 1.000 31.29289 154 ASN B C 1
ATOM 4995 O O . ASN B 1 154 ? 120.02833 119.12100 102.34733 1.000 31.29289 154 ASN B O 1
ATOM 5000 N N . LEU B 1 155 ? 119.14233 117.55200 103.70333 1.000 32.99654 155 LEU B N 1
ATOM 5001 C CA . LEU B 1 155 ? 118.10333 117.20400 102.74033 1.000 32.99654 155 LEU B CA 1
ATOM 5002 C C . LEU B 1 155 ? 117.19833 118.39300 102.45133 1.000 32.99654 155 LEU B C 1
ATOM 5003 O O . LEU B 1 155 ? 116.85533 118.65400 101.29333 1.000 32.99654 155 LEU B O 1
ATOM 5008 N N . GLN B 1 156 ? 116.80033 119.12700 103.49233 1.000 35.28381 156 GLN B N 1
ATOM 5009 C CA . GLN B 1 156 ? 115.92933 120.28100 103.29733 1.000 35.28381 156 GLN B CA 1
ATOM 5010 C C . GLN B 1 156 ? 116.61533 121.36200 102.47433 1.000 35.28381 156 GLN B C 1
ATOM 5011 O O . GLN B 1 156 ? 116.00733 121.94000 101.56433 1.000 35.28381 156 GLN B O 1
ATOM 5017 N N . ALA B 1 157 ? 117.88333 121.65000 102.77533 1.000 32.06678 157 ALA B N 1
ATOM 5018 C CA . ALA B 1 157 ? 118.60033 122.67000 102.01633 1.000 32.06678 157 ALA B CA 1
ATOM 5019 C C . ALA B 1 157 ? 118.73733 122.27200 100.55233 1.000 32.06678 157 ALA B C 1
ATOM 5020 O O . ALA B 1 157 ? 118.52033 123.09300 99.65133 1.000 32.06678 157 ALA B O 1
ATOM 5022 N N . LEU B 1 158 ? 119.09333 121.01200 100.29333 1.000 31.88187 158 LEU B N 1
ATOM 5023 C CA . LEU B 1 158 ? 119.24233 120.56200 98.91433 1.000 31.88187 158 LEU B CA 1
ATOM 5024 C C . LEU B 1 158 ? 117.91133 120.59600 98.17233 1.000 31.88187 158 LEU B C 1
ATOM 5025 O O . LEU B 1 158 ? 117.86133 120.97800 96.99733 1.000 31.88187 158 LEU B O 1
ATOM 5030 N N . ALA B 1 159 ? 116.82233 120.19900 98.83633 1.000 33.27437 159 ALA B N 1
ATOM 5031 C CA . ALA B 1 159 ? 115.51133 120.25100 98.19833 1.000 33.27437 159 ALA B CA 1
ATOM 5032 C C . ALA B 1 159 ? 115.11533 121.68300 97.86633 1.000 33.27437 159 ALA B C 1
ATOM 5033 O O . ALA B 1 159 ? 114.58433 121.95300 96.78133 1.000 33.27437 159 ALA B O 1
ATOM 5035 N N . VAL B 1 160 ? 115.36733 122.61700 98.78533 1.000 34.79934 160 VAL B N 1
ATOM 5036 C CA . VAL B 1 160 ? 115.04133 124.01500 98.51933 1.000 34.79934 160 VAL B CA 1
ATOM 5037 C C . VAL B 1 160 ? 115.84833 124.53400 97.33633 1.000 34.79934 160 VAL B C 1
ATOM 5038 O O . VAL B 1 160 ? 115.31533 125.22100 96.45733 1.000 34.79934 160 VAL B O 1
ATOM 5042 N N . ALA B 1 161 ? 117.14433 124.21700 97.29133 1.000 35.59508 161 ALA B N 1
ATOM 5043 C CA . ALA B 1 161 ? 117.96833 124.67300 96.17633 1.000 35.59508 161 ALA B CA 1
ATOM 5044 C C . ALA B 1 161 ? 117.47733 124.10000 94.85233 1.000 35.59508 161 ALA B C 1
ATOM 5045 O O . ALA B 1 161 ? 117.39733 124.81600 93.84333 1.000 35.59508 161 ALA B O 1
ATOM 5047 N N . ARG B 1 162 ? 117.15333 122.80400 94.83433 1.000 37.61377 162 ARG B N 1
ATOM 5048 C CA . ARG B 1 162 ? 116.68533 122.17800 93.60433 1.000 37.61377 162 ARG B CA 1
ATOM 5049 C C . ARG B 1 162 ? 115.38033 122.80400 93.13433 1.000 37.61377 162 ARG B C 1
ATOM 5050 O O . ARG B 1 162 ? 115.21833 123.10100 91.94433 1.000 37.61377 162 ARG B O 1
ATOM 5058 N N . ASN B 1 163 ? 114.44033 123.02300 94.05633 1.000 41.07131 163 ASN B N 1
ATOM 5059 C CA . ASN B 1 163 ? 113.17733 123.64600 93.68033 1.000 41.07131 163 ASN B CA 1
ATOM 5060 C C . ASN B 1 163 ? 113.39533 125.06100 93.16633 1.000 41.07131 163 ASN B C 1
ATOM 5061 O O . ASN B 1 163 ? 112.74333 125.48900 92.20633 1.000 41.07131 163 ASN B O 1
ATOM 5066 N N . HIS B 1 164 ? 114.30533 125.80800 93.79533 1.000 42.46690 164 HIS B N 1
ATOM 5067 C CA . HIS B 1 164 ? 114.52333 127.19300 93.39333 1.000 42.46690 164 HIS B CA 1
ATOM 5068 C C . HIS B 1 164 ? 115.13933 127.28400 92.00233 1.000 42.46690 164 HIS B C 1
ATOM 5069 O O . HIS B 1 164 ? 114.71833 128.11400 91.18933 1.000 42.46690 164 HIS B O 1
ATOM 5076 N N . TYR B 1 165 ? 116.13233 126.44300 91.70033 1.000 40.81922 165 TYR B N 1
ATOM 5077 C CA . TYR B 1 165 ? 116.77933 126.55800 90.39433 1.000 40.81922 165 TYR B CA 1
ATOM 5078 C C . TYR B 1 165 ? 115.98433 125.89500 89.27433 1.000 40.81922 165 TYR B C 1
ATOM 5079 O O . TYR B 1 165 ? 115.91533 126.43900 88.16733 1.000 40.81922 165 TYR B O 1
ATOM 5088 N N . PHE B 1 166 ? 115.37833 124.73300 89.51933 1.000 43.41088 166 PHE B N 1
ATOM 5089 C CA . PHE B 1 166 ? 114.72233 124.00700 88.43933 1.000 43.41088 166 PHE B CA 1
ATOM 5090 C C . PHE B 1 166 ? 113.20833 124.16700 88.42133 1.000 43.41088 166 PHE B C 1
ATOM 5091 O O . PHE B 1 166 ? 112.59433 123.95600 87.37033 1.000 43.41088 166 PHE B O 1
ATOM 5099 N N . SER B 1 167 ? 112.59233 124.53900 89.54133 1.000 46.92368 167 SER B N 1
ATOM 5100 C CA . SER B 1 167 ? 111.14433 124.71900 89.61533 1.000 46.92368 167 SER B CA 1
ATOM 5101 C C . SER B 1 167 ? 110.41533 123.42200 89.25533 1.000 46.92368 167 SER B C 1
ATOM 5102 O O . SER B 1 167 ? 109.60133 123.36200 88.33133 1.000 46.92368 167 SER B O 1
ATOM 5105 N N . VAL B 1 168 ? 110.73233 122.37400 90.00833 1.000 45.60271 168 VAL B N 1
ATOM 5106 C CA . VAL B 1 168 ? 110.08933 121.07800 89.86533 1.000 45.60271 168 VAL B CA 1
ATOM 5107 C C . VAL B 1 168 ? 109.13833 120.80800 91.02933 1.000 45.60271 168 VAL B C 1
ATOM 5108 O O . VAL B 1 168 ? 108.84433 119.65600 91.33833 1.000 45.60271 168 VAL B O 1
ATOM 5112 N N . LYS B 1 169 ? 108.66033 121.86700 91.68333 1.000 49.13199 169 LYS B N 1
ATOM 5113 C CA . LYS B 1 169 ? 107.80333 121.69800 92.85133 1.000 49.13199 169 LYS B CA 1
ATOM 5114 C C . LYS B 1 169 ? 106.47833 121.04600 92.48133 1.000 49.13199 169 LYS B C 1
ATOM 5115 O O . LYS B 1 169 ? 105.95733 120.21600 93.23633 1.000 49.13199 169 LYS B O 1
ATOM 5121 N N . GLU B 1 170 ? 105.91433 121.40400 91.32633 1.000 51.93133 170 GLU B N 1
ATOM 5122 C CA . GLU B 1 170 ? 104.61833 120.88700 90.91333 1.000 51.93133 170 GLU B CA 1
ATOM 5123 C C . GLU B 1 170 ? 104.67433 119.95400 89.71333 1.000 51.93133 170 GLU B C 1
ATOM 5124 O O . GLU B 1 170 ? 103.72333 119.19600 89.50433 1.000 51.93133 170 GLU B O 1
ATOM 5130 N N . ASP B 1 171 ? 105.74833 119.98500 88.92533 1.000 50.34969 171 ASP B N 1
ATOM 5131 C CA . ASP B 1 171 ? 105.84833 119.16600 87.72033 1.000 50.34969 171 ASP B CA 1
ATOM 5132 C C . ASP B 1 171 ? 106.65233 117.89100 87.95333 1.000 50.34969 171 ASP B C 1
ATOM 5133 O O . ASP B 1 171 ? 106.12033 116.78600 87.81733 1.000 50.34969 171 ASP B O 1
ATOM 5138 N N . GLY B 1 172 ? 107.92133 118.02400 88.31033 1.000 45.47559 172 GLY B N 1
ATOM 5139 C CA . GLY B 1 172 ? 108.80233 116.88900 88.49733 1.000 45.47559 172 GLY B CA 1
ATOM 5140 C C . GLY B 1 172 ? 110.07133 117.01000 87.67133 1.000 45.47559 172 GLY B C 1
ATOM 5141 O O . GLY B 1 172 ? 110.25533 117.93100 86.87933 1.000 45.47559 172 GLY B O 1
ATOM 5142 N N . LEU B 1 173 ? 110.95233 116.03500 87.88033 1.000 46.27960 173 LEU B N 1
ATOM 5143 C CA . LEU B 1 173 ? 112.26233 116.01900 87.24533 1.000 46.27960 173 LEU B CA 1
ATOM 5144 C C . LEU B 1 173 ? 112.29033 115.23200 85.94133 1.000 46.27960 173 LEU B C 1
ATOM 5145 O O . LEU B 1 173 ? 113.35633 115.12300 85.32633 1.000 46.27960 173 LEU B O 1
ATOM 5150 N N . THR B 1 174 ? 111.15733 114.67900 85.50533 1.000 51.46440 174 THR B N 1
ATOM 5151 C CA . THR B 1 174 ? 111.15733 113.85600 84.30033 1.000 51.46440 174 THR B CA 1
ATOM 5152 C C . THR B 1 174 ? 111.36333 114.69700 83.04633 1.000 51.46440 174 THR B C 1
ATOM 5153 O O . THR B 1 174 ? 112.02533 114.25700 82.09933 1.000 51.46440 174 THR B O 1
ATOM 5157 N N . GLY B 1 175 ? 110.80333 115.90500 83.01533 1.000 53.94754 175 GLY B N 1
ATOM 5158 C CA . GLY B 1 175 ? 110.91033 116.74300 81.83633 1.000 53.94754 175 GLY B CA 1
ATOM 5159 C C . GLY B 1 175 ? 112.24233 117.43200 81.64233 1.000 53.94754 175 GLY B C 1
ATOM 5160 O O . GLY B 1 175 ? 112.51333 117.92400 80.54333 1.000 53.94754 175 GLY B O 1
ATOM 5161 N N . LEU B 1 176 ? 113.08033 117.48000 82.67433 1.000 52.83942 176 LEU B N 1
ATOM 5162 C CA . LEU B 1 176 ? 114.36933 118.14400 82.55633 1.000 52.83942 176 LEU B CA 1
ATOM 5163 C C . LEU B 1 176 ? 115.25933 117.42400 81.54933 1.000 52.83942 176 LEU B C 1
ATOM 5164 O O . LEU B 1 176 ? 115.23533 116.19700 81.42633 1.000 52.83942 176 LEU B O 1
ATOM 5169 N N . ILE B 1 177 ? 116.05233 118.20800 80.82533 1.000 57.76223 177 ILE B N 1
ATOM 5170 C CA . ILE B 1 177 ? 116.93133 117.66600 79.79333 1.000 57.76223 177 ILE B CA 1
ATOM 5171 C C . ILE B 1 177 ? 118.29433 117.29400 80.36033 1.000 57.76223 177 ILE B C 1
ATOM 5172 O O . ILE B 1 177 ? 118.78133 116.18000 80.15233 1.000 57.76223 177 ILE B O 1
ATOM 5177 N N . GLU B 1 178 ? 118.92833 118.21000 81.08633 1.000 56.55889 178 GLU B N 1
ATOM 5178 C CA . GLU B 1 178 ? 120.26433 117.99500 81.62433 1.000 56.55889 178 GLU B CA 1
ATOM 5179 C C . GLU B 1 178 ? 120.18933 117.61200 83.09533 1.000 56.55889 178 GLU B C 1
ATOM 5180 O O . GLU B 1 178 ? 119.41633 118.19300 83.86233 1.000 56.55889 178 GLU B O 1
ATOM 5186 N N . GLN B 1 179 ? 120.99633 116.63400 83.48033 1.000 51.17758 179 GLN B N 1
ATOM 5187 C CA . GLN B 1 179 ? 120.99433 116.16000 84.85833 1.000 51.17758 179 GLN B CA 1
ATOM 5188 C C . GLN B 1 179 ? 121.66633 117.18100 85.77033 1.000 51.17758 179 GLN B C 1
ATOM 5189 O O . GLN B 1 179 ? 122.78833 117.61500 85.48533 1.000 51.17758 179 GLN B O 1
ATOM 5195 N N . PRO B 1 180 ? 121.02333 117.59000 86.86033 1.000 46.05461 180 PRO B N 1
ATOM 5196 C CA . PRO B 1 180 ? 121.67333 118.51300 87.79633 1.000 46.05461 180 PRO B CA 1
ATOM 5197 C C . PRO B 1 180 ? 122.86733 117.86300 88.47533 1.000 46.05461 180 PRO B C 1
ATOM 5198 O O . PRO B 1 180 ? 122.91633 116.64600 88.66833 1.000 46.05461 180 PRO B O 1
ATOM 5202 N N . VAL B 1 181 ? 123.84033 118.69400 88.84233 1.000 41.41360 181 VAL B N 1
ATOM 5203 C CA . VAL B 1 181 ? 125.07533 118.22500 89.45833 1.000 41.41360 181 VAL B CA 1
ATOM 5204 C C . VAL B 1 181 ? 125.33333 119.01300 90.73533 1.000 41.41360 181 VAL B C 1
ATOM 5205 O O . VAL B 1 181 ? 125.15433 120.23600 90.76633 1.000 41.41360 181 VAL B O 1
ATOM 5209 N N . ILE B 1 182 ? 125.75133 118.30800 91.78433 1.000 38.46231 182 ILE B N 1
ATOM 5210 C CA . ILE B 1 182 ? 126.16333 118.90600 93.04933 1.000 38.46231 182 ILE B CA 1
ATOM 5211 C C . ILE B 1 182 ? 127.62033 118.53400 93.28733 1.000 38.46231 182 ILE B C 1
ATOM 5212 O O . ILE B 1 182 ? 127.96833 117.34800 93.28733 1.000 38.46231 182 ILE B O 1
ATOM 5217 N N . LEU B 1 183 ? 128.46633 119.53700 93.49633 1.000 36.08761 183 LEU B N 1
ATOM 5218 C CA . LEU B 1 183 ? 129.89133 119.32000 93.70933 1.000 36.08761 183 LEU B CA 1
ATOM 5219 C C . LEU B 1 183 ? 130.19333 119.35800 95.20033 1.000 36.08761 183 LEU B C 1
ATOM 5220 O O . LEU B 1 183 ? 129.80533 120.30400 95.89233 1.000 36.08761 183 LEU B O 1
ATOM 5225 N N . ALA B 1 184 ? 130.88633 118.33200 95.69033 1.000 34.45178 184 ALA B N 1
ATOM 5226 C CA . ALA B 1 184 ? 131.20833 118.23000 97.10533 1.000 34.45178 184 ALA B CA 1
ATOM 5227 C C . ALA B 1 184 ? 132.66133 117.81100 97.26733 1.000 34.45178 184 ALA B C 1
ATOM 5228 O O . ALA B 1 184 ? 133.25833 117.20600 96.37533 1.000 34.45178 184 ALA B O 1
ATOM 5230 N N . SER B 1 185 ? 133.22833 118.14500 98.42233 1.000 36.41438 185 SER B N 1
ATOM 5231 C CA . SER B 1 185 ? 134.59133 117.74000 98.72633 1.000 36.41438 185 SER B CA 1
ATOM 5232 C C . SER B 1 185 ? 134.66833 116.22900 98.90933 1.000 36.41438 185 SER B C 1
ATOM 5233 O O . SER B 1 185 ? 133.70333 115.58000 99.32033 1.000 36.41438 185 SER B O 1
ATOM 5236 N N . GLU B 1 186 ? 135.83633 115.66600 98.59633 1.000 38.63803 186 GLU B N 1
ATOM 5237 C CA . GLU B 1 186 ? 136.01933 114.22600 98.71933 1.000 38.63803 186 GLU B CA 1
ATOM 5238 C C . GLU B 1 186 ? 136.03033 113.75600 100.16733 1.000 38.63803 186 GLU B C 1
ATOM 5239 O O . GLU B 1 186 ? 135.98733 112.54500 100.40733 1.000 38.63803 186 GLU B O 1
ATOM 5245 N N . ALA B 1 187 ? 136.09433 114.67400 101.13133 1.000 37.23272 187 ALA B N 1
ATOM 5246 C CA . ALA B 1 187 ? 136.00933 114.34100 102.54733 1.000 37.23272 187 ALA B CA 1
ATOM 5247 C C . ALA B 1 187 ? 134.67433 114.75700 103.15433 1.000 37.23272 187 ALA B C 1
ATOM 5248 O O . ALA B 1 187 ? 134.57633 114.92600 104.37233 1.000 37.23272 187 ALA B O 1
ATOM 5250 N N . SER B 1 188 ? 133.64733 114.92800 102.32733 1.000 35.68656 188 SER B N 1
ATOM 5251 C CA . SER B 1 188 ? 132.34433 115.36500 102.79733 1.000 35.68656 188 SER B CA 1
ATOM 5252 C C . SER B 1 188 ? 131.62433 114.23100 103.52333 1.000 35.68656 188 SER B C 1
ATOM 5253 O O . SER B 1 188 ? 132.03233 113.06800 103.48333 1.000 35.68656 188 SER B O 1
ATOM 5256 N N . HIS B 1 189 ? 130.53433 114.58800 104.19733 1.000 38.46023 189 HIS B N 1
ATOM 5257 C CA . HIS B 1 189 ? 129.76733 113.60900 104.94833 1.000 38.46023 189 HIS B CA 1
ATOM 5258 C C . HIS B 1 189 ? 129.00333 112.68200 104.00733 1.000 38.46023 189 HIS B C 1
ATOM 5259 O O . HIS B 1 189 ? 128.71933 113.01300 102.85333 1.000 38.46023 189 HIS B O 1
ATOM 5266 N N . THR B 1 190 ? 128.67133 111.50000 104.52333 1.000 43.30864 190 THR B N 1
ATOM 5267 C CA . THR B 1 190 ? 127.94833 110.50200 103.74833 1.000 43.30864 190 THR B CA 1
ATOM 5268 C C . THR B 1 190 ? 126.47233 110.83500 103.57933 1.000 43.30864 190 THR B C 1
ATOM 5269 O O . THR B 1 190 ? 125.79133 110.16500 102.79633 1.000 43.30864 190 THR B O 1
ATOM 5273 N N . SER B 1 191 ? 125.96133 111.84100 104.29033 1.000 40.07713 191 SER B N 1
ATOM 5274 C CA . SER B 1 191 ? 124.55433 112.19700 104.16433 1.000 40.07713 191 SER B CA 1
ATOM 5275 C C . SER B 1 191 ? 124.25133 112.89500 102.84733 1.000 40.07713 191 SER B C 1
ATOM 5276 O O . SER B 1 191 ? 123.08933 112.92100 102.42833 1.000 40.07713 191 SER B O 1
ATOM 5279 N N . LEU B 1 192 ? 125.26233 113.46800 102.19133 1.000 39.85089 192 LEU B N 1
ATOM 5280 C CA . LEU B 1 192 ? 125.02733 114.12800 100.91233 1.000 39.85089 192 LEU B CA 1
ATOM 5281 C C . LEU B 1 192 ? 124.56233 113.13600 99.85533 1.000 39.85089 192 LEU B C 1
ATOM 5282 O O . LEU B 1 192 ? 123.65233 113.43400 99.07433 1.000 39.85089 192 LEU B O 1
ATOM 5287 N N . HIS B 1 193 ? 125.17533 111.95100 99.81333 1.000 40.21607 193 HIS B N 1
ATOM 5288 C CA . HIS B 1 193 ? 124.76233 110.94200 98.84433 1.000 40.21607 193 HIS B CA 1
ATOM 5289 C C . HIS B 1 193 ? 123.32533 110.50000 99.08733 1.000 40.21607 193 HIS B C 1
ATOM 5290 O O . HIS B 1 193 ? 122.54133 110.35800 98.14133 1.000 40.21607 193 HIS B O 1
ATOM 5297 N N . LYS B 1 194 ? 122.96033 110.27800 100.35033 1.000 39.57776 194 LYS B N 1
ATOM 5298 C CA . LYS B 1 194 ? 121.59433 109.87600 100.66433 1.000 39.57776 194 LYS B CA 1
ATOM 5299 C C . LYS B 1 194 ? 120.60033 110.97400 100.30533 1.000 39.57776 194 LYS B C 1
ATOM 5300 O O . LYS B 1 194 ? 119.52733 110.69600 99.75633 1.000 39.57776 194 LYS B O 1
ATOM 5306 N N . ALA B 1 195 ? 120.93833 112.22900 100.60633 1.000 35.77432 195 ALA B N 1
ATOM 5307 C CA . ALA B 1 195 ? 120.05233 113.33300 100.25833 1.000 35.77432 195 ALA B CA 1
ATOM 5308 C C . ALA B 1 195 ? 119.87533 113.44200 98.75033 1.000 35.77432 195 ALA B C 1
ATOM 5309 O O . ALA B 1 195 ? 118.76333 113.67500 98.26433 1.000 35.77432 195 ALA B O 1
ATOM 5311 N N . ALA B 1 196 ? 120.96133 113.28100 97.99233 1.000 34.98165 196 ALA B N 1
ATOM 5312 C CA . ALA B 1 196 ? 120.85833 113.31900 96.53833 1.000 34.98165 196 ALA B CA 1
ATOM 5313 C C . ALA B 1 196 ? 120.00833 112.17000 96.01533 1.000 34.98165 196 ALA B C 1
ATOM 5314 O O . ALA B 1 196 ? 119.22133 112.34900 95.08033 1.000 34.98165 196 ALA B O 1
ATOM 5316 N N . MET B 1 197 ? 120.16033 110.97800 96.59633 1.000 36.93503 197 MET B N 1
ATOM 5317 C CA . MET B 1 197 ? 119.36233 109.83800 96.15833 1.000 36.93503 197 MET B CA 1
ATOM 5318 C C . MET B 1 197 ? 117.88133 110.05600 96.43933 1.000 36.93503 197 MET B C 1
ATOM 5319 O O . MET B 1 197 ? 117.03233 109.74300 95.59733 1.000 36.93503 197 MET B O 1
ATOM 5324 N N . LEU B 1 198 ? 117.55233 110.59200 97.61733 1.000 33.71621 198 LEU B N 1
ATOM 5325 C CA . LEU B 1 198 ? 116.15533 110.74900 98.00333 1.000 33.71621 198 LEU B CA 1
ATOM 5326 C C . LEU B 1 198 ? 115.43233 111.80600 97.18233 1.000 33.71621 198 LEU B C 1
ATOM 5327 O O . LEU B 1 198 ? 114.20633 111.74000 97.05733 1.000 33.71621 198 LEU B O 1
ATOM 5332 N N . LEU B 1 199 ? 116.15433 112.77300 96.62333 1.000 31.53025 199 LEU B N 1
ATOM 5333 C CA . LEU B 1 199 ? 115.55333 113.85100 95.84933 1.000 31.53025 199 LEU B CA 1
ATOM 5334 C C . LEU B 1 199 ? 115.42133 113.52100 94.37033 1.000 31.53025 199 LEU B C 1
ATOM 5335 O O . LEU B 1 199 ? 114.99533 114.38200 93.59633 1.000 31.53025 199 LEU B O 1
ATOM 5340 N N . GLY B 1 200 ? 115.78133 112.30900 93.95833 1.000 37.09037 200 GLY B N 1
ATOM 5341 C CA . GLY B 1 200 ? 115.69033 111.92000 92.57033 1.000 37.09037 200 GLY B CA 1
ATOM 5342 C C . GLY B 1 200 ? 116.84033 112.37100 91.69933 1.000 37.09037 200 GLY B C 1
ATOM 5343 O O . GLY B 1 200 ? 116.83533 112.07600 90.49733 1.000 37.09037 200 GLY B O 1
ATOM 5344 N N . LEU B 1 201 ? 117.82333 113.07800 92.25833 1.000 36.33556 201 LEU B N 1
ATOM 5345 C CA . LEU B 1 201 ? 118.94933 113.53700 91.45333 1.000 36.33556 201 LEU B CA 1
ATOM 5346 C C . LEU B 1 201 ? 119.85533 112.37800 91.05633 1.000 36.33556 201 LEU B C 1
ATOM 5347 O O . LEU B 1 201 ? 120.36733 112.34200 89.93133 1.000 36.33556 201 LEU B O 1
ATOM 5352 N N . GLY B 1 202 ? 120.06033 111.42400 91.95933 1.000 42.39816 202 GLY B N 1
ATOM 5353 C CA . GLY B 1 202 ? 120.90233 110.27800 91.67733 1.000 42.39816 202 GLY B CA 1
ATOM 5354 C C . GLY B 1 202 ? 122.12333 110.20100 92.56933 1.000 42.39816 202 GLY B C 1
ATOM 5355 O O . GLY B 1 202 ? 122.78533 111.21400 92.81033 1.000 42.39816 202 GLY B O 1
ATOM 5356 N N . THR B 1 203 ? 122.43633 109.00100 93.06033 1.000 45.22436 203 THR B N 1
ATOM 5357 C CA . THR B 1 203 ? 123.58133 108.84700 93.95233 1.000 45.22436 203 THR B CA 1
ATOM 5358 C C . THR B 1 203 ? 124.87933 109.24800 93.26233 1.000 45.22436 203 THR B C 1
ATOM 5359 O O . THR B 1 203 ? 125.82333 109.70300 93.91733 1.000 45.22436 203 THR B O 1
ATOM 5363 N N . SER B 1 204 ? 124.94633 109.08500 91.94333 1.000 47.28620 204 SER B N 1
ATOM 5364 C CA . SER B 1 204 ? 126.12333 109.47800 91.17933 1.000 47.28620 204 SER B CA 1
ATOM 5365 C C . SER B 1 204 ? 126.11533 110.95200 90.80233 1.000 47.28620 204 SER B C 1
ATOM 5366 O O . SER B 1 204 ? 127.06033 111.41300 90.15433 1.000 47.28620 204 SER B O 1
ATOM 5369 N N . SER B 1 205 ? 125.07233 111.69500 91.17933 1.000 41.85752 205 SER B N 1
ATOM 5370 C CA . SER B 1 205 ? 125.03133 113.12100 90.88033 1.000 41.85752 205 SER B CA 1
ATOM 5371 C C . SER B 1 205 ? 126.12033 113.88600 91.62033 1.000 41.85752 205 SER B C 1
ATOM 5372 O O . SER B 1 205 ? 126.67033 114.85100 91.08033 1.000 41.85752 205 SER B O 1
ATOM 5375 N N . VAL B 1 206 ? 126.44433 113.47700 92.84633 1.000 40.49012 206 VAL B N 1
ATOM 5376 C CA . VAL B 1 206 ? 127.46233 114.17300 93.62133 1.000 40.49012 206 VAL B CA 1
ATOM 5377 C C . VAL B 1 206 ? 128.83133 113.91600 93.00933 1.000 40.49012 206 VAL B C 1
ATOM 5378 O O . VAL B 1 206 ? 129.24133 112.76400 92.82033 1.000 40.49012 206 VAL B O 1
ATOM 5382 N N . VAL B 1 207 ? 129.55133 114.99400 92.71033 1.000 38.19425 207 VAL B N 1
ATOM 5383 C CA . VAL B 1 207 ? 130.86433 114.93500 92.08033 1.000 38.19425 207 VAL B CA 1
ATOM 5384 C C . VAL B 1 207 ? 131.90733 115.33600 93.11233 1.000 38.19425 207 VAL B C 1
ATOM 5385 O O . VAL B 1 207 ? 131.82333 116.42200 93.69933 1.000 38.19425 207 VAL B O 1
ATOM 5389 N N . ALA B 1 208 ? 132.89133 114.46700 93.32533 1.000 38.15205 208 ALA B N 1
ATOM 5390 C CA . ALA B 1 208 ? 133.89333 114.68700 94.35733 1.000 38.15205 208 ALA B CA 1
ATOM 5391 C C . ALA B 1 208 ? 135.03233 115.55600 93.84133 1.000 38.15205 208 ALA B C 1
ATOM 5392 O O . ALA B 1 208 ? 135.49433 115.39700 92.70833 1.000 38.15205 208 ALA B O 1
ATOM 5394 N N . VAL B 1 209 ? 135.48633 116.47600 94.68933 1.000 39.90871 209 VAL B N 1
ATOM 5395 C CA . VAL B 1 209 ? 136.57033 117.39700 94.36933 1.000 39.90871 209 VAL B CA 1
ATOM 5396 C C . VAL B 1 209 ? 137.78533 117.03000 95.20833 1.000 39.90871 209 VAL B C 1
ATOM 5397 O O . VAL B 1 209 ? 137.64933 116.54700 96.33833 1.000 39.90871 209 VAL B O 1
ATOM 5401 N N . LYS B 1 210 ? 138.97333 117.26100 94.65533 1.000 44.01138 210 LYS B N 1
ATOM 5402 C CA . LYS B 1 210 ? 140.20433 116.90600 95.34433 1.000 44.01138 210 LYS B CA 1
ATOM 5403 C C . LYS B 1 210 ? 140.42733 117.80800 96.55533 1.000 44.01138 210 LYS B C 1
ATOM 5404 O O . LYS B 1 210 ? 139.86733 118.90100 96.66633 1.000 44.01138 210 LYS B O 1
ATOM 5410 N N . THR B 1 211 ? 141.26133 117.33000 97.47433 1.000 41.39998 211 THR B N 1
ATOM 5411 C CA . THR B 1 211 ? 141.58833 118.05100 98.69333 1.000 41.39998 211 THR B CA 1
ATOM 5412 C C . THR B 1 211 ? 143.10033 118.13200 98.84733 1.000 41.39998 211 THR B C 1
ATOM 5413 O O . THR B 1 211 ? 143.84333 117.27700 98.35833 1.000 41.39998 211 THR B O 1
ATOM 5417 N N . ASN B 1 212 ? 143.55033 119.17300 99.54033 1.000 41.98960 212 ASN B N 1
ATOM 5418 C CA . ASN B 1 212 ? 144.97033 119.36100 99.79633 1.000 41.98960 212 ASN B CA 1
ATOM 5419 C C . ASN B 1 212 ? 145.40533 118.41800 100.91733 1.000 41.98960 212 ASN B C 1
ATOM 5420 O O . ASN B 1 212 ? 144.65633 117.53800 101.34833 1.000 41.98960 212 ASN B O 1
ATOM 5425 N N . GLN B 1 213 ? 146.63633 118.58800 101.40033 1.000 43.81114 213 GLN B N 1
ATOM 5426 C CA . GLN B 1 213 ? 147.14533 117.69400 102.43333 1.000 43.81114 213 GLN B CA 1
ATOM 5427 C C . GLN B 1 213 ? 146.35933 117.82000 103.73233 1.000 43.81114 213 GLN B C 1
ATOM 5428 O O . GLN B 1 213 ? 146.27033 116.85200 104.49433 1.000 43.81114 213 GLN B O 1
ATOM 5434 N N . ASN B 1 214 ? 145.78833 118.99300 104.00333 1.000 41.04778 214 ASN B N 1
ATOM 5435 C CA . ASN B 1 214 ? 145.05033 119.24000 105.23333 1.000 41.04778 214 ASN B CA 1
ATOM 5436 C C . ASN B 1 214 ? 143.56733 118.90700 105.11033 1.000 41.04778 214 ASN B C 1
ATOM 5437 O O . ASN B 1 214 ? 142.76033 119.42300 105.89133 1.000 41.04778 214 ASN B O 1
ATOM 5442 N N . SER B 1 215 ? 143.19133 118.06300 104.15233 1.000 42.08296 215 SER B N 1
ATOM 5443 C CA . SER B 1 215 ? 141.79933 117.65100 103.97633 1.000 42.08296 215 SER B CA 1
ATOM 5444 C C . SER B 1 215 ? 140.88733 118.84700 103.71333 1.000 42.08296 215 SER B C 1
ATOM 5445 O O . SER B 1 215 ? 139.76033 118.91200 104.20533 1.000 42.08296 215 SER B O 1
ATOM 5448 N N . GLN B 1 216 ? 141.37533 119.80100 102.92633 1.000 40.85451 216 GLN B N 1
ATOM 5449 C CA . GLN B 1 216 ? 140.61533 120.98700 102.56533 1.000 40.85451 216 GLN B CA 1
ATOM 5450 C C . GLN B 1 216 ? 140.39933 121.02300 101.05933 1.000 40.85451 216 GLN B C 1
ATOM 5451 O O . GLN B 1 216 ? 141.23133 120.54300 100.28433 1.000 40.85451 216 GLN B O 1
ATOM 5457 N N . MET B 1 217 ? 139.27033 121.59600 100.65033 1.000 40.26301 217 MET B N 1
ATOM 5458 C CA . MET B 1 217 ? 138.92433 121.61700 99.23633 1.000 40.26301 217 MET B CA 1
ATOM 5459 C C . MET B 1 217 ? 139.94433 122.42400 98.44533 1.000 40.26301 217 MET B C 1
ATOM 5460 O O . MET B 1 217 ? 140.48933 123.41800 98.92933 1.000 40.26301 217 MET B O 1
ATOM 5465 N N . ASP B 1 218 ? 140.20133 121.98200 97.21833 1.000 47.29397 218 ASP B N 1
ATOM 5466 C CA . ASP B 1 218 ? 141.13133 122.64800 96.31433 1.000 47.29397 218 ASP B CA 1
ATOM 5467 C C . ASP B 1 218 ? 140.31533 123.49500 95.34333 1.000 47.29397 218 ASP B C 1
ATOM 5468 O O . ASP B 1 218 ? 139.58733 122.95900 94.50233 1.000 47.29397 218 ASP B O 1
ATOM 5473 N N . THR B 1 219 ? 140.43933 124.81900 95.46133 1.000 46.58357 219 THR B N 1
ATOM 5474 C CA . THR B 1 219 ? 139.60433 125.71500 94.66733 1.000 46.58357 219 THR B CA 1
ATOM 5475 C C . THR B 1 219 ? 139.85233 125.53500 93.17533 1.000 46.58357 219 THR B C 1
ATOM 5476 O O . THR B 1 219 ? 138.90833 125.54400 92.37633 1.000 46.58357 219 THR B O 1
ATOM 5480 N N . SER B 1 220 ? 141.11633 125.38200 92.77533 1.000 48.54108 220 SER B N 1
ATOM 5481 C CA . SER B 1 220 ? 141.41133 125.16100 91.36433 1.000 48.54108 220 SER B CA 1
ATOM 5482 C C . SER B 1 220 ? 140.76733 123.87300 90.86833 1.000 48.54108 220 SER B C 1
ATOM 5483 O O . SER B 1 220 ? 140.22433 123.82500 89.75633 1.000 48.54108 220 SER B O 1
ATOM 5486 N N . ASP B 1 221 ? 140.81533 122.81700 91.68233 1.000 47.25396 221 ASP B N 1
ATOM 5487 C CA . ASP B 1 221 ? 140.15233 121.57000 91.31733 1.000 47.25396 221 ASP B CA 1
ATOM 5488 C C . ASP B 1 221 ? 138.64433 121.75800 91.21233 1.000 47.25396 221 ASP B C 1
ATOM 5489 O O . ASP B 1 221 ? 138.00233 121.18300 90.32833 1.000 47.25396 221 ASP B O 1
ATOM 5494 N N . LEU B 1 222 ? 138.05933 122.54900 92.11433 1.000 45.39351 222 LEU B N 1
ATOM 5495 C CA . LEU B 1 222 ? 136.62833 122.82300 92.03633 1.000 45.39351 222 LEU B CA 1
ATOM 5496 C C . LEU B 1 222 ? 136.27733 123.52700 90.73233 1.000 45.39351 222 LEU B C 1
ATOM 5497 O O . LEU B 1 222 ? 135.29833 123.17000 90.06533 1.000 45.39351 222 LEU B O 1
ATOM 5502 N N . GLU B 1 223 ? 137.07033 124.52800 90.34933 1.000 48.67323 223 GLU B N 1
ATOM 5503 C CA . GLU B 1 223 ? 136.81933 125.23000 89.09633 1.000 48.67323 223 GLU B CA 1
ATOM 5504 C C . GLU B 1 223 ? 136.95433 124.29100 87.90233 1.000 48.67323 223 GLU B C 1
ATOM 5505 O O . GLU B 1 223 ? 136.13033 124.32200 86.97733 1.000 48.67323 223 GLU B O 1
ATOM 5511 N N . LYS B 1 224 ? 137.98933 123.44800 87.90533 1.000 49.06704 224 LYS B N 1
ATOM 5512 C CA . LYS B 1 224 ? 138.17733 122.51000 86.80433 1.000 49.06704 224 LYS B CA 1
ATOM 5513 C C . LYS B 1 224 ? 137.01433 121.53100 86.70833 1.000 49.06704 224 LYS B C 1
ATOM 5514 O O . LYS B 1 224 ? 136.54333 121.22100 85.60833 1.000 49.06704 224 LYS B O 1
ATOM 5520 N N . LYS B 1 225 ? 136.54233 121.02600 87.84933 1.000 47.08563 225 LYS B N 1
ATOM 5521 C CA . LYS B 1 225 ? 135.40233 120.11700 87.84133 1.000 47.08563 225 LYS B CA 1
ATOM 5522 C C . LYS B 1 225 ? 134.15333 120.81100 87.31833 1.000 47.08563 225 LYS B C 1
ATOM 5523 O O . LYS B 1 225 ? 133.38433 120.22200 86.54933 1.000 47.08563 225 LYS B O 1
ATOM 5529 N N . ILE B 1 226 ? 133.92933 122.06100 87.72633 1.000 47.91898 226 ILE B N 1
ATOM 5530 C CA . ILE B 1 226 ? 132.76533 122.79900 87.24033 1.000 47.91898 226 ILE B CA 1
ATOM 5531 C C . ILE B 1 226 ? 132.82333 122.92800 85.72533 1.000 47.91898 226 ILE B C 1
ATOM 5532 O O . ILE B 1 226 ? 131.84033 122.66500 85.02133 1.000 47.91898 226 ILE B O 1
ATOM 5537 N N . ASN B 1 227 ? 133.98233 123.32800 85.19833 1.000 51.10008 227 ASN B N 1
ATOM 5538 C CA . ASN B 1 227 ? 134.11433 123.48700 83.75233 1.000 51.10008 227 ASN B CA 1
ATOM 5539 C C . ASN B 1 227 ? 133.92633 122.16000 83.02433 1.000 51.10008 227 ASN B C 1
ATOM 5540 O O . ASN B 1 227 ? 133.25133 122.10100 81.98733 1.000 51.10008 227 ASN B O 1
ATOM 5545 N N . LYS B 1 228 ? 134.52033 121.08400 83.54933 1.000 52.05295 228 LYS B N 1
ATOM 5546 C CA . LYS B 1 228 ? 134.42833 119.78300 82.89333 1.000 52.05295 228 LYS B CA 1
ATOM 5547 C C . LYS B 1 228 ? 133.00033 119.25600 82.89333 1.000 52.05295 228 LYS B C 1
ATOM 5548 O O . LYS B 1 228 ? 132.55633 118.65300 81.91133 1.000 52.05295 228 LYS B O 1
ATOM 5554 N N . THR B 1 229 ? 132.27133 119.44900 83.98933 1.000 51.07784 229 THR B N 1
ATOM 5555 C CA . THR B 1 229 ? 130.88233 119.01500 84.01833 1.000 51.07784 229 THR B CA 1
ATOM 5556 C C . THR B 1 229 ? 129.99733 119.89000 83.14233 1.000 51.07784 229 THR B C 1
ATOM 5557 O O . THR B 1 229 ? 129.02533 119.39300 82.56533 1.000 51.07784 229 THR B O 1
ATOM 5561 N N . ILE B 1 230 ? 130.30733 121.18400 83.02833 1.000 50.99191 230 ILE B N 1
ATOM 5562 C CA . ILE B 1 230 ? 129.52233 122.04700 82.15133 1.000 50.99191 230 ILE B CA 1
ATOM 5563 C C . ILE B 1 230 ? 129.72033 121.65700 80.69233 1.000 50.99191 230 ILE B C 1
ATOM 5564 O O . ILE B 1 230 ? 128.75733 121.60200 79.91933 1.000 50.99191 230 ILE B O 1
ATOM 5569 N N . GLU B 1 231 ? 130.96233 121.37900 80.28833 1.000 56.67687 231 GLU B N 1
ATOM 5570 C CA . GLU B 1 231 ? 131.19233 120.99500 78.89933 1.000 56.67687 231 GLU B CA 1
ATOM 5571 C C . GLU B 1 231 ? 130.39433 119.74600 78.54733 1.000 56.67687 231 GLU B C 1
ATOM 5572 O O . GLU B 1 231 ? 129.84233 119.64100 77.44533 1.000 56.67687 231 GLU B O 1
ATOM 5578 N N . GLU B 1 232 ? 130.32033 118.79300 79.47133 1.000 56.88447 232 GLU B N 1
ATOM 5579 C CA . GLU B 1 232 ? 129.46633 117.63100 79.29933 1.000 56.88447 232 GLU B CA 1
ATOM 5580 C C . GLU B 1 232 ? 127.99733 118.04900 79.35933 1.000 56.88447 232 GLU B C 1
ATOM 5581 O O . GLU B 1 232 ? 127.65933 119.22700 79.51633 1.000 56.88447 232 GLU B O 1
ATOM 5587 N N . GLY B 1 233 ? 127.11033 117.06300 79.22733 1.000 55.29501 233 GLY B N 1
ATOM 5588 C CA . GLY B 1 233 ? 125.68733 117.34600 79.25833 1.000 55.29501 233 GLY B CA 1
ATOM 5589 C C . GLY B 1 233 ? 125.19533 117.90300 80.57833 1.000 55.29501 233 GLY B C 1
ATOM 5590 O O . GLY B 1 233 ? 124.30733 118.76100 80.58633 1.000 55.29501 233 GLY B O 1
ATOM 5591 N N . LYS B 1 234 ? 125.75933 117.44700 81.69333 1.000 50.73338 234 LYS B N 1
ATOM 5592 C CA . LYS B 1 234 ? 125.26733 117.83900 83.00333 1.000 50.73338 234 LYS B CA 1
ATOM 5593 C C . LYS B 1 234 ? 125.52633 119.32100 83.26233 1.000 50.73338 234 LYS B C 1
ATOM 5594 O O . LYS B 1 234 ? 126.37033 119.95400 82.62333 1.000 50.73338 234 LYS B O 1
ATOM 5600 N N . GLN B 1 235 ? 124.77533 119.87500 84.21933 1.000 49.07750 235 GLN B N 1
ATOM 5601 C CA . GLN B 1 235 ? 124.90133 121.27400 84.60733 1.000 49.07750 235 GLN B CA 1
ATOM 5602 C C . GLN B 1 235 ? 124.97833 121.35900 86.12733 1.000 49.07750 235 GLN B C 1
ATOM 5603 O O . GLN B 1 235 ? 124.13833 120.76100 86.82233 1.000 49.07750 235 GLN B O 1
ATOM 5609 N N . PRO B 1 236 ? 125.96833 122.05600 86.67333 1.000 42.44088 236 PRO B N 1
ATOM 5610 C CA . PRO B 1 236 ? 126.04733 122.22000 88.12633 1.000 42.44088 236 PRO B CA 1
ATOM 5611 C C . PRO B 1 236 ? 125.00933 123.20200 88.64133 1.000 42.44088 236 PRO B C 1
ATOM 5612 O O . PRO B 1 236 ? 124.61933 124.15100 87.95833 1.000 42.44088 236 PRO B O 1
ATOM 5616 N N . PHE B 1 237 ? 124.55333 122.95900 89.87033 1.000 36.70854 237 PHE B N 1
ATOM 5617 C CA . PHE B 1 237 ? 123.67333 123.92500 90.52433 1.000 36.70854 237 PHE B CA 1
ATOM 5618 C C . PHE B 1 237 ? 124.00133 124.20500 91.98433 1.000 36.70854 237 PHE B C 1
ATOM 5619 O O . PHE B 1 237 ? 123.59833 125.26100 92.48333 1.000 36.70854 237 PHE B O 1
ATOM 5627 N N . ALA B 1 238 ? 124.72033 123.33500 92.69033 1.000 33.64064 238 ALA B N 1
ATOM 5628 C CA . ALA B 1 238 ? 125.01733 123.55800 94.09633 1.000 33.64064 238 ALA B CA 1
ATOM 5629 C C . ALA B 1 238 ? 126.45833 123.17700 94.39333 1.000 33.64064 238 ALA B C 1
ATOM 5630 O O . ALA B 1 238 ? 127.04333 122.32200 93.72533 1.000 33.64064 238 ALA B O 1
ATOM 5632 N N . VAL B 1 239 ? 127.02233 123.83100 95.40433 1.000 29.50276 239 VAL B N 1
ATOM 5633 C CA . VAL B 1 239 ? 128.35033 123.52800 95.92233 1.000 29.50276 239 VAL B CA 1
ATOM 5634 C C . VAL B 1 239 ? 128.25333 123.45200 97.43833 1.000 29.50276 239 VAL B C 1
ATOM 5635 O O . VAL B 1 239 ? 127.67433 124.34300 98.07133 1.000 29.50276 239 VAL B O 1
ATOM 5639 N N . VAL B 1 240 ? 128.82733 122.40100 98.01733 1.000 28.13852 240 VAL B N 1
ATOM 5640 C CA . VAL B 1 240 ? 128.73133 122.12900 99.44633 1.000 28.13852 240 VAL B CA 1
ATOM 5641 C C . VAL B 1 240 ? 130.10133 122.34500 100.07333 1.000 28.13852 240 VAL B C 1
ATOM 5642 O O . VAL B 1 240 ? 131.09033 121.73300 99.65133 1.000 28.13852 240 VAL B O 1
ATOM 5646 N N . ALA B 1 241 ? 130.15633 123.21000 101.08233 1.000 29.32110 241 ALA B N 1
ATOM 5647 C CA . ALA B 1 241 ? 131.37133 123.48500 101.83533 1.000 29.32110 241 ALA B CA 1
ATOM 5648 C C . ALA B 1 241 ? 131.21333 122.94900 103.25133 1.000 29.32110 241 ALA B C 1
ATOM 5649 O O . ALA B 1 241 ? 130.25733 123.30400 103.95033 1.000 29.32110 241 ALA B O 1
ATOM 5651 N N . THR B 1 242 ? 132.15233 122.10900 103.67233 1.000 30.46047 242 THR B N 1
ATOM 5652 C CA . THR B 1 242 ? 132.08433 121.42700 104.95733 1.000 30.46047 242 THR B CA 1
ATOM 5653 C C . THR B 1 242 ? 133.04533 122.09000 105.93233 1.000 30.46047 242 THR B C 1
ATOM 5654 O O . THR B 1 242 ? 134.24333 122.19800 105.65433 1.000 30.46047 242 THR B O 1
ATOM 5658 N N . ALA B 1 243 ? 132.51833 122.53100 107.06933 1.000 29.34772 243 ALA B N 1
ATOM 5659 C CA . ALA B 1 243 ? 133.31833 123.05400 108.16633 1.000 29.34772 243 ALA B CA 1
ATOM 5660 C C . ALA B 1 243 ? 133.35333 122.00200 109.26333 1.000 29.34772 243 ALA B C 1
ATOM 5661 O O . ALA B 1 243 ? 132.30133 121.58400 109.75833 1.000 29.34772 243 ALA B O 1
ATOM 5663 N N . GLY B 1 244 ? 134.55533 121.57900 109.64433 1.000 31.70950 244 GLY B N 1
ATOM 5664 C CA . GLY B 1 244 ? 134.69333 120.50500 110.60433 1.000 31.70950 244 GLY B CA 1
ATOM 5665 C C . GLY B 1 244 ? 134.30633 119.15700 110.03333 1.000 31.70950 244 GLY B C 1
ATOM 5666 O O . GLY B 1 244 ? 133.28633 118.58500 110.42333 1.000 31.70950 244 GLY B O 1
ATOM 5667 N N . THR B 1 245 ? 135.10733 118.64400 109.10133 1.000 33.14419 245 THR B N 1
ATOM 5668 C CA . THR B 1 245 ? 134.82433 117.34900 108.50433 1.000 33.14419 245 THR B CA 1
ATOM 5669 C C . THR B 1 245 ? 134.79233 116.26400 109.57933 1.000 33.14419 245 THR B C 1
ATOM 5670 O O . THR B 1 245 ? 135.18833 116.47000 110.72833 1.000 33.14419 245 THR B O 1
ATOM 5674 N N . THR B 1 246 ? 134.30133 115.08800 109.18933 1.000 34.34246 246 THR B N 1
ATOM 5675 C CA . THR B 1 246 ? 134.04933 114.03400 110.16633 1.000 34.34246 246 THR B CA 1
ATOM 5676 C C . THR B 1 246 ? 135.34633 113.45200 110.71633 1.000 34.34246 246 THR B C 1
ATOM 5677 O O . THR B 1 246 ? 135.49933 113.29300 111.93233 1.000 34.34246 246 THR B O 1
ATOM 5681 N N . VAL B 1 247 ? 136.29733 113.13300 109.84033 1.000 34.18034 247 VAL B N 1
ATOM 5682 C CA . VAL B 1 247 ? 137.46633 112.36400 110.26033 1.000 34.18034 247 VAL B CA 1
ATOM 5683 C C . VAL B 1 247 ? 138.47933 113.25500 110.96833 1.000 34.18034 247 VAL B C 1
ATOM 5684 O O . VAL B 1 247 ? 138.77933 113.06300 112.15233 1.000 34.18034 247 VAL B O 1
ATOM 5688 N N . THR B 1 248 ? 139.02033 114.24300 110.25833 1.000 33.43550 248 THR B N 1
ATOM 5689 C CA . THR B 1 248 ? 140.08433 115.07300 110.80233 1.000 33.43550 248 THR B CA 1
ATOM 5690 C C . THR B 1 248 ? 139.58833 116.37500 111.41633 1.000 33.43550 248 THR B C 1
ATOM 5691 O O . THR B 1 248 ? 140.37933 117.08200 112.04933 1.000 33.43550 248 THR B O 1
ATOM 5695 N N . GLY B 1 249 ? 138.31233 116.70400 111.25733 1.000 32.94622 249 GLY B N 1
ATOM 5696 C CA . GLY B 1 249 ? 137.79233 117.94000 111.81233 1.000 32.94622 249 GLY B CA 1
ATOM 5697 C C . GLY B 1 249 ? 138.41433 119.19100 111.23433 1.000 32.94622 249 GLY B C 1
ATOM 5698 O O . GLY B 1 249 ? 138.73033 120.12200 111.98433 1.000 32.94622 249 GLY B O 1
ATOM 5699 N N . ASN B 1 250 ? 138.60033 119.23700 109.91933 1.000 33.17609 250 ASN B N 1
ATOM 5700 C CA . ASN B 1 250 ? 139.17633 120.38800 109.24133 1.000 33.17609 250 ASN B CA 1
ATOM 5701 C C . ASN B 1 250 ? 138.07933 121.27100 108.65533 1.000 33.17609 250 ASN B C 1
ATOM 5702 O O . ASN B 1 250 ? 136.92033 120.87300 108.53133 1.000 33.17609 250 ASN B O 1
ATOM 5707 N N . ILE B 1 251 ? 138.46433 122.49100 108.28933 1.000 32.48286 251 ILE B N 1
ATOM 5708 C CA . ILE B 1 251 ? 137.54133 123.50400 107.79433 1.000 32.48286 251 ILE B CA 1
ATOM 5709 C C . ILE B 1 251 ? 137.96733 123.90900 106.39033 1.000 32.48286 251 ILE B C 1
ATOM 5710 O O . ILE B 1 251 ? 139.14833 124.18200 106.14933 1.000 32.48286 251 ILE B O 1
ATOM 5715 N N . ASP B 1 252 ? 137.00733 123.94000 105.46933 1.000 35.97242 252 ASP B N 1
ATOM 5716 C CA . ASP B 1 252 ? 137.28333 124.33500 104.10033 1.000 35.97242 252 ASP B CA 1
ATOM 5717 C C . ASP B 1 252 ? 137.41833 125.85200 103.99133 1.000 35.97242 252 ASP B C 1
ATOM 5718 O O . ASP B 1 252 ? 136.93933 126.59300 104.85133 1.000 35.97242 252 ASP B O 1
ATOM 5723 N N . PRO B 1 253 ? 138.07533 126.33700 102.93533 1.000 36.98823 253 PRO B N 1
ATOM 5724 C CA . PRO B 1 253 ? 138.15033 127.78700 102.71233 1.000 36.98823 253 PRO B CA 1
ATOM 5725 C C . PRO B 1 253 ? 136.84833 128.34400 102.15733 1.000 36.98823 253 PRO B C 1
ATOM 5726 O O . PRO B 1 253 ? 136.69833 128.50500 100.94233 1.000 36.98823 253 PRO B O 1
ATOM 5730 N N . ILE B 1 254 ? 135.89933 128.64200 103.04833 1.000 35.00001 254 ILE B N 1
ATOM 5731 C CA . ILE B 1 254 ? 134.55033 129.00400 102.62233 1.000 35.00001 254 ILE B CA 1
ATOM 5732 C C . ILE B 1 254 ? 134.54533 130.28100 101.79633 1.000 35.00001 254 ILE B C 1
ATOM 5733 O O . ILE B 1 254 ? 133.67933 130.46400 100.93433 1.000 35.00001 254 ILE B O 1
ATOM 5738 N N . LEU B 1 255 ? 135.49333 131.18500 102.04233 1.000 37.78458 255 LEU B N 1
ATOM 5739 C CA . LEU B 1 255 ? 135.48933 132.46900 101.34633 1.000 37.78458 255 LEU B CA 1
ATOM 5740 C C . LEU B 1 255 ? 135.74733 132.28900 99.85333 1.000 37.78458 255 LEU B C 1
ATOM 5741 O O . LEU B 1 255 ? 135.00333 132.81300 99.01333 1.000 37.78458 255 LEU B O 1
ATOM 5746 N N . SER B 1 256 ? 136.79833 131.54500 99.50233 1.000 37.30127 256 SER B N 1
ATOM 5747 C CA . SER B 1 256 ? 137.10933 131.31200 98.09533 1.000 37.30127 256 SER B CA 1
ATOM 5748 C C . SER B 1 256 ? 136.01333 130.50600 97.40933 1.000 37.30127 256 SER B C 1
ATOM 5749 O O . SER B 1 256 ? 135.67233 130.76800 96.24933 1.000 37.30127 256 SER B O 1
ATOM 5752 N N . ILE B 1 257 ? 135.45833 129.51200 98.10533 1.000 35.69678 257 ILE B N 1
ATOM 5753 C CA . ILE B 1 257 ? 134.37933 128.71600 97.52933 1.000 35.69678 257 ILE B CA 1
ATOM 5754 C C . ILE B 1 257 ? 133.17133 129.59500 97.24133 1.000 35.69678 257 ILE B C 1
ATOM 5755 O O . ILE B 1 257 ? 132.53033 129.47300 96.19033 1.000 35.69678 257 ILE B O 1
ATOM 5760 N N . ALA B 1 258 ? 132.83133 130.48400 98.17733 1.000 37.06078 258 ALA B N 1
ATOM 5761 C CA . ALA B 1 258 ? 131.71433 131.39700 97.96233 1.000 37.06078 258 ALA B CA 1
ATOM 5762 C C . ALA B 1 258 ? 131.98633 132.32600 96.78933 1.000 37.06078 258 ALA B C 1
ATOM 5763 O O . ALA B 1 258 ? 131.08833 132.60300 95.98533 1.000 37.06078 258 ALA B O 1
ATOM 5765 N N . GLU B 1 259 ? 133.21833 132.82000 96.67433 1.000 41.12622 259 GLU B N 1
ATOM 5766 C CA . GLU B 1 259 ? 133.55833 133.66500 95.53533 1.000 41.12622 259 GLU B CA 1
ATOM 5767 C C . GLU B 1 259 ? 133.37333 132.91500 94.22233 1.000 41.12622 259 GLU B C 1
ATOM 5768 O O . GLU B 1 259 ? 132.80133 133.45200 93.26633 1.000 41.12622 259 GLU B O 1
ATOM 5774 N N . ILE B 1 260 ? 133.83933 131.66700 94.16033 1.000 38.89895 260 ILE B N 1
ATOM 5775 C CA . ILE B 1 260 ? 133.71633 130.89200 92.92833 1.000 38.89895 260 ILE B CA 1
ATOM 5776 C C . ILE B 1 260 ? 132.25133 130.62900 92.59933 1.000 38.89895 260 ILE B C 1
ATOM 5777 O O . ILE B 1 260 ? 131.82833 130.75200 91.44233 1.000 38.89895 260 ILE B O 1
ATOM 5782 N N . THR B 1 261 ? 131.45333 130.25500 93.60333 1.000 35.60458 261 THR B N 1
ATOM 5783 C CA . THR B 1 261 ? 130.03933 129.99300 93.35633 1.000 35.60458 261 THR B CA 1
ATOM 5784 C C . THR B 1 261 ? 129.32433 131.24900 92.87833 1.000 35.60458 261 THR B C 1
ATOM 5785 O O . THR B 1 261 ? 128.47533 131.18500 91.98333 1.000 35.60458 261 THR B O 1
ATOM 5789 N N . LYS B 1 262 ? 129.64833 132.40400 93.46533 1.000 39.11576 262 LYS B N 1
ATOM 5790 C CA . LYS B 1 262 ? 129.07233 133.65500 92.98433 1.000 39.11576 262 LYS B CA 1
ATOM 5791 C C . LYS B 1 262 ? 129.48333 133.92600 91.54533 1.000 39.11576 262 LYS B C 1
ATOM 5792 O O . LYS B 1 262 ? 128.67533 134.39800 90.73733 1.000 39.11576 262 LYS B O 1
ATOM 5798 N N . LYS B 1 263 ? 130.74033 133.63700 91.20633 1.000 43.12302 263 LYS B N 1
ATOM 5799 C CA . LYS B 1 263 ? 131.19433 133.82500 89.83333 1.000 43.12302 263 LYS B CA 1
ATOM 5800 C C . LYS B 1 263 ? 130.40733 132.95000 88.86733 1.000 43.12302 263 LYS B C 1
ATOM 5801 O O . LYS B 1 263 ? 130.04333 133.39400 87.77333 1.000 43.12302 263 LYS B O 1
ATOM 5807 N N . TYR B 1 264 ? 130.14133 131.70100 89.24833 1.000 43.43100 264 TYR B N 1
ATOM 5808 C CA . TYR B 1 264 ? 129.43133 130.76400 88.38733 1.000 43.43100 264 TYR B CA 1
ATOM 5809 C C . TYR B 1 264 ? 127.94133 130.66200 88.69533 1.000 43.43100 264 TYR B C 1
ATOM 5810 O O . TYR B 1 264 ? 127.24433 129.88300 88.04033 1.000 43.43100 264 TYR B O 1
ATOM 5819 N N . GLY B 1 265 ? 127.43533 131.42700 89.65933 1.000 39.13775 265 GLY B N 1
ATOM 5820 C CA . GLY B 1 265 ? 126.01633 131.42400 89.96133 1.000 39.13775 265 GLY B CA 1
ATOM 5821 C C . GLY B 1 265 ? 125.45933 130.11300 90.48133 1.000 39.13775 265 GLY B C 1
ATOM 5822 O O . GLY B 1 265 ? 124.42133 129.64500 90.00533 1.000 39.13775 265 GLY B O 1
ATOM 5823 N N . LEU B 1 266 ? 126.13433 129.50900 91.45633 1.000 35.31260 266 LEU B N 1
ATOM 5824 C CA . LEU B 1 266 ? 125.69633 128.26600 92.07033 1.000 35.31260 266 LEU B CA 1
ATOM 5825 C C . LEU B 1 266 ? 125.24133 128.52100 93.50133 1.000 35.31260 266 LEU B C 1
ATOM 5826 O O . LEU B 1 266 ? 125.59233 129.52900 94.11933 1.000 35.31260 266 LEU B O 1
ATOM 5831 N N . TRP B 1 267 ? 124.44733 127.58800 94.02333 1.000 31.47743 267 TRP B N 1
ATOM 5832 C CA . TRP B 1 267 ? 123.92933 127.68000 95.38433 1.000 31.47743 267 TRP B CA 1
ATOM 5833 C C . TRP B 1 267 ? 124.95233 127.11300 96.36133 1.000 31.47743 267 TRP B C 1
ATOM 5834 O O . TRP B 1 267 ? 125.27033 125.92200 96.30833 1.000 31.47743 267 TRP B O 1
ATOM 5845 N N . LEU B 1 268 ? 125.45833 127.95200 97.26133 1.000 28.39566 268 LEU B N 1
ATOM 5846 C CA . LEU B 1 268 ? 126.47333 127.54300 98.22533 1.000 28.39566 268 LEU B CA 1
ATOM 5847 C C . LEU B 1 268 ? 125.79533 127.12200 99.52233 1.000 28.39566 268 LEU B C 1
ATOM 5848 O O . LEU B 1 268 ? 125.03533 127.89900 100.11033 1.000 28.39566 268 LEU B O 1
ATOM 5853 N N . HIS B 1 269 ? 126.07233 125.90000 99.96733 1.000 26.28810 269 HIS B N 1
ATOM 5854 C CA . HIS B 1 269 ? 125.50133 125.35500 101.19233 1.000 26.28810 269 HIS B CA 1
ATOM 5855 C C . HIS B 1 269 ? 126.63033 124.99200 102.14233 1.000 26.28810 269 HIS B C 1
ATOM 5856 O O . HIS B 1 269 ? 127.54033 124.24700 101.76833 1.000 26.28810 269 HIS B O 1
ATOM 5863 N N . VAL B 1 270 ? 126.56933 125.50300 103.37033 1.000 27.26801 270 VAL B N 1
ATOM 5864 C CA . VAL B 1 270 ? 127.61633 125.28800 104.36333 1.000 27.26801 270 VAL B CA 1
ATOM 5865 C C . VAL B 1 270 ? 127.10333 124.30600 105.40433 1.000 27.26801 270 VAL B C 1
ATOM 5866 O O . VAL B 1 270 ? 126.01033 124.48800 105.95733 1.000 27.26801 270 VAL B O 1
ATOM 5870 N N . ASP B 1 271 ? 127.88833 123.26900 105.67033 1.000 28.28174 271 ASP B N 1
ATOM 5871 C CA . ASP B 1 271 ? 127.53233 122.23100 106.63533 1.000 28.28174 271 ASP B CA 1
ATOM 5872 C C . ASP B 1 271 ? 128.46433 122.36500 107.83633 1.000 28.28174 271 ASP B C 1
ATOM 5873 O O . ASP B 1 271 ? 129.51533 121.72600 107.89633 1.000 28.28174 271 ASP B O 1
ATOM 5878 N N . ALA B 1 272 ? 128.06933 123.19200 108.80133 1.000 28.98511 272 ALA B N 1
ATOM 5879 C CA . ALA B 1 272 ? 128.87333 123.47200 109.98233 1.000 28.98511 272 ALA B CA 1
ATOM 5880 C C . ALA B 1 272 ? 128.30333 122.76200 111.20433 1.000 28.98511 272 ALA B C 1
ATOM 5881 O O . ALA B 1 272 ? 128.21633 123.33300 112.29233 1.000 28.98511 272 ALA B O 1
ATOM 5883 N N . ALA B 1 273 ? 127.89433 121.50300 111.02633 1.000 30.86609 273 ALA B N 1
ATOM 5884 C CA . ALA B 1 273 ? 127.28133 120.75700 112.12033 1.000 30.86609 273 ALA B CA 1
ATOM 5885 C C . ALA B 1 273 ? 128.19033 120.71000 113.34133 1.000 30.86609 273 ALA B C 1
ATOM 5886 O O . ALA B 1 273 ? 127.71133 120.72700 114.48133 1.000 30.86609 273 ALA B O 1
ATOM 5888 N N . TYR B 1 274 ? 129.50333 120.64800 113.12833 1.000 29.73343 274 TYR B N 1
ATOM 5889 C CA . TYR B 1 274 ? 130.46533 120.65900 114.22333 1.000 29.73343 274 TYR B CA 1
ATOM 5890 C C . TYR B 1 274 ? 131.17533 122.00000 114.36233 1.000 29.73343 274 TYR B C 1
ATOM 5891 O O . TYR B 1 274 ? 131.38833 122.47600 115.47933 1.000 29.73343 274 TYR B O 1
ATOM 5900 N N . GLY B 1 275 ? 131.54333 122.62500 113.24333 1.000 31.41735 275 GLY B N 1
ATOM 5901 C CA . GLY B 1 275 ? 132.26633 123.88200 113.30233 1.000 31.41735 275 GLY B CA 1
ATOM 5902 C C . GLY B 1 275 ? 131.42433 125.06900 113.71833 1.000 31.41735 275 GLY B C 1
ATOM 5903 O O . GLY B 1 275 ? 131.97633 126.06900 114.18533 1.000 31.41735 275 GLY B O 1
ATOM 5904 N N . GLY B 1 276 ? 130.10133 124.97900 113.57133 1.000 32.90373 276 GLY B N 1
ATOM 5905 C CA . GLY B 1 276 ? 129.24033 126.10500 113.88933 1.000 32.90373 276 GLY B CA 1
ATOM 5906 C C . GLY B 1 276 ? 129.40833 126.62800 115.29933 1.000 32.90373 276 GLY B C 1
ATOM 5907 O O . GLY B 1 276 ? 129.30133 127.84000 115.52033 1.000 32.90373 276 GLY B O 1
ATOM 5908 N N . ALA B 1 277 ? 129.70533 125.75000 116.25633 1.000 33.09081 277 ALA B N 1
ATOM 5909 C CA . ALA B 1 277 ? 129.87433 126.19100 117.63333 1.000 33.09081 277 ALA B CA 1
ATOM 5910 C C . ALA B 1 277 ? 130.96933 127.23400 117.77333 1.000 33.09081 277 ALA B C 1
ATOM 5911 O O . ALA B 1 277 ? 130.97033 127.97600 118.76033 1.000 33.09081 277 ALA B O 1
ATOM 5913 N N . LEU B 1 278 ? 131.88833 127.31300 116.80933 1.000 34.68014 278 LEU B N 1
ATOM 5914 C CA . LEU B 1 278 ? 132.93133 128.32600 116.86133 1.000 34.68014 278 LEU B CA 1
ATOM 5915 C C . LEU B 1 278 ? 132.35933 129.73400 116.92333 1.000 34.68014 278 LEU B C 1
ATOM 5916 O O . LEU B 1 278 ? 133.02033 130.63300 117.45233 1.000 34.68014 278 LEU B O 1
ATOM 5921 N N . VAL B 1 279 ? 131.14533 129.95000 116.40833 1.000 35.13593 279 VAL B N 1
ATOM 5922 C CA . VAL B 1 279 ? 130.54533 131.28000 116.47233 1.000 35.13593 279 VAL B CA 1
ATOM 5923 C C . VAL B 1 279 ? 130.26533 131.72400 117.89733 1.000 35.13593 279 VAL B C 1
ATOM 5924 O O . VAL B 1 279 ? 129.94033 132.89600 118.11933 1.000 35.13593 279 VAL B O 1
ATOM 5928 N N . PHE B 1 280 ? 130.37433 130.82000 118.86733 1.000 35.58933 280 PHE B N 1
ATOM 5929 C CA . PHE B 1 280 ? 130.24633 131.16700 120.27433 1.000 35.58933 280 PHE B CA 1
ATOM 5930 C C . PHE B 1 280 ? 131.58333 131.48500 120.92633 1.000 35.58933 280 PHE B C 1
ATOM 5931 O O . PHE B 1 280 ? 131.61133 131.81900 122.11533 1.000 35.58933 280 PHE B O 1
ATOM 5939 N N . SER B 1 281 ? 132.68533 131.39400 120.18733 1.000 39.61293 281 SER B N 1
ATOM 5940 C CA . SER B 1 281 ? 134.01833 131.65100 120.71633 1.000 39.61293 281 SER B CA 1
ATOM 5941 C C . SER B 1 281 ? 134.56233 132.92600 120.09133 1.000 39.61293 281 SER B C 1
ATOM 5942 O O . SER B 1 281 ? 134.65533 133.02900 118.86333 1.000 39.61293 281 SER B O 1
ATOM 5945 N N . ASP B 1 282 ? 134.92633 133.89100 120.93733 1.000 43.27259 282 ASP B N 1
ATOM 5946 C CA . ASP B 1 282 ? 135.42933 135.16600 120.43933 1.000 43.27259 282 ASP B CA 1
ATOM 5947 C C . ASP B 1 282 ? 136.76933 135.00000 119.73533 1.000 43.27259 282 ASP B C 1
ATOM 5948 O O . ASP B 1 282 ? 137.01733 135.63100 118.70133 1.000 43.27259 282 ASP B O 1
ATOM 5953 N N . LYS B 1 283 ? 137.64933 134.16000 120.28333 1.000 44.97809 283 LYS B N 1
ATOM 5954 C CA . LYS B 1 283 ? 138.99933 134.04600 119.74433 1.000 44.97809 283 LYS B CA 1
ATOM 5955 C C . LYS B 1 283 ? 139.02333 133.27400 118.43033 1.000 44.97809 283 LYS B C 1
ATOM 5956 O O . LYS B 1 283 ? 139.74533 133.65000 117.49933 1.000 44.97809 283 LYS B O 1
ATOM 5962 N N . HIS B 1 284 ? 138.25233 132.19200 118.33333 1.000 41.14252 284 HIS B N 1
ATOM 5963 C CA . HIS B 1 284 ? 138.35033 131.26800 117.21033 1.000 41.14252 284 HIS B CA 1
ATOM 5964 C C . HIS B 1 284 ? 137.19233 131.38400 116.22833 1.000 41.14252 284 HIS B C 1
ATOM 5965 O O . HIS B 1 284 ? 137.08833 130.56100 115.31433 1.000 41.14252 284 HIS B O 1
ATOM 5972 N N . ARG B 1 285 ? 136.32333 132.38300 116.38433 1.000 40.15909 285 ARG B N 1
ATOM 5973 C CA . ARG B 1 285 ? 135.22233 132.54200 115.44133 1.000 40.15909 285 ARG B CA 1
ATOM 5974 C C . ARG B 1 285 ? 135.72533 132.82200 114.03233 1.000 40.15909 285 ARG B C 1
ATOM 5975 O O . ARG B 1 285 ? 135.11533 132.37200 113.05333 1.000 40.15909 285 ARG B O 1
ATOM 5983 N N . GLU B 1 286 ? 136.84533 133.53200 113.90833 1.000 39.30938 286 GLU B N 1
ATOM 5984 C CA . GLU B 1 286 ? 137.34033 133.93800 112.60033 1.000 39.30938 286 GLU B CA 1
ATOM 5985 C C . GLU B 1 286 ? 137.67633 132.75400 111.70733 1.000 39.30938 286 GLU B C 1
ATOM 5986 O O . GLU B 1 286 ? 137.81233 132.93800 110.49233 1.000 39.30938 286 GLU B O 1
ATOM 5992 N N . ARG B 1 287 ? 137.81833 131.55300 112.26933 1.000 34.77505 287 ARG B N 1
ATOM 5993 C CA . ARG B 1 287 ? 138.05933 130.37500 111.44633 1.000 34.77505 287 ARG B CA 1
ATOM 5994 C C . ARG B 1 287 ? 136.91133 130.09900 110.48733 1.000 34.77505 287 ARG B C 1
ATOM 5995 O O . ARG B 1 287 ? 137.09833 129.36800 109.51033 1.000 34.77505 287 ARG B O 1
ATOM 6003 N N . LEU B 1 288 ? 135.72733 130.66000 110.74233 1.000 33.30110 288 LEU B N 1
ATOM 6004 C CA . LEU B 1 288 ? 134.56633 130.46100 109.88333 1.000 33.30110 288 LEU B CA 1
ATOM 6005 C C . LEU B 1 288 ? 134.30633 131.65700 108.97533 1.000 33.30110 288 LEU B C 1
ATOM 6006 O O . LEU B 1 288 ? 133.16133 131.89800 108.58133 1.000 33.30110 288 LEU B O 1
ATOM 6011 N N . SER B 1 289 ? 135.34733 132.41200 108.63333 1.000 33.80696 289 SER B N 1
ATOM 6012 C CA . SER B 1 289 ? 135.16533 133.60700 107.82233 1.000 33.80696 289 SER B CA 1
ATOM 6013 C C . SER B 1 289 ? 134.52433 133.25600 106.48833 1.000 33.80696 289 SER B C 1
ATOM 6014 O O . SER B 1 289 ? 134.86333 132.24800 105.86233 1.000 33.80696 289 SER B O 1
ATOM 6017 N N . GLY B 1 290 ? 133.59233 134.09800 106.05233 1.000 34.11373 290 GLY B N 1
ATOM 6018 C CA . GLY B 1 290 ? 132.88433 133.88200 104.81133 1.000 34.11373 290 GLY B CA 1
ATOM 6019 C C . GLY B 1 290 ? 131.63633 133.03600 104.91833 1.000 34.11373 290 GLY B C 1
ATOM 6020 O O . GLY B 1 290 ? 130.96133 132.83000 103.90233 1.000 34.11373 290 GLY B O 1
ATOM 6021 N N . ILE B 1 291 ? 131.30233 132.54000 106.11233 1.000 32.19122 291 ILE B N 1
ATOM 6022 C CA . ILE B 1 291 ? 130.10133 131.73100 106.26933 1.000 32.19122 291 ILE B CA 1
ATOM 6023 C C . ILE B 1 291 ? 128.84033 132.53600 105.99433 1.000 32.19122 291 ILE B C 1
ATOM 6024 O O . ILE B 1 291 ? 127.78833 131.95300 105.71133 1.000 32.19122 291 ILE B O 1
ATOM 6029 N N . GLU B 1 292 ? 128.91433 133.86600 106.07233 1.000 35.10916 292 GLU B N 1
ATOM 6030 C CA . GLU B 1 292 ? 127.76433 134.71000 105.77333 1.000 35.10916 292 GLU B CA 1
ATOM 6031 C C . GLU B 1 292 ? 127.43233 134.75300 104.28933 1.000 35.10916 292 GLU B C 1
ATOM 6032 O O . GLU B 1 292 ? 126.37433 135.27600 103.92533 1.000 35.10916 292 GLU B O 1
ATOM 6038 N N . LYS B 1 293 ? 128.30833 134.23200 103.42933 1.000 32.79967 293 LYS B N 1
ATOM 6039 C CA . LYS B 1 293 ? 128.06133 134.19600 101.99433 1.000 32.79967 293 LYS B CA 1
ATOM 6040 C C . LYS B 1 293 ? 127.20133 133.01500 101.56633 1.000 32.79967 293 LYS B C 1
ATOM 6041 O O . LYS B 1 293 ? 126.68533 133.02000 100.44533 1.000 32.79967 293 LYS B O 1
ATOM 6047 N N . ALA B 1 294 ? 127.03333 132.01400 102.42533 1.000 29.93582 294 ALA B N 1
ATOM 6048 C CA . ALA B 1 294 ? 126.29633 130.81700 102.05733 1.000 29.93582 294 ALA B CA 1
ATOM 6049 C C . ALA B 1 294 ? 124.80233 131.10000 101.97033 1.000 29.93582 294 ALA B C 1
ATOM 6050 O O . ALA B 1 294 ? 124.25833 131.92700 102.70533 1.000 29.93582 294 ALA B O 1
ATOM 6052 N N . ASP B 1 295 ? 124.13433 130.39300 101.05633 1.000 30.53895 295 ASP B N 1
ATOM 6053 C CA . ASP B 1 295 ? 122.68633 130.49700 100.93233 1.000 30.53895 295 ASP B CA 1
ATOM 6054 C C . ASP B 1 295 ? 121.94833 129.66800 101.97433 1.000 30.53895 295 ASP B C 1
ATOM 6055 O O . ASP B 1 295 ? 120.74033 129.85600 102.14833 1.000 30.53895 295 ASP B O 1
ATOM 6060 N N . SER B 1 296 ? 122.63633 128.75500 102.65633 1.000 26.85252 296 SER B N 1
ATOM 6061 C CA . SER B 1 296 ? 122.03533 127.98900 103.73733 1.000 26.85252 296 SER B CA 1
ATOM 6062 C C . SER B 1 296 ? 123.13933 127.38200 104.59033 1.000 26.85252 296 SER B C 1
ATOM 6063 O O . SER B 1 296 ? 124.25133 127.14000 104.11133 1.000 26.85252 296 SER B O 1
ATOM 6066 N N . ILE B 1 297 ? 122.81133 127.13300 105.85633 1.000 27.17439 297 ILE B N 1
ATOM 6067 C CA . ILE B 1 297 ? 123.75133 126.61000 106.84233 1.000 27.17439 297 ILE B CA 1
ATOM 6068 C C . ILE B 1 297 ? 123.08233 125.48900 107.62433 1.000 27.17439 297 ILE B C 1
ATOM 6069 O O . ILE B 1 297 ? 121.89233 125.56800 107.94233 1.000 27.17439 297 ILE B O 1
ATOM 6074 N N . THR B 1 298 ? 123.84433 124.44400 107.92733 1.000 28.81338 298 THR B N 1
ATOM 6075 C CA . THR B 1 298 ? 123.38033 123.33900 108.76233 1.000 28.81338 298 THR B CA 1
ATOM 6076 C C . THR B 1 298 ? 124.19233 123.31900 110.05033 1.000 28.81338 298 THR B C 1
ATOM 6077 O O . THR B 1 298 ? 125.42033 123.20200 110.00233 1.000 28.81338 298 THR B O 1
ATOM 6081 N N . PHE B 1 299 ? 123.51233 123.40700 111.19833 1.000 30.58673 299 PHE B N 1
ATOM 6082 C CA . PHE B 1 299 ? 124.17233 123.52400 112.49333 1.000 30.58673 299 PHE B CA 1
ATOM 6083 C C . PHE B 1 299 ? 123.62133 122.47700 113.45433 1.000 30.58673 299 PHE B C 1
ATOM 6084 O O . PHE B 1 299 ? 122.42933 122.16300 113.42333 1.000 30.58673 299 PHE B O 1
ATOM 6092 N N . ASN B 1 300 ? 124.49533 121.92500 114.29433 1.000 31.41800 300 ASN B N 1
ATOM 6093 C CA . ASN B 1 300 ? 124.11933 120.90500 115.27833 1.000 31.41800 300 ASN B CA 1
ATOM 6094 C C . ASN B 1 300 ? 124.59733 121.30500 116.66533 1.000 31.41800 300 ASN B C 1
ATOM 6095 O O . ASN B 1 300 ? 125.73633 120.98200 117.04733 1.000 31.41800 300 ASN B O 1
ATOM 6100 N N . PRO B 1 301 ? 123.77733 121.99300 117.45933 1.000 31.65479 301 PRO B N 1
ATOM 6101 C CA . PRO B 1 301 ? 124.22433 122.38300 118.80533 1.000 31.65479 301 PRO B CA 1
ATOM 6102 C C . PRO B 1 301 ? 124.53133 121.20800 119.71533 1.000 31.65479 301 PRO B C 1
ATOM 6103 O O . PRO B 1 301 ? 125.22433 121.39300 120.72033 1.000 31.65479 301 PRO B O 1
ATOM 6107 N N . GLN B 1 302 ? 124.03933 120.00800 119.40633 1.000 33.66525 302 GLN B N 1
ATOM 6108 C CA . GLN B 1 302 ? 124.21633 118.87600 120.30833 1.000 33.66525 302 GLN B CA 1
ATOM 6109 C C . GLN B 1 302 ? 125.65233 118.37500 120.36033 1.000 33.66525 302 GLN B C 1
ATOM 6110 O O . GLN B 1 302 ? 125.99833 117.63200 121.28433 1.000 33.66525 302 GLN B O 1
ATOM 6116 N N . LYS B 1 303 ? 126.49233 118.74400 119.39233 1.000 29.90474 303 LYS B N 1
ATOM 6117 C CA . LYS B 1 303 ? 127.84333 118.19400 119.34233 1.000 29.90474 303 LYS B CA 1
ATOM 6118 C C . LYS B 1 303 ? 128.80533 118.96900 120.23733 1.000 29.90474 303 LYS B C 1
ATOM 6119 O O . LYS B 1 303 ? 129.30833 118.43700 121.23133 1.000 29.90474 303 LYS B O 1
ATOM 6125 N N . TRP B 1 304 ? 129.06533 120.23100 119.90533 1.000 29.71435 304 TRP B N 1
ATOM 6126 C CA . TRP B 1 304 ? 130.06333 121.02900 120.60633 1.000 29.71435 304 TRP B CA 1
ATOM 6127 C C . TRP B 1 304 ? 129.46133 121.95900 121.65033 1.000 29.71435 304 TRP B C 1
ATOM 6128 O O . TRP B 1 304 ? 130.19833 122.73500 122.26533 1.000 29.71435 304 TRP B O 1
ATOM 6139 N N . MET B 1 305 ? 128.14933 121.90500 121.86733 1.000 31.66887 305 MET B N 1
ATOM 6140 C CA . MET B 1 305 ? 127.49433 122.73800 122.86433 1.000 31.66887 305 MET B CA 1
ATOM 6141 C C . MET B 1 305 ? 126.98333 121.94200 124.05533 1.000 31.66887 305 MET B C 1
ATOM 6142 O O . MET B 1 305 ? 126.40833 122.53200 124.97533 1.000 31.66887 305 MET B O 1
ATOM 6147 N N . TYR B 1 306 ? 127.18133 120.62500 124.06633 1.000 33.33043 306 TYR B N 1
ATOM 6148 C CA . TYR B 1 306 ? 126.80533 119.78200 125.19933 1.000 33.33043 306 TYR B CA 1
ATOM 6149 C C . TYR B 1 306 ? 125.31133 119.88700 125.50033 1.000 33.33043 306 TYR B C 1
ATOM 6150 O O . TYR B 1 306 ? 124.89633 120.13700 126.63233 1.000 33.33043 306 TYR B O 1
ATOM 6159 N N . VAL B 1 307 ? 124.49833 119.69100 124.46733 1.000 34.57732 307 VAL B N 1
ATOM 6160 C CA . VAL B 1 307 ? 123.04533 119.67500 124.58733 1.000 34.57732 307 VAL B CA 1
ATOM 6161 C C . VAL B 1 307 ? 122.55733 118.26200 124.30733 1.000 34.57732 307 VAL B C 1
ATOM 6162 O O . VAL B 1 307 ? 122.97533 117.63300 123.32833 1.000 34.57732 307 VAL B O 1
ATOM 6166 N N . ALA B 1 308 ? 121.67433 117.76200 125.16833 1.000 34.58931 308 ALA B N 1
ATOM 6167 C CA . ALA B 1 308 ? 121.18433 116.39900 125.02133 1.000 34.58931 308 ALA B CA 1
ATOM 6168 C C . ALA B 1 308 ? 120.52333 116.21200 123.66233 1.000 34.58931 308 ALA B C 1
ATOM 6169 O O . ALA B 1 308 ? 119.81233 117.09100 123.17133 1.000 34.58931 308 ALA B O 1
ATOM 6171 N N . LYS B 1 309 ? 120.76833 115.05600 123.05133 1.000 38.96032 309 LYS B N 1
ATOM 6172 C CA . LYS B 1 309 ? 120.21133 114.76900 121.73733 1.000 38.96032 309 LYS B CA 1
ATOM 6173 C C . LYS B 1 309 ? 118.69033 114.71200 121.79933 1.000 38.96032 309 LYS B C 1
ATOM 6174 O O . LYS B 1 309 ? 118.11133 114.24300 122.78233 1.000 38.96032 309 LYS B O 1
ATOM 6180 N N . THR B 1 310 ? 118.04333 115.18900 120.74033 1.000 38.25965 310 THR B N 1
ATOM 6181 C CA . THR B 1 310 ? 118.74033 115.72300 119.57533 1.000 38.25965 310 THR B CA 1
ATOM 6182 C C . THR B 1 310 ? 118.38333 117.18600 119.33433 1.000 38.25965 310 THR B C 1
ATOM 6183 O O . THR B 1 310 ? 117.22833 117.58200 119.47833 1.000 38.25965 310 THR B O 1
ATOM 6187 N N . CYS B 1 311 ? 119.38333 117.98400 118.96633 1.000 34.29557 311 CYS B N 1
ATOM 6188 C CA . CYS B 1 311 ? 119.18333 119.39300 118.64633 1.000 34.29557 311 CYS B CA 1
ATOM 6189 C C . CYS B 1 311 ? 119.94333 119.71000 117.36933 1.000 34.29557 311 CYS B C 1
ATOM 6190 O O . CYS B 1 311 ? 121.16233 119.53000 117.31433 1.000 34.29557 311 CYS B O 1
ATOM 6193 N N . ALA B 1 312 ? 119.22933 120.17500 116.34633 1.000 30.47225 312 ALA B N 1
ATOM 6194 C CA . ALA B 1 312 ? 119.85033 120.51000 115.07233 1.000 30.47225 312 ALA B CA 1
ATOM 6195 C C . ALA B 1 312 ? 118.94733 121.47600 114.32333 1.000 30.47225 312 ALA B C 1
ATOM 6196 O O . ALA B 1 312 ? 117.72333 121.36600 114.39633 1.000 30.47225 312 ALA B O 1
ATOM 6198 N N . MET B 1 313 ? 119.55633 122.40600 113.59033 1.000 29.66276 313 MET B N 1
ATOM 6199 C CA . MET B 1 313 ? 118.81333 123.44400 112.89533 1.000 29.66276 313 MET B CA 1
ATOM 6200 C C . MET B 1 313 ? 119.41233 123.68600 111.51733 1.000 29.66276 313 MET B C 1
ATOM 6201 O O . MET B 1 313 ? 120.57833 123.37700 111.25333 1.000 29.66276 313 MET B O 1
ATOM 6206 N N . VAL B 1 314 ? 118.58333 124.23500 110.63333 1.000 28.58316 314 VAL B N 1
ATOM 6207 C CA . VAL B 1 314 ? 119.00133 124.67100 109.30833 1.000 28.58316 314 VAL B CA 1
ATOM 6208 C C . VAL B 1 314 ? 118.55033 126.11100 109.12333 1.000 28.58316 314 VAL B C 1
ATOM 6209 O O . VAL B 1 314 ? 117.39133 126.44700 109.38833 1.000 28.58316 314 VAL B O 1
ATOM 6213 N N . LEU B 1 315 ? 119.46933 126.95900 108.66833 1.000 28.03738 315 LEU B N 1
ATOM 6214 C CA . LEU B 1 315 ? 119.24333 128.39000 108.53333 1.000 28.03738 315 LEU B CA 1
ATOM 6215 C C . LEU B 1 315 ? 119.34133 128.78700 107.06833 1.000 28.03738 315 LEU B C 1
ATOM 6216 O O . LEU B 1 315 ? 120.17133 128.25100 106.32933 1.000 28.03738 315 LEU B O 1
ATOM 6221 N N . PHE B 1 316 ? 118.50633 129.74000 106.65633 1.000 30.94769 316 PHE B N 1
ATOM 6222 C CA . PHE B 1 316 ? 118.42433 130.18300 105.27433 1.000 30.94769 316 PHE B CA 1
ATOM 6223 C C . PHE B 1 316 ? 118.59633 131.69200 105.21133 1.000 30.94769 316 PHE B C 1
ATOM 6224 O O . PHE B 1 316 ? 118.07433 132.42400 106.05833 1.000 30.94769 316 PHE B O 1
ATOM 6232 N N . LYS B 1 317 ? 119.32733 132.14600 104.19133 1.000 34.61690 317 LYS B N 1
ATOM 6233 C CA . LYS B 1 317 ? 119.56733 133.57300 104.01533 1.000 34.61690 317 LYS B CA 1
ATOM 6234 C C . LYS B 1 317 ? 118.27833 134.33500 103.74033 1.000 34.61690 317 LYS B C 1
ATOM 6235 O O . LYS B 1 317 ? 118.17533 135.51900 104.07633 1.000 34.61690 317 LYS B O 1
ATOM 6241 N N . ASN B 1 318 ? 117.29533 133.68400 103.12533 1.000 41.41481 318 ASN B N 1
ATOM 6242 C CA . ASN B 1 318 ? 116.03333 134.31800 102.76733 1.000 41.41481 318 ASN B CA 1
ATOM 6243 C C . ASN B 1 318 ? 114.88233 133.46500 103.27533 1.000 41.41481 318 ASN B C 1
ATOM 6244 O O . ASN B 1 318 ? 114.84833 132.25500 103.03033 1.000 41.41481 318 ASN B O 1
ATOM 6249 N N . ARG B 1 319 ? 113.94533 134.09400 103.98433 1.000 46.00545 319 ARG B N 1
ATOM 6250 C CA . ARG B 1 319 ? 112.76733 133.38200 104.46433 1.000 46.00545 319 ARG B CA 1
ATOM 6251 C C . ARG B 1 319 ? 111.75433 133.14100 103.35333 1.000 46.00545 319 ARG B C 1
ATOM 6252 O O . ARG B 1 319 ? 111.04533 132.12700 103.37333 1.000 46.00545 319 ARG B O 1
ATOM 6260 N N . ASP B 1 320 ? 111.66733 134.05500 102.38533 1.000 50.49550 320 ASP B N 1
ATOM 6261 C CA . ASP B 1 320 ? 110.70633 133.89100 101.30133 1.000 50.49550 320 ASP B CA 1
ATOM 6262 C C . ASP B 1 320 ? 110.99433 132.64100 100.48333 1.000 50.49550 320 ASP B C 1
ATOM 6263 O O . ASP B 1 320 ? 110.06533 132.01200 99.96433 1.000 50.49550 320 ASP B O 1
ATOM 6268 N N . LEU B 1 321 ? 112.26733 132.26600 100.35033 1.000 48.79741 321 LEU B N 1
ATOM 6269 C CA . LEU B 1 321 ? 112.59333 131.03900 99.63133 1.000 48.79741 321 LEU B CA 1
ATOM 6270 C C . LEU B 1 321 ? 111.96533 129.82800 100.30833 1.000 48.79741 321 LEU B C 1
ATOM 6271 O O . LEU B 1 321 ? 111.39833 128.95900 99.63933 1.000 48.79741 321 LEU B O 1
ATOM 6276 N N . LEU B 1 322 ? 112.05433 129.75200 101.63533 1.000 49.08858 322 LEU B N 1
ATOM 6277 C CA . LEU B 1 322 ? 111.39433 128.66700 102.35233 1.000 49.08858 322 LEU B CA 1
ATOM 6278 C C . LEU B 1 322 ? 109.87933 128.77400 102.24133 1.000 49.08858 322 LEU B C 1
ATOM 6279 O O . LEU B 1 322 ? 109.18733 127.75900 102.10033 1.000 49.08858 322 LEU B O 1
ATOM 6284 N N . GLU B 1 323 ? 109.34433 129.99500 102.30733 1.000 56.95793 323 GLU B N 1
ATOM 6285 C CA . GLU B 1 323 ? 107.89633 130.16700 102.24733 1.000 56.95793 323 GLU B CA 1
ATOM 6286 C C . GLU B 1 323 ? 107.32733 129.73400 100.90333 1.000 56.95793 323 GLU B C 1
ATOM 6287 O O . GLU B 1 323 ? 106.18733 129.25900 100.84133 1.000 56.95793 323 GLU B O 1
ATOM 6293 N N . THR B 1 324 ? 108.09033 129.89400 99.82133 1.000 55.63510 324 THR B N 1
ATOM 6294 C CA . THR B 1 324 ? 107.59233 129.61800 98.47633 1.000 55.63510 324 THR B CA 1
ATOM 6295 C C . THR B 1 324 ? 108.01533 128.24500 97.96033 1.000 55.63510 324 THR B C 1
ATOM 6296 O O . THR B 1 324 ? 107.16633 127.42400 97.60633 1.000 55.63510 324 THR B O 1
ATOM 6300 N N . GLU B 1 325 ? 109.32333 127.98300 97.90633 1.000 53.94011 325 GLU B N 1
ATOM 6301 C CA . GLU B 1 325 ? 109.81033 126.75500 97.28333 1.000 53.94011 325 GLU B CA 1
ATOM 6302 C C . GLU B 1 325 ? 109.34933 125.51500 98.04033 1.000 53.94011 325 GLU B C 1
ATOM 6303 O O . GLU B 1 325 ? 108.96433 124.51500 97.42333 1.000 53.94011 325 GLU B O 1
ATOM 6309 N N . PHE B 1 326 ? 109.38333 125.55300 99.36933 1.000 49.31124 326 PHE B N 1
ATOM 6310 C CA . PHE B 1 326 ? 109.07833 124.38100 100.18133 1.000 49.31124 326 PHE B CA 1
ATOM 6311 C C . PHE B 1 326 ? 107.62533 124.31600 100.62733 1.000 49.31124 326 PHE B C 1
ATOM 6312 O O . PHE B 1 326 ? 107.02533 123.23800 100.60233 1.000 49.31124 326 PHE B O 1
ATOM 6320 N N . ARG B 1 327 ? 107.04333 125.44000 101.03333 1.000 61.82760 327 ARG B N 1
ATOM 6321 C CA . ARG B 1 327 ? 105.70133 125.42500 101.59433 1.000 61.82760 327 ARG B CA 1
ATOM 6322 C C . ARG B 1 327 ? 104.67333 125.02500 100.54433 1.000 61.82760 327 ARG B C 1
ATOM 6323 O O . ARG B 1 327 ? 104.76933 125.41000 99.37633 1.000 61.82760 327 ARG B O 1
ATOM 6331 N N . ILE B 1 328 ? 103.68633 124.24200 100.97033 1.000 68.40035 328 ILE B N 1
ATOM 6332 C CA . ILE B 1 328 ? 102.56433 123.84200 100.13133 1.000 68.40035 328 ILE B CA 1
ATOM 6333 C C . ILE B 1 328 ? 101.28033 124.24900 100.83833 1.000 68.40035 328 ILE B C 1
ATOM 6334 O O . ILE B 1 328 ? 101.08733 123.92800 102.01633 1.000 68.40035 328 ILE B O 1
ATOM 6339 N N . SER B 1 329 ? 100.40733 124.95100 100.12133 1.000 79.61408 329 SER B N 1
ATOM 6340 C CA . SER B 1 329 ? 99.17033 125.46300 100.69633 1.000 79.61408 329 SER B CA 1
ATOM 6341 C C . SER B 1 329 ? 98.06333 124.41900 100.75533 1.000 79.61408 329 SER B C 1
ATOM 6342 O O . SER B 1 329 ? 96.89733 124.78500 100.93933 1.000 79.61408 329 SER B O 1
ATOM 6345 N N . ALA B 1 330 ? 98.39533 123.13700 100.60233 1.000 85.05504 330 ALA B N 1
ATOM 6346 C CA . ALA B 1 330 ? 97.37333 122.09500 100.66333 1.000 85.05504 330 ALA B CA 1
ATOM 6347 C C . ALA B 1 330 ? 96.65433 122.05900 102.00433 1.000 85.05504 330 ALA B C 1
ATOM 6348 O O . ALA B 1 330 ? 95.41333 121.98500 102.01333 1.000 85.05504 330 ALA B O 1
ATOM 6350 N N . PRO B 1 331 ? 97.33733 122.10000 103.14833 1.000 85.81069 331 PRO B N 1
ATOM 6351 C CA . PRO B 1 331 ? 96.62133 122.06800 104.42933 1.000 85.81069 331 PRO B CA 1
ATOM 6352 C C . PRO B 1 331 ? 95.65533 123.23700 104.55633 1.000 85.81069 331 PRO B C 1
ATOM 6353 O O . PRO B 1 331 ? 95.92933 124.34700 104.09433 1.000 85.81069 331 PRO B O 1
ATOM 6357 N N . TYR B 1 332 ? 94.51633 122.97700 105.19333 1.000 93.41584 332 TYR B N 1
ATOM 6358 C CA . TYR B 1 332 ? 93.45033 123.95900 105.36533 1.000 93.41584 332 TYR B CA 1
ATOM 6359 C C . TYR B 1 332 ? 93.07633 124.08400 106.83733 1.000 93.41584 332 TYR B C 1
ATOM 6360 O O . TYR B 1 332 ? 91.90333 124.06300 107.21533 1.000 93.41584 332 TYR B O 1
ATOM 6369 N N . MET B 1 333 ? 94.08733 124.21100 107.69333 1.000 100.16069 333 MET B N 1
ATOM 6370 C CA . MET B 1 333 ? 93.85433 124.37600 109.11933 1.000 100.16069 333 MET B CA 1
ATOM 6371 C C . MET B 1 333 ? 93.37233 125.79700 109.41033 1.000 100.16069 333 MET B C 1
ATOM 6372 O O . MET B 1 333 ? 93.14433 126.60800 108.50733 1.000 100.16069 333 MET B O 1
ATOM 6377 N N . ASN B 1 334 ? 93.21233 126.10000 110.69633 1.000 99.54935 334 ASN B N 1
ATOM 6378 C CA . ASN B 1 334 ? 92.73533 127.41600 111.09733 1.000 99.54935 334 ASN B CA 1
ATOM 6379 C C . ASN B 1 334 ? 93.67433 128.50200 110.58633 1.000 99.54935 334 ASN B C 1
ATOM 6380 O O . ASN B 1 334 ? 94.89933 128.35600 110.61933 1.000 99.54935 334 ASN B O 1
ATOM 6385 N N . ASP B 1 335 ? 93.08833 129.59700 110.11033 1.000 102.92899 335 ASP B N 1
ATOM 6386 C CA . ASP B 1 335 ? 93.86233 130.69100 109.53933 1.000 102.92899 335 ASP B CA 1
ATOM 6387 C C . ASP B 1 335 ? 94.51733 131.49600 110.65533 1.000 102.92899 335 ASP B C 1
ATOM 6388 O O . ASP B 1 335 ? 93.83633 131.96500 111.57333 1.000 102.92899 335 ASP B O 1
ATOM 6393 N N . THR B 1 336 ? 95.83633 131.65100 110.57633 1.000 98.67884 336 THR B N 1
ATOM 6394 C CA . THR B 1 336 ? 96.59133 132.44300 111.53433 1.000 98.67884 336 THR B CA 1
ATOM 6395 C C . THR B 1 336 ? 97.75933 133.10600 110.82133 1.000 98.67884 336 THR B C 1
ATOM 6396 O O . THR B 1 336 ? 98.33133 132.54600 109.88233 1.000 98.67884 336 THR B O 1
ATOM 6400 N N . ASP B 1 337 ? 98.10933 134.31100 111.27633 1.000 93.81836 337 ASP B N 1
ATOM 6401 C CA . ASP B 1 337 ? 99.22833 135.02500 110.66933 1.000 93.81836 337 ASP B CA 1
ATOM 6402 C C . ASP B 1 337 ? 100.53333 134.26200 110.85333 1.000 93.81836 337 ASP B C 1
ATOM 6403 O O . ASP B 1 337 ? 101.33733 134.15700 109.91933 1.000 93.81836 337 ASP B O 1
ATOM 6408 N N . PHE B 1 338 ? 100.76133 133.72300 112.04733 1.000 79.90278 338 PHE B N 1
ATOM 6409 C CA . PHE B 1 338 ? 101.97233 132.95600 112.30333 1.000 79.90278 338 PHE B CA 1
ATOM 6410 C C . PHE B 1 338 ? 101.97733 131.69500 111.44833 1.000 79.90278 338 PHE B C 1
ATOM 6411 O O . PHE B 1 338 ? 101.00433 130.93500 111.43933 1.000 79.90278 338 PHE B O 1
ATOM 6419 N N . THR B 1 339 ? 103.07333 131.47400 110.72833 1.000 75.37436 339 THR B N 1
ATOM 6420 C CA . THR B 1 339 ? 103.17233 130.30900 109.86033 1.000 75.37436 339 THR B CA 1
ATOM 6421 C C . THR B 1 339 ? 103.46433 129.06300 110.68433 1.000 75.37436 339 THR B C 1
ATOM 6422 O O . THR B 1 339 ? 104.38633 129.04900 111.50533 1.000 75.37436 339 THR B O 1
ATOM 6426 N N . ASN B 1 340 ? 102.67533 128.01500 110.46633 1.000 68.18642 340 ASN B N 1
ATOM 6427 C CA . ASN B 1 340 ? 102.87333 126.77100 111.19433 1.000 68.18642 340 ASN B CA 1
ATOM 6428 C C . ASN B 1 340 ? 104.22233 126.15900 110.84033 1.000 68.18642 340 ASN B C 1
ATOM 6429 O O . ASN B 1 340 ? 104.63733 126.15800 109.67933 1.000 68.18642 340 ASN B O 1
ATOM 6434 N N . LEU B 1 341 ? 104.91033 125.63600 111.85533 1.000 61.26160 341 LEU B N 1
ATOM 6435 C CA . LEU B 1 341 ? 106.23733 125.07600 111.63533 1.000 61.26160 341 LEU B CA 1
ATOM 6436 C C . LEU B 1 341 ? 106.19333 123.75400 110.88233 1.000 61.26160 341 LEU B C 1
ATOM 6437 O O . LEU B 1 341 ? 107.22933 123.31200 110.37533 1.000 61.26160 341 LEU B O 1
ATOM 6442 N N . GLY B 1 342 ? 105.02633 123.11000 110.80333 1.000 58.66133 342 GLY B N 1
ATOM 6443 C CA . GLY B 1 342 ? 104.91733 121.86100 110.07233 1.000 58.66133 342 GLY B CA 1
ATOM 6444 C C . GLY B 1 342 ? 104.82833 122.01400 108.57133 1.000 58.66133 342 GLY B C 1
ATOM 6445 O O . GLY B 1 342 ? 105.11233 121.05700 107.84433 1.000 58.66133 342 GLY B O 1
ATOM 6446 N N . GLU B 1 343 ? 104.43633 123.19500 108.08933 1.000 60.76414 343 GLU B N 1
ATOM 6447 C CA . GLU B 1 343 ? 104.31233 123.41300 106.65233 1.000 60.76414 343 GLU B CA 1
ATOM 6448 C C . GLU B 1 343 ? 105.66933 123.61000 105.98833 1.000 60.76414 343 GLU B C 1
ATOM 6449 O O . GLU B 1 343 ? 105.88133 123.15700 104.85933 1.000 60.76414 343 GLU B O 1
ATOM 6455 N N . ILE B 1 344 ? 106.59433 124.28000 106.66833 1.000 54.50410 344 ILE B N 1
ATOM 6456 C CA . ILE B 1 344 ? 107.89833 124.58900 106.10333 1.000 54.50410 344 ILE B CA 1
ATOM 6457 C C . ILE B 1 344 ? 108.97933 123.64800 106.63833 1.000 54.50410 344 ILE B C 1
ATOM 6458 O O . ILE B 1 344 ? 110.15933 123.99200 106.62433 1.000 54.50410 344 ILE B O 1
ATOM 6463 N N . SER B 1 345 ? 108.59433 122.46600 107.10933 1.000 50.94206 345 SER B N 1
ATOM 6464 C CA . SER B 1 345 ? 109.53433 121.50300 107.65933 1.000 50.94206 345 SER B CA 1
ATOM 6465 C C . SER B 1 345 ? 109.34633 120.15300 106.98233 1.000 50.94206 345 SER B C 1
ATOM 6466 O O . SER B 1 345 ? 108.27833 119.84400 106.44833 1.000 50.94206 345 SER B O 1
ATOM 6469 N N . VAL B 1 346 ? 110.41033 119.34900 107.00733 1.000 47.43465 346 VAL B N 1
ATOM 6470 C CA . VAL B 1 346 ? 110.34833 118.01300 106.42433 1.000 47.43465 346 VAL B CA 1
ATOM 6471 C C . VAL B 1 346 ? 109.36933 117.13600 107.19633 1.000 47.43465 346 VAL B C 1
ATOM 6472 O O . VAL B 1 346 ? 108.68733 116.28400 106.61533 1.000 47.43465 346 VAL B O 1
ATOM 6476 N N . GLN B 1 347 ? 109.29233 117.32000 108.51033 1.000 46.62083 347 GLN B N 1
ATOM 6477 C CA . GLN B 1 347 ? 108.41533 116.54200 109.37033 1.000 46.62083 347 GLN B CA 1
ATOM 6478 C C . GLN B 1 347 ? 107.36333 117.44200 110.00733 1.000 46.62083 347 GLN B C 1
ATOM 6479 O O . GLN B 1 347 ? 107.61133 118.61900 110.28133 1.000 46.62083 347 GLN B O 1
ATOM 6485 N N . GLY B 1 348 ? 106.18333 116.87300 110.24133 1.000 51.33100 348 GLY B N 1
ATOM 6486 C CA . GLY B 1 348 ? 105.08033 117.62100 110.81333 1.000 51.33100 348 GLY B CA 1
ATOM 6487 C C . GLY B 1 348 ? 105.07833 117.66600 112.32833 1.000 51.33100 348 GLY B C 1
ATOM 6488 O O . GLY B 1 348 ? 105.10033 118.74800 112.92133 1.000 51.33100 348 GLY B O 1
ATOM 6489 N N . THR B 1 349 ? 105.05633 116.49900 112.96633 1.000 48.53684 349 THR B N 1
ATOM 6490 C CA . THR B 1 349 ? 105.04133 116.40700 114.42133 1.000 48.53684 349 THR B CA 1
ATOM 6491 C C . THR B 1 349 ? 106.46933 116.24700 114.92733 1.000 48.53684 349 THR B C 1
ATOM 6492 O O . THR B 1 349 ? 107.17333 115.31200 114.53233 1.000 48.53684 349 THR B O 1
ATOM 6496 N N . ARG B 1 350 ? 106.89333 117.15700 115.80133 1.000 51.22334 350 ARG B N 1
ATOM 6497 C CA . ARG B 1 350 ? 108.24333 117.13700 116.34433 1.000 51.22334 350 ARG B CA 1
ATOM 6498 C C . ARG B 1 350 ? 108.20433 117.44600 117.83233 1.000 51.22334 350 ARG B C 1
ATOM 6499 O O . ARG B 1 350 ? 107.43833 118.30600 118.27633 1.000 51.22334 350 ARG B O 1
ATOM 6507 N N . HIS B 1 351 ? 109.03233 116.73800 118.59533 1.000 46.18784 351 HIS B N 1
ATOM 6508 C CA . HIS B 1 351 ? 109.17233 117.01900 120.01633 1.000 46.18784 351 HIS B CA 1
ATOM 6509 C C . HIS B 1 351 ? 109.85933 118.36500 120.22033 1.000 46.18784 351 HIS B C 1
ATOM 6510 O O . HIS B 1 351 ? 110.76333 118.73900 119.46933 1.000 46.18784 351 HIS B O 1
ATOM 6517 N N . ALA B 1 352 ? 109.43033 119.09200 121.24833 1.000 46.60201 352 ALA B N 1
ATOM 6518 C CA . ALA B 1 352 ? 109.93233 120.44000 121.50433 1.000 46.60201 352 ALA B CA 1
ATOM 6519 C C . ALA B 1 352 ? 111.37533 120.36000 121.98733 1.000 46.60201 352 ALA B C 1
ATOM 6520 O O . ALA B 1 352 ? 111.63733 120.10700 123.16533 1.000 46.60201 352 ALA B O 1
ATOM 6522 N N . ASP B 1 353 ? 112.32033 120.58300 121.07633 1.000 44.08049 353 ASP B N 1
ATOM 6523 C CA . ASP B 1 353 ? 113.73933 120.54800 121.40033 1.000 44.08049 353 ASP B CA 1
ATOM 6524 C C . ASP B 1 353 ? 114.30933 121.92000 121.73433 1.000 44.08049 353 ASP B C 1
ATOM 6525 O O . ASP B 1 353 ? 115.47233 122.00900 122.13933 1.000 44.08049 353 ASP B O 1
ATOM 6530 N N . ILE B 1 354 ? 113.52633 122.98700 121.57633 1.000 41.36657 354 ILE B N 1
ATOM 6531 C CA . ILE B 1 354 ? 114.03133 124.32400 121.86433 1.000 41.36657 354 ILE B CA 1
ATOM 6532 C C . ILE B 1 354 ? 114.27133 124.51900 123.35633 1.000 41.36657 354 ILE B C 1
ATOM 6533 O O . ILE B 1 354 ? 115.17833 125.26400 123.75033 1.000 41.36657 354 ILE B O 1
ATOM 6538 N N . LEU B 1 355 ? 113.47033 123.87300 124.20633 1.000 40.42200 355 LEU B N 1
ATOM 6539 C CA . LEU B 1 355 ? 113.54333 124.14800 125.63733 1.000 40.42200 355 LEU B CA 1
ATOM 6540 C C . LEU B 1 355 ? 114.90333 123.78100 126.21433 1.000 40.42200 355 LEU B C 1
ATOM 6541 O O . LEU B 1 355 ? 115.45233 124.52600 127.03133 1.000 40.42200 355 LEU B O 1
ATOM 6546 N N . LYS B 1 356 ? 115.46033 122.63300 125.82233 1.000 36.84570 356 LYS B N 1
ATOM 6547 C CA . LYS B 1 356 ? 116.74933 122.23700 126.38333 1.000 36.84570 356 LYS B CA 1
ATOM 6548 C C . LYS B 1 356 ? 117.85933 123.19200 125.95833 1.000 36.84570 356 LYS B C 1
ATOM 6549 O O . LYS B 1 356 ? 118.71033 123.56000 126.77533 1.000 36.84570 356 LYS B O 1
ATOM 6555 N N . LEU B 1 357 ? 117.86933 123.60900 124.69033 1.000 35.66690 357 LEU B N 1
ATOM 6556 C CA . LEU B 1 357 ? 118.87733 124.56600 124.24133 1.000 35.66690 357 LEU B CA 1
ATOM 6557 C C . LEU B 1 357 ? 118.73833 125.89800 124.97033 1.000 35.66690 357 LEU B C 1
ATOM 6558 O O . LEU B 1 357 ? 119.73633 126.48800 125.40433 1.000 35.66690 357 LEU B O 1
ATOM 6563 N N . TYR B 1 358 ? 117.50433 126.38600 125.11433 1.000 38.77817 358 TYR B N 1
ATOM 6564 C CA . TYR B 1 358 ? 117.27733 127.64600 125.81433 1.000 38.77817 358 TYR B CA 1
ATOM 6565 C C . TYR B 1 358 ? 117.73033 127.55700 127.26633 1.000 38.77817 358 TYR B C 1
ATOM 6566 O O . TYR B 1 358 ? 118.39933 128.46600 127.77633 1.000 38.77817 358 TYR B O 1
ATOM 6575 N N . LEU B 1 359 ? 117.38533 126.46200 127.94533 1.000 36.66567 359 LEU B N 1
ATOM 6576 C CA . LEU B 1 359 ? 117.78233 126.28800 129.33633 1.000 36.66567 359 LEU B CA 1
ATOM 6577 C C . LEU B 1 359 ? 119.29533 126.18900 129.47333 1.000 36.66567 359 LEU B C 1
ATOM 6578 O O . LEU B 1 359 ? 119.87333 126.74800 130.41033 1.000 36.66567 359 LEU B O 1
ATOM 6583 N N . SER B 1 360 ? 119.95333 125.47200 128.55933 1.000 38.06750 360 SER B N 1
ATOM 6584 C CA . SER B 1 360 ? 121.40833 125.37900 128.60833 1.000 38.06750 360 SER B CA 1
ATOM 6585 C C . SER B 1 360 ? 122.04933 126.74800 128.43633 1.000 38.06750 360 SER B C 1
ATOM 6586 O O . SER B 1 360 ? 122.96333 127.11300 129.18533 1.000 38.06750 360 SER B O 1
ATOM 6589 N N . LEU B 1 361 ? 121.57533 127.52500 127.46033 1.000 38.55997 361 LEU B N 1
ATOM 6590 C CA . LEU B 1 361 ? 122.14433 128.85000 127.24133 1.000 38.55997 361 LEU B CA 1
ATOM 6591 C C . LEU B 1 361 ? 121.93433 129.74600 128.45433 1.000 38.55997 361 LEU B C 1
ATOM 6592 O O . LEU B 1 361 ? 122.82733 130.51200 128.83133 1.000 38.55997 361 LEU B O 1
ATOM 6597 N N . GLN B 1 362 ? 120.75433 129.67300 129.07433 1.000 41.51239 362 GLN B N 1
ATOM 6598 C CA . GLN B 1 362 ? 120.49833 130.49400 130.25333 1.000 41.51239 362 GLN B CA 1
ATOM 6599 C C . GLN B 1 362 ? 121.37033 130.07400 131.43133 1.000 41.51239 362 GLN B C 1
ATOM 6600 O O . GLN B 1 362 ? 121.91633 130.92700 132.13933 1.000 41.51239 362 GLN B O 1
ATOM 6606 N N . HIS B 1 363 ? 121.51333 128.76800 131.65933 1.000 41.22746 363 HIS B N 1
ATOM 6607 C CA . HIS B 1 363 ? 122.22733 128.29800 132.84133 1.000 41.22746 363 HIS B CA 1
ATOM 6608 C C . HIS B 1 363 ? 123.72933 128.51600 132.71633 1.000 41.22746 363 HIS B C 1
ATOM 6609 O O . HIS B 1 363 ? 124.37333 128.97900 133.66433 1.000 41.22746 363 HIS B O 1
ATOM 6616 N N . ILE B 1 364 ? 124.30833 128.18900 131.56333 1.000 40.40522 364 ILE B N 1
ATOM 6617 C CA . ILE B 1 364 ? 125.75933 128.26700 131.41433 1.000 40.40522 364 ILE B CA 1
ATOM 6618 C C . ILE B 1 364 ? 126.19433 129.69200 131.09733 1.000 40.40522 364 ILE B C 1
ATOM 6619 O O . ILE B 1 364 ? 127.05033 130.26600 131.78133 1.000 40.40522 364 ILE B O 1
ATOM 6624 N N . GLY B 1 365 ? 125.61133 130.28700 130.06433 1.000 40.54348 365 GLY B N 1
ATOM 6625 C CA . GLY B 1 365 ? 125.97033 131.62300 129.64033 1.000 40.54348 365 GLY B CA 1
ATOM 6626 C C . GLY B 1 365 ? 126.92933 131.61300 128.46333 1.000 40.54348 365 GLY B C 1
ATOM 6627 O O . GLY B 1 365 ? 127.46233 130.58000 128.05233 1.000 40.54348 365 GLY B O 1
ATOM 6628 N N . LEU B 1 366 ? 127.14033 132.80600 127.90433 1.000 41.31880 366 LEU B N 1
ATOM 6629 C CA . LEU B 1 366 ? 128.01333 132.93000 126.74033 1.000 41.31880 366 LEU B CA 1
ATOM 6630 C C . LEU B 1 366 ? 129.48333 132.80000 127.12733 1.000 41.31880 366 LEU B C 1
ATOM 6631 O O . LEU B 1 366 ? 130.25833 132.11600 126.44233 1.000 41.31880 366 LEU B O 1
ATOM 6636 N N . LYS B 1 367 ? 129.88133 133.44000 128.22733 1.000 43.88180 367 LYS B N 1
ATOM 6637 C CA . LYS B 1 367 ? 131.28133 133.40900 128.63633 1.000 43.88180 367 LYS B CA 1
ATOM 6638 C C . LYS B 1 367 ? 131.73033 131.99200 128.96233 1.000 43.88180 367 LYS B C 1
ATOM 6639 O O . LYS B 1 367 ? 132.85933 131.60200 128.64533 1.000 43.88180 367 LYS B O 1
ATOM 6645 N N . SER B 1 368 ? 130.86433 131.20700 129.60633 1.000 43.90174 368 SER B N 1
ATOM 6646 C CA . SER B 1 368 ? 131.22933 129.83700 129.95033 1.000 43.90174 368 SER B CA 1
ATOM 6647 C C . SER B 1 368 ? 131.41833 128.97800 128.70433 1.000 43.90174 368 SER B C 1
ATOM 6648 O O . SER B 1 368 ? 132.33233 128.14900 128.65333 1.000 43.90174 368 SER B O 1
ATOM 6651 N N . TYR B 1 369 ? 130.56233 129.14600 127.69433 1.000 41.50562 369 TYR B N 1
ATOM 6652 C CA . TYR B 1 369 ? 130.76533 128.42700 126.43833 1.000 41.50562 369 TYR B CA 1
ATOM 6653 C C . TYR B 1 369 ? 132.06633 128.84000 125.76433 1.000 41.50562 369 TYR B C 1
ATOM 6654 O O . TYR B 1 369 ? 132.80133 127.99300 125.23633 1.000 41.50562 369 TYR B O 1
ATOM 6663 N N . ASP B 1 370 ? 132.37133 130.13900 125.76833 1.000 42.38133 370 ASP B N 1
ATOM 6664 C CA . ASP B 1 370 ? 133.64633 130.58300 125.21533 1.000 42.38133 370 ASP B CA 1
ATOM 6665 C C . ASP B 1 370 ? 134.81133 129.92400 125.94533 1.000 42.38133 370 ASP B C 1
ATOM 6666 O O . ASP B 1 370 ? 135.76633 129.44800 125.31533 1.000 42.38133 370 ASP B O 1
ATOM 6671 N N . GLN B 1 371 ? 134.73933 129.87300 127.27533 1.000 44.15853 371 GLN B N 1
ATOM 6672 C CA . GLN B 1 371 ? 135.80533 129.25800 128.05933 1.000 44.15853 371 GLN B CA 1
ATOM 6673 C C . GLN B 1 371 ? 135.92833 127.76900 127.75933 1.000 44.15853 371 GLN B C 1
ATOM 6674 O O . GLN B 1 371 ? 137.04033 127.23800 127.67033 1.000 44.15853 371 GLN B O 1
ATOM 6680 N N . LEU B 1 372 ? 134.79833 127.07600 127.61733 1.000 41.27310 372 LEU B N 1
ATOM 6681 C CA . LEU B 1 372 ? 134.83633 125.64900 127.31233 1.000 41.27310 372 LEU B CA 1
ATOM 6682 C C . LEU B 1 372 ? 135.49933 125.39200 125.96533 1.000 41.27310 372 LEU B C 1
ATOM 6683 O O . LEU B 1 372 ? 136.32533 124.47800 125.82833 1.000 41.27310 372 LEU B O 1
ATOM 6688 N N . ILE B 1 373 ? 135.15133 126.19300 124.95633 1.000 38.92859 373 ILE B N 1
ATOM 6689 C CA . ILE B 1 373 ? 135.76833 126.03000 123.64233 1.000 38.92859 373 ILE B CA 1
ATOM 6690 C C . ILE B 1 373 ? 137.26633 126.30200 123.71833 1.000 38.92859 373 ILE B C 1
ATOM 6691 O O . ILE B 1 373 ? 138.07933 125.57600 123.12833 1.000 38.92859 373 ILE B O 1
ATOM 6696 N N . ASN B 1 374 ? 137.65833 127.34900 124.44933 1.000 41.63700 374 ASN B N 1
ATOM 6697 C CA . ASN B 1 374 ? 139.07933 127.64800 124.59033 1.000 41.63700 374 ASN B CA 1
ATOM 6698 C C . ASN B 1 374 ? 139.81933 126.50500 125.27333 1.000 41.63700 374 ASN B C 1
ATOM 6699 O O . ASN B 1 374 ? 140.94233 126.16500 124.88733 1.000 41.63700 374 ASN B O 1
ATOM 6704 N N . GLU B 1 375 ? 139.21333 125.91000 126.30233 1.000 41.53097 375 GLU B N 1
ATOM 6705 C CA . GLU B 1 375 ? 139.85433 124.79800 126.99633 1.000 41.53097 375 GLU B CA 1
ATOM 6706 C C . GLU B 1 375 ? 140.01333 123.59400 126.07733 1.000 41.53097 375 GLU B C 1
ATOM 6707 O O . GLU B 1 375 ? 141.04733 122.91100 126.10733 1.000 41.53097 375 GLU B O 1
ATOM 6713 N N . GLY B 1 376 ? 138.99933 123.31100 125.25933 1.000 38.19605 376 GLY B N 1
ATOM 6714 C CA . GLY B 1 376 ? 139.13933 122.24000 124.28433 1.000 38.19605 376 GLY B CA 1
ATOM 6715 C C . GLY B 1 376 ? 140.27633 122.49000 123.31133 1.000 38.19605 376 GLY B C 1
ATOM 6716 O O . GLY B 1 376 ? 141.04833 121.58100 122.98733 1.000 38.19605 376 GLY B O 1
ATOM 6717 N N . TYR B 1 377 ? 140.39933 123.73100 122.83533 1.000 38.56393 377 TYR B N 1
ATOM 6718 C CA . TYR B 1 377 ? 141.50233 124.06000 121.93733 1.000 38.56393 377 TYR B CA 1
ATOM 6719 C C . TYR B 1 377 ? 142.84933 123.91600 122.63533 1.000 38.56393 377 TYR B C 1
ATOM 6720 O O . TYR B 1 377 ? 143.82833 123.47700 122.02333 1.000 38.56393 377 TYR B O 1
ATOM 6729 N N . LEU B 1 378 ? 142.92533 124.29200 123.91133 1.000 40.74562 378 LEU B N 1
ATOM 6730 C CA . LEU B 1 378 ? 144.16833 124.10600 124.65433 1.000 40.74562 378 LEU B CA 1
ATOM 6731 C C . LEU B 1 378 ? 144.53733 122.63100 124.73733 1.000 40.74562 378 LEU B C 1
ATOM 6732 O O . LEU B 1 378 ? 145.70333 122.25700 124.54633 1.000 40.74562 378 LEU B O 1
ATOM 6737 N N . ARG B 1 379 ? 143.55333 121.77800 125.02233 1.000 39.73518 379 ARG B N 1
ATOM 6738 C CA . ARG B 1 379 ? 143.82533 120.34600 125.08633 1.000 39.73518 379 ARG B CA 1
ATOM 6739 C C . ARG B 1 379 ? 144.31433 119.82100 123.74233 1.000 39.73518 379 ARG B C 1
ATOM 6740 O O . ARG B 1 379 ? 145.25533 119.02100 123.68633 1.000 39.73518 379 ARG B O 1
ATOM 6748 N N . VAL B 1 380 ? 143.69033 120.26000 122.64633 1.000 42.52118 380 VAL B N 1
ATOM 6749 C CA . VAL B 1 380 ? 144.11833 119.76900 121.33633 1.000 42.52118 380 VAL B CA 1
ATOM 6750 C C . VAL B 1 380 ? 145.51633 120.27300 120.99433 1.000 42.52118 380 VAL B C 1
ATOM 6751 O O . VAL B 1 380 ? 146.30533 119.55400 120.37033 1.000 42.52118 380 VAL B O 1
ATOM 6755 N N . GLU B 1 381 ? 145.84633 121.51000 121.37433 1.000 45.10484 381 GLU B N 1
ATOM 6756 C CA . GLU B 1 381 ? 147.19133 122.02400 121.13033 1.000 45.10484 381 GLU B CA 1
ATOM 6757 C C . GLU B 1 381 ? 148.23333 121.22500 121.90233 1.000 45.10484 381 GLU B C 1
ATOM 6758 O O . GLU B 1 381 ? 149.30033 120.90100 121.36833 1.000 45.10484 381 GLU B O 1
ATOM 6764 N N . GLU B 1 382 ? 147.94133 120.89700 123.16333 1.000 47.34102 382 GLU B N 1
ATOM 6765 C CA . GLU B 1 382 ? 148.85633 120.05500 123.93033 1.000 47.34102 382 GLU B CA 1
ATOM 6766 C C . GL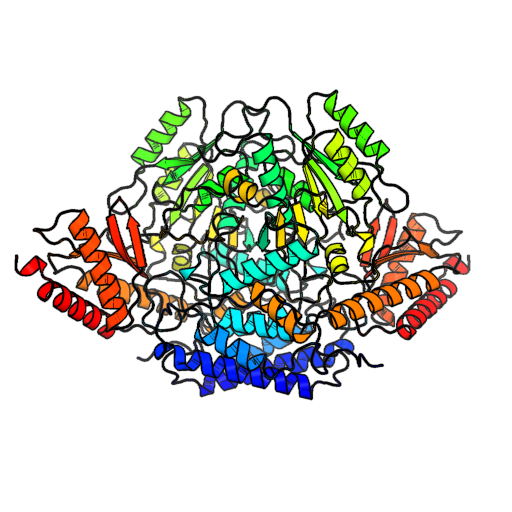U B 1 382 ? 148.99133 118.67400 123.30033 1.000 47.34102 382 GLU B C 1
ATOM 6767 O O . GLU B 1 382 ? 150.08933 118.10600 123.25033 1.000 47.34102 382 GLU B O 1
ATOM 6773 N N . PHE B 1 383 ? 147.87933 118.11300 122.82033 1.000 46.43445 383 PHE B N 1
ATOM 6774 C CA . PHE B 1 383 ? 147.92633 116.81300 122.16033 1.000 46.43445 383 PHE B CA 1
ATOM 6775 C C . PHE B 1 383 ? 148.81033 116.85600 120.91933 1.000 46.43445 383 PHE B C 1
ATOM 6776 O O . PHE B 1 383 ? 149.61533 115.94700 120.69033 1.000 46.43445 383 PHE B O 1
ATOM 6784 N N . VAL B 1 384 ? 148.67133 117.90300 120.10533 1.000 46.68128 384 VAL B N 1
ATOM 6785 C CA . VAL B 1 384 ? 149.50233 118.02900 118.91133 1.000 46.68128 384 VAL B CA 1
ATOM 6786 C C . VAL B 1 384 ? 150.96733 118.18700 119.29433 1.000 46.68128 384 VAL B C 1
ATOM 6787 O O . VAL B 1 384 ? 151.85233 117.58900 118.67233 1.000 46.68128 384 VAL B O 1
ATOM 6791 N N . LYS B 1 385 ? 151.25033 118.99500 120.31733 1.000 48.52694 385 LYS B N 1
ATOM 6792 C CA . LYS B 1 385 ? 152.63233 119.16300 120.75633 1.000 48.52694 385 LYS B CA 1
ATOM 6793 C C . LYS B 1 385 ? 153.23833 117.83400 121.18133 1.000 48.52694 385 LYS B C 1
ATOM 6794 O O . LYS B 1 385 ? 154.37833 117.51900 120.82133 1.000 48.52694 385 LYS B O 1
ATOM 6800 N N . GLN B 1 386 ? 152.49133 117.04000 121.95033 1.000 55.02678 386 GLN B N 1
ATOM 6801 C CA . GLN B 1 386 ? 153.00733 115.74400 122.37633 1.000 55.02678 386 GLN B CA 1
ATOM 6802 C C . GLN B 1 386 ? 153.14333 114.77900 121.20533 1.000 55.02678 386 GLN B C 1
ATOM 6803 O O . GLN B 1 386 ? 154.04733 113.93700 121.20133 1.000 55.02678 386 GLN B O 1
ATOM 6809 N N . VAL B 1 387 ? 152.26133 114.88300 120.20833 1.000 52.18964 387 VAL B N 1
ATOM 6810 C CA . VAL B 1 387 ? 152.31733 113.97500 119.06533 1.000 52.18964 387 VAL B CA 1
ATOM 6811 C C . VAL B 1 387 ? 153.63033 114.14100 118.31433 1.000 52.18964 387 VAL B C 1
ATOM 6812 O O . VAL B 1 387 ? 154.26833 113.15500 117.92733 1.000 52.18964 387 VAL B O 1
ATOM 6816 N N . LYS B 1 388 ? 154.05533 115.37900 118.09933 1.000 54.46465 388 LYS B N 1
ATOM 6817 C CA . LYS B 1 388 ? 155.33933 115.63900 117.46633 1.000 54.46465 388 LYS B CA 1
ATOM 6818 C C . LYS B 1 388 ? 156.44733 115.22300 118.43233 1.000 54.46465 388 LYS B C 1
ATOM 6819 O O . LYS B 1 388 ? 156.20233 114.62100 119.48033 1.000 54.46465 388 LYS B O 1
ATOM 6825 N N . GLN B 1 389 ? 157.69033 115.53200 118.07533 1.000 59.92964 389 GLN B N 1
ATOM 6826 C CA . GLN B 1 389 ? 158.87933 115.16200 118.83533 1.000 59.92964 389 GLN B CA 1
ATOM 6827 C C . GLN B 1 389 ? 158.98733 113.65800 119.04933 1.000 59.92964 389 GLN B C 1
ATOM 6828 O O . GLN B 1 389 ? 159.79633 113.20800 119.86733 1.000 59.92964 389 GLN B O 1
ATOM 6834 N N . ARG B 1 390 ? 158.19333 112.86900 118.33833 1.000 62.35396 390 ARG B N 1
ATOM 6835 C CA . ARG B 1 390 ? 158.29733 111.41100 118.36833 1.000 62.35396 390 ARG B CA 1
ATOM 6836 C C . ARG B 1 390 ? 158.40533 110.89200 116.94333 1.000 62.35396 390 ARG B C 1
ATOM 6837 O O . ARG B 1 390 ? 157.38733 110.83700 116.22733 1.000 62.35396 390 ARG B O 1
ATOM 6845 N N . PRO B 1 391 ? 159.60133 110.52000 116.48633 1.000 65.42392 391 PRO B N 1
ATOM 6846 C CA . PRO B 1 391 ? 159.76833 110.12900 115.09133 1.000 65.42392 391 PRO B CA 1
ATOM 6847 C C . PRO B 1 391 ? 158.73033 109.14500 114.57933 1.000 65.42392 391 PRO B C 1
ATOM 6848 O O . PRO B 1 391 ? 158.29333 109.27100 113.42733 1.000 65.42392 391 PRO B O 1
ATOM 6852 N N . TYR B 1 392 ? 158.32533 108.16300 115.38633 1.000 68.07811 392 TYR B N 1
ATOM 6853 C CA . TYR B 1 392 ? 157.45333 107.11000 114.87633 1.000 68.07811 392 TYR B CA 1
ATOM 6854 C C . TYR B 1 392 ? 156.01233 107.57000 114.69633 1.000 68.07811 392 TYR B C 1
ATOM 6855 O O . TYR B 1 392 ? 155.22833 106.86100 114.05833 1.000 68.07811 392 TYR B O 1
ATOM 6864 N N . LEU B 1 393 ? 155.64533 108.72900 115.23633 1.000 60.91636 393 LEU B N 1
ATOM 6865 C CA . LEU B 1 393 ? 154.27633 109.21900 115.14833 1.000 60.91636 393 LEU B CA 1
ATOM 6866 C C . LEU B 1 393 ? 154.14933 110.26600 114.04933 1.000 60.91636 393 LEU B C 1
ATOM 6867 O O . LEU B 1 393 ? 155.01033 111.13700 113.89933 1.000 60.91636 393 LEU B O 1
ATOM 6872 N N . GLU B 1 394 ? 153.06533 110.17100 113.28033 1.000 57.11264 394 GLU B N 1
ATOM 6873 C CA . GLU B 1 394 ? 152.78733 111.11000 112.20633 1.000 57.11264 394 GLU B CA 1
ATOM 6874 C C . GLU B 1 394 ? 151.32733 111.53400 112.26333 1.000 57.11264 394 GLU B C 1
ATOM 6875 O O . GLU B 1 394 ? 150.44433 110.74300 112.60733 1.000 57.11264 394 GLU B O 1
ATOM 6881 N N . LEU B 1 395 ? 151.08433 112.79100 111.90533 1.000 48.45408 395 LEU B N 1
ATOM 6882 C CA . LEU B 1 395 ? 149.75233 113.37700 111.91033 1.000 48.45408 395 LEU B CA 1
ATOM 6883 C C . LEU B 1 395 ? 149.16233 113.34700 110.50733 1.000 48.45408 395 LEU B C 1
ATOM 6884 O O . LEU B 1 395 ? 149.86033 113.61200 109.52333 1.000 48.45408 395 LEU B O 1
ATOM 6889 N N . ALA B 1 396 ? 147.87133 113.02200 110.42033 1.000 45.27116 396 ALA B N 1
ATOM 6890 C CA . ALA B 1 396 ? 147.19433 113.05300 109.12933 1.000 45.27116 396 ALA B CA 1
ATOM 6891 C C . ALA B 1 396 ? 147.17733 114.46200 108.55233 1.000 45.27116 396 ALA B C 1
ATOM 6892 O O . ALA B 1 396 ? 147.39933 114.65200 107.35033 1.000 45.27116 396 ALA B O 1
ATOM 6894 N N . SER B 1 397 ? 146.91133 115.45900 109.38933 1.000 44.19953 397 SER B N 1
ATOM 6895 C CA . SER B 1 397 ? 146.91633 116.85400 108.96733 1.000 44.19953 397 SER B CA 1
ATOM 6896 C C . SER B 1 397 ? 146.90133 117.72400 110.21633 1.000 44.19953 397 SER B C 1
ATOM 6897 O O . SER B 1 397 ? 146.58233 117.26100 111.31433 1.000 44.19953 397 SER B O 1
ATOM 6900 N N . GLU B 1 398 ? 147.25033 118.99100 110.03433 1.000 43.00208 398 GLU B N 1
ATOM 6901 C CA . GLU B 1 398 ? 147.26533 119.92600 111.15233 1.000 43.00208 398 GLU B CA 1
ATOM 6902 C C . GLU B 1 398 ? 145.83933 120.21300 111.60933 1.000 43.00208 398 GLU B C 1
ATOM 6903 O O . GLU B 1 398 ? 144.99933 120.60800 110.79333 1.000 43.00208 398 GLU B O 1
ATOM 6909 N N . PRO B 1 399 ? 145.52833 120.03100 112.88833 1.000 38.89762 399 PRO B N 1
ATOM 6910 C CA . PRO B 1 399 ? 144.14133 120.18100 113.33833 1.000 38.89762 399 PRO B CA 1
ATOM 6911 C C . PRO B 1 399 ? 143.64333 121.61300 113.22333 1.000 38.89762 399 PRO B C 1
ATOM 6912 O O . PRO B 1 399 ? 144.40533 122.57600 113.33033 1.000 38.89762 399 PRO B O 1
ATOM 6916 N N . ASP B 1 400 ? 142.33333 121.73800 112.99133 1.000 36.53085 400 ASP B N 1
ATOM 6917 C CA . ASP B 1 400 ? 141.63333 123.01200 113.07633 1.000 36.53085 400 ASP B CA 1
ATOM 6918 C C . ASP B 1 400 ? 140.61133 123.05900 114.20133 1.000 36.53085 400 ASP B C 1
ATOM 6919 O O . ASP B 1 400 ? 140.21033 124.15400 114.60533 1.000 36.53085 400 ASP B O 1
ATOM 6924 N N . THR B 1 401 ? 140.18333 121.90400 114.70633 1.000 35.44302 401 THR B N 1
ATOM 6925 C CA . THR B 1 401 ? 139.27533 121.81700 115.84233 1.000 35.44302 401 THR B CA 1
ATOM 6926 C C . THR B 1 401 ? 139.88633 120.89800 116.89133 1.000 35.44302 401 THR B C 1
ATOM 6927 O O . THR B 1 401 ? 141.05733 120.52500 116.78233 1.000 35.44302 401 THR B O 1
ATOM 6931 N N . ASN B 1 402 ? 139.11633 120.52900 117.91133 1.000 33.03847 402 ASN B N 1
ATOM 6932 C CA . ASN B 1 402 ? 139.62433 119.68500 118.98333 1.000 33.03847 402 ASN B CA 1
ATOM 6933 C C . ASN B 1 402 ? 139.75033 118.21600 118.58333 1.000 33.03847 402 ASN B C 1
ATOM 6934 O O . ASN B 1 402 ? 139.83733 117.35700 119.46733 1.000 33.03847 402 ASN B O 1
ATOM 6939 N N . ILE B 1 403 ? 139.76433 117.90600 117.28833 1.000 33.16010 403 ILE B N 1
ATOM 6940 C CA . ILE B 1 403 ? 139.90933 116.54000 116.79633 1.000 33.16010 403 ILE B CA 1
ATOM 6941 C C . ILE B 1 403 ? 141.32233 116.36000 116.26233 1.000 33.16010 403 ILE B C 1
ATOM 6942 O O . ILE B 1 403 ? 141.80433 117.18500 115.47633 1.000 33.16010 403 ILE B O 1
ATOM 6947 N N . CYS B 1 404 ? 141.98733 115.28500 116.68133 1.000 38.94820 404 CYS B N 1
ATOM 6948 C CA . CYS B 1 404 ? 143.34733 114.98800 116.24533 1.000 38.94820 404 CYS B CA 1
ATOM 6949 C C . CYS B 1 404 ? 143.42633 113.53400 115.80833 1.000 38.94820 404 CYS B C 1
ATOM 6950 O O . CYS B 1 404 ? 143.10233 112.63100 116.58633 1.000 38.94820 404 CYS B O 1
ATOM 6953 N N . CYS B 1 405 ? 143.86133 113.30800 114.57033 1.000 41.48214 405 CYS B N 1
ATOM 6954 C CA . CYS B 1 405 ? 144.02133 111.97000 114.00933 1.000 41.48214 405 CYS B CA 1
ATOM 6955 C C . CYS B 1 405 ? 145.50533 111.73300 113.75933 1.000 41.48214 405 CYS B C 1
ATOM 6956 O O . CYS B 1 405 ? 146.11033 112.39900 112.91433 1.000 41.48214 405 CYS B O 1
ATOM 6959 N N . PHE B 1 406 ? 146.08733 110.77900 114.48233 1.000 47.18953 406 PHE B N 1
ATOM 6960 C CA . PHE B 1 406 ? 147.50733 110.48100 114.37133 1.000 47.18953 406 PHE B CA 1
ATOM 6961 C C . PHE B 1 406 ? 147.70533 108.97800 114.24133 1.000 47.18953 406 PHE B C 1
ATOM 6962 O O . PHE B 1 406 ? 146.79333 108.18600 114.48333 1.000 47.18953 406 PHE B O 1
ATOM 6970 N N . ARG B 1 407 ? 148.91433 108.57900 113.85433 1.000 57.17669 407 ARG B N 1
ATOM 6971 C CA . ARG B 1 407 ? 149.19733 107.16300 113.67233 1.000 57.17669 407 ARG B CA 1
ATOM 6972 C C . ARG B 1 407 ? 150.68033 106.90400 113.89133 1.000 57.17669 407 ARG B C 1
ATOM 6973 O O . ARG B 1 407 ? 151.49433 107.82800 113.93233 1.000 57.17669 407 ARG B O 1
ATOM 6981 N N . GLY B 1 408 ? 151.01533 105.62700 114.05833 1.000 63.53309 408 GLY B N 1
ATOM 6982 C CA . GLY B 1 408 ? 152.39233 105.20700 114.24733 1.000 63.53309 408 GLY B CA 1
ATOM 6983 C C . GLY B 1 408 ? 152.93833 104.58900 112.97533 1.000 63.53309 408 GLY B C 1
ATOM 6984 O O . GLY B 1 408 ? 152.28833 103.74800 112.35033 1.000 63.53309 408 GLY B O 1
ATOM 6985 N N . ARG B 1 409 ? 154.14333 105.01400 112.60133 1.000 71.48496 409 ARG B N 1
ATOM 6986 C CA . ARG B 1 409 ? 154.78433 104.59300 111.35733 1.000 71.48496 409 ARG B CA 1
ATOM 6987 C C . ARG B 1 409 ? 156.19633 104.10900 111.65633 1.000 71.48496 409 ARG B C 1
ATOM 6988 O O . ARG B 1 409 ? 157.17333 104.84600 111.46133 1.000 71.48496 409 ARG B O 1
ATOM 6996 N N . PRO B 1 410 ? 156.34333 102.87700 112.14033 1.000 78.40524 410 PRO B N 1
ATOM 6997 C CA . PRO B 1 410 ? 157.68833 102.32300 112.32733 1.000 78.40524 410 PRO B CA 1
ATOM 6998 C C . PRO B 1 410 ? 158.44133 102.27400 111.00533 1.000 78.40524 410 PRO B C 1
ATOM 6999 O O . PRO B 1 410 ? 157.86933 101.98500 109.95233 1.000 78.40524 410 PRO B O 1
ATOM 7003 N N . LYS B 1 411 ? 159.74333 102.56000 111.07033 1.000 85.34464 411 LYS B N 1
ATOM 7004 C CA . LYS B 1 411 ? 160.54133 102.62900 109.85133 1.000 85.34464 411 LYS B CA 1
ATOM 7005 C C . LYS B 1 411 ? 160.60133 101.28100 109.14133 1.000 85.34464 411 LYS B C 1
ATOM 7006 O O . LYS B 1 411 ? 160.48233 101.21600 107.91233 1.000 85.34464 411 LYS B O 1
ATOM 7012 N N . ASN B 1 412 ? 160.78833 100.19700 109.89433 1.000 88.19380 412 ASN B N 1
ATOM 7013 C CA . ASN B 1 412 ? 160.95433 98.88500 109.27833 1.000 88.19380 412 ASN B CA 1
ATOM 7014 C C . ASN B 1 412 ? 159.63533 98.29500 108.79533 1.000 88.19380 412 ASN B C 1
ATOM 7015 O O . ASN B 1 412 ? 159.61933 97.56200 107.80033 1.000 88.19380 412 ASN B O 1
ATOM 7020 N N . LEU B 1 413 ? 158.53133 98.59600 109.47233 1.000 86.84396 413 LEU B N 1
ATOM 7021 C CA . LEU B 1 413 ? 157.24833 97.99300 109.14433 1.000 86.84396 413 LEU B CA 1
ATOM 7022 C C . LEU B 1 413 ? 156.69633 98.54000 107.83233 1.000 86.84396 413 LEU B C 1
ATOM 7023 O O . LEU B 1 413 ? 156.93933 99.69200 107.46033 1.000 86.84396 413 LEU B O 1
ATOM 7028 N N . ASP B 1 414 ? 155.94533 97.69500 107.12933 1.000 85.11835 414 ASP B N 1
ATOM 7029 C CA . ASP B 1 414 ? 155.27933 98.08500 105.89633 1.000 85.11835 414 ASP B CA 1
ATOM 7030 C C . ASP B 1 414 ? 153.86433 98.57300 106.21233 1.000 85.11835 414 ASP B C 1
ATOM 7031 O O . ASP B 1 414 ? 153.50633 98.80100 107.37033 1.000 85.11835 414 ASP B O 1
ATOM 7036 N N . GLU B 1 415 ? 153.04133 98.73700 105.17533 1.000 80.84308 415 GLU B N 1
ATOM 7037 C CA . GLU B 1 415 ? 151.70733 99.29900 105.36533 1.000 80.84308 415 GLU B CA 1
ATOM 7038 C C . GLU B 1 415 ? 150.82933 98.38400 106.21233 1.000 80.84308 415 GLU B C 1
ATOM 7039 O O . GLU B 1 415 ? 150.19333 98.83300 107.17333 1.000 80.84308 415 GLU B O 1
ATOM 7045 N N . LYS B 1 416 ? 150.77133 97.09500 105.86833 1.000 84.04861 416 LYS B N 1
ATOM 7046 C CA . LYS B 1 416 ? 149.94533 96.16800 106.63733 1.000 84.04861 416 LYS B CA 1
ATOM 7047 C C . LYS B 1 416 ? 150.45933 96.02500 108.06433 1.000 84.04861 416 LYS B C 1
ATOM 7048 O O . LYS B 1 416 ? 149.67033 95.99000 109.01833 1.000 84.04861 416 LYS B O 1
ATOM 7054 N N . GLN B 1 417 ? 151.78033 95.93900 108.23033 1.000 83.05877 417 GLN B N 1
ATOM 7055 C CA . GLN B 1 417 ? 152.34433 95.90100 109.57333 1.000 83.05877 417 GLN B CA 1
ATOM 7056 C C . GLN B 1 417 ? 152.04833 97.18500 110.33433 1.000 83.05877 417 GLN B C 1
ATOM 7057 O O . GLN B 1 417 ? 151.78533 97.14000 111.53933 1.000 83.05877 417 GLN B O 1
ATOM 7063 N N . CYS B 1 418 ? 152.07833 98.33400 109.65433 1.000 77.23526 418 CYS B N 1
ATOM 7064 C CA . CYS B 1 418 ? 151.72933 99.58900 110.31433 1.000 77.23526 418 CYS B CA 1
ATOM 7065 C C . CYS B 1 418 ? 150.27933 99.58100 110.78333 1.000 77.23526 418 CYS B C 1
ATOM 7066 O O . CYS B 1 418 ? 149.97533 100.03300 111.89433 1.000 77.23526 418 CYS B O 1
ATOM 7069 N N . ASP B 1 419 ? 149.36633 99.08400 109.94633 1.000 73.95635 419 ASP B N 1
ATOM 7070 C CA . ASP B 1 419 ? 147.96133 99.02200 110.34033 1.000 73.95635 419 ASP B CA 1
ATOM 7071 C C . ASP B 1 419 ? 147.76433 98.09200 111.53033 1.000 73.95635 419 ASP B C 1
ATOM 7072 O O . ASP B 1 419 ? 147.01833 98.41100 112.46733 1.000 73.95635 419 ASP B O 1
ATOM 7077 N N . GLN B 1 420 ? 148.42233 96.93200 111.51033 1.000 72.85270 420 GLN B N 1
ATOM 7078 C CA . GLN B 1 420 ? 148.32733 96.02200 112.64633 1.000 72.85270 420 GLN B CA 1
ATOM 7079 C C . GLN B 1 420 ? 148.89433 96.66400 113.90633 1.000 72.85270 420 GLN B C 1
ATOM 7080 O O . GLN B 1 420 ? 148.33533 96.50800 114.99833 1.000 72.85270 420 GLN B O 1
ATOM 7086 N N . TRP B 1 421 ? 150.00433 97.39100 113.77133 1.000 70.05537 421 TRP B N 1
ATOM 7087 C CA . TRP B 1 421 ? 150.59133 98.08700 114.90933 1.000 70.05537 421 TRP B CA 1
ATOM 7088 C C . TRP B 1 421 ? 149.61933 99.10800 115.48433 1.000 70.05537 421 TRP B C 1
ATOM 7089 O O . TRP B 1 421 ? 149.46133 99.20800 116.70533 1.000 70.05537 421 TRP B O 1
ATOM 7100 N N . ASN B 1 422 ? 148.95333 99.87300 114.61633 1.000 67.14177 422 ASN B N 1
ATOM 7101 C CA . ASN B 1 422 ? 147.99433 100.86600 115.08933 1.000 67.14177 422 ASN B CA 1
ATOM 7102 C C . ASN B 1 422 ? 146.82433 100.20800 115.81033 1.000 67.14177 422 ASN B C 1
ATOM 7103 O O . ASN B 1 422 ? 146.39333 100.67700 116.87233 1.000 67.14177 422 ASN B O 1
ATOM 7108 N N . LEU B 1 423 ? 146.29133 99.12100 115.24733 1.000 67.14853 423 LEU B N 1
ATOM 7109 C CA . LEU B 1 423 ? 145.17733 98.43800 115.89933 1.000 67.14853 423 LEU B CA 1
ATOM 7110 C C . LEU B 1 423 ? 145.59133 97.88000 117.25633 1.000 67.14853 423 LEU B C 1
ATOM 7111 O O . LEU B 1 423 ? 144.85033 97.99800 118.24433 1.000 67.14853 423 LEU B O 1
ATOM 7116 N N . GLU B 1 424 ? 146.77533 97.27000 117.32533 1.000 69.66386 424 GLU B N 1
ATOM 7117 C CA . GLU B 1 424 ? 147.25633 96.73500 118.59133 1.000 69.66386 424 GLU B CA 1
ATOM 7118 C C . GLU B 1 424 ? 147.46033 97.84600 119.61133 1.000 69.66386 424 GLU B C 1
ATOM 7119 O O . GLU B 1 424 ? 147.16233 97.66900 120.79633 1.000 69.66386 424 GLU B O 1
ATOM 7125 N N . LEU B 1 425 ? 147.97433 98.99700 119.17233 1.000 64.58580 425 LEU B N 1
ATOM 7126 C CA . LEU B 1 425 ? 148.14633 100.12000 120.08733 1.000 64.58580 425 LEU B CA 1
ATOM 7127 C C . LEU B 1 425 ? 146.80633 100.60900 120.61633 1.000 64.58580 425 LEU B C 1
ATOM 7128 O O . LEU B 1 425 ? 146.67733 100.92100 121.80533 1.000 64.58580 425 LEU B O 1
ATOM 7133 N N . GLN B 1 426 ? 145.79633 100.69600 119.74833 1.000 60.66179 426 GLN B N 1
ATOM 7134 C CA . GLN B 1 426 ? 144.47833 101.11200 120.21433 1.000 60.66179 426 GLN B CA 1
ATOM 7135 C C . GLN B 1 426 ? 143.94533 100.14600 121.26233 1.000 60.66179 426 GLN B C 1
ATOM 7136 O O . GLN B 1 426 ? 143.44633 100.56200 122.31533 1.000 60.66179 426 GLN B O 1
ATOM 7142 N N . GLN B 1 427 ? 144.04833 98.84200 120.99033 1.000 66.65567 427 GLN B N 1
ATOM 7143 C CA . GLN B 1 427 ? 143.56233 97.85500 121.95133 1.000 66.65567 427 GLN B CA 1
ATOM 7144 C C . GLN B 1 427 ? 144.32433 97.94400 123.26933 1.000 66.65567 427 GLN B C 1
ATOM 7145 O O . GLN B 1 427 ? 143.72533 97.87900 124.35033 1.000 66.65567 427 GLN B O 1
ATOM 7151 N N . PHE B 1 428 ? 145.64633 98.09700 123.19733 1.000 64.60700 428 PHE B N 1
ATOM 7152 C CA . PHE B 1 428 ? 146.46433 98.18100 124.40133 1.000 64.60700 428 PHE B CA 1
ATOM 7153 C C . PHE B 1 428 ? 146.09733 99.40300 125.23433 1.000 64.60700 428 PHE B C 1
ATOM 7154 O O . PHE B 1 428 ? 145.95533 99.31200 126.46133 1.000 64.60700 428 PHE B O 1
ATOM 7162 N N . LEU B 1 429 ? 145.93233 100.55800 124.58433 1.000 62.66824 429 LEU B N 1
ATOM 7163 C CA . LEU B 1 429 ? 145.54033 101.76200 125.30733 1.000 62.66824 429 LEU B CA 1
ATOM 7164 C C . LEU B 1 429 ? 144.16933 101.59500 125.94333 1.000 62.66824 429 LEU B C 1
ATOM 7165 O O . LEU B 1 429 ? 143.95833 101.99100 127.09533 1.000 62.66824 429 LEU B O 1
ATOM 7170 N N . LEU B 1 430 ? 143.22233 101.00500 125.21133 1.000 61.82592 430 LEU B N 1
ATOM 7171 C CA . LEU B 1 430 ? 141.89333 100.79700 125.77233 1.000 61.82592 430 LEU B CA 1
ATOM 7172 C C . LEU B 1 430 ? 141.94433 99.87200 126.98033 1.000 61.82592 430 LEU B C 1
ATOM 7173 O O . LEU B 1 430 ? 141.19633 100.05800 127.94633 1.000 61.82592 430 LEU B O 1
ATOM 7178 N N . HIS B 1 431 ? 142.81933 98.86400 126.94233 1.000 67.67274 431 HIS B N 1
ATOM 7179 C CA . HIS B 1 431 ? 142.83833 97.86700 128.00633 1.000 67.67274 431 HIS B CA 1
ATOM 7180 C C . HIS B 1 431 ? 143.67033 98.29300 129.21133 1.000 67.67274 431 HIS B C 1
ATOM 7181 O O . HIS B 1 431 ? 143.48633 97.73900 130.29933 1.000 67.67274 431 HIS B O 1
ATOM 7188 N N . LYS B 1 432 ? 144.58033 99.25700 129.05933 1.000 68.30594 432 LYS B N 1
ATOM 7189 C CA . LYS B 1 432 ? 145.38133 99.66800 130.21233 1.000 68.30594 432 LYS B CA 1
ATOM 7190 C C . LYS B 1 432 ? 144.75333 100.82800 130.98433 1.000 68.30594 432 LYS B C 1
ATOM 7191 O O . LYS B 1 432 ? 144.44133 100.69000 132.17033 1.000 68.30594 432 LYS B O 1
ATOM 7197 N N . GLU B 1 433 ? 144.57133 101.97500 130.33333 1.000 67.69439 433 GLU B N 1
ATOM 7198 C CA . GLU B 1 433 ? 144.04033 103.15900 130.99733 1.000 67.69439 433 GLU B CA 1
ATOM 7199 C C . GLU B 1 433 ? 142.57233 103.41200 130.68333 1.000 67.69439 433 GLU B C 1
ATOM 7200 O O . GLU B 1 433 ? 142.03733 104.45100 131.07833 1.000 67.69439 433 GLU B O 1
ATOM 7206 N N . ARG B 1 434 ? 141.90833 102.48900 129.99233 1.000 63.30874 434 ARG B N 1
ATOM 7207 C CA . ARG B 1 434 ? 140.49933 102.64900 129.64433 1.000 63.30874 434 ARG B CA 1
ATOM 7208 C C . ARG B 1 434 ? 140.26833 103.90100 128.80233 1.000 63.30874 434 ARG B C 1
ATOM 7209 O O . ARG B 1 434 ? 139.19933 104.51300 128.85933 1.000 63.30874 434 ARG B O 1
ATOM 7217 N N . VAL B 1 435 ? 141.26733 104.28700 128.01533 1.000 56.11169 435 VAL B N 1
ATOM 7218 C CA . VAL B 1 435 ? 141.16533 105.43600 127.12333 1.000 56.11169 435 VAL B CA 1
ATOM 7219 C C . VAL B 1 435 ? 140.73033 104.94700 125.75033 1.000 56.11169 435 VAL B C 1
ATOM 7220 O O . VAL B 1 435 ? 141.37233 104.06900 125.16133 1.000 56.11169 435 VAL B O 1
ATOM 7224 N N . PHE B 1 436 ? 139.64433 105.51300 125.23533 1.000 50.93351 436 PHE B N 1
ATOM 7225 C CA . PHE B 1 436 ? 139.04833 105.06600 123.98433 1.000 50.93351 436 PHE B CA 1
ATOM 7226 C C . PHE B 1 436 ? 139.48733 105.98100 122.84733 1.000 50.93351 436 PHE B C 1
ATOM 7227 O O . PHE B 1 436 ? 139.22733 107.18900 122.87833 1.000 50.93351 436 PHE B O 1
ATOM 7235 N N . PHE B 1 437 ? 140.15033 105.40200 121.85133 1.000 48.28107 437 PHE B N 1
ATOM 7236 C CA . PHE B 1 437 ? 140.51533 106.08700 120.62033 1.000 48.28107 437 PHE B CA 1
ATOM 7237 C C . PHE B 1 437 ? 139.75733 105.44900 119.46633 1.000 48.28107 437 PHE B C 1
ATOM 7238 O O . PHE B 1 437 ? 139.78733 104.22500 119.30633 1.000 48.28107 437 PHE B O 1
ATOM 7246 N N . SER B 1 438 ? 139.08233 106.26700 118.66633 1.000 45.15056 438 SER B N 1
ATOM 7247 C CA . SER B 1 438 ? 138.41933 105.70400 117.50233 1.000 45.15056 438 SER B CA 1
ATOM 7248 C C . SER B 1 438 ? 139.46133 105.29000 116.46933 1.000 45.15056 438 SER B C 1
ATOM 7249 O O . SER B 1 438 ? 140.59533 105.77000 116.47133 1.000 45.15056 438 SER B O 1
ATOM 7252 N N . LEU B 1 439 ? 139.07133 104.38300 115.57933 1.000 50.08030 439 LEU B N 1
ATOM 7253 C CA . LEU B 1 439 ? 139.98733 103.81300 114.59133 1.000 50.08030 439 LEU B CA 1
ATOM 7254 C C . LEU B 1 439 ? 139.38033 103.95400 113.20233 1.000 50.08030 439 LEU B C 1
ATOM 7255 O O . LEU B 1 439 ? 138.95433 102.96400 112.59333 1.000 50.08030 439 LEU B O 1
ATOM 7260 N N . PRO B 1 440 ? 139.32433 105.17000 112.67233 1.000 48.76456 440 PRO B N 1
ATOM 7261 C CA . PRO B 1 440 ? 138.82533 105.36400 111.31133 1.000 48.76456 440 PRO B CA 1
ATOM 7262 C C . PRO B 1 440 ? 139.86133 104.98400 110.26433 1.000 48.76456 440 PRO B C 1
ATOM 7263 O O . PRO B 1 440 ? 141.05633 104.84600 110.53933 1.000 48.76456 440 PRO B O 1
ATOM 7267 N N . THR B 1 441 ? 139.36733 104.80700 109.04233 1.000 52.60806 441 THR B N 1
ATOM 7268 C CA . THR B 1 441 ? 140.19033 104.50200 107.87733 1.000 52.60806 441 THR B CA 1
ATOM 7269 C C . THR B 1 441 ? 140.12533 105.69600 106.93533 1.000 52.60806 441 THR B C 1
ATOM 7270 O O . THR B 1 441 ? 139.07833 105.96400 106.33633 1.000 52.60806 441 THR B O 1
ATOM 7274 N N . TYR B 1 442 ? 141.23933 106.40800 106.80833 1.000 49.94124 442 TYR B N 1
ATOM 7275 C CA . TYR B 1 442 ? 141.33133 107.58800 105.96433 1.000 49.94124 442 TYR B CA 1
ATOM 7276 C C . TYR B 1 442 ? 142.48333 107.41700 104.98733 1.000 49.94124 442 TYR B C 1
ATOM 7277 O O . TYR B 1 442 ? 143.56533 106.95600 105.36533 1.000 49.94124 442 TYR B O 1
ATOM 7286 N N . ARG B 1 443 ? 142.24233 107.77500 103.72733 1.000 52.12944 443 ARG B N 1
ATOM 7287 C CA . ARG B 1 443 ? 143.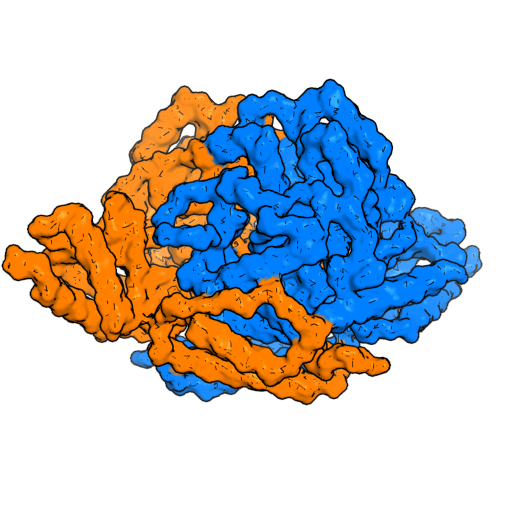26733 107.71700 102.68733 1.000 52.12944 443 ARG B CA 1
ATOM 7288 C C . ARG B 1 443 ? 143.89433 106.33000 102.58333 1.000 52.12944 443 ARG B C 1
ATOM 7289 O O . ARG B 1 443 ? 145.05733 106.18900 102.19633 1.000 52.12944 443 ARG B O 1
ATOM 7297 N N . GLY B 1 444 ? 143.13033 105.29500 102.92533 1.000 56.47850 444 GLY B N 1
ATOM 7298 C CA . GLY B 1 444 ? 143.61233 103.93300 102.83433 1.000 56.47850 444 GLY B CA 1
ATOM 7299 C C . GLY B 1 444 ? 144.42933 103.44700 104.00833 1.000 56.47850 444 GLY B C 1
ATOM 7300 O O . GLY B 1 444 ? 144.99233 102.34900 103.93433 1.000 56.47850 444 GLY B O 1
ATOM 7301 N N . LYS B 1 445 ? 144.51833 104.22000 105.08833 1.000 55.88533 445 LYS B N 1
ATOM 7302 C CA . LYS B 1 445 ? 145.28533 103.83100 106.26133 1.000 55.88533 445 LYS B CA 1
ATOM 7303 C C . LYS B 1 445 ? 144.45933 104.06400 107.51733 1.000 55.88533 445 LYS B C 1
ATOM 7304 O O . LYS B 1 445 ? 143.62033 104.96600 107.56833 1.000 55.88533 445 LYS B O 1
ATOM 7310 N N . ARG B 1 446 ? 144.70233 103.24000 108.53233 1.000 54.67369 446 ARG B N 1
ATOM 7311 C CA . ARG B 1 446 ? 143.99633 103.36900 109.79933 1.000 54.67369 446 ARG B CA 1
ATOM 7312 C C . ARG B 1 446 ? 144.67033 104.42100 110.67133 1.000 54.67369 446 ARG B C 1
ATOM 7313 O O . ARG B 1 446 ? 145.89233 104.40100 110.84733 1.000 54.67369 446 ARG B O 1
ATOM 7321 N N . TRP B 1 447 ? 143.87433 105.33700 111.21933 1.000 49.59842 447 TRP B N 1
ATOM 7322 C CA . TRP B 1 447 ? 144.38633 106.39700 112.07633 1.000 49.59842 447 TRP B CA 1
ATOM 7323 C C . TRP B 1 447 ? 143.68533 106.36000 113.42433 1.000 49.59842 447 TRP B C 1
ATOM 7324 O O . TRP B 1 447 ? 142.46333 106.21300 113.49833 1.000 49.59842 447 TRP B O 1
ATOM 7335 N N . LEU B 1 448 ? 144.46333 106.49800 114.49633 1.000 44.30160 448 LEU B N 1
ATOM 7336 C CA . LEU B 1 448 ? 143.89233 106.67700 115.82233 1.000 44.30160 448 LEU B CA 1
ATOM 7337 C C . LEU B 1 448 ? 143.35233 108.09700 115.92333 1.000 44.30160 448 LEU B C 1
ATOM 7338 O O . LEU B 1 448 ? 144.11233 109.06600 115.80933 1.000 44.30160 448 LEU B O 1
ATOM 7343 N N . ARG B 1 449 ? 142.04633 108.21800 116.12533 1.000 38.75683 449 ARG B N 1
ATOM 7344 C CA . ARG B 1 449 ? 141.35433 109.49600 116.15233 1.000 38.75683 449 ARG B CA 1
ATOM 7345 C C . ARG B 1 449 ? 140.89033 109.79000 117.57033 1.000 38.75683 449 ARG B C 1
ATOM 7346 O O . ARG B 1 449 ? 140.26433 108.93800 118.21233 1.000 38.75683 449 ARG B O 1
ATOM 7354 N N . ALA B 1 450 ? 141.19833 110.99300 118.05133 1.000 37.05564 450 ALA B N 1
ATOM 7355 C CA . ALA B 1 450 ? 140.81633 111.44000 119.38233 1.000 37.05564 450 ALA B CA 1
ATOM 7356 C C . ALA B 1 450 ? 140.05333 112.75000 119.26033 1.000 37.05564 450 ALA B C 1
ATOM 7357 O O . ALA B 1 450 ? 140.56733 113.72200 118.69733 1.000 37.05564 450 ALA B O 1
ATOM 7359 N N . VAL B 1 451 ? 138.83533 112.77300 119.79233 1.000 36.73418 451 VAL B N 1
ATOM 7360 C CA . VAL B 1 451 ? 138.01333 113.97500 119.85633 1.000 36.73418 451 VAL B CA 1
ATOM 7361 C C . VAL B 1 451 ? 137.97833 114.42200 121.30933 1.000 36.73418 451 VAL B C 1
ATOM 7362 O O . VAL B 1 451 ? 137.50533 113.68600 122.18233 1.000 36.73418 451 VAL B O 1
ATOM 7366 N N . LEU B 1 452 ? 138.48033 115.62800 121.56833 1.000 35.81181 452 LEU B N 1
ATOM 7367 C CA . LEU B 1 452 ? 138.67233 116.12200 122.92833 1.000 35.81181 452 LEU B CA 1
ATOM 7368 C C . LEU B 1 452 ? 137.49533 117.02100 123.29733 1.000 35.81181 452 LEU B C 1
ATOM 7369 O O . LEU B 1 452 ? 137.53733 118.24200 123.15633 1.000 35.81181 452 LEU B O 1
ATOM 7374 N N . LEU B 1 453 ? 136.42633 116.39200 123.78733 1.000 37.97085 453 LEU B N 1
ATOM 7375 C CA . LEU B 1 453 ? 135.21733 117.10300 124.17633 1.000 37.97085 453 LEU B CA 1
ATOM 7376 C C . LEU B 1 453 ? 134.93833 117.08300 125.67033 1.000 37.97085 453 LEU B C 1
ATOM 7377 O O . LEU B 1 453 ? 134.18833 117.93700 126.15033 1.000 37.97085 453 LEU B O 1
ATOM 7382 N N . ASN B 1 454 ? 135.51433 116.14600 126.41133 1.000 44.71156 454 ASN B N 1
ATOM 7383 C CA . ASN B 1 454 ? 135.19233 116.00400 127.82433 1.000 44.71156 454 ASN B CA 1
ATOM 7384 C C . ASN B 1 454 ? 135.87433 117.10700 128.62433 1.000 44.71156 454 ASN B C 1
ATOM 7385 O O . ASN B 1 454 ? 137.10733 117.18300 128.62533 1.000 44.71156 454 ASN B O 1
ATOM 7390 N N . PRO B 1 455 ? 135.12433 117.96600 129.31833 1.000 41.83252 455 PRO B N 1
ATOM 7391 C CA . PRO B 1 455 ? 135.76333 119.07100 130.05133 1.000 41.83252 455 PRO B CA 1
ATOM 7392 C C . PRO B 1 455 ? 136.67433 118.62000 131.17633 1.000 41.83252 455 PRO B C 1
ATOM 7393 O O . PRO B 1 455 ? 137.49933 119.41800 131.63833 1.000 41.83252 455 PRO B O 1
ATOM 7397 N N . PHE B 1 456 ? 136.55433 117.37900 131.63933 1.000 46.77331 456 PHE B N 1
ATOM 7398 C CA . PHE B 1 456 ? 137.27533 116.91200 132.81533 1.000 46.77331 456 PHE B CA 1
ATOM 7399 C C . PHE B 1 456 ? 138.58933 116.21500 132.48333 1.000 46.77331 456 PHE B C 1
ATOM 7400 O O . PHE B 1 456 ? 139.24733 115.70300 133.39433 1.000 46.77331 456 PHE B O 1
ATOM 7408 N N . THR B 1 457 ? 138.98933 116.18000 131.21833 1.000 46.55068 457 THR B N 1
ATOM 7409 C CA . THR B 1 457 ? 140.24733 115.54100 130.85333 1.000 46.55068 457 THR B CA 1
ATOM 7410 C C . THR B 1 457 ? 141.40133 116.51300 131.07233 1.000 46.55068 457 THR B C 1
ATOM 7411 O O . THR B 1 457 ? 141.45033 117.55800 130.41533 1.000 46.55068 457 THR B O 1
ATOM 7415 N N . PRO B 1 458 ? 142.33533 116.21800 131.96933 1.000 52.12619 458 PRO B N 1
ATOM 7416 C CA . PRO B 1 458 ? 143.45933 117.12200 132.21533 1.000 52.12619 458 PRO B CA 1
ATOM 7417 C C . PRO B 1 458 ? 144.67033 116.78600 131.34933 1.000 52.12619 458 PRO B C 1
ATOM 7418 O O . PRO B 1 458 ? 144.72533 115.75700 130.67333 1.000 52.12619 458 PRO B O 1
ATOM 7422 N N . ILE B 1 459 ? 145.65233 117.68900 131.38933 1.000 54.28639 459 ILE B N 1
ATOM 7423 C CA . ILE B 1 459 ? 146.87133 117.50500 130.60833 1.000 54.28639 459 ILE B CA 1
ATOM 7424 C C . ILE B 1 459 ? 147.66733 116.31200 131.12333 1.000 54.28639 459 ILE B C 1
ATOM 7425 O O . ILE B 1 459 ? 148.29633 115.58200 130.34433 1.000 54.28639 459 ILE B O 1
ATOM 7430 N N . SER B 1 460 ? 147.66633 116.10400 132.44133 1.000 56.76972 460 SER B N 1
ATOM 7431 C CA . SER B 1 460 ? 148.38633 114.96900 133.00833 1.000 56.76972 460 SER B CA 1
ATOM 7432 C C . SER B 1 460 ? 147.91033 113.66000 132.39633 1.000 56.76972 460 SER B C 1
ATOM 7433 O O . SER B 1 460 ? 148.70833 112.74100 132.17733 1.000 56.76972 460 SER B O 1
ATOM 7436 N N . THR B 1 461 ? 146.61333 113.55900 132.10033 1.000 56.38254 461 THR B N 1
ATOM 7437 C CA . THR B 1 461 ? 146.11133 112.36900 131.42433 1.000 56.38254 461 THR B CA 1
ATOM 7438 C C . THR B 1 461 ? 146.75333 112.20400 130.05433 1.000 56.38254 461 THR B C 1
ATOM 7439 O O . THR B 1 461 ? 147.17633 111.10200 129.69133 1.000 56.38254 461 THR B O 1
ATOM 7443 N N . ILE B 1 462 ? 146.83833 113.28700 129.28133 1.000 55.54195 462 ILE B N 1
ATOM 7444 C CA . ILE B 1 462 ? 147.44233 113.20200 127.95533 1.000 55.54195 462 ILE B CA 1
ATOM 7445 C C . ILE B 1 462 ? 148.89033 112.75000 128.06433 1.000 55.54195 462 ILE B C 1
ATOM 7446 O O . ILE B 1 462 ? 149.35333 111.89100 127.30033 1.000 55.54195 462 ILE B O 1
ATOM 7451 N N . GLN B 1 463 ? 149.62533 113.31400 129.02333 1.000 59.21093 463 GLN B N 1
ATOM 7452 C CA . GLN B 1 463 ? 151.00333 112.88900 129.23433 1.000 59.21093 463 GLN B CA 1
ATOM 7453 C C . GLN B 1 463 ? 151.07133 111.41100 129.60133 1.000 59.21093 463 GLN B C 1
ATOM 7454 O O . GLN B 1 463 ? 151.98433 110.69800 129.17033 1.000 59.21093 463 GLN B O 1
ATOM 7460 N N . LYS B 1 464 ? 150.11633 110.93300 130.40333 1.000 61.85578 464 LYS B N 1
ATOM 7461 C CA . LYS B 1 464 ? 150.11033 109.52500 130.79033 1.000 61.85578 464 LYS B CA 1
ATOM 7462 C C . LYS B 1 464 ? 149.86533 108.61200 129.59233 1.000 61.85578 464 LYS B C 1
ATOM 7463 O O . LYS B 1 464 ? 150.54933 107.59200 129.43433 1.000 61.85578 464 LYS B O 1
ATOM 7469 N N . ILE B 1 465 ? 148.89233 108.95000 128.74233 1.000 61.38721 465 ILE B N 1
ATOM 7470 C CA . ILE B 1 465 ? 148.67533 108.14700 127.53733 1.000 61.38721 465 ILE B CA 1
ATOM 7471 C C . ILE B 1 465 ? 149.90633 108.17000 126.64133 1.000 61.38721 465 ILE B C 1
ATOM 7472 O O . ILE B 1 465 ? 150.25833 107.15700 126.02833 1.000 61.38721 465 ILE B O 1
ATOM 7477 N N . PHE B 1 466 ? 150.57933 109.31600 126.53733 1.000 60.46364 466 PHE B N 1
ATOM 7478 C CA . PHE B 1 466 ? 151.76333 109.34900 125.68233 1.000 60.46364 466 PHE B CA 1
ATOM 7479 C C . PHE B 1 466 ? 152.91033 108.53000 126.26733 1.000 60.46364 466 PHE B C 1
ATOM 7480 O O . PHE B 1 466 ? 153.64233 107.86900 125.52033 1.000 60.46364 466 PHE B O 1
ATOM 7488 N N . LYS B 1 467 ? 153.08033 108.54800 127.59033 1.000 64.79501 467 LYS B N 1
ATOM 7489 C CA . LYS B 1 467 ? 154.08133 107.68500 128.21033 1.000 64.79501 467 LYS B CA 1
ATOM 7490 C C . LYS B 1 467 ? 153.75233 106.21600 127.97633 1.000 64.79501 467 LYS B C 1
ATOM 7491 O O . LYS B 1 467 ? 154.64633 105.40400 127.70933 1.000 64.79501 467 LYS B O 1
ATOM 7497 N N . THR B 1 468 ? 152.47133 105.85500 128.07633 1.000 66.17121 468 THR B N 1
ATOM 7498 C CA . THR B 1 468 ? 152.07133 104.48400 127.78133 1.000 66.17121 468 THR B CA 1
ATOM 7499 C C . THR B 1 468 ? 152.35633 104.13000 126.32833 1.000 66.17121 468 THR B C 1
ATOM 7500 O O . THR B 1 468 ? 152.74933 102.99900 126.02233 1.000 66.17121 468 THR B O 1
ATOM 7504 N N . ILE B 1 469 ? 152.14533 105.07900 125.41633 1.000 66.50116 469 ILE B N 1
ATOM 7505 C CA . ILE B 1 469 ? 152.44833 104.83900 124.00833 1.000 66.50116 469 ILE B CA 1
ATOM 7506 C C . ILE B 1 469 ? 153.93633 104.57700 123.82533 1.000 66.50116 469 ILE B C 1
ATOM 7507 O O . ILE B 1 469 ? 154.33933 103.67000 123.08633 1.000 66.50116 469 ILE B O 1
ATOM 7512 N N . ASP B 1 470 ? 154.77633 105.37300 124.48933 1.000 69.75405 470 ASP B N 1
ATOM 7513 C CA . ASP B 1 470 ? 156.21633 105.14800 124.41233 1.000 69.75405 470 ASP B CA 1
ATOM 7514 C C . ASP B 1 470 ? 156.58733 103.77500 124.95833 1.000 69.75405 470 ASP B C 1
ATOM 7515 O O . ASP B 1 470 ? 157.42333 103.07000 124.37933 1.000 69.75405 470 ASP B O 1
ATOM 7520 N N . GLU B 1 471 ? 155.98133 103.38300 126.08133 1.000 74.81277 471 GLU B N 1
ATOM 7521 C CA . GLU B 1 471 ? 156.26833 102.07000 126.65333 1.000 74.81277 471 GLU B CA 1
ATOM 7522 C C . GLU B 1 471 ? 155.85233 100.95200 125.70533 1.000 74.81277 471 GLU B C 1
ATOM 7523 O O . GLU B 1 471 ? 156.57833 99.96600 125.53833 1.000 74.81277 471 GLU B O 1
ATOM 7529 N N . PHE B 1 472 ? 154.68133 101.08400 125.08033 1.000 72.83713 472 PHE B N 1
ATOM 7530 C CA . PHE B 1 472 ? 154.23933 100.07700 124.12233 1.000 72.83713 472 PHE B CA 1
ATOM 7531 C C . PHE B 1 472 ? 155.18733 99.99800 122.93533 1.000 72.83713 472 PHE B C 1
ATOM 7532 O O . PHE B 1 472 ? 155.52333 98.90200 122.47033 1.000 72.83713 472 PHE B O 1
ATOM 7540 N N . TYR B 1 473 ? 155.62633 101.15000 122.42633 1.000 76.43419 473 TYR B N 1
ATOM 7541 C CA . TYR B 1 473 ? 156.55633 101.15000 121.30233 1.000 76.43419 473 TYR B CA 1
ATOM 7542 C C . TYR B 1 473 ? 157.86933 100.47500 121.67333 1.000 76.43419 473 TYR B C 1
ATOM 7543 O O . TYR B 1 473 ? 158.41233 99.68600 120.89133 1.000 76.43419 473 TYR B O 1
ATOM 7552 N N . ILE B 1 474 ? 158.39533 100.77100 122.86233 1.000 80.19055 474 ILE B N 1
ATOM 7553 C CA . ILE B 1 474 ? 159.66533 100.17700 123.26433 1.000 80.19055 474 ILE B CA 1
ATOM 7554 C C . ILE B 1 474 ? 159.51533 98.68000 123.50433 1.000 80.19055 474 ILE B C 1
ATOM 7555 O O . ILE B 1 474 ? 160.42233 97.90100 123.18833 1.000 80.19055 474 ILE B O 1
ATOM 7560 N N . ASN B 1 475 ? 158.38333 98.25000 124.06033 1.000 83.40269 475 ASN B N 1
ATOM 7561 C CA . ASN B 1 475 ? 158.17233 96.84900 124.39433 1.000 83.40269 475 ASN B CA 1
ATOM 7562 C C . ASN B 1 475 ? 157.66033 96.01900 123.22333 1.000 83.40269 475 ASN B C 1
ATOM 7563 O O . ASN B 1 475 ? 157.60733 94.79000 123.33533 1.000 83.40269 475 ASN B O 1
ATOM 7568 N N . HIS B 1 476 ? 157.28233 96.65000 122.11633 1.000 87.46063 476 HIS B N 1
ATOM 7569 C CA . HIS B 1 476 ? 156.78433 95.90900 120.96633 1.000 87.46063 476 HIS B CA 1
ATOM 7570 C C . HIS B 1 476 ? 157.91833 95.14500 120.29133 1.000 87.46063 476 HIS B C 1
ATOM 7571 O O . HIS B 1 476 ? 159.07633 95.57200 120.29533 1.000 87.46063 476 HIS B O 1
ATOM 7578 N N . HIS B 1 477 ? 157.57333 93.99700 119.70333 1.000 94.14671 477 HIS B N 1
ATOM 7579 C CA . HIS B 1 477 ? 158.58233 93.13000 119.10833 1.000 94.14671 477 HIS B CA 1
ATOM 7580 C C . HIS B 1 477 ? 159.22933 93.72900 117.86633 1.000 94.14671 477 HIS B C 1
ATOM 7581 O O . HIS B 1 477 ? 160.32333 93.29500 117.49133 1.000 94.14671 477 HIS B O 1
ATOM 7588 N N . SER B 1 478 ? 158.58933 94.70600 117.22033 1.000 95.42293 478 SER B N 1
ATOM 7589 C CA . SER B 1 478 ? 159.17533 95.30000 116.02333 1.000 95.42293 478 SER B CA 1
ATOM 7590 C C . SER B 1 478 ? 160.49233 95.99500 116.34033 1.000 95.42293 478 SER B C 1
ATOM 7591 O O . SER B 1 478 ? 161.44933 95.91600 115.56033 1.000 95.42293 478 SER B O 1
ATOM 7594 N N . TYR B 1 479 ? 160.56233 96.68000 117.48333 1.000 97.98130 479 TYR B N 1
ATOM 7595 C CA . TYR B 1 479 ? 161.77433 97.41200 117.83433 1.000 97.98130 479 TYR B CA 1
ATOM 7596 C C . TYR B 1 479 ? 162.97633 96.48500 117.95933 1.000 97.98130 479 TYR B C 1
ATOM 7597 O O . TYR B 1 479 ? 164.08833 96.86100 117.57433 1.000 97.98130 479 TYR B O 1
ATOM 7606 N N . ASN B 1 480 ? 162.77633 95.27700 118.49333 1.000 103.15133 480 ASN B N 1
ATOM 7607 C CA . ASN B 1 480 ? 163.88633 94.34100 118.63733 1.000 103.15133 480 ASN B CA 1
ATOM 7608 C C . ASN B 1 480 ? 164.48533 93.98200 117.28433 1.000 103.15133 480 ASN B C 1
ATOM 7609 O O . ASN B 1 480 ? 165.71233 93.92900 117.13333 1.000 103.15133 480 ASN B O 1
ATOM 7614 N N . SER B 1 481 ? 163.64033 93.73300 116.28933 1.000 103.95753 481 SER B N 1
ATOM 7615 C CA . SER B 1 481 ? 164.11033 93.37800 114.95633 1.000 103.95753 481 SER B CA 1
ATOM 7616 C C . SER B 1 481 ? 164.91833 94.51500 114.34033 1.000 103.95753 481 SER B C 1
ATOM 7617 O O . SER B 1 481 ? 164.88533 95.64800 114.82033 1.000 103.95753 481 SER B O 1
#

Radius of gyration: 28.52 Å; Cα contacts (8 Å, |Δi|>4): 1897; chains: 2; bounding box: 102×54×68 Å

Sequence (962 aa):
MNLDFLPNDAFIEPSGQNINEVASLIKKFMDLVIENSASSEQRPPLSQIENYTFGEFPVQGIPTEGILLQLKEILRNSMNPLTPNYIGHMDSIPTLISCLGEFVTTTLNNNMLSLEMSPVFSQMEVQVLRKIARMFGYDEQSGGVMVSGGSLANLQALAVARNHYFSVKEDGLTGLIEQPVILASEASHTSLHKAAMLLGLGTSSVVAVKTNQNSQMDTSDLEKKINKTIEEGKQPFAVVATAGTTVTGNIDPILSIAEITKKYGLWLHVDAAYGGALVFSDKHRERLSGIEKADSITFNPQKWMYVAKTCAMVLFKNRDLLETEFRISAPYMNDTDFTNLGEISVQGTRHADILKLYLSLQHIGLKSYDQLINEGYLRVEEFVKQVKQRPYLELASEPDTNICCFRGRPKNLDEKQCDQWNLELQQFLLHKERVFFSLPTYRGKRWLRAVLLNPFTPISTIQKIFKTIDEFYINHHSYNSMNLDFLPNDAFIEPSGQNINEVASLIKKFMDLVIENSASSEQRPPLSQIENYTFGEFPVQGIPTEGILLQLKEILRNSMNPLTPNYIGHMDSIPTLISCLGEFVTTTLNNNMLSLEMSPVFSQMEVQVLRKIARMFGYDEQSGGVMVSGGSLANLQALAVARNHYFSVKEDGLTGLIEQPVILASEASHTSLHKAAMLLGLGTSSVVAVKTNQNSQMDTSDLEKKINKTIEEGKQPFAVVATAGTTVTGNIDPILSIAEITKKYGLWLHVDAAYGGALVFSDKHRERLSGIEKADSITFNPQKWMYVAKTCAMVLFKNRDLLETEFRISAPYMNDTDFTNLGEISVQGTRHADILKLYLSLQHIGLKSYDQLINEGYLRVEEFVKQVKQRPYLELASEPDTNICCFRGRPKNLDEKQCDQWNLELQQFLLHKERVFFSLPTYRGKRWLRAVLLNPFTPISTIQKIFKTIDEFYINHHSYNS

Nearest PDB structures (foldseek):
  4rlg-assembly2_D  TM=9.756E-01  e=5.901E-65  Sphaerobacter thermophilus DSM 20745
  4rm1-assembly2_C  TM=9.767E-01  e=4.440E-64  Sphaerobacter thermophilus DSM 20745
  3vp6-assembly1_B  TM=9.313E-01  e=4.774E-45  Homo sapiens
  6enz-assembly1_B  TM=9.162E-01  e=1.710E-42  Mus musculus
  6zek-assembly2_D  TM=9.288E-01  e=2.049E-40  Mus musculus